Protein AF-K2QN61-F1 (afdb_monomer)

Secondary structure (DSSP, 8-state):
---TTTTTTTTS-EEEEE--SSTTS-THHHHHHHHSS--SEEEE----HHHHHHHHHHHHTTSS-SS-HHHHHHHHHHHHHHHHHT-EEEESTTTT-HHHHHHHHHHHHHHTT----EEEEE--B-HHHH-SB--SSGGGSPPBGGGG-GGGTTGGGGGGGGG-TTSPPPBEEEEEE-B-SHHHHHHHHTT-SEEEESSB-TTHHHHHHHHHHHT--TT-HHHHHHHHHHHHHHHSTTGGGTTT-TTTT-GGGTHHHHTSSBPPEEEEE-TTS-EEEEE-TT-BS--SHHHHHHHHHTT--TTEEE-SS-EEE-TT-EEEEEETTEEEEE--EEEPPPSEEEEEEEEEEEEEEEEEEEEESS-HHHHHHHHHHHHHHHHHHHHHHT-SEEEEEE-----S-----TT---------SS-SSTGGGEEEEEEEEEESSHHHHHHHHHHHHHHTTTS-TTEE--S--TTTS-EEEEEEEEEEEEGGG---EEEEE-TTS-EEEEEE----S---PPPPPP----SSPPPP-S-EEEEEGGGT-EEEEEEETTEEEEEEE-SSHHHHHHHHHHS-HHHHHHHHGGG--TT-EEEEEEEGGGTEEEEEEESTTTT-TTT--SS-TT-TTHHHHHHT-EEEEEGGG-S---------S--EEEEESTTSHHHHHHHHHHHTSTT-EEEEEES-STTTHHHHHTS---TT-EEEEEE--TT-HHHHHHHHHHHHHHH-----SEEEE----------GGG--HHHHHHHHIIIIIHHHHHHHHHHHHHTTSSS-EEEEE--GGG-STTHHHHTTSS-HHHHHHHHHHHHHHHHHHHH-TTSEEEEEE--SB-STTTTTTHHHHHHHH-PPBPHHHHHHHHHHHHHT--TTTTTT-EEETTS-B---

Mean predicted aligned error: 14.69 Å

Nearest PDB structures (foldseek):
  7ypd-assembly1_B  TM=9.189E-01  e=7.180E-22  Rhodotorula toruloides
  7ypd-assembly1_A  TM=8.968E-01  e=1.632E-20  Rhodotorula toruloides
  6i6f-assembly1_B  TM=8.107E-01  e=1.119E-14  Homo sapiens
  1z6z-assembly1_B  TM=8.172E-01  e=2.553E-14  Homo sapiens
  6i6f-assembly1_A  TM=7.958E-01  e=1.587E-13  Homo sapiens

pLDDT: mean 89.31, std 12.03, range [27.06, 98.88]

Solvent-accessible surface area (backbone atoms only — not comparable to full-atom values): 46062 Å² total; per-residue (Å²): 132,87,65,76,64,70,88,50,69,62,70,60,62,46,34,39,28,33,36,19,42,37,62,83,45,60,32,61,41,40,34,46,59,62,64,70,49,90,49,50,31,41,27,30,26,35,75,53,82,54,54,59,57,65,43,36,62,36,26,78,70,70,75,38,85,32,39,42,68,35,51,55,48,15,50,69,72,23,45,71,53,29,66,74,69,63,37,32,37,27,30,28,29,11,41,82,22,12,62,58,47,31,19,53,51,22,32,51,33,55,75,70,69,48,92,71,36,34,21,21,36,50,51,20,78,39,39,85,78,69,44,61,45,49,52,84,43,77,91,69,41,69,56,45,63,64,67,77,42,84,75,36,67,62,23,44,55,56,54,50,58,75,51,57,85,93,63,81,67,35,43,46,68,46,28,36,30,37,34,45,23,50,26,51,24,45,32,44,74,77,57,37,36,34,38,24,22,20,48,43,38,70,25,18,41,46,27,13,51,50,38,48,48,58,63,59,63,88,76,47,32,43,28,49,17,20,23,38,53,43,14,56,46,22,28,58,30,24,26,26,11,43,46,93,42,88,61,49,72,39,66,94,68,57,18,57,77,28,54,74,58,36,34,45,20,26,31,32,39,38,90,67,10,33,29,34,43,28,57,60,80,94,48,37,33,48,30,40,49,63,28,41,50,36,34,61,37,34,60,41,66,65,56,53,45,80,44,56,67,19,21,24,35,41,62,55,32,38,68,41,70,77,50,90,40,24,23,38,40,40,54,51,40,51,40,59,8,41,56,51,26,53,23,47,34,26,27,56,60,27,20,34,30,37,42,64,40,32,40,35,53,84,66,49,67,62,43,52,52,48,50,52,52,50,35,52,61,62,42,34,71,75,46,57,70,52,42,78,42,76,45,78,38,50,32,66,76,81,72,91,79,91,78,93,70,96,85,80,63,48,72,61,62,58,46,44,97,78,48,93,47,70,69,41,21,34,31,55,34,42,35,42,36,33,18,74,45,56,70,53,52,50,43,55,58,51,20,50,58,74,34,70,91,70,65,62,81,54,62,50,59,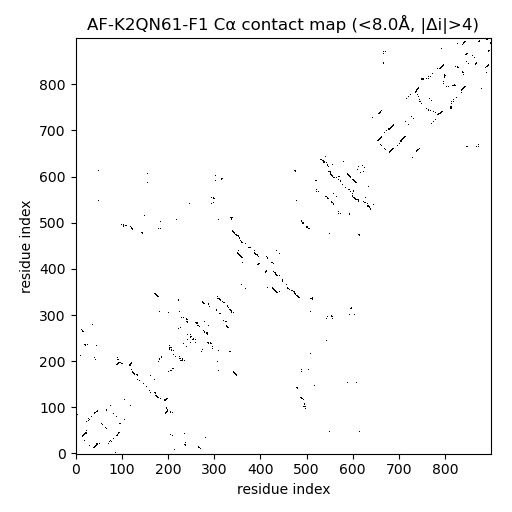70,88,76,54,76,50,46,51,59,38,79,41,46,29,45,40,57,21,46,39,59,50,88,76,49,67,34,25,18,33,31,41,35,55,88,53,46,78,76,49,76,44,73,38,69,68,76,92,58,63,39,77,81,70,76,75,77,62,56,61,62,94,72,61,64,87,87,85,80,63,64,43,81,42,42,42,48,68,65,33,53,49,21,24,16,40,56,64,25,22,33,18,36,22,40,31,36,92,44,78,66,40,29,50,48,50,46,43,60,64,26,67,70,44,49,51,59,72,47,50,65,71,53,54,92,45,48,28,80,40,29,39,68,28,74,65,57,32,28,41,35,36,33,37,35,31,78,30,42,30,6,62,53,53,28,88,55,90,65,32,49,28,55,59,50,30,56,58,56,23,65,38,74,42,81,40,53,59,92,47,54,80,56,65,82,69,76,90,66,96,53,98,36,51,34,35,40,32,27,42,21,74,46,51,52,29,29,27,40,50,42,62,50,24,46,37,52,44,13,39,36,33,34,22,23,73,55,50,82,84,29,47,73,69,59,71,71,47,63,65,17,69,78,30,44,81,44,83,36,56,32,39,58,71,39,68,70,36,41,48,54,38,51,53,39,34,38,59,72,67,52,46,68,45,30,35,28,38,37,41,46,44,68,68,73,89,61,69,45,48,64,98,72,49,52,68,65,62,35,48,56,29,26,40,36,42,23,50,12,43,48,52,48,48,65,62,42,44,71,31,22,70,61,27,96,72,16,34,41,38,35,60,46,43,67,58,20,11,70,78,40,41,81,82,51,59,85,55,40,43,47,46,46,19,52,18,26,31,51,29,47,52,52,35,38,48,44,27,71,76,40,77,84,38,28,18,26,32,30,21,55,69,62,48,62,32,84,79,40,59,92,48,42,77,67,43,36,78,74,76,44,78,61,42,50,27,53,60,29,28,55,34,35,50,57,47,58,69,72,53,36,64,89,81,36,37,42,40,40,30,32,20,84,61,50,77,46,71,81

Sequence (900 aa):
MTSWRTGEFGQRPVRIANCSGYCGDPADEMYKQATLGNVDFITGDYLAEVNIAKNAEAYAKGQHPGYEPTAWEGLRMTLDTLASKRIKVALNGGALNPRGLAAKVSALVAEKGYGLRVAYVSGDDLLPQVGKHMPASQSSALPHLDAGNKNVSQSLKEAFAFLKKGDEPSEIVSANAYLGARGIATAFRMGADIVICGRVSDASPVIGAAWYWWGWSDTDYDALAGALVAGHLIECSAYSTGGNFAAFQEERYGGVETFLDPGFPIAEVEKDGSCVVTKHEGTGGVVDEDTVRCQLLYELQGNVYMHSDSKAVLDAVLVECIGKDRVRVSGIRELPPPPTTKLAIFYKGGYECQLLVNAAGYGWKEKCDLFEKQVRFQMGDEALQKLDFIEFQRYILAMADISFDNADRFRIGVPAENPLDQNSSTIYIRVVAQARTQDALLEISKAVGNISLKHFHGFHASLDMRTAIPRPYVAYFPATWDQSALEETAHFISASGDITSSHPAGHPPTYESLYQRSSYDTASPATFSGHTTTVRLGDIALARSGDKGSNLNVGVFVHTAREWDWLRTFLSRDRMWQLLGRDADESYAIERVEFPKIFAVHFVIYGILGRGVSSSTRLDAFGKAFADYLRDKVVELPFRTIVRMKIPSRMSEGVTVLITGANRGIGKALVAAYLSRSDNIVIAGVRDPSAAVDVLNGLERGTGSELLLLRLDVTLDSSVETAVEGLSIGHGVNSIDMVISNAGVHTDYTPMAKASIEALQQHIDVNAYGALKLFQHTLPLMRSASTPKFIAISSIVGSMEHLEKTAVMPIGVYGASKALLNYIVKRLAIEVKDVVSMSMAPGYVDTDMIAPSKSVMELKVGKAISPSQSAEGMLDVIAEATLEKTSGHFIRYDGQEIAW

Organism: Macrophomina phaseolina (strain MS6) (NCBI:txid1126212)

Foldseek 3Di:
DPQQPPPQFQPFFAKEFEQEQALPGALCLLVCVLPLDDHQEYEAEHDDLAPLLVCLVCVVVVNHLQFRPSPLSNCLNRVVSCQVNVHFYEYQRCARHLLSSQLVSQLSCVVVVGPAFTWEKDQFFCCVVLDFFADLDPVPHFAFPCNQAPQQPLLCPLLVLQNDPPDDTWTWSTKTFAAALLQLLQCVVVPHRYYYYHHHPQLRRQLSSSCNRNVDDLPLFQQSLLSSLLSLQQHNFQQLQQVLFPCQQACVFPGVVLVPFRRGWIWRAHNRSKTKIAGRPPTGGFHAQRSSVQSSQEQDDAQWDAHQSWIWGQQQWAWADPDGRIIIIDDTDIDGHAQKTKMKIKTWQAKKFKDKKKAFDPPVVVQLVQLVVQLDVQLDPVLVVQWPDKDWQWADDDPDDDDDDLRHQHHDADQDPDDPDGVSRMTMIMIMTGGNYQVSLVSSVVSCVVCVVVGDPRMDGPPPRVRSRMDIFMFIGIRIDRQQPTFIKMFIAHNNSDTPDIGTSHHNPDHDHDDNHDFDADPDQDDFDDDWDKDQQLQFWTKWWWDDFQKIKMKIFGDDPLLLSVVSNCPDPVNVQVLCPSLHDPSWDKGWDARVNRSMIMIMIRNSLSRALRDGPGPPRTCGCVRVSNRRDIDIGRLSSDQDDDPDPDPDPEFEEEFEPLQFFLNVLLQLVSQQAAQYEYEYEDQDQVVRVVRNVPHHGHHNYHYHYFNADLLDLVRLLCRLVCCCSVVVQQAHQEYEAPFFAQDDQDAPVPDDVVLLVVRLSTQASSLVSNCVNCVNRHLVDPAHEYEREAALLLAPVCVVVPVLTRRVSNNVSRVNNLVSQLVCLVVPLRYQGEYEHLFQEPTPRCVVPQVSCCVRPNHHDYSNLSSVLQVVLRVPGHSPPGRSFYAYSNGHTHHD

InterPro domains:
  IPR002347 Short-chain dehydrogenase/reductase SDR [PF00106] (656-853)
  IPR002347 Short-chain dehydrogenase/reductase SDR [PR00081] (656-673)
  IPR002347 Short-chain dehydrogenase/reductase SDR [PR00081] (734-745)
  IPR002347 Short-chain dehydrogenase/reductase SDR [PR00081] (782-798)
  IPR002347 Short-chain dehydrogenase/reductase SDR [PR00081] (814-833)
  IPR002347 Short-chain dehydrogenase/reductase SDR [PR00081] (833-850)
  IPR010839 Acyclic terpene utilisation, N-terminal [PF07287] (14-492)
  IPR036291 NAD(P)-binding domain superfamily [SSF51735] (656-900)
  IPR056362 AtuA-like, ferredoxin-fold domain [PF23544] (535-635)

Radius of gyration: 36.04 Å; Cα contacts (8 Å, |Δi|>4): 2051; chains: 1; bounding box: 64×93×106 Å

Structure (mmCIF, N/CA/C/O backbone):
data_AF-K2QN61-F1
#
_entry.id   AF-K2QN61-F1
#
loop_
_atom_site.group_PDB
_atom_site.id
_atom_site.type_symbol
_atom_site.label_atom_id
_atom_site.label_alt_id
_atom_site.label_comp_id
_atom_site.label_asym_id
_atom_site.label_entity_id
_atom_site.label_seq_id
_atom_site.pdbx_PDB_ins_code
_atom_site.Cartn_x
_atom_site.Cartn_y
_atom_site.Cartn_z
_atom_site.occupancy
_atom_site.B_iso_or_equiv
_atom_site.auth_seq_id
_atom_site.auth_comp_id
_atom_site.auth_asym_id
_atom_site.auth_atom_id
_atom_site.pdbx_PDB_model_num
ATOM 1 N N . MET A 1 1 ? -27.158 -10.983 31.851 1.00 35.75 1 MET A N 1
ATOM 2 C CA . MET A 1 1 ? -26.246 -11.191 30.707 1.00 35.75 1 MET A CA 1
ATOM 3 C C . MET A 1 1 ? -26.989 -11.983 29.639 1.00 35.75 1 MET A C 1
ATOM 5 O O . MET A 1 1 ? -27.010 -13.204 29.692 1.00 35.75 1 MET A O 1
ATOM 9 N N . THR A 1 2 ? -27.670 -11.319 28.707 1.00 42.66 2 THR A N 1
ATOM 10 C CA . THR A 1 2 ? -28.268 -11.962 27.523 1.00 42.66 2 THR A CA 1
ATOM 11 C C . THR A 1 2 ? -27.172 -12.253 26.501 1.00 42.66 2 THR A C 1
ATOM 13 O O . THR A 1 2 ? -26.961 -11.504 25.561 1.00 42.66 2 THR A O 1
ATOM 16 N N . SER A 1 3 ? -26.395 -13.293 26.790 1.00 51.88 3 SER A N 1
ATOM 17 C CA . SER A 1 3 ? -25.873 -14.300 25.863 1.00 51.88 3 SER A CA 1
ATOM 18 C C . SER A 1 3 ? -25.761 -13.880 24.362 1.00 51.88 3 SER A C 1
ATOM 20 O O . SER A 1 3 ? -26.426 -14.401 23.462 1.00 51.88 3 SER A O 1
ATOM 22 N N . TRP A 1 4 ? -24.896 -12.904 24.058 1.00 67.12 4 TRP A N 1
ATOM 23 C CA . TRP A 1 4 ? -24.524 -12.552 22.680 1.00 67.12 4 TRP A CA 1
ATOM 24 C C . TRP A 1 4 ? -23.945 -13.795 21.980 1.00 67.12 4 TRP A C 1
ATOM 26 O O . TRP A 1 4 ? -23.025 -14.409 22.512 1.00 67.12 4 TRP A O 1
ATOM 36 N N . ARG A 1 5 ? -24.548 -14.210 20.853 1.00 70.38 5 ARG A N 1
ATOM 37 C CA . ARG A 1 5 ? -24.162 -15.384 20.031 1.00 70.38 5 ARG A CA 1
ATOM 38 C C . ARG A 1 5 ? -23.747 -16.632 20.831 1.00 70.38 5 ARG A C 1
ATOM 40 O O . ARG A 1 5 ? -22.670 -17.202 20.668 1.00 70.38 5 ARG A O 1
ATOM 47 N N . THR A 1 6 ? -24.614 -17.050 21.748 1.00 68.06 6 THR A N 1
ATOM 48 C CA . THR A 1 6 ? -24.358 -18.194 22.646 1.00 68.06 6 THR A CA 1
ATOM 49 C C . THR A 1 6 ? -24.167 -19.481 21.870 1.00 68.06 6 THR A C 1
ATOM 51 O O . THR A 1 6 ? -25.015 -19.831 21.058 1.00 68.06 6 THR A O 1
ATOM 54 N N . GLY A 1 7 ? -23.073 -20.187 22.150 1.00 74.69 7 GLY A N 1
ATOM 55 C CA . GLY A 1 7 ? -22.708 -21.410 21.438 1.00 74.69 7 GLY A CA 1
ATOM 56 C C . GLY A 1 7 ? -21.870 -21.185 20.177 1.00 74.69 7 GLY A C 1
ATOM 57 O O . GLY A 1 7 ? -21.369 -22.163 19.646 1.00 74.69 7 GLY A O 1
ATOM 58 N N . GLU A 1 8 ? -21.665 -19.943 19.718 1.00 82.38 8 GLU A N 1
ATOM 59 C CA . GLU A 1 8 ? -20.731 -19.641 18.614 1.00 82.38 8 GLU A CA 1
ATOM 60 C C . GLU A 1 8 ? -19.372 -19.132 19.106 1.00 82.38 8 GLU A C 1
ATOM 62 O O . GLU A 1 8 ? -18.352 -19.347 18.450 1.00 82.38 8 GLU A O 1
ATOM 67 N N . PHE A 1 9 ? -19.357 -18.461 20.260 1.00 85.62 9 PHE A N 1
ATOM 68 C CA . PHE A 1 9 ? -18.158 -17.867 20.844 1.00 85.62 9 PHE A CA 1
ATOM 69 C C . PHE A 1 9 ? -17.042 -18.907 21.026 1.00 85.62 9 PHE A C 1
ATOM 71 O O . PHE A 1 9 ? -17.239 -19.939 21.677 1.00 85.62 9 PHE A O 1
ATOM 78 N N . GLY A 1 10 ? -15.881 -18.639 20.426 1.00 85.81 10 GLY A N 1
ATOM 79 C CA . GLY A 1 10 ? -14.722 -19.529 20.461 1.00 85.81 10 GLY A CA 1
ATOM 80 C C . GLY A 1 10 ? -14.932 -20.909 19.818 1.00 85.81 10 GLY A C 1
ATOM 81 O O . GLY A 1 10 ? -14.205 -21.838 20.167 1.00 85.81 10 GLY A O 1
ATOM 82 N N . GLN A 1 11 ? -15.926 -21.082 18.933 1.00 92.44 11 GLN A N 1
ATOM 83 C CA . GLN A 1 11 ? -16.180 -22.357 18.230 1.00 92.44 11 GLN A CA 1
ATOM 84 C C . GLN A 1 11 ? -15.745 -22.358 16.758 1.00 92.44 11 GLN A C 1
ATOM 86 O O . GLN A 1 11 ? -15.586 -23.422 16.165 1.00 92.44 11 GLN A O 1
ATOM 91 N N . ARG A 1 12 ? -15.577 -21.180 16.153 1.00 95.88 12 ARG A N 1
ATOM 92 C CA . ARG A 1 12 ? -15.205 -20.991 14.742 1.00 95.88 12 ARG A CA 1
ATOM 93 C C . ARG A 1 12 ? -14.363 -19.720 14.574 1.00 95.88 12 ARG A C 1
ATOM 95 O O . ARG A 1 12 ? -14.404 -18.886 15.486 1.00 95.88 12 ARG A O 1
ATOM 102 N N . PRO A 1 13 ? -13.696 -19.523 13.420 1.00 97.62 13 PRO A N 1
ATOM 103 C CA . PRO A 1 13 ? -13.051 -18.256 13.088 1.00 97.62 13 PRO A CA 1
ATOM 104 C C . PRO A 1 13 ? -13.976 -17.067 13.318 1.00 97.62 13 PRO A C 1
ATOM 106 O O . PRO A 1 13 ? -15.154 -17.106 12.933 1.00 97.62 13 PRO A O 1
ATOM 109 N N . VAL A 1 14 ? -13.442 -16.015 13.934 1.00 98.06 14 VAL A N 1
ATOM 110 C CA . VAL A 1 14 ? -14.151 -14.739 14.062 1.00 98.06 14 VAL A CA 1
ATOM 111 C C . VAL A 1 14 ? -14.062 -13.981 12.749 1.00 98.06 14 VAL A C 1
ATOM 113 O O . VAL A 1 14 ? -12.982 -13.845 12.189 1.00 98.06 14 VAL A O 1
ATOM 116 N N . ARG A 1 15 ? -15.193 -13.485 12.251 1.00 98.25 15 ARG A N 1
ATOM 117 C CA . ARG A 1 15 ? -15.279 -12.693 11.021 1.00 98.25 15 ARG A CA 1
ATOM 118 C C . ARG A 1 15 ? -15.277 -11.213 11.381 1.00 98.25 15 ARG A C 1
ATOM 120 O O . ARG A 1 15 ? -16.265 -10.710 11.923 1.00 98.25 15 ARG A O 1
ATOM 127 N N . ILE A 1 16 ? -14.182 -10.530 11.082 1.00 98.69 16 ILE A N 1
ATOM 128 C CA . ILE A 1 16 ? -13.965 -9.120 11.404 1.00 98.69 16 ILE A CA 1
ATOM 129 C C . ILE A 1 16 ? -13.874 -8.350 10.093 1.00 98.69 16 ILE A C 1
ATOM 131 O O . ILE A 1 16 ? -12.985 -8.601 9.285 1.00 98.69 16 ILE A O 1
ATOM 135 N N . ALA A 1 17 ? -14.814 -7.441 9.870 1.00 98.31 17 ALA A N 1
ATOM 136 C CA . ALA A 1 17 ? -14.844 -6.588 8.692 1.00 98.31 17 ALA A CA 1
ATOM 137 C C . ALA A 1 17 ? -14.363 -5.186 9.042 1.00 98.31 17 ALA A C 1
ATOM 139 O O . ALA A 1 17 ? -14.808 -4.628 10.041 1.00 98.31 17 ALA A O 1
ATOM 140 N N . ASN A 1 18 ? -13.512 -4.595 8.213 1.00 96.44 18 ASN A N 1
ATOM 141 C CA . ASN A 1 18 ? -13.099 -3.214 8.412 1.00 96.44 18 ASN A CA 1
ATOM 142 C C . ASN A 1 18 ? -13.946 -2.262 7.556 1.00 96.44 18 ASN A C 1
ATOM 144 O O . ASN A 1 18 ? -14.294 -2.589 6.423 1.00 96.44 18 ASN A O 1
ATOM 148 N N . CYS A 1 19 ? -14.300 -1.095 8.090 1.00 96.75 19 CYS A N 1
ATOM 149 C CA . CYS A 1 19 ? -15.162 -0.121 7.414 1.00 96.75 19 CYS A CA 1
ATOM 150 C C . CYS A 1 19 ? -14.478 1.210 7.085 1.00 96.75 19 CYS A C 1
ATOM 152 O O . CYS A 1 19 ? -15.135 2.095 6.551 1.00 96.75 19 CYS A O 1
ATOM 154 N N . SER A 1 20 ? -13.213 1.390 7.466 1.00 95.94 20 SER A N 1
ATOM 155 C CA . SER A 1 20 ? -12.445 2.613 7.216 1.00 95.94 20 SER A CA 1
ATOM 156 C C . SER A 1 20 ? -10.960 2.342 7.423 1.00 95.94 20 SER A C 1
ATOM 158 O O . SER A 1 20 ? -10.608 1.671 8.393 1.00 95.94 20 SER A O 1
ATOM 160 N N . GLY A 1 21 ? -10.123 2.898 6.553 1.00 91.75 21 GLY A N 1
ATOM 161 C CA . GLY A 1 21 ? -8.672 3.047 6.726 1.00 91.75 21 GLY A CA 1
ATOM 162 C C . GLY A 1 21 ? -8.185 4.488 6.591 1.00 91.75 21 GLY A C 1
ATOM 163 O O . GLY A 1 21 ? -6.989 4.759 6.672 1.00 91.75 21 GLY A O 1
ATOM 164 N N . TYR A 1 22 ? -9.096 5.435 6.352 1.00 89.50 22 TYR A N 1
ATOM 165 C CA . TYR A 1 22 ? -8.804 6.861 6.308 1.00 89.50 22 TYR A CA 1
ATOM 166 C C . TYR A 1 22 ? -10.070 7.677 6.590 1.00 89.50 22 TYR A C 1
ATOM 168 O O . TYR A 1 22 ? -11.166 7.296 6.193 1.00 89.50 22 TYR A O 1
ATOM 176 N N . CYS A 1 23 ? -9.941 8.857 7.207 1.00 85.38 23 CYS A N 1
ATOM 177 C CA . CYS A 1 23 ? -11.096 9.697 7.552 1.00 85.38 23 CYS A CA 1
ATOM 178 C C . CYS A 1 23 ? -11.967 10.127 6.354 1.00 85.38 23 CYS A C 1
ATOM 180 O O . CYS A 1 23 ? -13.124 10.505 6.552 1.00 85.38 23 CYS A O 1
ATOM 182 N N . GLY A 1 24 ? -11.424 10.075 5.132 1.00 86.44 24 GLY A N 1
ATOM 183 C CA . GLY A 1 24 ? -12.139 10.356 3.887 1.00 86.44 24 GLY A CA 1
ATOM 184 C C . GLY A 1 24 ? -12.926 9.181 3.303 1.00 86.44 24 GLY A C 1
ATOM 185 O O . GLY A 1 24 ? -13.601 9.389 2.295 1.00 86.44 24 GLY A O 1
ATOM 186 N N . ASP A 1 25 ? -12.852 7.984 3.894 1.00 94.00 25 ASP A N 1
ATOM 187 C CA . ASP A 1 25 ? -13.637 6.843 3.423 1.00 94.00 25 ASP A CA 1
ATOM 188 C C . ASP A 1 25 ? -15.150 7.099 3.562 1.00 94.00 25 ASP A C 1
ATOM 190 O O . ASP A 1 25 ? -15.591 7.765 4.512 1.00 94.00 25 ASP A O 1
ATOM 194 N N . PRO A 1 26 ? -15.974 6.585 2.628 1.00 94.38 26 PRO A N 1
ATOM 195 C CA . PRO A 1 26 ? -17.417 6.774 2.675 1.00 94.38 26 PRO A CA 1
ATOM 196 C C . PRO A 1 26 ? -18.047 6.158 3.931 1.00 94.38 26 PRO A C 1
ATOM 198 O O . PRO A 1 26 ? -17.805 5.006 4.287 1.00 94.38 26 PRO A O 1
ATOM 201 N N . ALA A 1 27 ? -18.917 6.917 4.600 1.00 96.00 27 ALA A N 1
ATOM 202 C CA . ALA A 1 27 ? -19.578 6.462 5.824 1.00 96.00 27 ALA A CA 1
ATOM 203 C C . ALA A 1 27 ? -20.482 5.227 5.612 1.00 96.00 27 ALA A C 1
ATOM 205 O O . ALA A 1 27 ? -20.722 4.462 6.549 1.00 96.00 27 ALA A O 1
ATOM 206 N N . ASP A 1 28 ? -20.985 5.019 4.392 1.00 96.56 28 ASP A N 1
ATOM 207 C CA . ASP A 1 28 ? -21.842 3.891 4.031 1.00 96.56 28 ASP A CA 1
ATOM 208 C C . ASP A 1 28 ? -21.092 2.554 3.944 1.00 96.56 28 ASP A C 1
ATOM 210 O O . ASP A 1 28 ? -21.746 1.511 3.977 1.00 96.56 28 ASP A O 1
ATOM 214 N N . GLU A 1 29 ? -19.754 2.538 3.946 1.00 96.62 29 GLU A N 1
ATOM 215 C CA . GLU A 1 29 ? -18.975 1.291 4.005 1.00 96.62 29 GLU A CA 1
ATOM 216 C C . GLU A 1 29 ? -19.262 0.488 5.279 1.00 96.62 29 GLU A C 1
ATOM 218 O O . GLU A 1 29 ? -19.393 -0.736 5.237 1.00 96.62 29 GLU A O 1
ATOM 223 N N . MET A 1 30 ? -19.489 1.159 6.415 1.00 97.88 30 MET A N 1
ATOM 224 C CA . MET A 1 30 ? -19.918 0.480 7.645 1.00 97.88 30 MET A CA 1
ATOM 225 C C . MET A 1 30 ? -21.266 -0.227 7.452 1.00 97.88 30 MET A C 1
ATOM 227 O O . MET A 1 30 ? -21.457 -1.362 7.899 1.00 97.88 30 MET A O 1
ATOM 231 N N . TYR A 1 31 ? -22.190 0.424 6.745 1.00 97.62 31 TYR A N 1
ATOM 232 C CA . TYR A 1 31 ? -23.505 -0.132 6.458 1.00 97.62 31 TYR A CA 1
ATOM 233 C C . TYR A 1 31 ? -23.416 -1.306 5.474 1.00 97.62 31 TYR A C 1
ATOM 235 O O . TYR A 1 31 ? -24.061 -2.337 5.692 1.00 97.62 31 TYR A O 1
ATOM 243 N N . LYS A 1 32 ? -22.579 -1.200 4.433 1.00 96.88 32 LYS A N 1
ATOM 244 C CA . LYS A 1 32 ? -22.298 -2.291 3.487 1.00 96.88 32 LYS A CA 1
ATOM 245 C C . LYS A 1 32 ? -21.732 -3.514 4.212 1.00 96.88 32 LYS A C 1
ATOM 247 O O . LYS A 1 32 ? -22.314 -4.592 4.099 1.00 96.88 32 LYS A O 1
ATOM 252 N N . GLN A 1 33 ? -20.702 -3.339 5.045 1.00 97.62 33 GLN A N 1
ATOM 253 C CA . GLN A 1 33 ? -20.103 -4.429 5.832 1.00 97.62 33 GLN A CA 1
ATOM 254 C C . GLN A 1 33 ? -21.119 -5.115 6.763 1.00 97.62 33 GLN A C 1
ATOM 256 O O . GLN A 1 33 ? -21.115 -6.333 6.943 1.00 97.62 33 GLN A O 1
ATOM 261 N N . ALA A 1 34 ? -22.055 -4.354 7.335 1.00 97.38 34 ALA A N 1
ATOM 262 C CA . ALA A 1 34 ? -23.095 -4.922 8.189 1.00 97.38 34 ALA A CA 1
ATOM 263 C C . ALA A 1 34 ? -24.196 -5.668 7.415 1.00 97.38 34 ALA A C 1
ATOM 265 O O . ALA A 1 34 ? -24.868 -6.541 7.978 1.00 97.38 34 ALA A O 1
ATOM 266 N N . THR A 1 35 ? -24.443 -5.322 6.148 1.00 96.81 35 THR A N 1
ATOM 267 C CA . THR A 1 35 ? -25.616 -5.790 5.392 1.00 96.81 35 THR A CA 1
ATOM 268 C C . THR A 1 35 ? -25.301 -6.871 4.364 1.00 96.81 35 THR A C 1
ATOM 270 O O . THR A 1 35 ? -26.067 -7.835 4.301 1.00 96.81 35 THR A O 1
ATOM 273 N N . LEU A 1 36 ? -24.180 -6.769 3.643 1.00 95.06 36 LEU A N 1
ATOM 274 C CA . LEU A 1 36 ? -23.828 -7.629 2.501 1.00 95.06 36 LEU A CA 1
ATOM 275 C C . LEU A 1 36 ? -23.483 -9.075 2.875 1.00 95.06 36 LEU A C 1
ATOM 277 O O . LEU A 1 36 ? -23.509 -9.965 2.030 1.00 95.06 36 LEU A O 1
ATOM 281 N N . GLY A 1 37 ? -23.187 -9.347 4.142 1.00 88.88 37 GLY A N 1
ATOM 282 C CA . GLY A 1 37 ? -22.952 -10.706 4.607 1.00 88.88 37 GLY A CA 1
ATOM 283 C C . GLY A 1 37 ? -22.981 -10.828 6.119 1.00 88.88 37 GLY A C 1
ATOM 284 O O . GLY A 1 37 ? -23.456 -9.944 6.837 1.00 88.88 37 GLY A O 1
ATOM 285 N N . ASN A 1 38 ? -22.494 -11.969 6.599 1.00 91.38 38 ASN A N 1
ATOM 286 C CA . ASN A 1 38 ? -22.366 -12.236 8.023 1.00 91.38 38 ASN A CA 1
ATOM 287 C C . ASN A 1 38 ? -20.967 -11.846 8.496 1.00 91.38 38 ASN A C 1
ATOM 289 O O . ASN A 1 38 ? -19.966 -12.381 8.016 1.00 91.38 38 ASN A O 1
ATOM 293 N N . VAL A 1 39 ? -20.923 -10.945 9.469 1.00 96.88 39 VAL A N 1
ATOM 294 C CA . VAL A 1 39 ? -19.724 -10.541 10.208 1.00 96.88 39 VAL A CA 1
ATOM 295 C C . VAL A 1 39 ? -20.051 -10.580 11.697 1.00 96.88 39 VAL A C 1
ATOM 297 O O . VAL A 1 39 ? -21.220 -10.495 12.083 1.00 96.88 39 VAL A O 1
ATOM 300 N N . ASP A 1 40 ? -19.041 -10.772 12.536 1.00 97.44 40 ASP A N 1
ATOM 301 C CA . ASP A 1 40 ? -19.184 -10.777 13.996 1.00 97.44 40 ASP A CA 1
ATOM 302 C C . ASP A 1 40 ? -18.864 -9.398 14.570 1.00 97.44 40 ASP A C 1
ATOM 304 O O . ASP A 1 40 ? -19.557 -8.909 15.470 1.00 97.44 40 ASP A O 1
ATOM 308 N N . PHE A 1 41 ? -17.841 -8.768 13.990 1.00 98.56 41 PHE A N 1
ATOM 309 C CA . PHE A 1 41 ? -17.351 -7.452 14.358 1.00 98.56 41 PHE A CA 1
ATOM 310 C C . PHE A 1 41 ? -17.195 -6.576 13.125 1.00 98.56 41 PHE A C 1
ATOM 312 O O . PHE A 1 41 ? -16.805 -7.056 12.058 1.00 98.56 41 PHE A O 1
ATOM 319 N N . ILE A 1 42 ? -17.450 -5.286 13.314 1.00 98.62 42 ILE A N 1
ATOM 320 C CA . ILE A 1 42 ? -17.004 -4.246 12.397 1.00 98.62 42 ILE A CA 1
ATOM 321 C C . ILE A 1 42 ? -15.951 -3.400 13.104 1.00 98.62 42 ILE A C 1
ATOM 323 O O . ILE A 1 42 ? -16.165 -2.933 14.226 1.00 98.62 42 ILE A O 1
ATOM 327 N N . THR A 1 43 ? -14.815 -3.211 12.452 1.00 98.50 43 THR A N 1
ATOM 328 C CA . THR A 1 43 ? -13.744 -2.328 12.900 1.00 98.50 43 THR A CA 1
ATOM 329 C C . THR A 1 43 ? -13.624 -1.115 11.995 1.00 98.50 43 THR A C 1
ATOM 331 O O . THR A 1 43 ? -14.153 -1.117 10.887 1.00 98.50 43 THR A O 1
ATOM 334 N N . GLY A 1 44 ? -12.948 -0.067 12.455 1.00 96.25 44 GLY A N 1
ATOM 335 C CA . GLY A 1 44 ? -12.613 1.057 11.590 1.00 96.25 44 GLY A CA 1
ATOM 336 C C . GLY A 1 44 ? -11.425 1.849 12.106 1.00 96.25 44 GLY A C 1
ATOM 337 O O . GLY A 1 44 ? -11.423 2.269 13.270 1.00 96.25 44 GLY A O 1
ATOM 338 N N . ASP A 1 45 ? -10.467 2.069 11.212 1.00 94.06 45 ASP A N 1
ATOM 339 C CA . ASP A 1 45 ? -9.367 3.005 11.373 1.00 94.06 45 ASP A CA 1
ATOM 340 C C . ASP A 1 45 ? -9.658 4.305 10.605 1.00 94.06 45 ASP A C 1
ATOM 342 O O . ASP A 1 45 ? -9.826 4.339 9.388 1.00 94.06 45 ASP A O 1
ATOM 346 N N . TYR A 1 46 ? -9.773 5.401 11.337 1.00 94.00 46 TYR A N 1
ATOM 347 C CA . TYR A 1 46 ? -10.055 6.733 10.816 1.00 94.00 46 TYR A CA 1
ATOM 348 C C . TYR A 1 46 ? -8.881 7.691 11.038 1.00 94.00 46 TYR A C 1
ATOM 350 O O . TYR A 1 46 ? -8.963 8.861 10.654 1.00 94.00 46 TYR A O 1
ATOM 358 N N . LEU A 1 47 ? -7.815 7.255 11.712 1.00 90.12 47 LEU A N 1
ATOM 359 C CA . LEU A 1 47 ? -6.779 8.146 12.212 1.00 90.12 47 LEU A CA 1
ATOM 360 C C . LEU A 1 47 ? -5.457 7.904 11.483 1.00 90.12 47 LEU A C 1
ATOM 362 O O . LEU A 1 47 ? -4.796 6.900 11.690 1.00 90.12 47 LEU A O 1
ATOM 366 N N . ALA A 1 48 ? -4.999 8.911 10.753 1.00 80.81 48 ALA A N 1
ATOM 367 C CA . ALA A 1 48 ? -3.625 9.036 10.284 1.00 80.81 48 ALA A CA 1
ATOM 368 C C . ALA A 1 48 ? -2.892 10.124 11.093 1.00 80.81 48 ALA A C 1
ATOM 370 O O . ALA A 1 48 ? -3.505 10.906 11.829 1.00 80.81 48 ALA A O 1
ATOM 371 N N . GLU A 1 49 ? -1.571 10.253 10.935 1.00 76.44 49 GLU A N 1
ATOM 372 C CA . GLU A 1 49 ? -0.833 11.352 11.570 1.00 76.44 49 GLU A CA 1
ATOM 373 C C . GLU A 1 49 ? -1.377 12.736 11.163 1.00 76.44 49 GLU A C 1
ATOM 375 O O . GLU A 1 49 ? -1.341 13.695 11.934 1.00 76.44 49 GLU A O 1
ATOM 380 N N . VAL A 1 50 ? -1.924 12.858 9.952 1.00 73.75 50 VAL A N 1
ATOM 381 C CA . VAL A 1 50 ? -2.293 14.154 9.375 1.00 73.75 50 VAL A CA 1
ATOM 382 C C . VAL A 1 50 ? -3.601 14.745 9.922 1.00 73.75 50 VAL A C 1
ATOM 384 O O . VAL A 1 50 ? -3.707 15.969 10.022 1.00 73.75 50 VAL A O 1
ATOM 387 N N . ASN A 1 51 ? -4.617 13.940 10.253 1.00 82.00 51 ASN A N 1
ATOM 388 C CA . ASN A 1 51 ? -5.942 14.462 10.624 1.00 82.00 51 ASN A CA 1
ATOM 389 C C . ASN A 1 51 ? -6.054 14.836 12.104 1.00 82.00 51 ASN A C 1
ATOM 391 O O . ASN A 1 51 ? -6.640 15.879 12.393 1.00 82.00 51 ASN A O 1
ATOM 395 N N . ILE A 1 52 ? -5.441 14.079 13.024 1.00 79.81 52 ILE A N 1
ATOM 396 C CA . ILE A 1 52 ? -5.415 14.442 14.456 1.00 79.81 52 ILE A CA 1
ATOM 397 C C . ILE A 1 52 ? -4.830 15.848 14.624 1.00 79.81 52 ILE A C 1
ATOM 399 O O . ILE A 1 52 ? -5.446 16.720 15.237 1.00 79.81 52 ILE A O 1
ATOM 403 N N . ALA A 1 53 ? -3.679 16.087 13.993 1.00 77.06 53 ALA A N 1
ATOM 404 C CA . ALA A 1 53 ? -2.984 17.366 14.008 1.00 77.06 53 ALA A CA 1
ATOM 405 C C . ALA A 1 53 ? -3.831 18.515 13.439 1.00 77.06 53 ALA A C 1
ATOM 407 O O . ALA A 1 53 ? -3.957 19.569 14.062 1.00 77.06 53 ALA A O 1
ATOM 408 N N . LYS A 1 54 ? -4.438 18.311 12.261 1.00 80.06 54 LYS A N 1
ATOM 409 C CA . LYS A 1 54 ? -5.270 19.327 11.593 1.00 80.06 54 LYS A CA 1
ATOM 410 C C . LYS A 1 54 ? -6.512 19.691 12.409 1.00 80.06 54 LYS A C 1
ATOM 412 O O . LYS A 1 54 ? -6.888 20.861 12.460 1.00 80.06 54 LYS A O 1
ATOM 417 N N . ASN A 1 55 ? -7.138 18.704 13.045 1.00 86.69 55 ASN A N 1
ATOM 418 C CA . ASN A 1 55 ? -8.407 18.887 13.746 1.00 86.69 55 ASN A CA 1
ATOM 419 C C . ASN A 1 55 ? -8.229 19.390 15.186 1.00 86.69 55 ASN A C 1
ATOM 421 O O . ASN A 1 55 ? -9.156 19.989 15.732 1.00 86.69 55 ASN A O 1
ATOM 425 N N . ALA A 1 56 ? -7.053 19.201 15.791 1.00 86.06 56 ALA A N 1
ATOM 426 C CA . ALA A 1 56 ? -6.771 19.590 17.173 1.00 86.06 56 ALA A CA 1
ATOM 427 C C . ALA A 1 56 ? -6.953 21.085 17.442 1.00 86.06 56 ALA A C 1
ATOM 429 O O . ALA A 1 56 ? -7.636 21.456 18.397 1.00 86.06 56 ALA A O 1
ATOM 430 N N . GLU A 1 57 ? -6.437 21.958 16.573 1.00 84.62 57 GLU A N 1
ATOM 431 C CA . GLU A 1 57 ? -6.610 23.402 16.760 1.00 84.62 57 GLU A CA 1
ATOM 432 C C . GLU A 1 57 ? -8.073 23.840 16.625 1.00 84.62 57 GLU A C 1
ATOM 434 O O . GLU A 1 57 ? -8.549 24.681 17.391 1.00 84.62 57 GLU A O 1
ATOM 439 N N . ALA A 1 58 ? -8.793 23.284 15.647 1.00 88.38 58 ALA A N 1
ATOM 440 C CA . ALA A 1 58 ? -10.203 23.589 15.440 1.00 88.38 58 ALA A CA 1
ATOM 441 C C . ALA A 1 58 ? -11.052 23.084 16.616 1.00 88.38 58 ALA A C 1
ATOM 443 O O . ALA A 1 58 ? -11.948 23.792 17.073 1.00 88.38 58 ALA A O 1
ATOM 444 N N . TYR A 1 59 ? -10.740 21.904 17.157 1.00 90.62 59 TYR A N 1
ATOM 445 C CA . TYR A 1 59 ? -11.395 21.354 18.342 1.00 90.62 59 TYR A CA 1
ATOM 446 C C . TYR A 1 59 ? -11.144 22.216 19.584 1.00 90.62 59 TYR A C 1
ATOM 448 O O . TYR A 1 59 ? -12.099 22.608 20.252 1.00 90.62 59 TYR A O 1
ATOM 456 N N . ALA A 1 60 ? -9.893 22.611 19.837 1.00 85.81 60 ALA A N 1
ATOM 457 C CA . ALA A 1 60 ? -9.541 23.494 20.950 1.00 85.81 60 ALA A CA 1
ATOM 458 C C . ALA A 1 60 ? -10.268 24.854 20.888 1.00 85.81 60 ALA A C 1
ATOM 460 O O . ALA A 1 60 ? -10.573 25.448 21.921 1.00 85.81 60 ALA A O 1
ATOM 461 N N . LYS A 1 61 ? -10.588 25.337 19.678 1.00 88.25 61 LYS A N 1
ATOM 462 C CA . LYS A 1 61 ? -11.369 26.565 19.430 1.00 88.25 61 LYS A CA 1
ATOM 463 C C . LYS A 1 61 ? -12.892 26.343 19.410 1.00 88.25 61 LYS A C 1
ATOM 465 O O . LYS A 1 61 ? -13.629 27.296 19.172 1.00 88.25 61 LYS A O 1
ATOM 470 N N . GLY A 1 62 ? -13.375 25.113 19.606 1.00 91.31 62 GLY A N 1
ATOM 471 C CA . GLY A 1 62 ? -14.800 24.763 19.539 1.00 91.31 62 GLY A CA 1
ATOM 472 C C . GLY A 1 62 ? -15.403 24.789 18.127 1.00 91.31 62 GLY A C 1
ATOM 473 O O . GLY A 1 62 ? -16.619 24.851 17.977 1.00 91.31 62 GLY A O 1
ATOM 474 N N . GLN A 1 63 ? -14.567 24.762 17.087 1.00 92.75 63 GLN A N 1
ATOM 475 C CA . GLN A 1 63 ? -14.958 24.806 15.670 1.00 92.75 63 GLN A CA 1
ATOM 476 C C . GLN A 1 63 ? -15.048 23.410 15.030 1.00 92.75 63 GLN A C 1
ATOM 478 O O . GLN A 1 63 ? -15.483 23.279 13.889 1.00 92.75 63 GLN A O 1
ATOM 483 N N . HIS A 1 64 ? -14.644 22.367 15.758 1.00 94.00 64 HIS A N 1
ATOM 484 C CA . HIS A 1 64 ? -14.718 20.964 15.352 1.00 94.00 64 HIS A CA 1
ATOM 485 C C . HIS A 1 64 ? -15.211 20.119 16.541 1.00 94.00 64 HIS A C 1
ATOM 487 O O . HIS A 1 64 ? -14.867 20.451 17.673 1.00 94.00 64 HIS A O 1
ATOM 493 N N . PRO A 1 65 ? -15.986 19.032 16.349 1.00 93.94 65 PRO A N 1
ATOM 494 C CA . PRO A 1 65 ? -16.492 18.206 17.457 1.00 93.94 65 PRO A CA 1
ATOM 495 C C . PRO A 1 65 ? -15.424 17.355 18.174 1.00 93.94 65 PRO A C 1
ATOM 497 O O . PRO A 1 65 ? -15.682 16.809 19.248 1.00 93.94 65 PRO A O 1
ATOM 500 N N . GLY A 1 66 ? -14.240 17.223 17.575 1.00 93.62 66 GLY A N 1
ATOM 501 C CA . GLY A 1 66 ? -13.103 16.464 18.110 1.00 93.62 66 GLY A CA 1
ATOM 502 C C . GLY A 1 66 ? -13.082 14.979 17.732 1.00 93.62 66 GLY A C 1
ATOM 503 O O . GLY A 1 66 ? -12.047 14.354 17.901 1.00 93.62 66 GLY A O 1
ATOM 504 N N . TYR A 1 67 ? -14.171 14.443 17.178 1.00 95.31 67 TYR A N 1
ATOM 505 C CA . TYR A 1 67 ? -14.267 13.094 16.604 1.00 95.31 67 TYR A CA 1
ATOM 506 C C . TYR A 1 67 ? -14.487 13.153 15.087 1.00 95.31 67 TYR A C 1
ATOM 508 O O . TYR A 1 67 ? -14.889 14.194 14.563 1.00 95.31 67 TYR A O 1
ATOM 516 N N . GLU A 1 68 ? -14.268 12.039 14.391 1.00 95.31 68 GLU A N 1
ATOM 517 C CA . GLU A 1 68 ? -14.394 11.965 12.933 1.00 95.31 68 GLU A CA 1
ATOM 518 C C . GLU A 1 68 ? -15.873 11.919 12.494 1.00 95.31 68 GLU A C 1
ATOM 520 O O . GLU A 1 68 ? -16.627 11.034 12.923 1.00 95.31 68 GLU A O 1
ATOM 525 N N . PRO A 1 69 ? -16.339 12.865 11.651 1.00 94.50 69 PRO A N 1
ATOM 526 C CA . PRO A 1 69 ? -17.744 12.929 11.244 1.00 94.50 69 PRO A CA 1
ATOM 527 C C . PRO A 1 69 ? -18.236 11.689 10.487 1.00 94.50 69 PRO A C 1
ATOM 529 O O . PRO A 1 69 ? -19.389 11.294 10.660 1.00 94.50 69 PRO A O 1
ATOM 532 N N . THR A 1 70 ? -17.372 11.067 9.682 1.00 95.38 70 THR A N 1
ATOM 533 C CA . THR A 1 70 ? -17.682 9.852 8.911 1.00 95.38 70 THR A CA 1
ATOM 534 C C . THR A 1 70 ? -17.919 8.646 9.821 1.00 95.38 70 THR A C 1
ATOM 536 O O . THR A 1 70 ? -18.863 7.895 9.588 1.00 95.38 70 THR A O 1
ATOM 539 N N . ALA A 1 71 ? -17.177 8.522 10.928 1.00 97.06 71 ALA A N 1
ATOM 540 C CA . ALA A 1 71 ? -17.409 7.485 11.937 1.00 97.06 71 ALA A CA 1
ATOM 541 C C . ALA A 1 71 ? -18.780 7.631 12.620 1.00 97.06 71 ALA A C 1
ATOM 543 O O . ALA A 1 71 ? -19.498 6.647 12.813 1.00 97.06 71 ALA A O 1
ATOM 544 N N . TRP A 1 72 ? -19.170 8.867 12.963 1.00 97.69 72 TRP A N 1
ATOM 545 C CA . TRP A 1 72 ? -20.513 9.146 13.481 1.00 97.69 72 TRP A CA 1
ATOM 546 C C . TRP A 1 72 ? -21.594 8.757 12.470 1.00 97.69 72 TRP A C 1
ATOM 548 O O . TRP A 1 72 ? -22.561 8.085 12.831 1.00 97.69 72 TRP A O 1
ATOM 558 N N . GLU A 1 73 ? -21.440 9.183 11.218 1.00 97.94 73 GLU A N 1
ATOM 559 C CA . GLU A 1 73 ? -22.442 8.942 10.186 1.00 97.94 73 GLU A CA 1
ATOM 560 C C . GLU A 1 73 ? -22.593 7.446 9.876 1.00 97.94 73 GLU A C 1
ATOM 562 O O . GLU A 1 73 ? -23.718 6.951 9.822 1.00 97.94 73 GLU A O 1
ATOM 567 N N . GLY A 1 74 ? -21.487 6.698 9.807 1.00 97.81 74 GLY A N 1
ATOM 568 C CA . GLY A 1 74 ? -21.516 5.247 9.618 1.00 97.81 74 GLY A CA 1
ATOM 569 C C . GLY A 1 74 ? -22.255 4.528 10.749 1.00 97.81 74 GLY A C 1
ATOM 570 O O . GLY A 1 74 ? -23.136 3.702 10.490 1.00 97.81 74 GLY A O 1
ATOM 571 N N . LEU A 1 75 ? -21.990 4.896 12.010 1.00 98.38 75 LEU A N 1
ATOM 572 C CA . LEU A 1 75 ? -22.720 4.353 13.163 1.00 98.38 75 LEU A CA 1
ATOM 573 C C . LEU A 1 75 ? -24.213 4.692 13.096 1.00 98.38 75 LEU A C 1
ATOM 575 O O . LEU A 1 75 ? -25.051 3.821 13.336 1.00 98.38 75 LEU A O 1
ATOM 579 N N . ARG A 1 76 ? -24.558 5.934 12.734 1.00 98.38 76 ARG A N 1
ATOM 580 C CA . ARG A 1 76 ? -25.947 6.394 12.602 1.00 98.38 76 ARG A CA 1
ATOM 581 C C . ARG A 1 76 ? -26.713 5.603 11.540 1.00 98.38 76 ARG A C 1
ATOM 583 O O . ARG A 1 76 ? -27.869 5.253 11.769 1.00 98.38 76 ARG A O 1
ATOM 590 N N . MET A 1 77 ? -26.083 5.325 10.399 1.00 98.25 77 MET A N 1
ATOM 591 C CA . MET A 1 77 ? -26.672 4.540 9.307 1.00 98.25 77 MET A CA 1
ATOM 592 C C . MET A 1 77 ? -26.828 3.058 9.667 1.00 98.25 77 MET A C 1
ATOM 594 O O . MET A 1 77 ? -27.776 2.412 9.227 1.00 98.25 77 MET A O 1
ATOM 598 N N . THR A 1 78 ? -25.910 2.516 10.469 1.00 98.19 78 THR A N 1
ATOM 599 C CA . THR A 1 78 ? -25.767 1.063 10.656 1.00 98.19 78 THR A CA 1
ATOM 600 C C . THR A 1 78 ? -26.429 0.534 11.928 1.00 98.19 78 THR A C 1
ATOM 602 O O . THR A 1 78 ? -26.641 -0.673 12.047 1.00 98.19 78 THR A O 1
ATOM 605 N N . LEU A 1 79 ? -26.799 1.405 12.872 1.00 97.88 79 LEU A N 1
ATOM 606 C CA . LEU A 1 79 ? -27.227 1.017 14.221 1.00 97.88 79 LEU A CA 1
ATOM 607 C C . LEU A 1 79 ? -28.356 -0.028 14.258 1.00 97.88 79 LEU A C 1
ATOM 609 O O . LEU A 1 79 ? -28.279 -0.986 15.028 1.00 97.88 79 LEU A O 1
ATOM 613 N N . ASP A 1 80 ? -29.368 0.122 13.401 1.00 97.56 80 ASP A N 1
ATOM 614 C CA . ASP A 1 80 ? -30.511 -0.797 13.322 1.00 97.56 80 ASP A CA 1
ATOM 615 C C . ASP A 1 80 ? -30.053 -2.219 12.904 1.00 97.56 80 ASP A C 1
ATOM 617 O O . ASP A 1 80 ? -30.507 -3.240 13.441 1.00 97.56 80 ASP A O 1
ATOM 621 N N . THR A 1 81 ? -29.078 -2.302 11.992 1.00 97.19 81 THR A N 1
ATOM 622 C CA . THR A 1 81 ? -28.454 -3.561 11.555 1.00 97.19 81 THR A CA 1
ATOM 623 C C . THR A 1 81 ? -27.565 -4.155 12.648 1.00 97.19 81 THR A C 1
ATOM 625 O O . THR A 1 81 ? -27.617 -5.364 12.882 1.00 97.19 81 THR A O 1
ATOM 628 N N . LEU A 1 82 ? -26.799 -3.326 13.370 1.00 96.56 82 LEU A N 1
ATOM 629 C CA . LEU A 1 82 ? -25.975 -3.782 14.499 1.00 96.56 82 LEU A CA 1
ATOM 630 C C . LEU A 1 82 ? -26.838 -4.437 15.584 1.00 96.56 82 LEU A C 1
ATOM 632 O O . LEU A 1 82 ? -26.508 -5.524 16.061 1.00 96.56 82 LEU A O 1
ATOM 636 N N . ALA A 1 83 ? -27.966 -3.811 15.934 1.00 95.62 83 ALA A N 1
ATOM 637 C CA . ALA A 1 83 ? -28.895 -4.320 16.939 1.00 95.62 83 ALA A CA 1
ATOM 638 C C . ALA A 1 83 ? -29.560 -5.637 16.506 1.00 95.62 83 ALA A C 1
ATOM 640 O O . ALA A 1 83 ? -29.604 -6.596 17.280 1.00 95.62 83 ALA A O 1
ATOM 641 N N . SER A 1 84 ? -30.052 -5.704 15.265 1.00 94.38 84 SER A N 1
ATOM 642 C CA . SER A 1 84 ? -30.769 -6.879 14.751 1.00 94.38 84 SER A CA 1
ATOM 643 C C . SER A 1 84 ? -29.857 -8.091 14.535 1.00 94.38 84 SER A C 1
ATOM 645 O O . SER A 1 84 ? -30.188 -9.191 14.982 1.00 94.38 84 SER A O 1
ATOM 647 N N . LYS A 1 85 ? -28.688 -7.900 13.910 1.00 93.50 85 LYS A N 1
ATOM 648 C CA . LYS A 1 85 ? -27.705 -8.968 13.649 1.00 93.50 85 LYS A CA 1
ATOM 649 C C . LYS A 1 85 ? -26.757 -9.230 14.821 1.00 93.50 85 LYS A C 1
ATOM 651 O O . LYS A 1 85 ? -25.956 -10.164 14.764 1.00 93.50 85 LYS A O 1
ATOM 656 N N . ARG A 1 86 ? -26.843 -8.422 15.884 1.00 92.44 86 ARG A N 1
ATOM 657 C CA . ARG A 1 86 ? -25.948 -8.469 17.048 1.00 92.44 86 ARG A CA 1
ATOM 658 C C . ARG A 1 86 ? -24.484 -8.398 16.604 1.00 92.44 86 ARG A C 1
ATOM 660 O O . ARG A 1 86 ? -23.706 -9.303 16.894 1.00 92.44 86 ARG A O 1
ATOM 667 N N . ILE A 1 87 ? -24.124 -7.355 15.867 1.00 96.81 87 ILE A N 1
ATOM 668 C CA . ILE A 1 87 ? -22.743 -7.098 15.434 1.00 96.81 87 ILE A CA 1
ATOM 669 C C . ILE A 1 87 ? -22.105 -6.139 16.437 1.00 96.81 87 ILE A C 1
ATOM 671 O O . ILE A 1 87 ? -22.723 -5.141 16.809 1.00 96.81 87 ILE A O 1
ATOM 675 N N . LYS A 1 88 ? -20.888 -6.449 16.887 1.00 98.19 88 LYS A N 1
ATOM 676 C CA . LYS A 1 88 ? -20.118 -5.565 17.772 1.00 98.19 88 LYS A CA 1
ATOM 677 C C . LYS A 1 88 ? -19.223 -4.632 16.959 1.00 98.19 88 LYS A C 1
ATOM 679 O O . LYS A 1 88 ? -18.822 -4.976 15.851 1.00 98.19 88 LYS A O 1
ATOM 684 N N . VAL A 1 89 ? -18.900 -3.463 17.503 1.00 98.75 89 VAL A N 1
ATOM 685 C CA . VAL A 1 89 ? -18.088 -2.450 16.816 1.00 98.75 89 VAL A CA 1
ATOM 686 C C . VAL A 1 89 ? -16.930 -1.986 17.688 1.00 98.75 89 VAL A C 1
ATOM 688 O O . VAL A 1 89 ? -17.128 -1.718 18.872 1.00 98.75 89 VAL A O 1
ATOM 691 N N . ALA A 1 90 ? -15.741 -1.852 17.099 1.00 98.69 90 ALA A N 1
ATOM 692 C CA . ALA A 1 90 ? -14.603 -1.152 17.696 1.00 98.69 90 ALA A CA 1
ATOM 693 C C . ALA A 1 90 ? -13.970 -0.211 16.666 1.00 98.69 90 ALA A C 1
ATOM 695 O O . ALA A 1 90 ? -13.567 -0.652 15.598 1.00 98.69 90 ALA A O 1
ATOM 696 N N . LEU A 1 91 ? -13.862 1.079 16.967 1.00 97.75 91 LEU A N 1
ATOM 697 C CA . LEU A 1 91 ? -13.259 2.046 16.043 1.00 97.75 91 LEU A CA 1
ATOM 698 C C . LEU A 1 91 ? -12.457 3.112 16.776 1.00 97.75 91 LEU A C 1
ATOM 700 O O . LEU A 1 91 ? -12.753 3.425 17.928 1.00 97.75 91 LEU A O 1
ATOM 704 N N . ASN A 1 92 ? -11.473 3.696 16.097 1.00 96.75 92 ASN A N 1
ATOM 705 C CA . ASN A 1 92 ? -10.664 4.808 16.613 1.00 96.75 92 ASN A CA 1
ATOM 706 C C . ASN A 1 92 ? -11.151 6.190 16.118 1.00 96.75 92 ASN A C 1
ATOM 708 O O . ASN A 1 92 ? -10.542 7.220 16.391 1.00 96.75 92 ASN A O 1
ATOM 712 N N . GLY A 1 93 ? -12.309 6.247 15.450 1.00 96.06 93 GLY A N 1
ATOM 713 C CA . GLY A 1 93 ? -12.931 7.492 14.978 1.00 96.06 93 GLY A CA 1
ATOM 714 C C . GLY A 1 93 ? -13.372 8.463 16.083 1.00 96.06 93 GLY A C 1
ATOM 715 O O . GLY A 1 93 ? -13.870 9.545 15.780 1.00 96.06 93 GLY A O 1
ATOM 716 N N . GLY A 1 94 ? -13.180 8.119 17.362 1.00 96.31 94 GLY A N 1
ATOM 717 C CA . GLY A 1 94 ? -13.305 9.062 18.471 1.00 96.31 94 GLY A CA 1
ATOM 718 C C . GLY A 1 94 ? -12.243 10.164 18.444 1.00 96.31 94 GLY A C 1
ATOM 719 O O . GLY A 1 94 ? -12.499 11.242 18.979 1.00 96.31 94 GLY A O 1
ATOM 720 N N . ALA A 1 95 ? -11.105 9.926 17.778 1.00 94.88 95 ALA A N 1
ATOM 721 C CA . ALA A 1 95 ? -10.014 10.882 17.589 1.00 94.88 95 ALA A CA 1
ATOM 722 C C . ALA A 1 95 ? -9.616 11.593 18.899 1.00 94.88 95 ALA A C 1
ATOM 724 O O . ALA A 1 95 ? -9.175 10.945 19.841 1.00 94.88 95 ALA A O 1
ATOM 725 N N . LEU A 1 96 ? -9.792 12.914 18.983 1.00 94.31 96 LEU A N 1
ATOM 726 C CA . LEU A 1 96 ? -9.464 13.734 20.156 1.00 94.31 96 LEU A CA 1
ATOM 727 C C . LEU A 1 96 ? -10.581 13.753 21.212 1.00 94.31 96 LEU A C 1
ATOM 729 O O . LEU A 1 96 ? -10.390 14.273 22.310 1.00 94.31 96 LEU A O 1
ATOM 733 N N . ASN A 1 97 ? -11.775 13.256 20.880 1.00 95.94 97 ASN A N 1
ATOM 734 C CA . ASN A 1 97 ? -12.949 13.297 21.749 1.00 95.94 97 ASN A CA 1
ATOM 735 C C . ASN A 1 97 ? -13.752 11.979 21.716 1.00 95.94 97 ASN A C 1
ATOM 737 O O . ASN A 1 97 ? -14.945 11.978 21.371 1.00 95.94 97 ASN A O 1
ATOM 741 N N . PRO A 1 98 ? -13.140 10.844 22.111 1.00 97.50 98 PRO A N 1
ATOM 742 C CA . PRO A 1 98 ? -13.823 9.552 22.124 1.00 97.50 98 PRO A CA 1
ATOM 743 C C . PRO A 1 98 ? -15.051 9.543 23.042 1.00 97.50 98 PRO A C 1
ATOM 745 O O . PRO A 1 98 ? -16.087 8.977 22.687 1.00 97.50 98 PRO A O 1
ATOM 748 N N . ARG A 1 99 ? -14.995 10.260 24.175 1.00 97.69 99 ARG A N 1
ATOM 749 C CA . ARG A 1 99 ? -16.142 10.444 25.077 1.00 97.69 99 ARG A CA 1
ATOM 750 C C . ARG A 1 99 ? -17.317 11.134 24.383 1.00 97.69 99 ARG A C 1
ATOM 752 O O . ARG A 1 99 ? -18.457 10.701 24.544 1.00 97.69 99 ARG A O 1
ATOM 759 N N . GLY A 1 100 ? -17.058 12.206 23.635 1.00 97.25 100 GLY A N 1
ATOM 760 C CA . GLY A 1 100 ? -18.093 12.977 22.949 1.00 97.25 100 GLY A CA 1
ATOM 761 C C . GLY A 1 100 ? -18.819 12.162 21.883 1.00 97.25 100 GLY A C 1
ATOM 762 O O . GLY A 1 100 ? -20.050 12.202 21.816 1.00 97.25 100 GLY A O 1
ATOM 763 N N . LEU A 1 101 ? -18.082 11.370 21.099 1.00 98.12 101 LEU A N 1
ATOM 764 C CA . LEU A 1 101 ? -18.699 10.462 20.132 1.00 98.12 101 LEU A CA 1
ATOM 765 C C . LEU A 1 101 ? -19.502 9.360 20.840 1.00 98.12 101 LEU A C 1
ATOM 767 O O . LEU A 1 101 ? -20.641 9.097 20.460 1.00 98.12 101 LEU A O 1
ATOM 771 N N . ALA A 1 102 ? -18.969 8.776 21.916 1.00 98.62 102 ALA A N 1
ATOM 772 C CA . ALA A 1 102 ? -19.669 7.741 22.676 1.00 98.62 102 ALA A CA 1
ATOM 773 C C . ALA A 1 102 ? -20.969 8.247 23.315 1.00 98.62 102 ALA A C 1
ATOM 775 O O . ALA A 1 102 ? -21.981 7.550 23.263 1.00 98.62 102 ALA A O 1
ATOM 776 N N . ALA A 1 103 ? -20.980 9.471 23.851 1.00 98.31 103 ALA A N 1
ATOM 777 C CA . ALA A 1 103 ? -22.191 10.101 24.377 1.00 98.31 103 ALA A CA 1
ATOM 778 C C . ALA A 1 103 ? -23.262 10.245 23.287 1.00 98.31 103 ALA A C 1
ATOM 780 O O . ALA A 1 103 ? -24.420 9.883 23.491 1.00 98.31 103 ALA A O 1
ATOM 781 N N . LYS A 1 104 ? -22.861 10.713 22.099 1.00 98.19 104 LYS A N 1
ATOM 782 C CA . LYS A 1 104 ? -23.762 10.901 20.957 1.00 98.19 104 LYS A CA 1
ATOM 783 C C . LYS A 1 104 ? -24.358 9.580 20.463 1.00 98.19 104 LYS A C 1
ATOM 785 O O . LYS A 1 104 ? -25.551 9.508 20.180 1.00 98.19 104 LYS A O 1
ATOM 790 N N . VAL A 1 105 ? -23.546 8.527 20.400 1.00 98.50 105 VAL A N 1
ATOM 791 C CA . VAL A 1 105 ? -23.993 7.182 20.006 1.00 98.50 105 VAL A CA 1
ATOM 792 C C . VAL A 1 105 ? -24.902 6.573 21.075 1.00 98.50 105 VAL A C 1
ATOM 794 O O . VAL A 1 105 ? -25.930 5.999 20.733 1.00 98.50 105 VAL A O 1
ATOM 797 N N . SER A 1 106 ? -24.587 6.748 22.363 1.00 98.38 106 SER A N 1
ATOM 798 C CA . SER A 1 106 ? -25.427 6.278 23.476 1.00 98.38 106 SER A CA 1
ATOM 799 C C . SER A 1 106 ? -26.803 6.958 23.487 1.00 98.38 106 SER A C 1
ATOM 801 O O . SER A 1 106 ? -27.824 6.298 23.685 1.00 98.38 106 SER A O 1
ATOM 803 N N . ALA A 1 107 ? -26.860 8.258 23.180 1.00 98.38 107 ALA A N 1
ATOM 804 C CA . ALA A 1 107 ? -28.119 8.978 23.003 1.00 98.38 107 ALA A CA 1
ATOM 805 C C . ALA A 1 107 ? -28.955 8.409 21.841 1.00 98.38 107 ALA A C 1
ATOM 807 O O . ALA A 1 107 ? -30.146 8.160 22.020 1.00 98.38 107 ALA A O 1
ATOM 808 N N . LEU A 1 108 ? -28.333 8.128 20.688 1.00 98.38 108 LEU A N 1
ATOM 809 C CA . LEU A 1 108 ? -29.021 7.527 19.537 1.00 98.38 108 LEU A CA 1
ATOM 810 C C . LEU A 1 108 ? -29.534 6.108 19.839 1.00 98.38 108 LEU A C 1
ATOM 812 O O . LEU A 1 108 ? -30.643 5.748 19.449 1.00 98.38 108 LEU A O 1
ATOM 816 N N . VAL A 1 109 ? -28.749 5.302 20.559 1.00 98.19 109 VAL A N 1
ATOM 817 C CA . VAL A 1 109 ? -29.162 3.968 21.026 1.00 98.19 109 VAL A CA 1
ATOM 818 C C . VAL A 1 109 ? -30.422 4.054 21.888 1.00 98.19 109 VAL A C 1
ATOM 820 O O . VAL A 1 109 ? -31.358 3.278 21.680 1.00 98.19 109 VAL A O 1
ATOM 823 N N . ALA A 1 110 ? -30.469 5.011 22.818 1.00 97.62 110 ALA A N 1
ATOM 824 C CA . ALA A 1 110 ? -31.628 5.233 23.674 1.00 97.62 110 ALA A CA 1
ATOM 825 C C . ALA A 1 110 ? -32.843 5.757 22.891 1.00 97.62 110 ALA A C 1
ATOM 827 O O . ALA A 1 110 ? -33.950 5.268 23.103 1.00 97.62 110 ALA A O 1
ATOM 828 N N . GLU A 1 111 ? -32.638 6.691 21.956 1.00 97.88 111 GLU A N 1
ATOM 829 C CA . GLU A 1 111 ? -33.680 7.209 21.056 1.00 97.88 111 GLU A CA 1
ATOM 830 C C . GLU A 1 111 ? -34.347 6.082 20.254 1.00 97.88 111 GLU A C 1
ATOM 832 O O . GLU A 1 111 ? -35.570 6.027 20.140 1.00 97.88 111 GLU A O 1
ATOM 837 N N . LYS A 1 112 ? -33.544 5.142 19.748 1.00 97.38 112 LYS A N 1
ATOM 838 C CA . LYS A 1 112 ? -34.007 3.977 18.984 1.00 97.38 112 LYS A CA 1
ATOM 839 C C . LYS A 1 112 ? -34.570 2.844 19.851 1.00 97.38 112 LYS A C 1
ATOM 841 O O . LYS A 1 112 ? -35.106 1.877 19.312 1.00 97.38 112 LYS A O 1
ATOM 846 N N . GLY A 1 113 ? -34.452 2.936 21.177 1.00 96.69 113 GLY A N 1
ATOM 847 C CA . GLY A 1 113 ? -34.919 1.909 22.110 1.00 96.69 113 GLY A CA 1
ATOM 848 C C . GLY A 1 113 ? -34.112 0.606 22.064 1.00 96.69 113 GLY A C 1
ATOM 849 O O . GLY A 1 113 ? -34.641 -0.454 22.405 1.00 96.69 113 GLY A O 1
ATOM 850 N N . TYR A 1 114 ? -32.846 0.653 21.636 1.00 96.19 114 TYR A N 1
ATOM 851 C CA . TYR A 1 114 ? -31.982 -0.527 21.592 1.00 96.19 114 TYR A CA 1
ATOM 852 C C . TYR A 1 114 ? -31.281 -0.775 22.930 1.00 96.19 114 TYR A C 1
ATOM 854 O O . TYR A 1 114 ? -30.863 0.145 23.623 1.00 96.19 114 TYR A O 1
ATOM 862 N N . GLY A 1 115 ? -31.085 -2.051 23.271 1.00 93.25 115 GLY A N 1
ATOM 863 C CA . GLY A 1 115 ? -30.339 -2.473 24.463 1.00 93.25 115 GLY A CA 1
ATOM 864 C C . GLY A 1 115 ? -28.818 -2.528 24.277 1.00 93.25 115 GLY A C 1
ATOM 865 O O . GLY A 1 115 ? -28.167 -3.290 24.988 1.00 93.25 115 GLY A O 1
ATOM 866 N N . LEU A 1 116 ? -28.266 -1.799 23.300 1.00 96.56 116 LEU A N 1
ATOM 867 C CA . LEU A 1 116 ? -26.829 -1.795 23.009 1.00 96.56 116 LEU A CA 1
ATOM 868 C C . LEU A 1 116 ? -26.068 -0.998 24.073 1.00 96.56 116 LEU A C 1
ATOM 870 O O . LEU A 1 116 ? -26.520 0.054 24.522 1.00 96.56 116 LEU A O 1
ATOM 874 N N . ARG A 1 117 ? -24.889 -1.472 24.474 1.00 97.88 117 ARG A N 1
ATOM 875 C CA . ARG A 1 117 ? -24.035 -0.766 25.440 1.00 97.88 117 ARG A CA 1
ATOM 876 C C . ARG A 1 117 ? -22.859 -0.097 24.745 1.00 97.88 117 ARG A C 1
ATOM 878 O O . ARG A 1 117 ? -22.114 -0.746 24.015 1.00 97.88 117 ARG A O 1
ATOM 885 N N . VAL A 1 118 ? -22.665 1.187 25.024 1.00 98.69 118 VAL A N 1
ATOM 886 C CA . VAL A 1 118 ? -21.589 1.994 24.438 1.00 98.69 118 VAL A CA 1
ATOM 887 C C . VAL A 1 118 ? -20.512 2.260 25.485 1.00 98.69 118 VAL A C 1
ATOM 889 O O . VAL A 1 118 ? -20.817 2.650 26.618 1.00 98.69 118 VAL A O 1
ATOM 892 N N . ALA A 1 119 ? -19.257 2.055 25.099 1.00 98.75 119 ALA A N 1
ATOM 893 C CA . ALA A 1 119 ? -18.090 2.396 25.895 1.00 98.75 119 ALA A CA 1
ATOM 894 C C . ALA A 1 119 ? -17.079 3.203 25.073 1.00 98.75 119 ALA A C 1
ATOM 896 O O . ALA A 1 119 ? -17.051 3.110 23.845 1.00 98.75 119 ALA A O 1
ATOM 897 N N . TYR A 1 120 ? -16.233 3.972 25.753 1.00 98.81 120 TYR A N 1
ATOM 898 C CA . TYR A 1 120 ? -15.062 4.594 25.147 1.00 98.81 120 TYR A CA 1
ATOM 899 C C . TYR A 1 120 ? -13.778 4.240 25.894 1.00 98.81 120 TYR A C 1
ATOM 901 O O . TYR A 1 120 ? -13.822 3.953 27.090 1.00 98.81 120 TYR A O 1
ATOM 909 N N . VAL A 1 121 ? -12.649 4.262 25.189 1.00 98.69 121 VAL A N 1
ATOM 910 C CA . VAL A 1 121 ? -11.314 4.049 25.769 1.00 98.69 121 VAL A CA 1
ATOM 911 C C . VAL A 1 121 ? -10.603 5.393 25.905 1.00 98.69 121 VAL A C 1
ATOM 913 O O . VAL A 1 121 ? -10.617 6.193 24.968 1.00 98.69 121 VAL A O 1
ATOM 916 N N . SER A 1 122 ? -10.005 5.642 27.070 1.00 98.00 122 SER A N 1
ATOM 917 C CA . SER A 1 122 ? -9.121 6.784 27.335 1.00 98.00 122 SER A CA 1
ATOM 918 C C . SER A 1 122 ? -7.743 6.327 27.800 1.00 98.00 122 SER A C 1
ATOM 920 O O . SER A 1 122 ? -7.573 5.171 28.184 1.00 98.00 122 SER A O 1
ATOM 922 N N . GLY A 1 123 ? -6.795 7.263 27.832 1.00 96.62 123 GLY A N 1
ATOM 923 C CA . GLY A 1 123 ? -5.405 7.043 28.249 1.00 96.62 123 GLY A CA 1
ATOM 924 C C . GLY A 1 123 ? -4.393 7.404 27.160 1.00 96.62 123 GLY A C 1
ATOM 925 O O . GLY A 1 123 ? -3.192 7.364 27.407 1.00 96.62 123 GLY A O 1
ATOM 926 N N . ASP A 1 124 ? -4.869 7.762 25.965 1.00 96.50 124 ASP A N 1
ATOM 927 C CA . ASP A 1 124 ? -4.035 8.108 24.820 1.00 96.50 124 ASP A CA 1
ATOM 928 C C . ASP A 1 124 ? -3.568 9.568 24.851 1.00 96.50 124 ASP A C 1
ATOM 930 O O . ASP A 1 124 ? -2.436 9.833 24.465 1.00 96.50 124 ASP A O 1
ATOM 934 N N . ASP A 1 125 ? -4.402 10.510 25.307 1.00 95.50 125 ASP A N 1
ATOM 935 C CA . ASP A 1 125 ? -4.033 11.929 25.414 1.00 95.50 125 ASP A CA 1
ATOM 936 C C . ASP A 1 125 ? -3.000 12.158 26.528 1.00 95.50 125 ASP A C 1
ATOM 938 O O . ASP A 1 125 ? -3.310 12.105 27.721 1.00 95.50 125 ASP A O 1
ATOM 942 N N . LEU A 1 126 ? -1.764 12.430 26.110 1.00 96.88 126 LEU A N 1
ATOM 943 C CA . LEU A 1 126 ? -0.620 12.715 26.969 1.00 96.88 126 LEU A CA 1
ATOM 944 C C . LEU A 1 126 ? -0.193 14.187 26.926 1.00 96.88 126 LEU A C 1
ATOM 946 O O . LEU A 1 126 ? 0.856 14.538 27.475 1.00 96.88 126 LEU A O 1
ATOM 950 N N . LEU A 1 127 ? -0.979 15.069 26.294 1.00 94.06 127 LEU A N 1
ATOM 951 C CA . LEU A 1 127 ? -0.683 16.502 26.246 1.00 94.06 127 LEU A CA 1
ATOM 952 C C . LEU A 1 127 ? -0.467 17.115 27.648 1.00 94.06 127 LEU A C 1
ATOM 954 O O . LEU A 1 127 ? 0.488 17.885 27.812 1.00 94.06 127 LEU A O 1
ATOM 958 N N . PRO A 1 128 ? -1.263 16.771 28.686 1.00 94.69 128 PRO A N 1
ATOM 959 C CA . PRO A 1 128 ? -1.030 17.266 30.044 1.00 94.69 128 PRO A CA 1
ATOM 960 C C . PRO A 1 128 ? 0.336 16.874 30.633 1.00 94.69 128 PRO A C 1
ATOM 962 O O . PRO A 1 128 ? 0.898 17.640 31.415 1.00 94.69 128 PRO A O 1
ATOM 965 N N . GLN A 1 129 ? 0.869 15.707 30.264 1.00 95.25 129 GLN A N 1
ATOM 966 C CA . GLN A 1 129 ? 2.109 15.136 30.790 1.00 95.25 129 GLN A CA 1
ATOM 967 C C . GLN A 1 129 ? 3.341 15.646 30.037 1.00 95.25 129 GLN A C 1
ATOM 969 O O . GLN A 1 129 ? 4.365 15.916 30.664 1.00 95.25 129 GLN A O 1
ATOM 974 N N . VAL A 1 130 ? 3.261 15.797 28.709 1.00 94.31 130 VAL A N 1
ATOM 975 C CA . VAL A 1 130 ? 4.385 16.314 27.904 1.00 94.31 130 VAL A CA 1
ATOM 976 C C . VAL A 1 130 ? 4.535 17.834 28.003 1.00 94.31 130 VAL A C 1
ATOM 978 O O . VAL A 1 130 ? 5.628 18.363 27.808 1.00 94.31 130 VAL A O 1
ATOM 981 N N . GLY A 1 131 ? 3.454 18.545 28.337 1.00 93.12 131 GLY A N 1
ATOM 982 C CA . GLY A 1 131 ? 3.424 20.000 28.429 1.00 93.12 131 GLY A CA 1
ATOM 983 C C . GLY A 1 131 ? 3.074 20.692 27.108 1.00 93.12 131 GLY A C 1
ATOM 984 O O . GLY A 1 131 ? 2.780 20.070 26.094 1.00 93.12 131 GLY A O 1
ATOM 985 N N . LYS A 1 132 ? 3.069 22.030 27.126 1.00 92.00 132 LYS A N 1
ATOM 986 C CA . LYS A 1 132 ? 2.568 22.850 26.004 1.00 92.00 132 LYS A CA 1
ATOM 987 C C . LYS A 1 132 ? 3.603 23.181 24.931 1.00 92.00 132 LYS A C 1
ATOM 989 O O . LYS A 1 132 ? 3.234 23.738 23.905 1.00 92.00 132 LYS A O 1
ATOM 994 N N . HIS A 1 133 ? 4.882 22.900 25.158 1.00 94.25 133 HIS A N 1
ATOM 995 C CA . HIS A 1 133 ? 5.952 23.344 24.269 1.00 94.25 133 HIS A CA 1
ATOM 996 C C . HIS A 1 133 ? 6.963 22.237 24.018 1.00 94.25 133 HIS A C 1
ATOM 998 O O . HIS A 1 133 ? 7.286 21.463 24.918 1.00 94.25 133 HIS A O 1
ATOM 1004 N N . MET A 1 134 ? 7.501 22.221 22.803 1.00 93.88 134 MET A N 1
ATOM 1005 C CA . MET A 1 134 ? 8.641 21.397 22.447 1.00 93.88 134 MET A CA 1
ATOM 1006 C C . MET A 1 134 ? 9.873 21.782 23.289 1.00 93.88 134 MET A C 1
ATOM 1008 O O . MET A 1 134 ? 10.051 22.953 23.641 1.00 93.88 134 MET A O 1
ATOM 1012 N N . PRO A 1 135 ? 10.739 20.810 23.616 1.00 91.50 135 PRO A N 1
ATOM 1013 C CA . PRO A 1 135 ? 11.897 21.009 24.481 1.00 91.50 135 PRO A CA 1
ATOM 1014 C C . PRO A 1 135 ? 12.958 21.904 23.828 1.00 91.50 135 PRO A C 1
ATOM 1016 O O . PRO A 1 135 ? 13.113 21.918 22.610 1.00 91.50 135 PRO A O 1
ATOM 1019 N N . ALA A 1 136 ? 13.730 22.623 24.648 1.00 87.38 136 ALA A N 1
ATOM 1020 C CA . ALA A 1 136 ? 14.766 23.556 24.186 1.00 87.38 136 ALA A CA 1
ATOM 1021 C C . ALA A 1 136 ? 16.130 22.892 23.911 1.00 87.38 136 ALA A C 1
ATOM 1023 O O . ALA A 1 136 ? 17.048 23.532 23.395 1.00 87.38 136 ALA A O 1
ATOM 1024 N N . SER A 1 137 ? 16.298 21.616 24.268 1.00 87.62 137 SER A N 1
ATOM 1025 C CA . SER A 1 137 ? 17.510 20.844 23.989 1.00 87.62 137 SER A CA 1
ATOM 1026 C C . SER A 1 137 ? 17.179 19.398 23.643 1.00 87.62 137 SER A C 1
ATOM 1028 O O . SER A 1 137 ? 16.185 18.845 24.106 1.00 87.62 137 SER A O 1
ATOM 1030 N N . GLN A 1 138 ? 18.065 18.738 22.898 1.00 86.25 138 GLN A N 1
ATOM 1031 C CA . GLN A 1 138 ? 17.908 17.317 22.585 1.00 86.25 138 GLN A CA 1
ATOM 1032 C C . GLN A 1 138 ? 17.917 16.435 23.847 1.00 86.25 138 GLN A C 1
ATOM 1034 O O . GLN A 1 138 ? 17.207 15.441 23.901 1.00 86.25 138 GLN A O 1
ATOM 1039 N N . SER A 1 139 ? 18.670 16.814 24.886 1.00 86.44 139 SER A N 1
ATOM 1040 C CA . SER A 1 139 ? 18.744 16.066 26.151 1.00 86.44 139 SER A CA 1
ATOM 1041 C C . SER A 1 139 ? 17.464 16.126 26.988 1.00 86.44 139 SER A C 1
ATOM 1043 O O . SER A 1 139 ? 17.290 15.304 27.879 1.00 86.44 139 SER A O 1
ATOM 1045 N N . SER A 1 140 ? 16.611 17.128 26.754 1.00 88.69 140 SER A N 1
ATOM 1046 C CA . SER A 1 140 ? 15.308 17.271 27.415 1.00 88.69 140 SER A CA 1
ATOM 1047 C C . SER A 1 140 ? 14.157 16.739 26.558 1.00 88.69 140 SER A C 1
ATOM 1049 O O . SER A 1 140 ? 13.020 16.711 27.020 1.00 88.69 140 SER A O 1
ATOM 1051 N N . ALA A 1 141 ? 14.441 16.304 25.327 1.00 91.31 141 ALA A N 1
ATOM 1052 C CA . ALA A 1 141 ? 13.458 15.688 24.457 1.00 91.31 141 ALA A CA 1
ATOM 1053 C C . ALA A 1 141 ? 13.228 14.220 24.796 1.00 91.31 141 ALA A C 1
ATOM 1055 O O . ALA A 1 141 ? 14.151 13.499 25.178 1.00 91.31 141 ALA A O 1
ATOM 1056 N N . LEU A 1 142 ? 11.984 13.777 24.608 1.00 94.81 142 LEU A N 1
ATOM 1057 C CA . LEU A 1 142 ? 11.660 12.358 24.655 1.00 94.81 142 LEU A CA 1
ATOM 1058 C C . LEU A 1 142 ? 12.450 11.602 23.574 1.00 94.81 142 LEU A C 1
ATOM 1060 O O . LEU A 1 142 ? 12.727 12.168 22.509 1.00 94.81 142 LEU A O 1
ATOM 1064 N N . PRO A 1 143 ? 12.802 10.325 23.808 1.00 93.06 143 PRO A N 1
ATOM 1065 C CA . PRO A 1 143 ? 13.532 9.548 22.821 1.00 93.06 143 PRO A CA 1
ATOM 1066 C C . PRO A 1 143 ? 12.710 9.390 21.540 1.00 93.06 143 PRO A C 1
ATOM 1068 O O . PRO A 1 143 ? 11.547 8.982 21.586 1.00 93.06 143 PRO A O 1
ATOM 1071 N N . HIS A 1 144 ? 13.331 9.693 20.401 1.00 93.25 144 HIS A N 1
ATOM 1072 C CA . HIS A 1 144 ? 12.740 9.475 19.082 1.00 93.25 144 HIS A CA 1
ATOM 1073 C C . HIS A 1 144 ? 12.503 7.974 18.837 1.00 93.25 144 HIS A C 1
ATOM 1075 O O . HIS A 1 144 ? 13.314 7.151 19.266 1.00 93.25 144 HIS A O 1
ATOM 1081 N N . LEU A 1 145 ? 11.440 7.619 18.108 1.00 91.06 145 LEU A N 1
ATOM 1082 C CA . LEU A 1 145 ? 11.049 6.231 17.816 1.00 91.06 145 LEU A CA 1
ATOM 1083 C C . LEU A 1 145 ? 12.201 5.385 17.255 1.00 91.06 145 LEU A C 1
ATOM 1085 O O . LEU A 1 145 ? 12.449 4.275 17.715 1.00 91.06 145 LEU A O 1
ATOM 1089 N N . ASP A 1 146 ? 12.958 5.950 16.317 1.00 90.06 146 ASP A N 1
ATOM 1090 C CA . ASP A 1 146 ? 14.090 5.264 15.683 1.00 90.06 146 ASP A CA 1
ATOM 1091 C C . ASP A 1 146 ? 15.437 5.414 16.425 1.00 90.06 146 ASP A C 1
ATOM 1093 O O . ASP A 1 146 ? 16.458 4.928 15.940 1.00 90.06 146 ASP A O 1
ATOM 1097 N N . ALA A 1 147 ? 15.485 6.048 17.606 1.00 86.69 147 ALA A N 1
ATOM 1098 C CA . ALA A 1 147 ? 16.745 6.330 18.316 1.00 86.69 147 ALA A CA 1
ATOM 1099 C C . ALA A 1 147 ? 17.540 5.068 18.714 1.00 86.69 147 ALA A C 1
ATOM 1101 O O . ALA A 1 147 ? 18.752 5.139 18.922 1.00 86.69 147 ALA A O 1
ATOM 1102 N N . GLY A 1 148 ? 16.877 3.908 18.802 1.00 82.62 148 GLY A N 1
ATOM 1103 C CA . GLY A 1 148 ? 17.529 2.617 19.042 1.00 82.62 148 GLY A CA 1
ATOM 1104 C C . GLY A 1 148 ? 18.380 2.115 17.867 1.00 82.62 148 GLY A C 1
ATOM 1105 O O . GLY A 1 148 ? 19.245 1.257 18.056 1.00 82.62 148 GLY A O 1
ATOM 1106 N N . ASN A 1 149 ? 18.180 2.648 16.657 1.00 86.50 149 ASN A N 1
ATOM 1107 C CA . ASN A 1 149 ? 18.963 2.287 15.482 1.00 86.50 149 ASN A CA 1
ATOM 1108 C C . ASN A 1 149 ? 20.197 3.194 15.359 1.00 86.50 149 ASN A C 1
ATOM 1110 O O . ASN A 1 149 ? 20.118 4.347 14.950 1.00 86.50 149 ASN A O 1
ATOM 1114 N N . LYS A 1 150 ? 21.383 2.663 15.669 1.00 83.94 150 LYS A N 1
ATOM 1115 C CA . LYS A 1 150 ? 22.636 3.444 15.664 1.00 83.94 150 LYS A CA 1
ATOM 1116 C C . LYS A 1 150 ? 23.001 4.036 14.296 1.00 83.94 150 LYS A C 1
ATOM 1118 O O . LYS A 1 150 ? 23.774 4.990 14.246 1.00 83.94 150 LYS A O 1
ATOM 1123 N N . ASN A 1 151 ? 22.439 3.502 13.211 1.00 84.06 151 ASN A N 1
ATOM 1124 C CA . ASN A 1 151 ? 22.747 3.927 11.848 1.00 84.06 151 ASN A CA 1
ATOM 1125 C C . ASN A 1 151 ? 21.930 5.147 11.383 1.00 84.06 151 ASN A C 1
ATOM 1127 O O . ASN A 1 151 ? 22.240 5.682 10.327 1.00 84.06 151 ASN A O 1
ATOM 1131 N N . VAL A 1 152 ? 20.917 5.602 12.136 1.00 86.81 152 VAL A N 1
ATOM 1132 C CA . VAL A 1 152 ? 19.979 6.658 11.678 1.00 86.81 152 VAL A CA 1
ATOM 1133 C C . VAL A 1 152 ? 20.248 8.034 12.289 1.00 86.81 152 VAL A C 1
ATOM 1135 O O . VAL A 1 152 ? 19.498 8.973 12.048 1.00 86.81 152 VAL A O 1
ATOM 1138 N N . SER A 1 153 ? 21.308 8.188 13.088 1.00 79.94 153 SER A N 1
ATOM 1139 C CA . SER A 1 153 ? 21.579 9.422 13.847 1.00 79.94 153 SER A CA 1
ATOM 1140 C C . SER A 1 153 ? 21.600 10.684 12.974 1.00 79.94 153 SER A C 1
ATOM 1142 O O . SER A 1 153 ? 21.077 11.721 13.380 1.00 79.94 153 SER A O 1
ATOM 1144 N N . GLN A 1 154 ? 22.137 10.584 11.756 1.00 76.56 154 GLN A N 1
ATOM 1145 C CA . GLN A 1 154 ? 22.168 11.679 10.788 1.00 76.56 154 GLN A CA 1
ATOM 1146 C C . GLN A 1 154 ? 20.789 11.964 10.165 1.00 76.56 154 GLN A C 1
ATOM 1148 O O . GLN A 1 154 ? 20.467 13.129 9.932 1.00 76.56 154 GLN A O 1
ATOM 1153 N N . SER A 1 155 ? 19.964 10.931 9.962 1.00 79.62 155 SER A N 1
ATOM 1154 C CA . SER A 1 155 ? 18.607 11.027 9.401 1.00 79.62 155 SER A CA 1
ATOM 1155 C C . SER A 1 155 ? 17.643 11.764 10.337 1.00 79.62 155 SER A C 1
ATOM 1157 O O . SER A 1 155 ? 16.658 12.342 9.892 1.00 79.62 155 SER A O 1
ATOM 1159 N N . LEU A 1 156 ? 17.940 11.790 11.642 1.00 84.56 156 LEU A N 1
ATOM 1160 C CA . LEU A 1 156 ? 17.104 12.439 12.658 1.00 84.56 156 LEU A CA 1
ATOM 1161 C C . LEU A 1 156 ? 17.269 13.962 12.732 1.00 84.56 156 LEU A C 1
ATOM 1163 O O . LEU A 1 156 ? 16.552 14.607 13.493 1.00 84.56 156 LEU A O 1
ATOM 1167 N N . LYS A 1 157 ? 18.193 14.566 11.976 1.00 82.19 157 LYS A N 1
ATOM 1168 C CA . LYS A 1 157 ? 18.449 16.016 12.043 1.00 82.19 157 LYS A CA 1
ATOM 1169 C C . LYS A 1 157 ? 17.187 16.851 11.834 1.00 82.19 157 LYS A C 1
ATOM 1171 O O . LYS A 1 157 ? 16.948 17.781 12.602 1.00 82.19 157 LYS A O 1
ATOM 1176 N N . GLU A 1 158 ? 16.367 16.500 10.845 1.00 82.50 158 GLU A N 1
ATOM 1177 C CA . GLU A 1 158 ? 15.120 17.222 10.577 1.00 82.50 158 GLU A CA 1
ATOM 1178 C C . GLU A 1 158 ? 14.059 17.011 11.663 1.00 82.50 158 GLU A C 1
ATOM 1180 O O . GLU A 1 158 ? 13.311 17.939 11.968 1.00 82.50 158 GLU A O 1
ATOM 1185 N N . ALA A 1 159 ? 14.034 15.845 12.320 1.00 85.75 159 ALA A N 1
ATOM 1186 C CA . ALA A 1 159 ? 13.126 15.591 13.440 1.00 85.75 159 ALA A CA 1
ATOM 1187 C C . ALA A 1 159 ? 13.368 16.557 14.615 1.00 85.75 159 ALA A C 1
ATOM 1189 O O . ALA A 1 159 ? 12.438 16.870 15.353 1.00 85.75 159 ALA A O 1
ATOM 1190 N N . PHE A 1 160 ? 14.589 17.086 14.764 1.00 88.75 160 PHE A N 1
ATOM 1191 C CA . PHE A 1 160 ? 14.951 18.066 15.794 1.00 88.75 160 PHE A CA 1
ATOM 1192 C C . PHE A 1 160 ? 14.951 19.525 15.302 1.00 88.75 160 PHE A C 1
ATOM 1194 O O . PHE A 1 160 ? 15.475 20.404 15.989 1.00 88.75 160 PHE A O 1
ATOM 1201 N N . ALA A 1 161 ? 14.336 19.826 14.150 1.00 85.94 161 ALA A N 1
ATOM 1202 C CA . ALA A 1 161 ? 14.295 21.184 13.590 1.00 85.94 161 ALA A CA 1
ATOM 1203 C C . ALA A 1 161 ? 13.681 22.238 14.540 1.00 85.94 161 ALA A C 1
ATOM 1205 O O . ALA A 1 161 ? 13.962 23.429 14.414 1.00 85.94 161 ALA A O 1
ATOM 1206 N N . PHE A 1 162 ? 12.883 21.818 15.529 1.00 87.19 162 PHE A N 1
ATOM 1207 C CA . PHE A 1 162 ? 12.327 22.705 16.556 1.00 87.19 162 PHE A CA 1
ATOM 1208 C C . PHE A 1 162 ? 13.379 23.299 17.517 1.00 87.19 162 PHE A C 1
ATOM 1210 O O . PHE A 1 162 ? 13.077 24.284 18.183 1.00 87.19 162 PHE A O 1
ATOM 1217 N N . LEU A 1 163 ? 14.608 22.761 17.566 1.00 86.38 163 LEU A N 1
ATOM 1218 C CA . LEU A 1 163 ? 15.705 23.219 18.438 1.00 86.38 163 LEU A CA 1
ATOM 1219 C C . LEU A 1 163 ? 16.470 24.457 17.918 1.00 86.38 163 LEU A C 1
ATOM 1221 O O . LEU A 1 163 ? 17.530 24.797 18.455 1.00 86.38 163 LEU A O 1
ATOM 1225 N N . LYS A 1 164 ? 16.004 25.113 16.847 1.00 72.06 164 LYS A N 1
ATOM 1226 C CA . LYS A 1 164 ? 16.706 26.251 16.228 1.00 72.06 164 LYS A CA 1
ATOM 1227 C C . LYS A 1 164 ? 16.938 27.379 17.254 1.00 72.06 164 LYS A C 1
ATOM 1229 O O . LYS A 1 164 ? 16.011 27.831 17.920 1.00 72.06 164 LYS A O 1
ATOM 1234 N N . LYS A 1 165 ? 18.199 27.807 17.417 1.00 60.81 165 LYS A N 1
ATOM 1235 C CA . LYS A 1 165 ? 18.620 28.768 18.457 1.00 60.81 165 LYS A CA 1
ATOM 1236 C C . LYS A 1 165 ? 18.056 30.171 18.206 1.00 60.81 165 LYS A C 1
ATOM 1238 O O . LYS A 1 165 ? 18.238 30.699 17.116 1.00 60.81 165 LYS A O 1
ATOM 1243 N N . GLY A 1 166 ? 17.525 30.798 19.260 1.00 63.06 166 GLY A N 1
ATOM 1244 C CA . GLY A 1 166 ? 17.098 32.206 19.265 1.00 63.06 166 GLY A CA 1
ATOM 1245 C C . GLY A 1 166 ? 15.588 32.435 19.144 1.00 63.06 166 GLY A C 1
ATOM 1246 O O . GLY A 1 166 ? 15.160 33.570 19.325 1.00 63.06 166 GLY A O 1
ATOM 1247 N N . ASP A 1 167 ? 14.803 31.379 18.909 1.00 64.75 167 ASP A N 1
ATOM 1248 C CA . ASP A 1 167 ? 13.343 31.439 18.762 1.00 64.75 167 ASP A CA 1
ATOM 1249 C C . ASP A 1 167 ? 12.603 31.065 20.063 1.00 64.75 167 ASP A C 1
ATOM 1251 O O . ASP A 1 167 ? 13.148 30.384 20.938 1.00 64.75 167 ASP A O 1
ATOM 1255 N N . GLU A 1 168 ? 11.329 31.463 20.170 1.00 78.25 168 GLU A N 1
ATOM 1256 C CA . GLU A 1 168 ? 10.416 30.935 21.190 1.00 78.25 168 GLU A CA 1
ATOM 1257 C C . GLU A 1 168 ? 10.152 29.426 20.979 1.00 78.25 168 GLU A C 1
ATOM 1259 O O . GLU A 1 168 ? 10.118 28.951 19.836 1.00 78.25 168 GLU A O 1
ATOM 1264 N N . PRO A 1 169 ? 9.942 28.645 22.059 1.00 86.06 169 PRO A N 1
ATOM 1265 C CA . PRO A 1 169 ? 9.630 27.222 21.957 1.00 86.06 169 PRO A CA 1
ATOM 1266 C C . PRO A 1 169 ? 8.387 26.965 21.100 1.00 86.06 169 PRO A C 1
ATOM 1268 O O . PRO A 1 169 ? 7.357 27.615 21.264 1.00 86.06 169 PRO A O 1
ATOM 1271 N N . SER A 1 170 ? 8.454 25.975 20.208 1.00 89.88 170 SER A N 1
ATOM 1272 C CA . SER A 1 170 ? 7.303 25.620 19.369 1.00 89.88 170 SER A CA 1
ATOM 1273 C C . SER A 1 170 ? 6.193 24.987 20.210 1.00 89.88 170 SER A C 1
ATOM 1275 O O . SER A 1 170 ? 6.446 24.054 20.968 1.00 89.88 170 SER A O 1
ATOM 1277 N N . GLU A 1 171 ? 4.968 25.490 20.084 1.00 92.06 171 GLU A N 1
ATOM 1278 C CA . GLU A 1 171 ? 3.808 24.994 20.833 1.00 92.06 171 GLU A CA 1
ATOM 1279 C C . GLU A 1 171 ? 3.379 23.603 20.341 1.00 92.06 171 GLU A C 1
ATOM 1281 O O . GLU A 1 171 ? 3.297 23.363 19.132 1.00 92.06 171 GLU A O 1
ATOM 1286 N N . ILE A 1 172 ? 3.087 22.703 21.281 1.00 93.94 172 ILE A N 1
ATOM 1287 C CA . ILE A 1 172 ? 2.530 21.375 21.019 1.00 93.94 172 ILE A CA 1
ATOM 1288 C C . ILE A 1 172 ? 1.021 21.512 20.811 1.00 93.94 172 ILE A C 1
ATOM 1290 O O . ILE A 1 172 ? 0.310 22.088 21.631 1.00 93.94 172 ILE A O 1
ATOM 1294 N N . VAL A 1 173 ? 0.547 20.962 19.698 1.00 92.06 173 VAL A N 1
ATOM 1295 C CA . VAL A 1 173 ? -0.855 20.949 19.274 1.00 92.06 173 VAL A CA 1
ATOM 1296 C C . VAL A 1 173 ? -1.579 19.724 19.836 1.00 92.06 173 VAL A C 1
ATOM 1298 O O . VAL A 1 173 ? -2.700 19.844 20.323 1.00 92.06 173 VAL A O 1
ATOM 1301 N N . SER A 1 174 ? -0.943 18.552 19.786 1.00 93.00 174 SER A N 1
ATOM 1302 C CA . SER A 1 174 ? -1.459 17.318 20.385 1.00 93.00 174 SER A CA 1
ATOM 1303 C C . SER A 1 174 ? -0.327 16.336 20.691 1.00 93.00 174 SER A C 1
ATOM 1305 O O . SER A 1 174 ? 0.745 16.393 20.081 1.00 93.00 174 SER A O 1
ATOM 1307 N N . ALA A 1 175 ? -0.566 15.435 21.643 1.00 95.06 175 ALA A N 1
ATOM 1308 C CA . ALA A 1 175 ? 0.353 14.362 21.999 1.00 95.06 175 ALA A CA 1
ATOM 1309 C C . ALA A 1 175 ? -0.451 13.112 22.363 1.00 95.06 175 ALA A C 1
ATOM 1311 O O . ALA A 1 175 ? -1.006 13.042 23.455 1.00 95.06 175 ALA A O 1
ATOM 1312 N N . ASN A 1 176 ? -0.531 12.143 21.449 1.00 95.56 176 ASN A N 1
ATOM 1313 C CA . ASN A 1 176 ? -1.356 10.948 21.635 1.00 95.56 176 ASN A CA 1
ATOM 1314 C C . ASN A 1 176 ? -0.516 9.668 21.556 1.00 95.56 176 ASN A C 1
ATOM 1316 O O . ASN A 1 176 ? 0.186 9.427 20.565 1.00 95.56 176 ASN A O 1
ATOM 1320 N N . ALA A 1 177 ? -0.580 8.849 22.604 1.00 96.62 177 ALA A N 1
ATOM 1321 C CA . ALA A 1 177 ? 0.026 7.527 22.638 1.00 96.62 177 ALA A CA 1
ATOM 1322 C C . ALA A 1 177 ? -0.760 6.554 21.756 1.00 96.62 177 ALA A C 1
ATOM 1324 O O . ALA A 1 177 ? -1.984 6.598 21.684 1.00 96.62 177 ALA A O 1
ATOM 1325 N N . TYR A 1 178 ? -0.050 5.658 21.082 1.00 95.81 178 TYR A N 1
ATOM 1326 C CA . TYR A 1 178 ? -0.662 4.563 20.345 1.00 95.81 178 TYR A CA 1
ATOM 1327 C C . TYR A 1 178 ? -0.968 3.471 21.361 1.00 95.81 178 TYR A C 1
ATOM 1329 O O . TYR A 1 178 ? -0.067 2.743 21.777 1.00 95.81 178 TYR A O 1
ATOM 1337 N N . LEU A 1 179 ? -2.219 3.415 21.814 1.00 97.38 179 LEU A N 1
ATOM 1338 C CA . LEU A 1 179 ? -2.668 2.384 22.745 1.00 97.38 179 LEU A CA 1
ATOM 1339 C C . LEU A 1 179 ? -2.814 1.019 22.055 1.00 97.38 179 LEU A C 1
ATOM 1341 O O . LEU A 1 179 ? -2.972 0.912 20.831 1.00 97.38 179 LEU A O 1
ATOM 1345 N N . GLY A 1 180 ? -2.788 -0.034 22.868 1.00 96.75 180 GLY A N 1
ATOM 1346 C CA . GLY A 1 180 ? -3.079 -1.393 22.436 1.00 96.75 180 GLY A CA 1
ATOM 1347 C C . GLY A 1 180 ? -4.576 -1.664 22.270 1.00 96.75 180 GLY A C 1
ATOM 1348 O O . GLY A 1 180 ? -5.403 -0.773 22.088 1.00 96.75 180 GLY A O 1
ATOM 1349 N N . ALA A 1 181 ? -4.915 -2.940 22.312 1.00 97.69 181 ALA A N 1
ATOM 1350 C CA . ALA A 1 181 ? -6.240 -3.519 22.228 1.00 97.69 181 ALA A CA 1
ATOM 1351 C C . ALA A 1 181 ? -6.821 -3.891 23.604 1.00 97.69 181 ALA A C 1
ATOM 1353 O O . ALA A 1 181 ? -7.983 -4.302 23.677 1.00 97.69 181 ALA A O 1
ATOM 1354 N N . ARG A 1 182 ? -6.063 -3.761 24.704 1.00 96.94 182 ARG A N 1
ATOM 1355 C CA . ARG A 1 182 ? -6.510 -4.159 26.056 1.00 96.94 182 ARG A CA 1
ATOM 1356 C C . ARG A 1 182 ? -7.765 -3.433 26.510 1.00 96.94 182 ARG A C 1
ATOM 1358 O O . ARG A 1 182 ? -8.672 -4.081 27.032 1.00 96.94 182 ARG A O 1
ATOM 1365 N N . GLY A 1 183 ? -7.863 -2.123 26.305 1.00 98.00 183 GLY A N 1
ATOM 1366 C CA . GLY A 1 183 ? -9.047 -1.335 26.641 1.00 98.00 183 GLY A CA 1
ATOM 1367 C C . GLY A 1 183 ? -10.266 -1.775 25.838 1.00 98.00 183 GLY A C 1
ATOM 1368 O O . GLY A 1 183 ? -11.361 -1.894 26.390 1.00 98.00 183 GLY A O 1
ATOM 1369 N N . ILE A 1 184 ? -10.064 -2.133 24.567 1.00 98.69 184 ILE A N 1
ATOM 1370 C CA . ILE A 1 184 ? -11.111 -2.665 23.686 1.00 98.69 184 ILE A CA 1
ATOM 1371 C C . ILE A 1 184 ? -11.586 -4.037 24.181 1.00 98.69 184 ILE A C 1
ATOM 1373 O O . ILE A 1 184 ? -12.783 -4.238 24.405 1.00 98.69 184 ILE A O 1
ATOM 1377 N N . ALA A 1 185 ? -10.658 -4.964 24.429 1.00 98.12 185 ALA A N 1
ATOM 1378 C CA . ALA A 1 185 ? -10.966 -6.292 24.956 1.00 98.12 185 ALA A CA 1
ATOM 1379 C C . ALA A 1 185 ? -11.651 -6.211 26.333 1.00 98.12 185 ALA A C 1
ATOM 1381 O O . ALA A 1 185 ? -12.627 -6.920 26.591 1.00 98.12 185 ALA A O 1
ATOM 1382 N N . THR A 1 186 ? -11.196 -5.307 27.205 1.00 98.38 186 THR A N 1
ATOM 1383 C CA . THR A 1 186 ? -11.798 -5.041 28.521 1.00 98.38 186 THR A CA 1
ATOM 1384 C C . THR A 1 186 ? -13.229 -4.533 28.380 1.00 98.38 186 THR A C 1
ATOM 1386 O O . THR A 1 186 ? -14.135 -5.073 29.018 1.00 98.38 186 THR A O 1
ATOM 1389 N N . ALA A 1 187 ? -13.473 -3.560 27.497 1.00 98.69 187 ALA A N 1
ATOM 1390 C CA . ALA A 1 187 ? -14.812 -3.047 27.230 1.00 98.69 187 ALA A CA 1
ATOM 1391 C C . ALA A 1 187 ? -15.761 -4.159 26.749 1.00 98.69 187 ALA A C 1
ATOM 1393 O O . ALA A 1 187 ? -16.866 -4.303 27.283 1.00 98.69 187 ALA A O 1
ATOM 1394 N N . PHE A 1 188 ? -15.326 -4.999 25.803 1.00 97.94 188 PHE A N 1
ATOM 1395 C CA . PHE A 1 188 ? -16.130 -6.126 25.327 1.00 97.94 188 PHE A CA 1
ATOM 1396 C C . PHE A 1 188 ? -16.397 -7.173 26.418 1.00 97.94 188 PHE A C 1
ATOM 1398 O O . PHE A 1 188 ? -17.544 -7.602 26.572 1.00 97.94 188 PHE A O 1
ATOM 1405 N N . ARG A 1 189 ? -15.400 -7.531 27.243 1.00 96.56 189 ARG A N 1
ATOM 1406 C CA . ARG A 1 189 ? -15.573 -8.438 28.400 1.00 96.56 189 ARG A CA 1
ATOM 1407 C C . ARG A 1 189 ? -16.580 -7.896 29.416 1.00 96.56 189 ARG A C 1
ATOM 1409 O O . ARG A 1 189 ? -17.376 -8.661 29.955 1.00 96.56 189 ARG A O 1
ATOM 1416 N N . MET A 1 190 ? -16.595 -6.581 29.633 1.00 97.69 190 MET A N 1
ATOM 1417 C CA . MET A 1 190 ? -17.562 -5.903 30.509 1.00 97.69 190 MET A CA 1
ATOM 1418 C C . MET A 1 190 ? -18.937 -5.684 29.852 1.00 97.69 190 MET A C 1
ATOM 1420 O O . MET A 1 190 ? -19.864 -5.152 30.477 1.00 97.69 190 MET A O 1
ATOM 1424 N N . GLY A 1 191 ? -19.102 -6.141 28.608 1.00 96.19 191 GLY A N 1
ATOM 1425 C CA . GLY A 1 191 ? -20.371 -6.208 27.895 1.00 96.19 191 GLY A CA 1
ATOM 1426 C C . GLY A 1 191 ? -20.686 -4.989 27.037 1.00 96.19 191 GLY A C 1
ATOM 1427 O O . GLY A 1 191 ? -21.866 -4.709 26.850 1.00 96.19 191 GLY A O 1
ATOM 1428 N N . ALA A 1 192 ? -19.683 -4.254 26.550 1.00 98.31 192 ALA A N 1
ATOM 1429 C CA . ALA A 1 192 ? -19.883 -3.263 25.495 1.00 98.31 192 ALA A CA 1
ATOM 1430 C C . ALA A 1 192 ? -20.263 -3.944 24.171 1.00 98.31 192 ALA A C 1
ATOM 1432 O O . ALA A 1 192 ? -19.808 -5.050 23.866 1.00 98.31 192 ALA A O 1
ATOM 1433 N N . ASP A 1 193 ? -21.088 -3.271 23.379 1.00 98.19 193 ASP A N 1
ATOM 1434 C CA . ASP A 1 193 ? -21.406 -3.635 21.999 1.00 98.19 193 ASP A CA 1
ATOM 1435 C C . ASP A 1 193 ? -20.724 -2.699 21.006 1.00 98.19 193 ASP A C 1
ATOM 1437 O O . ASP A 1 193 ? -20.329 -3.138 19.932 1.00 98.19 193 ASP A O 1
ATOM 1441 N N . ILE A 1 194 ? -20.539 -1.433 21.385 1.00 98.81 194 ILE A N 1
ATOM 1442 C CA . ILE A 1 194 ? -19.838 -0.422 20.595 1.00 98.81 194 ILE A CA 1
ATOM 1443 C C . ILE A 1 194 ? -18.730 0.171 21.465 1.00 98.81 194 ILE A C 1
ATOM 1445 O O . ILE A 1 194 ? -19.004 0.679 22.556 1.00 98.81 194 ILE A O 1
ATOM 1449 N N . VAL A 1 195 ? -17.493 0.105 20.981 1.00 98.88 195 VAL A N 1
ATOM 1450 C CA . VAL A 1 195 ? -16.301 0.645 21.639 1.00 98.88 195 VAL A CA 1
ATOM 1451 C C . VAL A 1 195 ? -15.697 1.740 20.771 1.00 98.88 195 VAL A C 1
ATOM 1453 O O . VAL A 1 195 ? -15.371 1.520 19.605 1.00 98.88 195 VAL A O 1
ATOM 1456 N N . ILE A 1 196 ? -15.552 2.928 21.348 1.00 98.81 196 ILE A N 1
ATOM 1457 C CA . ILE A 1 196 ? -15.039 4.110 20.658 1.00 98.81 196 ILE A CA 1
ATOM 1458 C C . ILE A 1 196 ? -13.713 4.519 21.285 1.00 98.81 196 ILE A C 1
ATOM 1460 O O . ILE A 1 196 ? -13.640 4.841 22.466 1.00 98.81 196 ILE A O 1
ATOM 1464 N N . CYS A 1 197 ? -12.656 4.522 20.493 1.00 98.44 197 CYS A N 1
ATOM 1465 C CA . CYS A 1 197 ? -11.310 4.833 20.951 1.00 98.44 197 CYS A CA 1
ATOM 1466 C C . CYS A 1 197 ? -10.873 6.208 20.444 1.00 98.44 197 CYS A C 1
ATOM 1468 O O . CYS A 1 197 ? -11.370 6.685 19.419 1.00 98.44 197 CYS A O 1
ATOM 1470 N N . GLY A 1 198 ? -9.951 6.833 21.180 1.00 96.00 198 GLY A N 1
ATOM 1471 C CA . GLY A 1 198 ? -9.073 7.871 20.643 1.00 96.00 198 GLY A CA 1
ATOM 1472 C C . GLY A 1 198 ? -7.953 7.222 19.831 1.00 96.00 198 GLY A C 1
ATOM 1473 O O . GLY A 1 198 ? -8.215 6.320 19.032 1.00 96.00 198 GLY A O 1
ATOM 1474 N N . ARG A 1 199 ? -6.694 7.608 20.059 1.00 95.31 199 ARG A N 1
ATOM 1475 C CA . ARG A 1 199 ? -5.564 6.944 19.397 1.00 95.31 199 ARG A CA 1
ATOM 1476 C C . ARG A 1 199 ? -5.297 5.557 19.995 1.00 95.31 199 ARG A C 1
ATOM 1478 O O . ARG A 1 199 ? -4.779 5.404 21.095 1.00 95.31 199 ARG A O 1
ATOM 1485 N N . VAL A 1 200 ? -5.583 4.537 19.201 1.00 96.44 200 VAL A N 1
ATOM 1486 C CA . VAL A 1 200 ? -5.037 3.181 19.340 1.00 96.44 200 VAL A CA 1
ATOM 1487 C C . VAL A 1 200 ? -4.157 2.899 18.123 1.00 96.44 200 VAL A C 1
ATOM 1489 O O . VAL A 1 200 ? -4.262 3.602 17.117 1.00 96.44 200 VAL A O 1
ATOM 1492 N N . SER A 1 201 ? -3.278 1.905 18.209 1.00 94.31 201 SER A N 1
ATOM 1493 C CA . SER A 1 201 ? -2.614 1.367 17.017 1.00 94.31 201 SER A CA 1
ATOM 1494 C C . SER A 1 201 ? -3.656 0.840 16.028 1.00 94.31 201 SER A C 1
ATOM 1496 O O . SER A 1 201 ? -4.697 0.331 16.444 1.00 94.31 201 SER A O 1
ATOM 1498 N N . ASP A 1 202 ? -3.361 0.944 14.740 1.00 93.75 202 ASP A N 1
ATOM 1499 C CA . ASP A 1 202 ? -4.330 0.770 13.649 1.00 93.75 202 ASP A CA 1
ATOM 1500 C C . ASP A 1 202 ? -4.978 -0.632 13.675 1.00 93.75 202 ASP A C 1
ATOM 1502 O O . ASP A 1 202 ? -6.201 -0.762 13.617 1.00 93.75 202 ASP A O 1
ATOM 1506 N N . ALA A 1 203 ? -4.183 -1.663 13.988 1.00 96.06 203 ALA A N 1
ATOM 1507 C CA . ALA A 1 203 ? -4.640 -3.049 14.108 1.00 96.06 203 ALA A CA 1
ATOM 1508 C C . ALA A 1 203 ? -5.362 -3.374 15.433 1.00 96.06 203 ALA A C 1
ATOM 1510 O O . ALA A 1 203 ? -6.002 -4.425 15.558 1.00 96.06 203 ALA A O 1
ATOM 1511 N N . SER A 1 204 ? -5.277 -2.509 16.453 1.00 97.69 204 SER A N 1
ATOM 1512 C CA . SER A 1 204 ? -5.817 -2.772 17.799 1.00 97.69 204 SER A CA 1
ATOM 1513 C C . SER A 1 204 ? -7.320 -3.090 17.827 1.00 97.69 204 SER A C 1
ATOM 1515 O O . SER A 1 204 ? -7.704 -3.977 18.592 1.00 97.69 204 SER A O 1
ATOM 1517 N N . PRO A 1 205 ? -8.200 -2.447 17.031 1.00 98.44 205 PRO A N 1
ATOM 1518 C CA . PRO A 1 205 ? -9.611 -2.827 16.961 1.00 98.44 205 PRO A CA 1
ATOM 1519 C C . PRO A 1 205 ? -9.832 -4.287 16.544 1.00 98.44 205 PRO A C 1
ATOM 1521 O O . PRO A 1 205 ? -10.692 -4.963 17.112 1.00 98.44 205 PRO A O 1
ATOM 1524 N N . VAL A 1 206 ? -9.029 -4.791 15.602 1.00 98.56 206 VAL A N 1
ATOM 1525 C CA . VAL A 1 206 ? -9.104 -6.177 15.113 1.00 98.56 206 VAL A CA 1
ATOM 1526 C C . VAL A 1 206 ? -8.563 -7.143 16.162 1.00 98.56 206 VAL A C 1
ATOM 1528 O O . VAL A 1 206 ? -9.229 -8.129 16.487 1.00 98.56 206 VAL A O 1
ATOM 1531 N N . ILE A 1 207 ? -7.419 -6.816 16.775 1.00 98.44 207 ILE A N 1
ATOM 1532 C CA . ILE A 1 207 ? -6.861 -7.590 17.893 1.00 98.44 207 ILE A CA 1
ATOM 1533 C C . ILE A 1 207 ? -7.881 -7.670 19.033 1.00 98.44 207 ILE A C 1
ATOM 1535 O O . ILE A 1 207 ? -8.169 -8.758 19.514 1.00 98.44 207 ILE A O 1
ATOM 1539 N N . GLY A 1 208 ? -8.489 -6.551 19.438 1.00 98.25 208 GLY A N 1
ATOM 1540 C CA . GLY A 1 208 ? -9.449 -6.501 20.545 1.00 98.25 208 GLY A CA 1
ATOM 1541 C C . GLY A 1 208 ? -10.704 -7.339 20.293 1.00 98.25 208 GLY A C 1
ATOM 1542 O O . GLY A 1 208 ? -11.202 -7.997 21.210 1.00 98.25 208 GLY A 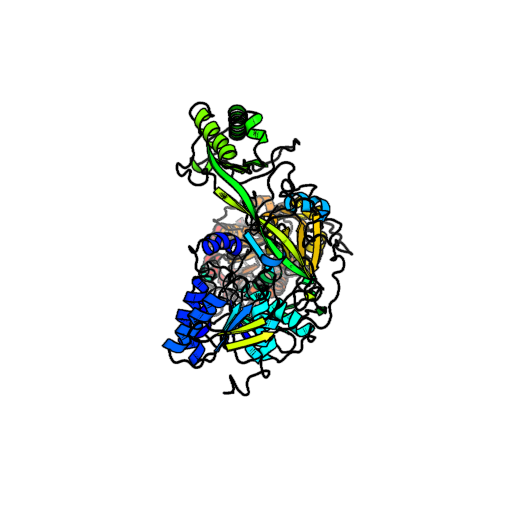O 1
ATOM 1543 N N . ALA A 1 209 ? -11.187 -7.364 19.048 1.00 98.31 209 ALA A N 1
ATOM 1544 C CA . ALA A 1 209 ? -12.294 -8.217 18.625 1.00 98.31 209 ALA A CA 1
ATOM 1545 C C . ALA A 1 209 ? -11.934 -9.713 18.685 1.00 98.31 209 ALA A C 1
ATOM 1547 O O . ALA A 1 209 ? -12.673 -10.493 19.293 1.00 98.31 209 ALA A O 1
ATOM 1548 N N . ALA A 1 210 ? -10.792 -10.113 18.115 1.00 98.31 210 ALA A N 1
ATOM 1549 C CA . ALA A 1 210 ? -10.341 -11.507 18.120 1.00 98.31 210 ALA A CA 1
ATOM 1550 C C . ALA A 1 210 ? -10.003 -12.008 19.530 1.00 98.31 210 ALA A C 1
ATOM 1552 O O . ALA A 1 210 ? -10.420 -13.097 19.929 1.00 98.31 210 ALA A O 1
ATOM 1553 N N . TRP A 1 211 ? -9.338 -11.165 20.315 1.00 98.00 211 TRP A N 1
ATOM 1554 C CA . TRP A 1 211 ? -8.989 -11.422 21.703 1.00 98.00 211 TRP A CA 1
ATOM 1555 C C . TRP A 1 211 ? -10.229 -11.660 22.557 1.00 98.00 211 TRP A C 1
ATOM 1557 O O . TRP A 1 211 ? -10.300 -12.639 23.305 1.00 98.00 211 TRP A O 1
ATOM 1567 N N . TYR A 1 212 ? -11.243 -10.805 22.413 1.00 97.56 212 TYR A N 1
ATOM 1568 C CA . TYR A 1 212 ? -12.519 -11.046 23.061 1.00 97.56 212 TYR A CA 1
ATOM 1569 C C . TYR A 1 212 ? -13.138 -12.357 22.575 1.00 97.56 212 TYR A C 1
ATOM 1571 O O . TYR A 1 212 ? -13.452 -13.178 23.422 1.00 97.56 212 TYR A O 1
ATOM 1579 N N . TRP A 1 213 ? -13.267 -12.593 21.264 1.00 97.62 213 TRP A N 1
ATOM 1580 C CA . TRP A 1 213 ? -13.947 -13.773 20.707 1.00 97.62 213 TRP A CA 1
ATOM 1581 C C . TRP A 1 213 ? -13.366 -15.119 21.155 1.00 97.62 213 TRP A C 1
ATOM 1583 O O . TRP A 1 213 ? -14.115 -16.049 21.454 1.00 97.62 213 TRP A O 1
ATOM 1593 N N . TRP A 1 214 ? -12.039 -15.234 21.181 1.00 97.25 214 TRP A N 1
ATOM 1594 C CA . TRP A 1 214 ? -11.357 -16.470 21.562 1.00 97.25 214 TRP A CA 1
ATOM 1595 C C . TRP A 1 214 ? -11.092 -16.581 23.063 1.00 97.25 214 TRP A C 1
ATOM 1597 O O . TRP A 1 214 ? -10.710 -17.650 23.538 1.00 97.25 214 TRP A O 1
ATOM 1607 N N . GLY A 1 215 ? -11.326 -15.502 23.817 1.00 95.62 215 GLY A N 1
ATOM 1608 C CA . GLY A 1 215 ? -11.070 -15.459 25.251 1.00 95.62 215 GLY A CA 1
ATOM 1609 C C . GLY A 1 215 ? -9.589 -15.610 25.592 1.00 95.62 215 GLY A C 1
ATOM 1610 O O . GLY A 1 215 ? -9.278 -16.179 26.637 1.00 95.62 215 GLY A O 1
ATOM 1611 N N . TRP A 1 216 ? -8.693 -15.133 24.719 1.00 96.81 216 TRP A N 1
ATOM 1612 C CA . TRP A 1 216 ? -7.249 -15.229 24.933 1.00 96.81 216 TRP A CA 1
ATOM 1613 C C . TRP A 1 216 ? -6.808 -14.525 26.224 1.00 96.81 216 TRP A C 1
ATOM 1615 O O . TRP A 1 216 ? -7.442 -13.572 26.702 1.00 96.81 216 TRP A O 1
ATOM 1625 N N . SER A 1 217 ? -5.694 -14.988 26.777 1.00 95.00 217 SER A N 1
ATOM 1626 C CA . SER A 1 217 ? -4.977 -14.356 27.881 1.00 95.00 217 SER A CA 1
ATOM 1627 C C . SER A 1 217 ? -4.064 -13.219 27.397 1.00 95.00 217 SER A C 1
ATOM 1629 O O . SER A 1 217 ? -3.831 -13.051 26.204 1.00 95.00 217 SER A O 1
ATOM 1631 N N . ASP A 1 218 ? -3.517 -12.441 28.332 1.00 91.31 218 ASP A N 1
ATOM 1632 C CA . ASP A 1 218 ? -2.527 -11.382 28.065 1.00 91.31 218 ASP A CA 1
ATOM 1633 C C . ASP A 1 218 ? -1.161 -11.882 27.593 1.00 91.31 218 ASP A C 1
ATOM 1635 O O . ASP A 1 218 ? -0.319 -11.073 27.201 1.00 91.31 218 ASP A O 1
ATOM 1639 N N . THR A 1 219 ? -0.954 -13.195 27.647 1.00 94.62 219 THR A N 1
ATOM 1640 C CA . THR A 1 219 ? 0.296 -13.876 27.305 1.00 94.62 219 THR A CA 1
ATOM 1641 C C . THR A 1 219 ? 0.139 -14.859 26.150 1.00 94.62 219 THR A C 1
ATOM 1643 O O . THR A 1 219 ? 1.091 -15.568 25.838 1.00 94.62 219 THR A O 1
ATOM 1646 N N . ASP A 1 220 ? -1.027 -14.904 25.495 1.00 95.50 220 ASP A N 1
ATOM 1647 C CA . ASP A 1 220 ? -1.248 -15.711 24.284 1.00 95.50 220 ASP A CA 1
ATOM 1648 C C . ASP A 1 220 ? -0.635 -14.989 23.069 1.00 95.50 220 ASP A C 1
ATOM 1650 O O . ASP A 1 220 ? -1.322 -14.621 22.114 1.00 95.50 220 ASP A O 1
ATOM 1654 N N . TYR A 1 221 ? 0.665 -14.701 23.153 1.00 94.88 221 TYR A N 1
ATOM 1655 C CA . TYR A 1 221 ? 1.347 -13.784 22.250 1.00 94.88 221 TYR A CA 1
ATOM 1656 C C . TYR A 1 221 ? 1.319 -14.260 20.790 1.00 94.88 221 TYR A C 1
ATOM 1658 O O . TYR A 1 221 ? 1.182 -13.407 19.918 1.00 94.88 221 TYR A O 1
ATOM 1666 N N . ASP A 1 222 ? 1.363 -15.572 20.519 1.00 93.56 222 ASP A N 1
ATOM 1667 C CA . ASP A 1 222 ? 1.239 -16.177 19.178 1.00 93.56 222 ASP A CA 1
ATOM 1668 C C . ASP A 1 222 ? -0.040 -15.681 18.497 1.00 93.56 222 ASP A C 1
ATOM 1670 O O . ASP A 1 222 ? -0.038 -15.143 17.386 1.00 93.56 222 ASP A O 1
ATOM 1674 N N . ALA A 1 223 ? -1.145 -15.786 19.233 1.00 96.44 223 ALA A N 1
ATOM 1675 C CA . ALA A 1 223 ? -2.464 -15.468 18.734 1.00 96.44 223 ALA A CA 1
ATOM 1676 C C . ALA A 1 223 ? -2.669 -13.951 18.592 1.00 96.44 223 ALA A C 1
ATOM 1678 O O . ALA A 1 223 ? -3.250 -13.489 17.607 1.00 96.44 223 ALA A O 1
ATOM 1679 N N . LEU A 1 224 ? -2.128 -13.163 19.530 1.00 97.25 224 LEU A N 1
ATOM 1680 C CA . LEU A 1 224 ? -2.128 -11.698 19.458 1.00 97.25 224 LEU A CA 1
ATOM 1681 C C . LEU A 1 224 ? -1.283 -11.177 18.286 1.00 97.25 224 LEU A C 1
ATOM 1683 O O . LEU A 1 224 ? -1.711 -10.254 17.595 1.00 97.25 224 LEU A O 1
ATOM 1687 N N . ALA A 1 225 ? -0.125 -11.786 18.023 1.00 96.56 225 ALA A N 1
ATOM 1688 C CA . ALA A 1 225 ? 0.745 -11.448 16.900 1.00 96.56 225 ALA A CA 1
ATOM 1689 C C . ALA A 1 225 ? 0.105 -11.824 15.552 1.00 96.56 225 ALA A C 1
ATOM 1691 O O . ALA A 1 225 ? 0.172 -11.051 14.595 1.00 96.56 225 ALA A O 1
ATOM 1692 N N . GLY A 1 226 ? -0.569 -12.974 15.476 1.00 97.50 226 GLY A N 1
ATOM 1693 C CA . GLY A 1 226 ? -1.375 -13.343 14.312 1.00 97.50 226 GLY A CA 1
ATOM 1694 C C . GLY A 1 226 ? -2.528 -12.362 14.065 1.00 97.50 226 GLY A C 1
ATOM 1695 O O . GLY A 1 226 ? -2.710 -11.883 12.945 1.00 97.50 226 GLY A O 1
ATOM 1696 N N . ALA A 1 227 ? -3.246 -11.966 15.122 1.00 98.00 227 ALA A N 1
ATOM 1697 C CA . ALA A 1 227 ? -4.312 -10.969 15.036 1.00 98.00 227 ALA A CA 1
ATOM 1698 C C . ALA A 1 227 ? -3.800 -9.562 14.672 1.00 98.00 227 ALA A C 1
ATOM 1700 O O . ALA A 1 227 ? -4.509 -8.823 13.990 1.00 98.00 227 ALA A O 1
ATOM 1701 N N . LEU A 1 228 ? -2.575 -9.199 15.071 1.00 97.88 228 LEU A N 1
ATOM 1702 C CA . LEU A 1 228 ? -1.902 -7.974 14.629 1.00 97.88 228 LEU A CA 1
ATOM 1703 C C . LEU A 1 228 ? -1.714 -7.972 13.109 1.00 97.88 228 LEU A C 1
ATOM 1705 O O . LEU A 1 228 ? -2.066 -6.996 12.451 1.00 97.88 228 LEU A O 1
ATOM 1709 N N . VAL A 1 229 ? -1.220 -9.075 12.540 1.00 98.19 229 VAL A N 1
ATOM 1710 C CA . VAL A 1 229 ? -1.079 -9.211 11.082 1.00 98.19 229 VAL A CA 1
ATOM 1711 C C . VAL A 1 229 ? -2.447 -9.233 10.396 1.00 98.19 229 VAL A C 1
ATOM 1713 O O . VAL A 1 229 ? -2.616 -8.592 9.364 1.00 98.19 229 VAL A O 1
ATOM 1716 N N . ALA A 1 230 ? -3.451 -9.895 10.974 1.00 98.44 230 ALA A N 1
ATOM 1717 C CA . ALA A 1 230 ? -4.814 -9.862 10.445 1.00 98.44 230 ALA A CA 1
ATOM 1718 C C . ALA A 1 230 ? -5.394 -8.436 10.414 1.00 98.44 230 ALA A C 1
ATOM 1720 O O . ALA A 1 230 ? -6.036 -8.065 9.434 1.00 98.44 230 ALA A O 1
ATOM 1721 N N . GLY A 1 231 ? -5.141 -7.635 11.457 1.00 97.94 231 GLY A N 1
ATOM 1722 C CA . GLY A 1 231 ? -5.534 -6.227 11.521 1.00 97.94 231 GLY A CA 1
ATOM 1723 C C . GLY A 1 231 ? -4.862 -5.386 10.444 1.00 97.94 231 GLY A C 1
ATOM 1724 O O . GLY A 1 231 ? -5.558 -4.760 9.648 1.00 97.94 231 GLY A O 1
ATOM 1725 N N . HIS A 1 232 ? -3.537 -5.506 10.332 1.00 97.56 232 HIS A N 1
ATOM 1726 C CA . HIS A 1 232 ? -2.735 -4.860 9.286 1.00 97.56 232 HIS A CA 1
ATOM 1727 C C . HIS A 1 232 ? -3.268 -5.123 7.877 1.00 97.56 232 HIS A C 1
ATOM 1729 O O . HIS A 1 232 ? -3.308 -4.241 7.023 1.00 97.56 232 HIS A O 1
ATOM 1735 N N . LEU A 1 233 ? -3.720 -6.351 7.620 1.00 98.31 233 LEU A N 1
ATOM 1736 C CA . LEU A 1 233 ? -4.239 -6.742 6.313 1.00 98.31 233 LEU A CA 1
ATOM 1737 C C . LEU A 1 233 ? -5.604 -6.127 5.980 1.00 98.31 233 LEU A C 1
ATOM 1739 O O . LEU A 1 233 ? -5.949 -6.074 4.800 1.00 98.31 233 LEU A O 1
ATOM 1743 N N . ILE A 1 234 ? -6.388 -5.671 6.959 1.00 97.94 234 ILE A N 1
ATOM 1744 C CA . ILE A 1 234 ? -7.742 -5.152 6.703 1.00 97.94 234 ILE A CA 1
ATOM 1745 C C . ILE A 1 234 ? -7.945 -3.683 7.077 1.00 97.94 234 ILE A C 1
ATOM 1747 O O . ILE A 1 234 ? -8.939 -3.102 6.651 1.00 97.94 234 ILE A O 1
ATOM 1751 N N . GLU A 1 235 ? -7.034 -3.066 7.831 1.00 94.44 235 GLU A N 1
ATOM 1752 C CA . GLU A 1 235 ? -7.186 -1.692 8.329 1.00 94.44 235 GLU A CA 1
ATOM 1753 C C . GLU A 1 235 ? -7.146 -0.629 7.220 1.00 94.44 235 GLU A C 1
ATOM 1755 O O . GLU A 1 235 ? -7.963 0.282 7.248 1.00 94.44 235 GLU A O 1
ATOM 1760 N N . CYS A 1 236 ? -6.299 -0.769 6.191 1.00 93.19 236 CYS A N 1
ATOM 1761 C CA . CYS A 1 236 ? -6.129 0.236 5.127 1.00 93.19 236 CYS A CA 1
ATOM 1762 C C . CYS A 1 236 ? -7.194 0.163 4.011 1.00 93.19 236 CYS A C 1
ATOM 1764 O O . CYS A 1 236 ? -6.862 0.111 2.820 1.00 93.19 236 CYS A O 1
ATOM 1766 N N . SER A 1 237 ? -8.475 0.158 4.381 1.00 94.75 237 SER A N 1
ATOM 1767 C CA . SER A 1 237 ? -9.598 0.194 3.431 1.00 94.75 237 SER A CA 1
ATOM 1768 C C . SER A 1 237 ? -9.511 -0.969 2.423 1.00 94.75 237 SER A C 1
ATOM 1770 O O . SER A 1 237 ? -9.368 -2.126 2.806 1.00 94.75 237 SER A O 1
ATOM 1772 N N . ALA A 1 238 ? -9.554 -0.687 1.121 1.00 95.94 238 ALA A N 1
ATOM 1773 C CA . ALA A 1 238 ? -9.551 -1.677 0.052 1.00 95.94 238 ALA A CA 1
ATOM 1774 C C . ALA A 1 238 ? -8.159 -2.217 -0.349 1.00 95.94 238 ALA A C 1
ATOM 1776 O O . ALA A 1 238 ? -8.030 -2.837 -1.402 1.00 95.94 238 ALA A O 1
ATOM 1777 N N . TYR A 1 239 ? -7.076 -1.983 0.403 1.00 95.69 239 TYR A N 1
ATOM 1778 C CA . TYR A 1 239 ? -5.729 -2.355 -0.076 1.00 95.69 239 TYR A CA 1
ATOM 1779 C C . TYR A 1 239 ? -5.560 -3.867 -0.327 1.00 95.69 239 TYR A C 1
ATOM 1781 O O . TYR A 1 239 ? -5.092 -4.254 -1.399 1.00 95.69 239 TYR A O 1
ATOM 1789 N N . SER A 1 240 ? -6.046 -4.733 0.570 1.00 97.62 240 SER A N 1
ATOM 1790 C CA . SER A 1 240 ? -6.040 -6.194 0.343 1.00 97.62 240 SER A CA 1
ATOM 1791 C C . SER A 1 240 ? -7.003 -6.666 -0.753 1.00 97.62 240 SER A C 1
ATOM 1793 O O . SER A 1 240 ? -6.959 -7.833 -1.143 1.00 97.62 240 SER A O 1
ATOM 1795 N N . THR A 1 241 ? -7.868 -5.785 -1.261 1.00 97.44 241 THR A N 1
ATOM 1796 C CA . THR A 1 241 ? -8.820 -6.073 -2.343 1.00 97.44 241 THR A CA 1
ATOM 1797 C C . THR A 1 241 ? -8.452 -5.384 -3.662 1.00 97.44 241 THR A C 1
ATOM 1799 O O . THR A 1 241 ? -9.210 -5.460 -4.629 1.00 97.44 241 THR A O 1
ATOM 1802 N N . GLY A 1 242 ? -7.280 -4.737 -3.736 1.00 93.94 242 GLY A N 1
ATOM 1803 C CA . GLY A 1 242 ? -6.755 -4.114 -4.958 1.00 93.94 242 GLY A CA 1
ATOM 1804 C C . GLY A 1 242 ? -6.611 -2.592 -4.924 1.00 93.94 242 GLY A C 1
ATOM 1805 O O . GLY A 1 242 ? -6.200 -1.985 -5.915 1.00 93.94 242 GLY A O 1
ATOM 1806 N N . GLY A 1 243 ? -6.919 -1.948 -3.800 1.00 93.38 243 GLY A N 1
ATOM 1807 C CA . GLY A 1 243 ? -6.665 -0.527 -3.602 1.00 93.38 243 GLY A CA 1
ATOM 1808 C C . GLY A 1 243 ? -5.172 -0.217 -3.724 1.00 93.38 243 GLY A C 1
ATOM 1809 O O . GLY A 1 243 ? -4.349 -0.789 -3.015 1.00 93.38 243 GLY A O 1
ATOM 1810 N N . ASN A 1 244 ? -4.819 0.710 -4.621 1.00 91.06 244 ASN A N 1
ATOM 1811 C CA . ASN A 1 244 ? -3.430 1.107 -4.878 1.00 91.06 244 ASN A CA 1
ATOM 1812 C C . ASN A 1 244 ? -2.526 -0.089 -5.283 1.00 91.06 244 ASN A C 1
ATOM 1814 O O . ASN A 1 244 ? -1.354 -0.188 -4.906 1.00 91.06 244 ASN A O 1
ATOM 1818 N N . PHE A 1 245 ? -3.106 -1.024 -6.043 1.00 93.56 245 PHE A N 1
ATOM 1819 C CA . PHE A 1 245 ? -2.434 -2.211 -6.554 1.00 93.56 245 PHE A CA 1
ATOM 1820 C C . PHE A 1 245 ? -1.731 -1.936 -7.883 1.00 93.56 245 PHE A C 1
ATOM 1822 O O . PHE A 1 245 ? -2.322 -1.464 -8.849 1.00 93.56 245 PHE A O 1
ATOM 1829 N N . ALA A 1 246 ? -0.453 -2.289 -7.948 1.00 88.50 246 ALA A N 1
ATOM 1830 C CA . ALA A 1 246 ? 0.459 -1.898 -9.020 1.00 88.50 246 ALA A CA 1
ATOM 1831 C C . ALA A 1 246 ? 0.237 -2.643 -10.363 1.00 88.50 246 ALA A C 1
ATOM 1833 O O . ALA A 1 246 ? 0.899 -2.345 -11.365 1.00 88.50 246 ALA A O 1
ATOM 1834 N N . ALA A 1 247 ? -0.661 -3.634 -10.369 1.00 89.94 247 ALA A N 1
ATOM 1835 C CA . ALA A 1 247 ? -0.995 -4.482 -11.512 1.00 89.94 247 ALA A CA 1
ATOM 1836 C C . ALA A 1 247 ? -2.496 -4.460 -11.861 1.00 89.94 247 ALA A C 1
ATOM 1838 O O . ALA A 1 247 ? -2.999 -5.399 -12.475 1.00 89.94 247 ALA A O 1
ATOM 1839 N N . PHE A 1 248 ? -3.206 -3.387 -11.495 1.00 90.50 248 PHE A N 1
ATOM 1840 C CA . PHE A 1 248 ? -4.650 -3.238 -11.718 1.00 90.50 248 PHE A CA 1
ATOM 1841 C C . PHE A 1 248 ? -5.075 -3.378 -13.194 1.00 90.50 248 PHE A C 1
ATOM 1843 O O . PHE A 1 248 ? -6.187 -3.803 -13.481 1.00 90.50 248 PHE A O 1
ATOM 1850 N N . GLN A 1 249 ? -4.195 -3.041 -14.143 1.00 86.12 249 GLN A N 1
ATOM 1851 C CA . GLN A 1 249 ? -4.464 -3.177 -15.577 1.00 86.12 249 GLN A CA 1
ATOM 1852 C C . GLN A 1 249 ? -4.304 -4.605 -16.123 1.00 86.12 249 GLN A C 1
ATOM 1854 O O . GLN A 1 249 ? -4.553 -4.827 -17.305 1.00 86.12 249 GLN A O 1
ATOM 1859 N N . GLU A 1 250 ? -3.814 -5.565 -15.335 1.00 84.81 250 GLU A N 1
ATOM 1860 C CA . GLU A 1 250 ? -3.535 -6.905 -15.853 1.00 84.81 250 GLU A CA 1
ATOM 1861 C C . GLU A 1 250 ? -4.804 -7.769 -15.905 1.00 84.81 250 GLU A C 1
ATOM 1863 O O . GLU A 1 250 ? -5.477 -7.984 -14.899 1.00 84.81 250 GLU A O 1
ATOM 1868 N N . GLU A 1 251 ? -5.086 -8.334 -17.083 1.00 82.94 251 GLU A N 1
ATOM 1869 C CA . GLU A 1 251 ? -6.272 -9.165 -17.356 1.00 82.94 251 GLU A CA 1
ATOM 1870 C C . GLU A 1 251 ? -6.418 -10.366 -16.413 1.00 82.94 251 GLU A C 1
ATOM 1872 O O . GLU A 1 251 ? -7.531 -10.786 -16.105 1.00 82.94 251 GLU A O 1
ATOM 1877 N N . ARG A 1 252 ? -5.308 -10.904 -15.883 1.00 83.94 252 ARG A N 1
ATOM 1878 C CA . ARG A 1 252 ? -5.362 -12.015 -14.916 1.00 83.94 252 ARG A CA 1
ATOM 1879 C C . ARG A 1 252 ? -6.077 -11.656 -13.608 1.00 83.94 252 ARG A C 1
ATOM 1881 O O . ARG A 1 252 ? -6.504 -12.563 -12.904 1.00 83.94 252 ARG A O 1
ATOM 1888 N N . TYR A 1 253 ? -6.210 -10.364 -13.308 1.00 87.44 253 TYR A N 1
ATOM 1889 C CA . TYR A 1 253 ? -6.975 -9.847 -12.173 1.00 87.44 253 TYR A CA 1
ATOM 1890 C C . TYR A 1 253 ? -8.308 -9.212 -12.606 1.00 87.44 253 TYR A C 1
ATOM 1892 O O . TYR A 1 253 ? -8.938 -8.523 -11.813 1.00 87.44 253 TYR A O 1
ATOM 1900 N N . GLY A 1 254 ? -8.732 -9.420 -13.858 1.00 84.56 254 GLY A N 1
ATOM 1901 C CA . GLY A 1 254 ? -9.977 -8.888 -14.415 1.00 84.56 254 GLY A CA 1
ATOM 1902 C C . GLY A 1 254 ? -9.898 -7.444 -14.927 1.00 84.56 254 GLY A C 1
ATOM 1903 O O . GLY A 1 254 ? -10.942 -6.831 -15.154 1.00 84.56 254 GLY A O 1
ATOM 1904 N N . GLY A 1 255 ? -8.687 -6.898 -15.094 1.00 89.00 255 GLY A N 1
ATOM 1905 C CA . GLY A 1 255 ? -8.454 -5.580 -15.687 1.00 89.00 255 GLY A CA 1
ATOM 1906 C C . GLY A 1 255 ? -9.020 -4.4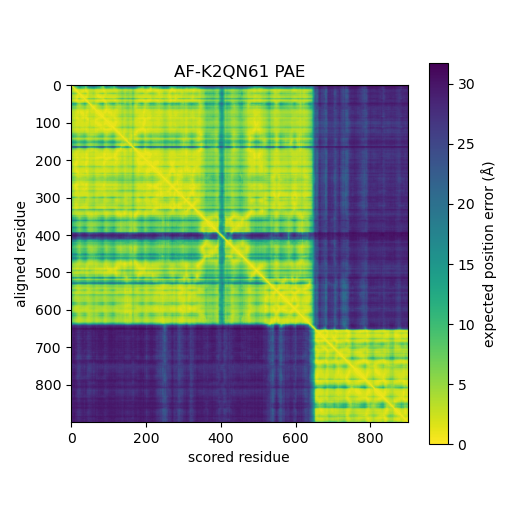06 -14.877 1.00 89.00 255 GLY A C 1
ATOM 1907 O O . GLY A 1 255 ? -9.472 -4.547 -13.741 1.00 89.00 255 GLY A O 1
ATOM 1908 N N . VAL A 1 256 ? -9.004 -3.218 -15.488 1.00 88.94 256 VAL A N 1
ATOM 1909 C CA . VAL A 1 256 ? -9.355 -1.946 -14.825 1.00 88.94 256 VAL A CA 1
ATOM 1910 C C . VAL A 1 256 ? -10.766 -1.965 -14.225 1.00 88.94 256 VAL A C 1
ATOM 1912 O O . VAL A 1 256 ? -10.963 -1.461 -13.121 1.00 88.94 256 VAL A O 1
ATOM 1915 N N . GLU A 1 257 ? -11.726 -2.596 -14.906 1.00 92.88 257 GLU A N 1
ATOM 1916 C CA . GLU A 1 257 ? -13.131 -2.668 -14.475 1.00 92.88 257 GLU A CA 1
ATOM 1917 C C . GLU A 1 257 ? -13.302 -3.359 -13.115 1.00 92.88 257 GLU A C 1
ATOM 1919 O O . GLU A 1 257 ? -14.178 -2.994 -12.332 1.00 92.88 257 GLU A O 1
ATOM 1924 N N . THR A 1 258 ? -12.430 -4.318 -12.790 1.00 94.25 258 THR A N 1
ATOM 1925 C CA . THR A 1 258 ? -12.482 -5.029 -11.505 1.00 94.25 258 THR A CA 1
ATOM 1926 C C . THR A 1 258 ? -12.187 -4.100 -10.327 1.00 94.25 258 THR A C 1
ATOM 1928 O O . THR A 1 258 ? -12.728 -4.298 -9.241 1.00 94.25 258 THR A O 1
ATOM 1931 N N . PHE A 1 259 ? -11.381 -3.056 -10.529 1.00 94.88 259 PHE A N 1
ATOM 1932 C CA . PHE A 1 259 ? -10.883 -2.178 -9.467 1.00 94.88 259 PHE A CA 1
ATOM 1933 C C . PHE A 1 259 ? -11.582 -0.812 -9.407 1.00 94.88 259 PHE A C 1
ATOM 1935 O O . PHE A 1 259 ? -11.080 0.092 -8.741 1.00 94.88 259 PHE A O 1
ATOM 1942 N N . LEU A 1 260 ? -12.731 -0.645 -10.074 1.00 92.69 260 LEU A N 1
ATOM 1943 C CA . LEU A 1 260 ? -13.503 0.606 -10.025 1.00 92.69 260 LEU A CA 1
ATOM 1944 C C . LEU A 1 260 ? -14.089 0.896 -8.636 1.00 92.69 260 LEU A C 1
ATOM 1946 O O . LEU A 1 260 ? -14.088 2.045 -8.202 1.00 92.69 260 LEU A O 1
ATOM 1950 N N . ASP A 1 261 ? -14.585 -0.142 -7.960 1.00 93.06 261 ASP A N 1
ATOM 1951 C CA . ASP A 1 261 ? -15.168 -0.065 -6.614 1.00 93.06 261 ASP A CA 1
ATOM 1952 C C . ASP A 1 261 ? -14.789 -1.324 -5.806 1.00 93.06 261 ASP A C 1
ATOM 1954 O O . ASP A 1 261 ? -15.595 -2.252 -5.650 1.00 93.06 261 ASP A O 1
ATOM 1958 N N . PRO A 1 262 ? -13.512 -1.449 -5.393 1.00 95.56 262 PRO A N 1
ATOM 1959 C CA . PRO A 1 262 ? -13.045 -2.610 -4.654 1.00 95.56 262 PRO A CA 1
ATOM 1960 C C . PRO A 1 262 ? -13.684 -2.641 -3.262 1.00 95.56 262 PRO A C 1
ATOM 1962 O O . PRO A 1 262 ? -13.528 -1.713 -2.471 1.00 95.56 262 PRO A O 1
ATOM 1965 N N . GLY A 1 263 ? -14.391 -3.731 -2.947 1.00 95.50 263 GLY A N 1
ATOM 1966 C CA . GLY A 1 263 ? -15.032 -3.886 -1.638 1.00 95.50 263 GLY A CA 1
ATOM 1967 C C . GLY A 1 263 ? -14.007 -3.980 -0.511 1.00 95.50 263 GLY A C 1
ATOM 1968 O O . GLY A 1 263 ? -12.865 -4.359 -0.747 1.00 95.50 263 GLY A O 1
ATOM 1969 N N . PHE A 1 264 ? -14.389 -3.665 0.724 1.00 97.56 264 PHE A N 1
ATOM 1970 C CA . PHE A 1 264 ? -13.448 -3.698 1.847 1.00 97.56 264 PHE A CA 1
ATOM 1971 C C . PHE A 1 264 ? -13.242 -5.135 2.376 1.00 97.56 264 PHE A C 1
ATOM 1973 O O . PHE A 1 264 ? -14.187 -5.935 2.395 1.00 97.56 264 PHE A O 1
ATOM 1980 N N . PRO A 1 265 ? -12.016 -5.490 2.802 1.00 97.88 265 PRO A N 1
ATOM 1981 C CA . PRO A 1 265 ? -11.667 -6.841 3.212 1.00 97.88 265 PRO A CA 1
ATOM 1982 C C . PRO A 1 265 ? -12.254 -7.223 4.578 1.00 97.88 265 PRO A C 1
ATOM 1984 O O . PRO A 1 265 ? -12.637 -6.395 5.408 1.00 97.88 265 PRO A O 1
ATOM 1987 N N . ILE A 1 266 ? -12.282 -8.531 4.804 1.00 98.69 266 ILE A N 1
ATOM 1988 C CA . ILE A 1 266 ? -12.721 -9.215 6.015 1.00 98.69 266 ILE A CA 1
ATOM 1989 C C . ILE A 1 266 ? -11.606 -10.181 6.412 1.00 98.69 266 ILE A C 1
ATOM 1991 O O . ILE A 1 266 ? -11.125 -10.943 5.572 1.00 98.69 266 ILE A O 1
ATOM 1995 N N . ALA A 1 267 ? -11.237 -10.194 7.690 1.00 98.75 267 ALA A N 1
ATOM 1996 C CA . ALA A 1 267 ? -10.365 -11.210 8.260 1.00 98.75 267 ALA A CA 1
ATOM 1997 C C . ALA A 1 267 ? -11.195 -12.256 9.011 1.00 98.75 267 ALA A C 1
ATOM 1999 O O . ALA A 1 267 ? -12.023 -11.929 9.863 1.00 98.75 267 ALA A O 1
ATOM 2000 N N . GLU A 1 268 ? -10.957 -13.526 8.708 1.00 98.69 268 GLU A N 1
ATOM 2001 C CA . GLU A 1 268 ? -11.462 -14.665 9.465 1.00 98.69 268 GLU A CA 1
ATOM 2002 C C . GLU A 1 268 ? -10.336 -15.187 10.360 1.00 98.69 268 GLU A C 1
ATOM 2004 O O . GLU A 1 268 ? -9.465 -15.912 9.883 1.00 98.69 268 GLU A O 1
ATOM 2009 N N . VAL A 1 269 ? -10.309 -14.770 11.628 1.00 98.69 269 VAL A N 1
ATOM 2010 C CA . VAL A 1 269 ? -9.189 -15.046 12.545 1.00 98.69 269 VAL A CA 1
ATOM 2011 C C . VAL A 1 269 ? -9.447 -16.325 13.344 1.00 98.69 269 VAL A C 1
ATOM 2013 O O . VAL A 1 269 ? -10.442 -16.443 14.067 1.00 98.69 269 VAL A O 1
ATOM 2016 N N . GLU A 1 270 ? -8.537 -17.282 13.209 1.00 98.19 270 GLU A N 1
ATOM 2017 C CA . GLU A 1 270 ? -8.523 -18.580 13.884 1.00 98.19 270 GLU A CA 1
ATOM 2018 C C . GLU A 1 270 ? -8.060 -18.466 15.342 1.00 98.19 270 GLU A C 1
ATOM 2020 O O . GLU A 1 270 ? -7.525 -17.445 15.778 1.00 98.19 270 GLU A O 1
ATOM 2025 N N . LYS A 1 271 ? -8.238 -19.546 16.111 1.00 97.25 271 LYS A N 1
ATOM 2026 C CA . LYS A 1 271 ? -7.862 -19.594 17.534 1.00 97.25 271 LYS A CA 1
ATOM 2027 C C . LYS A 1 271 ? -6.366 -19.398 17.781 1.00 97.25 271 LYS A C 1
ATOM 2029 O O . LYS A 1 271 ? -5.992 -18.933 18.853 1.00 97.25 271 LYS A O 1
ATOM 2034 N N . ASP A 1 272 ? -5.534 -19.792 16.826 1.00 96.50 272 ASP A N 1
ATOM 2035 C CA . ASP A 1 272 ? -4.075 -19.661 16.873 1.00 96.50 272 ASP A CA 1
ATOM 2036 C C . ASP A 1 272 ? -3.576 -18.311 16.323 1.00 96.50 272 ASP A C 1
ATOM 2038 O O . ASP A 1 272 ? -2.374 -18.094 16.240 1.00 96.50 272 ASP A O 1
ATOM 2042 N N . GLY A 1 273 ? -4.484 -17.410 15.928 1.00 96.81 273 GLY A N 1
ATOM 2043 C CA . GLY A 1 273 ? -4.156 -16.119 15.324 1.00 96.81 273 GLY A CA 1
A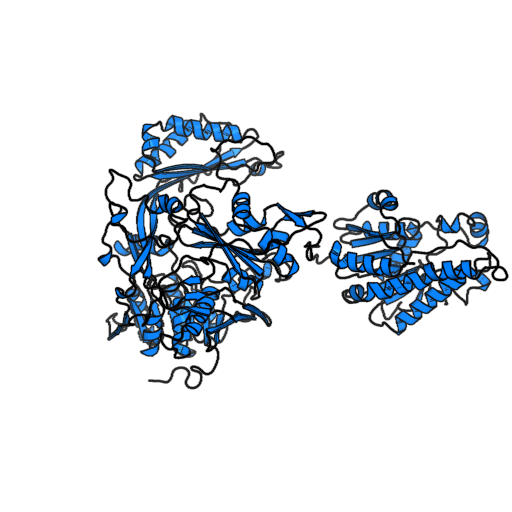TOM 2044 C C . GLY A 1 273 ? -3.876 -16.164 13.821 1.00 96.81 273 GLY A C 1
ATOM 2045 O O . GLY A 1 273 ? -3.795 -15.103 13.203 1.00 96.81 273 GLY A O 1
ATOM 2046 N N . SER A 1 274 ? -3.776 -17.345 13.195 1.00 98.12 274 SER A N 1
ATOM 2047 C CA . SER A 1 274 ? -3.774 -17.431 11.729 1.00 98.12 274 SER A CA 1
ATOM 2048 C C . SER A 1 274 ? -5.089 -16.887 11.166 1.00 98.12 274 SER A C 1
ATOM 2050 O O . SER A 1 274 ? -6.110 -16.860 11.856 1.00 98.12 274 SER A O 1
ATOM 2052 N N . CYS A 1 275 ? -5.095 -16.414 9.921 1.00 98.69 275 CYS A N 1
ATOM 2053 C CA . CYS A 1 275 ? -6.312 -15.834 9.361 1.00 98.69 275 CYS A CA 1
ATOM 2054 C C . CYS A 1 275 ? -6.525 -16.163 7.890 1.00 98.69 275 CYS A C 1
ATOM 2056 O O . CYS A 1 275 ? -5.597 -16.531 7.169 1.00 98.69 275 CYS A O 1
ATOM 2058 N N . VAL A 1 276 ? -7.775 -16.027 7.453 1.00 98.88 276 VAL A N 1
ATOM 2059 C CA . VAL A 1 276 ? -8.133 -15.962 6.036 1.00 98.88 276 VAL A CA 1
ATOM 2060 C C . VAL A 1 276 ? -8.623 -14.557 5.724 1.00 98.88 276 VAL A C 1
ATOM 2062 O O . VAL A 1 276 ? -9.600 -14.102 6.315 1.00 98.88 276 VAL A O 1
ATOM 2065 N N . VAL A 1 277 ? -7.968 -13.884 4.782 1.00 98.81 277 VAL A N 1
ATOM 2066 C CA . VAL A 1 277 ? -8.450 -12.624 4.212 1.00 98.81 277 VAL A CA 1
ATOM 2067 C C . VAL A 1 277 ? -9.427 -12.950 3.087 1.00 98.81 277 VAL A C 1
ATOM 2069 O O . VAL A 1 277 ? -9.161 -13.817 2.253 1.00 98.81 277 VAL A O 1
ATOM 2072 N N . THR A 1 278 ? -10.576 -12.281 3.088 1.00 98.56 278 THR A N 1
ATOM 2073 C CA . THR A 1 278 ? -11.656 -12.434 2.104 1.00 98.56 278 THR A CA 1
ATOM 2074 C C . THR A 1 278 ? -12.370 -11.098 1.905 1.00 98.56 278 THR A C 1
ATOM 2076 O O . THR A 1 278 ? -12.062 -10.119 2.576 1.00 98.56 278 THR A O 1
ATOM 2079 N N . LYS A 1 279 ? -13.357 -11.038 1.012 1.00 97.75 279 LYS A N 1
ATOM 2080 C CA . LYS A 1 279 ? -14.303 -9.914 0.901 1.00 97.75 279 LYS A CA 1
ATOM 2081 C C . LYS A 1 279 ? -15.746 -10.406 0.817 1.00 97.75 279 LYS A C 1
ATOM 2083 O O . LYS A 1 279 ? -15.984 -11.615 0.744 1.00 97.75 279 LYS A O 1
ATOM 2088 N N . HIS A 1 280 ? -16.707 -9.485 0.854 1.00 97.38 280 HIS A N 1
ATOM 2089 C CA . HIS A 1 280 ? -18.099 -9.815 0.558 1.00 97.38 280 HIS A CA 1
ATOM 2090 C C . HIS A 1 280 ? -18.265 -10.275 -0.897 1.00 97.38 280 HIS A C 1
ATOM 2092 O O . HIS A 1 280 ? -17.583 -9.811 -1.811 1.00 97.38 280 HIS A O 1
ATOM 2098 N N . GLU A 1 281 ? -19.186 -11.210 -1.121 1.00 94.19 281 GLU A N 1
ATOM 2099 C CA . GLU A 1 281 ? -19.539 -11.634 -2.472 1.00 94.19 281 GLU A CA 1
ATOM 2100 C C . GLU A 1 281 ? -20.257 -10.494 -3.213 1.00 94.19 281 GLU A C 1
ATOM 2102 O O . GLU A 1 281 ? -21.026 -9.740 -2.618 1.00 94.19 281 GLU A O 1
ATOM 2107 N N . GLY A 1 282 ? -19.993 -10.353 -4.513 1.00 90.88 282 GLY A N 1
ATOM 2108 C CA . GLY A 1 282 ? -20.623 -9.331 -5.355 1.00 90.88 282 GLY A CA 1
ATOM 2109 C C . GLY A 1 282 ? -20.009 -7.929 -5.267 1.00 90.88 282 GLY A C 1
ATOM 2110 O O . GLY A 1 282 ? -20.425 -7.061 -6.028 1.00 90.88 282 GLY A O 1
ATOM 2111 N N . THR A 1 283 ? -19.012 -7.696 -4.407 1.00 95.06 283 THR A N 1
ATOM 2112 C CA . THR A 1 283 ? -18.230 -6.448 -4.419 1.00 95.06 283 THR A CA 1
ATOM 2113 C C . THR A 1 283 ? -17.065 -6.538 -5.406 1.00 95.06 283 THR A C 1
ATOM 2115 O O . THR A 1 283 ? -16.545 -7.636 -5.650 1.00 95.06 283 THR A O 1
ATOM 2118 N N . GLY A 1 284 ? -16.614 -5.394 -5.929 1.00 94.88 284 GLY A N 1
ATOM 2119 C CA . GLY A 1 284 ? -15.438 -5.321 -6.798 1.00 94.88 284 GLY A CA 1
ATOM 2120 C C . GLY A 1 284 ? -14.137 -5.708 -6.088 1.00 94.88 284 GLY A C 1
ATOM 2121 O O . GLY A 1 284 ? -14.124 -6.046 -4.896 1.00 94.88 284 GLY A O 1
ATOM 2122 N N . GLY A 1 285 ? -13.034 -5.627 -6.827 1.00 96.75 285 GLY A N 1
ATOM 2123 C CA . GLY A 1 285 ? -11.694 -5.993 -6.384 1.00 96.75 285 GLY A CA 1
ATOM 2124 C C . GLY A 1 285 ? -11.423 -7.497 -6.432 1.00 96.75 285 GLY A C 1
ATOM 2125 O O . GLY A 1 285 ? -12.294 -8.294 -6.791 1.00 96.75 285 GLY A O 1
ATOM 2126 N N . VAL A 1 286 ? -10.218 -7.887 -6.018 1.00 96.94 286 VAL A N 1
ATOM 2127 C CA . VAL A 1 286 ? -9.778 -9.287 -5.903 1.00 96.94 286 VAL A CA 1
ATOM 2128 C C . VAL A 1 286 ? -9.010 -9.491 -4.602 1.00 96.94 286 VAL A C 1
ATOM 2130 O O . VAL A 1 286 ? -8.245 -8.618 -4.199 1.00 96.94 286 VAL A O 1
ATOM 2133 N N . VAL A 1 287 ? -9.205 -10.634 -3.944 1.00 98.19 287 VAL A N 1
ATOM 2134 C CA . VAL A 1 287 ? -8.347 -11.063 -2.826 1.00 98.19 287 VAL A CA 1
ATOM 2135 C C . VAL A 1 287 ? -7.519 -12.262 -3.268 1.00 98.19 287 VAL A C 1
ATOM 2137 O O . VAL A 1 287 ? -8.030 -13.379 -3.363 1.00 98.19 287 VAL A O 1
ATOM 2140 N N . ASP A 1 288 ? -6.234 -12.039 -3.525 1.00 97.06 288 ASP A N 1
ATOM 2141 C CA . ASP A 1 288 ? -5.285 -13.091 -3.875 1.00 97.06 288 ASP A CA 1
ATOM 2142 C C . ASP A 1 288 ? -3.935 -12.903 -3.169 1.00 97.06 288 ASP A C 1
ATOM 2144 O O . ASP A 1 288 ? -3.753 -12.012 -2.335 1.00 97.06 288 ASP A O 1
ATOM 2148 N N . GLU A 1 289 ? -2.986 -13.796 -3.443 1.00 97.44 289 GLU A N 1
ATOM 2149 C CA . GLU A 1 289 ? -1.682 -13.743 -2.788 1.00 97.44 289 GLU A CA 1
ATOM 2150 C C . GLU A 1 289 ? -0.936 -12.437 -3.071 1.00 97.44 289 GLU A C 1
ATOM 2152 O O . GLU A 1 289 ? -0.171 -11.992 -2.223 1.00 97.44 289 GLU A O 1
ATOM 2157 N N . ASP A 1 290 ? -1.142 -11.814 -4.231 1.00 97.38 290 ASP A N 1
ATOM 2158 C CA . ASP A 1 290 ? -0.415 -10.615 -4.630 1.00 97.38 290 ASP A CA 1
ATOM 2159 C C . ASP A 1 290 ? -0.990 -9.369 -3.964 1.00 97.38 290 ASP A C 1
ATOM 2161 O O . ASP A 1 290 ? -0.218 -8.558 -3.449 1.00 97.38 290 ASP A O 1
ATOM 2165 N N . THR A 1 291 ? -2.320 -9.230 -3.897 1.00 97.69 291 THR A N 1
ATOM 2166 C CA . THR A 1 291 ? -2.945 -8.120 -3.159 1.00 97.69 291 THR A CA 1
ATOM 2167 C C . THR A 1 291 ? -2.634 -8.213 -1.665 1.00 97.69 291 THR A C 1
ATOM 2169 O O . THR A 1 291 ? -2.281 -7.208 -1.043 1.00 97.69 291 THR A O 1
ATOM 2172 N N . VAL A 1 292 ? -2.648 -9.427 -1.102 1.00 98.38 292 VAL A N 1
ATOM 2173 C CA . VAL A 1 292 ? -2.304 -9.670 0.305 1.00 98.38 292 VAL A CA 1
ATOM 2174 C C . VAL A 1 292 ? -0.809 -9.469 0.574 1.00 98.38 292 VAL A C 1
ATOM 2176 O O . VAL A 1 292 ? -0.469 -8.852 1.580 1.00 98.38 292 VAL A O 1
ATOM 2179 N N . ARG A 1 293 ? 0.106 -9.904 -0.309 1.00 97.94 293 ARG A N 1
ATOM 2180 C CA . ARG A 1 293 ? 1.552 -9.604 -0.190 1.00 97.94 293 ARG A CA 1
ATOM 2181 C C . ARG A 1 293 ? 1.819 -8.105 -0.278 1.00 97.94 293 ARG A C 1
ATOM 2183 O O . ARG A 1 293 ? 2.610 -7.592 0.510 1.00 97.94 293 ARG A O 1
ATOM 2190 N N . CYS A 1 294 ? 1.160 -7.403 -1.203 1.00 97.00 294 CYS A N 1
ATOM 2191 C CA . CYS A 1 294 ? 1.251 -5.951 -1.310 1.00 97.00 294 CYS A CA 1
ATOM 2192 C C . CYS A 1 294 ? 0.857 -5.288 0.010 1.00 97.00 294 CYS A C 1
ATOM 2194 O O . CYS A 1 294 ? 1.644 -4.502 0.530 1.00 97.00 294 CYS A O 1
ATOM 2196 N N . GLN A 1 295 ? -0.304 -5.629 0.576 1.00 97.00 295 GLN A N 1
ATOM 2197 C CA . GLN A 1 295 ? -0.723 -5.041 1.846 1.00 97.00 295 GLN A CA 1
ATOM 2198 C C . GLN A 1 295 ? 0.182 -5.448 3.010 1.00 97.00 295 GLN A C 1
ATOM 2200 O O . GLN A 1 295 ? 0.560 -4.601 3.812 1.00 97.00 295 GLN A O 1
ATOM 2205 N N . LEU A 1 296 ? 0.588 -6.716 3.091 1.00 97.38 296 LEU A N 1
ATOM 2206 C CA . LEU A 1 296 ? 1.491 -7.187 4.138 1.00 97.38 296 LEU A CA 1
ATOM 2207 C C . LEU A 1 296 ? 2.789 -6.377 4.162 1.00 97.38 296 LEU A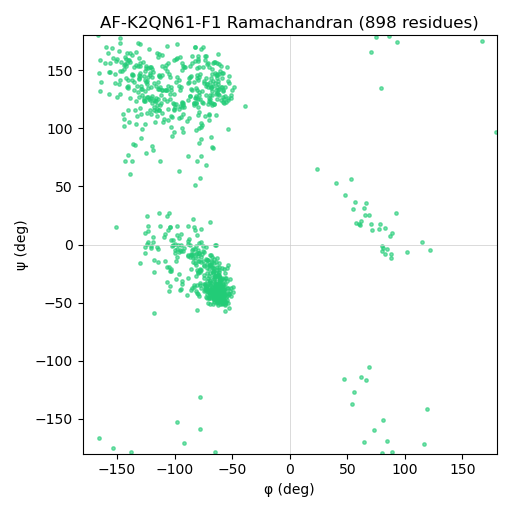 C 1
ATOM 2209 O O . LEU A 1 296 ? 3.237 -6.004 5.234 1.00 97.38 296 LEU A O 1
ATOM 2213 N N . LEU A 1 297 ? 3.374 -6.100 2.994 1.00 96.31 297 LEU A N 1
ATOM 2214 C CA . LEU A 1 297 ? 4.642 -5.380 2.858 1.00 96.31 297 LEU A CA 1
ATOM 2215 C C . LEU A 1 297 ? 4.516 -3.854 2.997 1.00 96.31 297 LEU A C 1
ATOM 2217 O O . LEU A 1 297 ? 5.539 -3.174 3.056 1.00 96.31 297 LEU A O 1
ATOM 2221 N N . TYR A 1 298 ? 3.297 -3.316 3.024 1.00 94.81 298 TYR A N 1
ATOM 2222 C CA . TYR A 1 298 ? 3.029 -1.899 3.253 1.00 94.81 298 TYR A CA 1
ATOM 2223 C C . TYR A 1 298 ? 3.286 -1.536 4.720 1.00 94.81 298 TYR A C 1
ATOM 2225 O O . TYR A 1 298 ? 2.882 -2.266 5.616 1.00 94.81 298 TYR A O 1
ATOM 2233 N N . GLU A 1 299 ? 3.939 -0.403 4.978 1.00 89.81 299 GLU A N 1
ATOM 2234 C CA . GLU A 1 299 ? 4.111 0.167 6.330 1.00 89.81 299 GLU A CA 1
ATOM 2235 C C . GLU A 1 299 ? 4.854 -0.694 7.357 1.00 89.81 299 GLU A C 1
ATOM 2237 O O . GLU A 1 299 ? 4.856 -0.391 8.556 1.00 89.81 299 GLU A O 1
ATOM 2242 N N . LEU A 1 300 ? 5.592 -1.703 6.891 1.00 90.81 300 LEU A N 1
ATOM 2243 C CA . LEU A 1 300 ? 6.459 -2.496 7.750 1.00 90.81 300 LEU A CA 1
ATOM 2244 C C . LEU A 1 300 ? 7.767 -1.772 8.083 1.00 90.81 300 LEU A C 1
ATOM 2246 O O . LEU A 1 300 ? 8.372 -1.063 7.278 1.00 90.81 300 LEU A O 1
ATOM 2250 N N . GLN A 1 301 ? 8.258 -2.020 9.296 1.00 87.31 301 GLN A N 1
ATOM 2251 C CA . GLN A 1 301 ? 9.570 -1.576 9.764 1.00 87.31 301 GLN A CA 1
ATOM 2252 C C . GLN A 1 301 ? 10.488 -2.785 9.975 1.00 87.31 301 GLN A C 1
ATOM 2254 O O . GLN A 1 301 ? 10.794 -3.177 11.100 1.00 87.31 301 GLN A O 1
ATOM 2259 N N . GLY A 1 302 ? 10.924 -3.386 8.867 1.00 89.75 302 GLY A N 1
ATOM 2260 C CA . GLY A 1 302 ? 11.756 -4.590 8.884 1.00 89.75 302 GLY A CA 1
ATOM 2261 C C . GLY A 1 302 ? 10.930 -5.862 9.096 1.00 89.75 302 GLY A C 1
ATOM 2262 O O . GLY A 1 302 ? 9.774 -5.933 8.692 1.00 89.75 302 GLY A O 1
ATOM 2263 N N . ASN A 1 303 ? 11.533 -6.885 9.702 1.00 91.56 303 ASN A N 1
ATOM 2264 C CA . ASN A 1 303 ? 10.934 -8.216 9.872 1.00 91.56 303 ASN A CA 1
ATOM 2265 C C . ASN A 1 303 ? 10.220 -8.428 11.220 1.00 91.56 303 ASN A C 1
ATOM 2267 O O . ASN A 1 303 ? 9.620 -9.480 11.437 1.00 91.56 303 ASN A O 1
ATOM 2271 N N . VAL A 1 304 ? 10.302 -7.460 12.136 1.00 92.81 304 VAL A N 1
ATOM 2272 C CA . VAL A 1 304 ? 9.620 -7.497 13.435 1.00 92.81 304 VAL A CA 1
ATOM 2273 C C . VAL A 1 304 ? 8.638 -6.339 13.491 1.00 92.81 304 VAL A C 1
ATOM 2275 O O . VAL A 1 304 ? 9.039 -5.187 13.655 1.00 92.81 304 VAL A O 1
ATOM 2278 N N . TYR A 1 305 ? 7.353 -6.651 13.365 1.00 92.94 305 TYR A N 1
ATOM 2279 C CA . TYR A 1 305 ? 6.282 -5.675 13.469 1.00 92.94 305 TYR A CA 1
ATOM 2280 C C . TYR A 1 305 ? 5.926 -5.438 14.939 1.00 92.94 305 TYR A C 1
ATOM 2282 O O . TYR A 1 305 ? 5.595 -6.365 15.678 1.00 92.94 305 TYR A O 1
ATOM 2290 N N . MET A 1 306 ? 6.062 -4.190 15.381 1.00 91.06 306 MET A N 1
ATOM 2291 C CA . MET A 1 306 ? 5.904 -3.784 16.773 1.00 91.06 306 MET A CA 1
ATOM 2292 C C . MET A 1 306 ? 4.487 -3.287 17.052 1.00 91.06 306 MET A C 1
ATOM 2294 O O . MET A 1 306 ? 3.960 -2.463 16.309 1.00 91.06 306 MET A O 1
ATOM 2298 N N . HIS A 1 307 ? 3.924 -3.721 18.176 1.00 94.06 307 HIS A N 1
ATOM 2299 C CA . HIS A 1 307 ? 2.639 -3.268 18.694 1.00 94.06 307 HIS A CA 1
ATOM 2300 C C . HIS A 1 307 ? 2.679 -3.193 20.230 1.00 94.06 307 HIS A C 1
ATOM 2302 O O . HIS A 1 307 ? 3.568 -3.753 20.875 1.00 94.06 307 HIS A O 1
ATOM 2308 N N . SER A 1 308 ? 1.741 -2.459 20.826 1.00 94.38 308 SER A N 1
ATOM 2309 C CA . SER A 1 308 ? 1.665 -2.227 22.275 1.00 94.38 308 SER A CA 1
ATOM 2310 C C . SER A 1 308 ? 1.391 -3.500 23.087 1.00 94.38 308 SER A C 1
ATOM 2312 O O . SER A 1 308 ? 1.817 -3.592 24.238 1.00 94.38 308 SER A O 1
ATOM 2314 N N . ASP A 1 309 ? 0.732 -4.501 22.493 1.00 94.75 309 ASP A N 1
ATOM 2315 C CA . ASP A 1 309 ? 0.371 -5.755 23.167 1.00 94.75 309 ASP A CA 1
ATOM 2316 C C . ASP A 1 309 ? 1.240 -6.953 22.797 1.00 94.75 309 ASP A C 1
ATOM 2318 O O . ASP A 1 309 ? 1.314 -7.904 23.575 1.00 94.75 309 ASP A O 1
ATOM 2322 N N . SER A 1 310 ? 1.893 -6.928 21.635 1.00 94.50 310 SER A N 1
ATOM 2323 C CA . SER A 1 310 ? 2.779 -7.998 21.167 1.00 94.50 310 SER A CA 1
ATOM 2324 C C . SER A 1 310 ? 3.745 -7.490 20.091 1.00 94.50 310 SER A C 1
ATOM 2326 O O . SER A 1 310 ? 3.603 -6.385 19.572 1.00 94.50 310 SER A O 1
ATOM 2328 N N . LYS A 1 311 ? 4.743 -8.295 19.731 1.00 93.75 311 LYS A N 1
ATOM 2329 C CA . LYS A 1 311 ? 5.527 -8.116 18.502 1.00 93.75 311 LYS A CA 1
ATOM 2330 C C . LYS A 1 311 ? 5.305 -9.328 17.597 1.00 93.75 311 LYS A C 1
ATOM 2332 O O . LYS A 1 311 ? 5.380 -10.460 18.073 1.00 93.75 311 LYS A O 1
ATOM 2337 N N . ALA A 1 312 ? 5.110 -9.095 16.303 1.00 95.25 312 ALA A N 1
ATOM 2338 C CA . ALA A 1 312 ? 5.020 -10.141 15.287 1.00 95.25 312 ALA A CA 1
ATOM 2339 C C . ALA A 1 312 ? 6.346 -10.274 14.526 1.00 95.25 312 ALA A C 1
ATOM 2341 O O . ALA A 1 312 ? 6.823 -9.328 13.903 1.00 95.25 312 ALA A O 1
ATOM 2342 N N . VAL A 1 313 ? 6.947 -11.458 14.564 1.00 94.62 313 VAL A N 1
ATOM 2343 C CA . VAL A 1 313 ? 8.129 -11.835 13.787 1.00 94.62 313 VAL A CA 1
ATOM 2344 C C . VAL A 1 313 ? 7.666 -12.483 12.488 1.00 94.62 313 VAL A C 1
ATOM 2346 O O . VAL A 1 313 ? 6.991 -13.512 12.494 1.00 94.62 313 VAL A O 1
ATOM 2349 N N . LEU A 1 314 ? 8.052 -11.874 11.371 1.00 95.62 314 LEU A N 1
ATOM 2350 C CA . LEU A 1 314 ? 7.512 -12.159 10.043 1.00 95.62 314 LEU A CA 1
ATOM 2351 C C . LEU A 1 314 ? 8.426 -13.061 9.186 1.00 95.62 314 LEU A C 1
ATOM 2353 O O . LEU A 1 314 ? 8.100 -13.345 8.039 1.00 95.62 314 LEU A O 1
ATOM 2357 N N . ASP A 1 315 ? 9.551 -13.549 9.723 1.00 93.56 315 ASP A N 1
ATOM 2358 C CA . ASP A 1 315 ? 10.562 -14.340 8.986 1.00 93.56 315 ASP A CA 1
ATOM 2359 C C . ASP A 1 315 ? 9.996 -15.582 8.273 1.00 93.56 315 ASP A C 1
ATOM 2361 O O . ASP A 1 315 ? 10.509 -16.005 7.233 1.00 93.56 315 ASP A O 1
ATOM 2365 N N . ALA A 1 316 ? 8.952 -16.182 8.848 1.00 95.88 316 ALA A N 1
ATOM 2366 C CA . ALA A 1 316 ? 8.323 -17.407 8.368 1.00 95.88 316 ALA A CA 1
ATOM 2367 C C . ALA A 1 316 ? 6.893 -17.189 7.845 1.00 95.88 316 ALA A C 1
ATOM 2369 O O . ALA A 1 316 ? 6.171 -18.171 7.674 1.00 95.88 316 ALA A O 1
ATOM 2370 N N . VAL A 1 317 ? 6.493 -15.937 7.578 1.00 97.38 317 VAL A N 1
ATOM 2371 C CA . VAL A 1 317 ? 5.142 -15.619 7.097 1.00 97.38 317 VAL A CA 1
ATOM 2372 C C . VAL A 1 317 ? 4.823 -16.360 5.799 1.00 97.38 317 VAL A C 1
ATOM 2374 O O . VAL A 1 317 ? 5.610 -16.365 4.853 1.00 97.38 317 VAL A O 1
ATOM 2377 N N . LEU A 1 318 ? 3.654 -16.986 5.759 1.00 97.75 318 LEU A N 1
ATOM 2378 C CA . LEU A 1 318 ? 3.104 -17.683 4.603 1.00 97.75 318 LEU A CA 1
ATOM 2379 C C . LEU A 1 318 ? 1.856 -16.947 4.128 1.00 97.75 318 LEU A C 1
ATOM 2381 O O . LEU A 1 318 ? 1.052 -16.512 4.950 1.00 97.75 318 LEU A O 1
ATOM 2385 N N . VAL A 1 319 ? 1.702 -16.835 2.810 1.00 98.38 319 VAL A N 1
ATOM 2386 C CA . VAL A 1 319 ? 0.534 -16.251 2.139 1.00 98.38 319 VAL A CA 1
ATOM 2387 C C . VAL A 1 319 ? 0.135 -17.215 1.031 1.00 98.38 319 VAL A C 1
ATOM 2389 O O . VAL A 1 319 ? 0.888 -17.369 0.068 1.00 98.38 319 VAL A O 1
ATOM 2392 N N . GLU A 1 320 ? -1.007 -17.878 1.199 1.00 97.56 320 GLU A N 1
ATOM 2393 C CA . GLU A 1 320 ? -1.429 -19.005 0.363 1.00 97.56 320 GLU A CA 1
ATOM 2394 C C . GLU A 1 320 ? -2.872 -18.823 -0.120 1.00 97.56 320 GLU A C 1
ATOM 2396 O O . GLU A 1 320 ? -3.793 -18.638 0.680 1.00 97.56 320 GLU A O 1
ATOM 2401 N N . CYS A 1 321 ? -3.096 -18.912 -1.430 1.00 95.94 321 CYS A N 1
ATOM 2402 C CA . CYS A 1 321 ? -4.446 -18.953 -1.987 1.00 95.94 321 CYS A CA 1
ATOM 2403 C C . CYS A 1 321 ? -5.135 -20.277 -1.622 1.00 95.94 321 CYS A C 1
ATOM 2405 O O . CYS A 1 321 ? -4.631 -21.358 -1.925 1.00 95.94 321 CYS A O 1
ATOM 2407 N N . ILE A 1 322 ? -6.313 -20.199 -0.998 1.00 97.31 322 ILE A N 1
ATOM 2408 C CA . ILE A 1 322 ? -7.102 -21.378 -0.591 1.00 97.31 322 ILE A CA 1
ATOM 2409 C C . ILE A 1 322 ? -8.478 -21.440 -1.268 1.00 97.31 322 ILE A C 1
ATOM 2411 O O . ILE A 1 322 ? -9.280 -22.332 -0.987 1.00 97.31 322 ILE A O 1
ATOM 2415 N N . GLY A 1 323 ? -8.774 -20.485 -2.148 1.00 94.75 323 GLY A N 1
ATOM 2416 C CA . GLY A 1 323 ? -10.017 -20.408 -2.903 1.00 94.75 323 GLY A CA 1
ATOM 2417 C C . GLY A 1 323 ? -10.186 -19.048 -3.573 1.00 94.75 323 GLY A C 1
ATOM 2418 O O . GLY A 1 323 ? -9.393 -18.134 -3.364 1.00 94.75 323 GLY A O 1
ATOM 2419 N N . LYS A 1 324 ? -11.247 -18.901 -4.373 1.00 95.00 324 LYS A N 1
ATOM 2420 C CA . LYS A 1 324 ? -11.592 -17.614 -4.990 1.00 95.00 324 LYS A CA 1
ATOM 2421 C C . LYS A 1 324 ? -11.806 -16.557 -3.905 1.00 95.00 324 LYS A C 1
ATOM 2423 O O . LYS A 1 324 ? -12.623 -16.780 -3.015 1.00 95.00 324 LYS A O 1
ATOM 2428 N N . ASP A 1 325 ? -11.108 -15.428 -4.021 1.00 97.50 325 ASP A N 1
ATOM 2429 C CA . ASP A 1 325 ? -11.149 -14.316 -3.064 1.00 97.50 325 ASP A CA 1
ATOM 2430 C C . ASP A 1 325 ? -10.825 -14.731 -1.616 1.00 97.50 325 ASP A C 1
ATOM 2432 O O . ASP A 1 325 ? -11.370 -14.161 -0.670 1.00 97.50 325 ASP A O 1
ATOM 2436 N N . ARG A 1 326 ? -9.987 -15.761 -1.420 1.00 98.25 326 ARG A N 1
ATOM 2437 C CA . ARG A 1 326 ? -9.656 -16.298 -0.092 1.00 98.25 326 ARG A CA 1
ATOM 2438 C C . ARG A 1 326 ? -8.187 -16.670 0.020 1.00 98.25 326 ARG A C 1
ATOM 2440 O O . ARG A 1 326 ? -7.721 -17.621 -0.609 1.00 98.25 326 ARG A O 1
ATOM 2447 N N . VAL A 1 327 ? -7.485 -15.970 0.903 1.00 98.81 327 VAL A N 1
ATOM 2448 C CA . VAL A 1 327 ? -6.042 -16.129 1.109 1.00 98.81 327 VAL A CA 1
ATOM 2449 C C . VAL A 1 327 ? -5.761 -16.383 2.575 1.00 98.81 327 VAL A C 1
ATOM 2451 O O . VAL A 1 327 ? -6.147 -15.590 3.432 1.00 98.81 327 VAL A O 1
ATOM 2454 N N . ARG A 1 328 ? -5.089 -17.492 2.871 1.00 98.69 328 ARG A N 1
ATOM 2455 C CA . ARG A 1 328 ? -4.650 -17.837 4.220 1.00 98.69 328 ARG A CA 1
ATOM 2456 C C . ARG A 1 328 ? -3.305 -17.181 4.513 1.00 98.69 328 ARG A C 1
ATOM 2458 O O . ARG A 1 328 ? -2.381 -17.284 3.710 1.00 98.69 328 ARG A O 1
ATOM 2465 N N . VAL A 1 329 ? -3.190 -16.570 5.689 1.00 98.69 329 VAL A N 1
ATOM 2466 C CA . VAL A 1 329 ? -1.941 -16.019 6.223 1.00 98.69 329 VAL A CA 1
ATOM 2467 C C . VAL A 1 329 ? -1.598 -16.707 7.541 1.00 98.69 329 VAL A C 1
ATOM 2469 O O . VAL A 1 329 ? -2.439 -16.828 8.435 1.00 98.69 329 VAL A O 1
ATOM 2472 N N . SER A 1 330 ? -0.368 -17.214 7.645 1.00 97.88 330 SER A N 1
ATOM 2473 C CA . SER A 1 330 ? 0.113 -17.974 8.808 1.00 97.88 330 SER A CA 1
ATOM 2474 C C . SER A 1 330 ? 1.636 -17.868 8.975 1.00 97.88 330 SER A C 1
ATOM 2476 O O . SER A 1 330 ? 2.285 -17.116 8.251 1.00 97.88 330 SER A O 1
ATOM 2478 N N . GLY A 1 331 ? 2.218 -18.591 9.938 1.00 95.44 331 GLY A N 1
ATOM 2479 C CA . GLY A 1 331 ? 3.672 -18.617 10.156 1.00 95.44 331 GLY A CA 1
ATOM 2480 C C . GLY A 1 331 ? 4.228 -17.399 10.904 1.00 95.44 331 GLY A C 1
ATOM 2481 O O . GLY A 1 331 ? 5.432 -17.148 10.862 1.00 95.44 331 GLY A O 1
ATOM 2482 N N . ILE A 1 332 ? 3.359 -16.643 11.578 1.00 95.69 332 ILE A N 1
ATOM 2483 C CA . ILE A 1 332 ? 3.747 -15.526 12.441 1.00 95.69 332 ILE A CA 1
ATOM 2484 C C . ILE A 1 332 ? 4.238 -16.094 13.769 1.00 95.69 332 ILE A C 1
ATOM 2486 O O . ILE A 1 332 ? 3.550 -16.911 14.373 1.00 95.69 332 ILE A O 1
ATOM 2490 N N . ARG A 1 333 ? 5.425 -15.668 14.206 1.00 90.44 333 ARG A N 1
ATOM 2491 C CA . ARG A 1 333 ? 5.953 -15.985 15.536 1.00 90.44 333 ARG A CA 1
ATOM 2492 C C . ARG A 1 333 ? 5.885 -14.753 16.419 1.00 90.44 333 ARG A C 1
ATOM 2494 O O . ARG A 1 333 ? 6.042 -13.630 15.954 1.00 90.44 333 ARG A O 1
ATOM 2501 N N . GLU A 1 334 ? 5.704 -14.963 17.698 1.00 85.88 334 GLU A N 1
ATOM 2502 C CA . GLU A 1 334 ? 5.498 -13.928 18.693 1.00 85.88 334 GLU A CA 1
ATOM 2503 C C . GLU A 1 334 ? 6.738 -13.544 19.494 1.00 85.88 334 GLU A C 1
ATOM 2505 O O . GLU A 1 334 ? 7.709 -14.295 19.637 1.00 85.88 334 GLU A O 1
ATOM 2510 N N . LEU A 1 335 ? 6.652 -12.347 20.074 1.00 89.88 335 LEU A N 1
ATOM 2511 C CA . LEU A 1 335 ? 7.449 -11.899 21.206 1.00 89.88 335 LEU A CA 1
ATOM 2512 C C . LEU A 1 335 ? 6.585 -11.000 22.122 1.00 89.88 335 LEU A C 1
ATOM 2514 O O . LEU A 1 335 ? 5.691 -10.309 21.615 1.00 89.88 335 LEU A O 1
ATOM 2518 N N . PRO A 1 336 ? 6.854 -10.950 23.445 1.00 93.94 336 PRO A N 1
ATOM 2519 C CA . PRO A 1 336 ? 6.212 -9.997 24.357 1.00 93.94 336 PRO A CA 1
ATOM 2520 C C . PRO A 1 336 ? 6.383 -8.553 23.872 1.00 93.94 336 PRO A C 1
ATOM 2522 O O . PRO A 1 336 ? 7.379 -8.270 23.214 1.00 93.94 336 PRO A O 1
ATOM 2525 N N . PRO A 1 337 ? 5.486 -7.608 24.191 1.00 94.50 337 PRO A N 1
ATOM 2526 C CA . PRO A 1 337 ? 5.598 -6.236 23.703 1.00 94.50 337 PRO A CA 1
ATOM 2527 C C . PRO A 1 337 ? 6.846 -5.510 24.240 1.00 94.50 337 PRO A C 1
ATOM 2529 O O . PRO A 1 337 ? 7.378 -5.863 25.299 1.00 94.50 337 PRO A O 1
ATOM 2532 N N . PRO A 1 338 ? 7.322 -4.462 23.544 1.00 92.69 338 PRO A N 1
ATOM 2533 C CA . PRO A 1 338 ? 8.365 -3.585 24.068 1.00 92.69 338 PRO A CA 1
ATOM 2534 C C . PRO A 1 338 ? 7.911 -2.836 25.335 1.00 92.69 338 PRO A C 1
ATOM 2536 O O . PRO A 1 338 ? 6.718 -2.605 25.515 1.00 92.69 338 PRO A O 1
ATOM 2539 N N . PRO A 1 339 ? 8.832 -2.385 26.208 1.00 94.75 339 PRO A N 1
ATOM 2540 C CA . PRO A 1 339 ? 8.477 -1.574 27.380 1.00 94.75 339 PRO A CA 1
ATOM 2541 C C . PRO A 1 339 ? 7.946 -0.177 27.018 1.00 94.75 339 PRO A C 1
ATOM 2543 O O . PRO A 1 339 ? 7.425 0.527 27.878 1.00 94.75 339 PRO A O 1
ATOM 2546 N N . THR A 1 340 ? 8.066 0.239 25.755 1.00 94.81 340 THR A N 1
ATOM 2547 C CA . THR A 1 340 ? 7.617 1.545 25.269 1.00 94.81 340 THR A CA 1
ATOM 2548 C C . THR A 1 340 ? 6.632 1.423 24.109 1.00 94.81 340 THR A C 1
ATOM 2550 O O . THR A 1 340 ? 6.692 0.469 23.341 1.00 94.81 340 THR A O 1
ATOM 2553 N N . THR A 1 341 ? 5.741 2.405 23.956 1.00 94.94 341 THR A N 1
ATOM 2554 C CA . THR A 1 341 ? 4.858 2.556 22.785 1.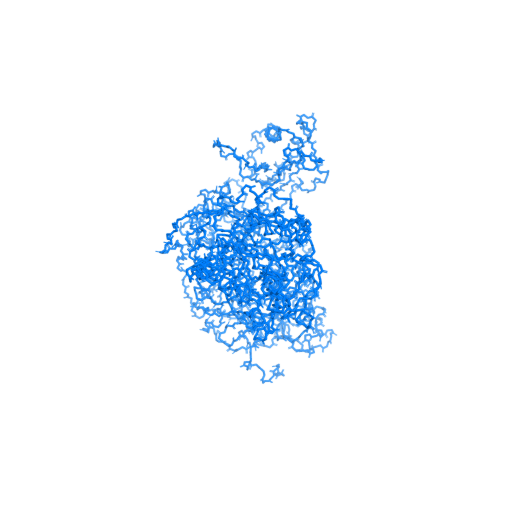00 94.94 341 THR A CA 1
ATOM 2555 C C . THR A 1 341 ? 5.177 3.838 22.011 1.00 94.94 341 THR A C 1
ATOM 2557 O O . THR A 1 341 ? 5.864 4.730 22.520 1.00 94.94 341 THR A O 1
ATOM 2560 N N . LYS A 1 342 ? 4.675 3.943 20.776 1.00 94.88 342 LYS A N 1
ATOM 2561 C CA . LYS A 1 342 ? 4.767 5.152 19.946 1.00 94.88 342 LYS A CA 1
ATOM 2562 C C . LYS A 1 342 ? 3.920 6.266 20.568 1.00 94.88 342 LYS A C 1
ATOM 2564 O O . LYS A 1 342 ? 2.752 6.066 20.891 1.00 94.88 342 LYS A O 1
ATOM 2569 N N . LEU A 1 343 ? 4.499 7.456 20.680 1.00 95.44 343 LEU A N 1
ATOM 2570 C CA . LEU A 1 343 ? 3.817 8.687 21.062 1.00 95.44 343 LEU A CA 1
ATOM 2571 C C . LEU A 1 343 ? 3.917 9.676 19.906 1.00 95.44 343 LEU A C 1
ATOM 2573 O O . LEU A 1 343 ? 5.009 10.102 19.526 1.00 95.44 343 LEU A O 1
ATOM 2577 N N . ALA A 1 344 ? 2.775 10.030 19.327 1.00 94.25 344 ALA A N 1
ATOM 2578 C CA . ALA A 1 344 ? 2.721 11.008 18.257 1.00 94.25 344 ALA A CA 1
ATOM 2579 C C . ALA A 1 344 ? 2.590 12.419 18.828 1.00 94.25 344 ALA A C 1
ATOM 2581 O O . ALA A 1 344 ? 1.531 12.770 19.343 1.00 94.25 344 ALA A O 1
ATOM 2582 N N . ILE A 1 345 ? 3.658 13.214 18.718 1.00 94.44 345 ILE A N 1
ATOM 2583 C CA . ILE A 1 345 ? 3.675 14.617 19.138 1.00 94.44 345 ILE A CA 1
ATOM 2584 C C . ILE A 1 345 ? 3.604 15.499 17.900 1.00 94.44 345 ILE A C 1
ATOM 2586 O O . ILE A 1 345 ? 4.436 15.397 16.998 1.00 94.44 345 ILE A O 1
ATOM 2590 N N . PHE A 1 346 ? 2.621 16.387 17.875 1.00 93.06 346 PHE A N 1
ATOM 2591 C CA . PHE A 1 346 ? 2.426 17.357 16.811 1.00 93.06 346 PHE A CA 1
ATOM 2592 C C . PHE A 1 346 ? 2.642 18.758 17.352 1.00 93.06 346 PHE A C 1
ATOM 2594 O O . PHE A 1 346 ? 2.115 19.101 18.407 1.00 93.06 346 PHE A O 1
ATOM 2601 N N . TYR A 1 347 ? 3.402 19.579 16.637 1.00 92.31 347 TYR A N 1
ATOM 2602 C CA . TYR A 1 347 ? 3.747 20.928 17.078 1.00 92.31 347 TYR A CA 1
ATOM 2603 C C . TYR A 1 347 ? 3.684 21.931 15.927 1.00 92.31 347 TYR A C 1
ATOM 2605 O O . TYR A 1 347 ? 3.793 21.573 14.753 1.00 92.31 347 TYR A O 1
ATOM 2613 N N . LYS A 1 348 ? 3.516 23.214 16.254 1.00 90.75 348 LYS A N 1
ATOM 2614 C CA . LYS A 1 348 ? 3.465 24.288 15.254 1.00 90.75 348 LYS A CA 1
ATOM 2615 C C . LYS A 1 348 ? 4.808 24.402 14.529 1.00 90.75 348 LYS A C 1
ATOM 2617 O O . LYS A 1 348 ? 5.808 24.802 15.124 1.00 90.75 348 LYS A O 1
ATOM 2622 N N . GLY A 1 349 ? 4.827 24.050 13.243 1.00 88.38 349 GLY A N 1
ATOM 2623 C CA . GLY A 1 349 ? 6.043 24.039 12.426 1.00 88.38 349 GLY A CA 1
ATOM 2624 C C . GLY A 1 349 ? 6.442 25.417 11.891 1.00 88.38 349 GLY A C 1
ATOM 2625 O O . GLY A 1 349 ? 7.610 25.639 11.581 1.00 88.38 349 GLY A O 1
ATOM 2626 N N . GLY A 1 350 ? 5.493 26.352 11.820 1.00 90.19 350 GLY A N 1
ATOM 2627 C CA . GLY A 1 350 ? 5.650 27.659 11.185 1.00 90.19 350 GLY A CA 1
ATOM 2628 C C . GLY A 1 350 ? 4.647 27.805 10.048 1.00 90.19 350 GLY A C 1
ATOM 2629 O O . GLY A 1 350 ? 3.513 27.340 10.162 1.00 90.19 350 GLY A O 1
ATOM 2630 N N . TYR A 1 351 ? 5.078 28.426 8.956 1.00 91.62 351 TYR A N 1
ATOM 2631 C CA . TYR A 1 351 ? 4.297 28.639 7.746 1.00 91.62 351 TYR A CA 1
ATOM 2632 C C . TYR A 1 351 ? 4.979 27.994 6.544 1.00 91.62 351 TYR A C 1
ATOM 2634 O O . TYR A 1 351 ? 6.203 27.867 6.503 1.00 91.62 351 TYR A O 1
ATOM 2642 N N . GLU A 1 352 ? 4.182 27.625 5.551 1.00 92.25 352 GLU A N 1
ATOM 2643 C CA . GLU A 1 352 ? 4.647 27.128 4.264 1.00 92.25 352 GLU A CA 1
ATOM 2644 C C . GLU A 1 352 ? 3.877 27.771 3.113 1.00 92.25 352 GLU A C 1
ATOM 2646 O O . GLU A 1 352 ? 2.725 28.184 3.268 1.00 92.25 352 GLU A O 1
ATOM 2651 N N . CYS A 1 353 ? 4.514 27.872 1.950 1.00 91.75 353 CYS A N 1
ATOM 2652 C CA . CYS A 1 353 ? 3.847 28.258 0.716 1.00 91.75 353 CYS A CA 1
ATOM 2653 C C . CYS A 1 353 ? 4.381 27.458 -0.472 1.00 91.75 353 CYS A C 1
ATOM 2655 O O . CYS A 1 353 ? 5.507 26.952 -0.466 1.00 91.75 353 CYS A O 1
ATOM 2657 N N . GLN A 1 354 ? 3.548 27.361 -1.505 1.00 90.38 354 GLN A N 1
ATOM 2658 C CA . GLN A 1 354 ? 3.878 26.694 -2.750 1.00 90.38 354 GLN A CA 1
ATOM 2659 C C . GLN A 1 354 ? 3.463 27.549 -3.950 1.00 90.38 354 GLN A C 1
ATOM 2661 O O . GLN A 1 354 ? 2.276 27.768 -4.201 1.00 90.38 354 GLN A O 1
ATOM 2666 N N . LEU A 1 355 ? 4.444 27.983 -4.737 1.00 88.44 355 LEU A N 1
ATOM 2667 C CA . LEU A 1 355 ? 4.227 28.630 -6.026 1.00 88.44 355 LEU A CA 1
ATOM 2668 C C . LEU A 1 355 ? 4.389 27.636 -7.170 1.00 88.44 355 LEU A C 1
ATOM 2670 O O . LEU A 1 355 ? 5.250 26.760 -7.138 1.00 88.44 355 LEU A O 1
ATOM 2674 N N . LEU A 1 356 ? 3.569 27.811 -8.200 1.00 87.69 356 LEU A N 1
ATOM 2675 C CA . LEU A 1 356 ? 3.515 26.933 -9.358 1.00 87.69 356 LEU A CA 1
ATOM 2676 C C . LEU A 1 356 ? 3.617 27.801 -10.605 1.00 87.69 356 LEU A C 1
ATOM 2678 O O . LEU A 1 356 ? 2.725 28.604 -10.875 1.00 87.69 356 LEU A O 1
ATOM 2682 N N . VAL A 1 357 ? 4.726 27.682 -11.328 1.00 88.12 357 VAL A N 1
ATOM 2683 C CA . VAL A 1 357 ? 4.977 28.442 -12.557 1.00 88.12 357 VAL A CA 1
ATOM 2684 C C . VAL A 1 357 ? 5.406 27.498 -13.669 1.00 88.12 357 VAL A C 1
ATOM 2686 O O . VAL A 1 357 ? 5.966 26.442 -13.409 1.00 88.12 357 VAL A O 1
ATOM 2689 N N . ASN A 1 358 ? 5.165 27.882 -14.914 1.00 89.00 358 ASN A N 1
ATOM 2690 C CA . ASN A 1 358 ? 5.432 27.056 -16.081 1.00 89.00 358 ASN A CA 1
ATOM 2691 C C . ASN A 1 358 ? 6.395 27.753 -17.038 1.00 89.00 358 ASN A C 1
ATOM 2693 O O . ASN A 1 358 ? 6.413 28.983 -17.151 1.00 89.00 358 ASN A O 1
ATOM 2697 N N . ALA A 1 359 ? 7.139 26.952 -17.795 1.00 89.06 359 ALA A N 1
ATOM 2698 C CA . ALA A 1 359 ? 7.934 27.413 -18.924 1.00 89.06 359 ALA A CA 1
ATOM 2699 C C . ALA A 1 359 ? 7.626 26.569 -20.164 1.00 89.06 359 ALA A C 1
ATOM 2701 O O . ALA A 1 359 ? 7.591 25.348 -20.077 1.00 89.06 359 ALA A O 1
ATOM 2702 N N . ALA A 1 360 ? 7.422 27.202 -21.320 1.00 87.75 360 ALA A N 1
ATOM 2703 C CA . ALA A 1 360 ? 7.224 26.504 -22.593 1.00 87.75 360 ALA A CA 1
ATOM 2704 C C . ALA A 1 360 ? 8.401 26.702 -23.561 1.00 87.75 360 ALA A C 1
ATOM 2706 O O . ALA A 1 360 ? 9.073 27.741 -23.536 1.00 87.75 360 ALA A O 1
ATOM 2707 N N . GLY A 1 361 ? 8.600 25.737 -24.460 1.00 84.44 361 GLY A N 1
ATOM 2708 C CA . GLY A 1 361 ? 9.564 25.801 -25.560 1.00 84.44 361 GLY A CA 1
ATOM 2709 C C . GLY A 1 361 ? 10.982 25.348 -25.199 1.00 84.44 361 GLY A C 1
ATOM 2710 O O . GLY A 1 361 ? 11.285 24.996 -24.060 1.00 84.44 361 GLY A O 1
ATOM 2711 N N . TYR A 1 362 ? 11.879 25.387 -26.188 1.00 82.88 362 TYR A N 1
ATOM 2712 C CA . TYR A 1 362 ? 13.285 24.998 -26.029 1.00 82.88 362 TYR A CA 1
ATOM 2713 C C . TYR A 1 362 ? 14.033 25.883 -25.013 1.00 82.88 362 TYR A C 1
ATOM 2715 O O . TYR A 1 362 ? 13.569 26.967 -24.638 1.00 82.88 362 TYR A O 1
ATOM 2723 N N . GLY A 1 363 ? 15.198 25.415 -24.556 1.00 85.31 363 GLY A N 1
ATOM 2724 C CA . GLY A 1 363 ? 16.019 26.127 -23.568 1.00 85.31 363 GLY A CA 1
ATOM 2725 C C . GLY A 1 363 ? 15.353 26.242 -22.193 1.00 85.31 363 GLY A C 1
ATOM 2726 O O . GLY A 1 363 ? 15.575 27.194 -21.450 1.00 85.31 363 GLY A O 1
ATOM 2727 N N . TRP A 1 364 ? 14.443 25.321 -21.870 1.00 84.50 364 TRP A N 1
ATOM 2728 C CA . TRP A 1 364 ? 13.691 25.347 -20.619 1.00 84.50 364 TRP A CA 1
ATOM 2729 C C . TRP A 1 364 ? 14.593 25.210 -19.383 1.00 84.50 364 TRP A C 1
ATOM 2731 O O . TRP A 1 364 ? 14.244 25.741 -18.333 1.00 84.50 364 TRP A O 1
ATOM 2741 N N . LYS A 1 365 ? 15.773 24.581 -19.505 1.00 83.94 365 LYS A N 1
ATOM 2742 C CA . LYS A 1 365 ? 16.767 24.488 -18.422 1.00 83.94 365 LYS A CA 1
ATOM 2743 C C . LYS A 1 365 ? 17.266 25.878 -18.032 1.00 83.94 365 LYS A C 1
ATOM 2745 O O . LYS A 1 365 ? 17.148 26.285 -16.880 1.00 83.94 365 LYS A O 1
ATOM 2750 N N . GLU A 1 366 ? 17.706 26.641 -19.026 1.00 89.38 366 GLU A N 1
ATOM 2751 C CA . GLU A 1 366 ? 18.197 28.007 -18.872 1.00 89.38 366 GLU A CA 1
ATOM 2752 C C . GLU A 1 366 ? 17.086 28.948 -18.385 1.00 89.38 366 GLU A C 1
ATOM 2754 O O . GLU A 1 366 ? 17.343 29.872 -17.613 1.00 89.38 366 GLU A O 1
ATOM 2759 N N . LYS A 1 367 ? 15.833 28.705 -18.797 1.00 90.75 367 LYS A N 1
ATOM 2760 C CA . LYS A 1 367 ? 14.652 29.436 -18.304 1.00 90.75 367 LYS A CA 1
ATOM 2761 C C . LYS A 1 367 ? 14.426 29.208 -16.808 1.00 90.75 367 LYS A C 1
ATOM 2763 O O . LYS A 1 367 ? 14.242 30.179 -16.075 1.00 90.75 367 LYS A O 1
ATOM 2768 N N . CYS A 1 368 ? 14.481 27.955 -16.350 1.00 87.50 368 CYS A N 1
ATOM 2769 C CA . CYS A 1 368 ? 14.393 27.607 -14.931 1.00 87.50 368 CYS A CA 1
ATOM 2770 C C . CYS A 1 368 ? 15.545 28.222 -14.121 1.00 87.50 368 CYS A C 1
ATOM 2772 O O . CYS A 1 368 ? 15.304 28.811 -13.067 1.00 87.50 368 CYS A O 1
ATOM 2774 N N . ASP A 1 369 ? 16.776 28.144 -14.641 1.00 89.31 369 ASP A N 1
ATOM 2775 C CA . ASP A 1 369 ? 17.956 28.775 -14.038 1.00 89.31 369 ASP A CA 1
ATOM 2776 C C . ASP A 1 369 ? 17.798 30.279 -13.881 1.00 89.31 369 ASP A C 1
ATOM 2778 O O . ASP A 1 369 ? 18.095 30.838 -12.823 1.00 89.31 369 ASP A O 1
ATOM 2782 N N . LEU A 1 370 ? 17.330 30.942 -14.938 1.00 92.50 370 LEU A N 1
ATOM 2783 C CA . LEU A 1 370 ? 17.086 32.372 -14.908 1.00 92.50 370 LEU A CA 1
ATOM 2784 C C . LEU A 1 370 ? 16.012 32.713 -13.876 1.00 92.50 370 LEU A C 1
ATOM 2786 O O . LEU A 1 370 ? 16.216 33.639 -13.098 1.00 92.50 370 LEU A O 1
ATOM 2790 N N . PHE A 1 371 ? 14.908 31.966 -13.837 1.00 92.69 371 PHE A N 1
ATOM 2791 C CA . PHE A 1 371 ? 13.822 32.198 -12.887 1.00 92.69 371 PHE A CA 1
ATOM 2792 C C . PHE A 1 371 ? 14.290 32.113 -11.438 1.00 92.69 371 PHE A C 1
ATOM 2794 O O . PHE A 1 371 ? 14.074 33.052 -10.675 1.00 92.69 371 PHE A O 1
ATOM 2801 N N . GLU A 1 372 ? 14.982 31.036 -11.059 1.00 92.38 372 GLU A N 1
ATOM 2802 C CA . GLU A 1 372 ? 15.499 30.897 -9.697 1.00 92.38 372 GLU A CA 1
ATOM 2803 C C . GLU A 1 372 ? 16.476 32.025 -9.351 1.00 92.38 372 GLU A C 1
ATOM 2805 O O . GLU A 1 372 ? 16.334 32.663 -8.306 1.00 92.38 372 GLU A O 1
ATOM 2810 N N . LYS A 1 373 ? 17.436 32.318 -10.239 1.00 92.69 373 LYS A N 1
ATOM 2811 C CA . LYS A 1 373 ? 18.399 33.409 -10.028 1.00 92.69 373 LYS A CA 1
ATOM 2812 C C . LYS A 1 373 ? 17.694 34.752 -9.869 1.00 92.69 373 LYS A C 1
ATOM 2814 O O . LYS A 1 373 ? 18.067 35.532 -8.999 1.00 92.69 373 LYS A O 1
ATOM 2819 N N . GLN A 1 374 ? 16.665 35.016 -10.671 1.00 95.12 374 GLN A N 1
ATOM 2820 C CA . GLN A 1 374 ? 15.873 36.239 -10.603 1.00 95.12 374 GLN A CA 1
ATOM 2821 C C . GLN A 1 374 ? 15.083 36.346 -9.298 1.00 95.12 374 GLN A C 1
ATOM 2823 O O . GLN A 1 374 ? 15.121 37.401 -8.669 1.00 95.12 374 GLN A O 1
ATOM 2828 N N . VAL A 1 375 ? 14.411 35.275 -8.864 1.00 92.94 375 VAL A N 1
ATOM 2829 C CA . VAL A 1 375 ? 13.667 35.271 -7.597 1.00 92.94 375 VAL A CA 1
ATOM 2830 C C . VAL A 1 375 ? 14.621 35.479 -6.423 1.00 92.94 375 VAL A C 1
ATOM 2832 O O . VAL A 1 375 ? 14.405 36.391 -5.628 1.00 92.94 375 VAL A O 1
ATOM 2835 N N . ARG A 1 376 ? 15.723 34.721 -6.351 1.00 93.56 376 ARG A N 1
ATOM 2836 C CA . ARG A 1 376 ? 16.735 34.883 -5.292 1.00 93.56 376 ARG A CA 1
ATOM 2837 C C . ARG A 1 376 ? 17.339 36.289 -5.281 1.00 93.56 376 ARG A C 1
ATOM 2839 O O . ARG A 1 376 ? 17.459 36.887 -4.217 1.00 93.56 376 ARG A O 1
ATOM 2846 N N . PHE A 1 377 ? 17.655 36.843 -6.453 1.00 93.88 377 PHE A N 1
ATOM 2847 C CA . PHE A 1 377 ? 18.170 38.209 -6.577 1.00 93.88 377 PHE A CA 1
ATOM 2848 C C . PHE A 1 377 ? 17.169 39.261 -6.080 1.00 93.88 377 PHE A C 1
ATOM 2850 O O . PHE A 1 377 ? 17.561 40.189 -5.382 1.00 93.88 377 PHE A O 1
ATOM 2857 N N . GLN A 1 378 ? 15.882 39.127 -6.420 1.00 93.75 378 GLN A N 1
ATOM 2858 C CA . GLN A 1 378 ? 14.847 40.059 -5.959 1.00 93.75 378 GLN A CA 1
ATOM 2859 C C . GLN A 1 378 ? 14.584 39.964 -4.454 1.00 93.75 378 GLN A C 1
ATOM 2861 O O . GLN A 1 378 ? 14.257 40.977 -3.845 1.00 93.75 378 GLN A O 1
ATOM 2866 N N . MET A 1 379 ? 14.707 38.772 -3.865 1.00 93.12 379 MET A N 1
ATOM 2867 C CA . MET A 1 379 ? 14.564 38.587 -2.419 1.00 93.12 379 MET A CA 1
ATOM 2868 C C . MET A 1 379 ? 15.736 39.203 -1.644 1.00 93.12 379 MET A C 1
ATOM 2870 O O . MET A 1 379 ? 15.531 39.789 -0.583 1.00 93.12 379 MET A O 1
ATOM 2874 N N . GLY A 1 380 ? 16.957 39.082 -2.172 1.00 91.88 380 GLY A N 1
ATOM 2875 C CA . GLY A 1 380 ? 18.177 39.483 -1.474 1.00 91.88 380 GLY A CA 1
ATOM 2876 C C . GLY A 1 380 ? 18.532 38.564 -0.295 1.00 91.88 380 GLY A C 1
ATOM 2877 O O . GLY A 1 380 ? 17.722 37.762 0.178 1.00 91.88 380 GLY A O 1
ATOM 2878 N N . ASP A 1 381 ? 19.767 38.683 0.195 1.00 90.00 381 ASP A N 1
ATOM 2879 C CA . ASP A 1 381 ? 20.320 37.765 1.202 1.00 90.00 381 ASP A CA 1
ATOM 2880 C C . ASP A 1 381 ? 19.578 37.826 2.546 1.00 90.00 381 ASP A C 1
ATOM 2882 O O . ASP A 1 381 ? 19.394 36.800 3.200 1.00 90.00 381 ASP A O 1
ATOM 2886 N N . GLU A 1 382 ? 19.100 39.009 2.947 1.00 87.88 382 GLU A N 1
ATOM 2887 C CA . GLU A 1 382 ? 18.400 39.191 4.223 1.00 87.88 382 GLU A CA 1
ATOM 2888 C C . GLU A 1 382 ? 17.068 38.425 4.269 1.00 87.88 382 GLU A C 1
ATOM 2890 O O . GLU A 1 382 ? 16.738 37.814 5.285 1.00 87.88 382 GLU A O 1
ATOM 2895 N N . ALA A 1 383 ? 16.295 38.428 3.176 1.00 87.06 383 ALA A N 1
ATOM 2896 C CA . ALA A 1 383 ? 15.036 37.687 3.114 1.00 87.06 383 ALA A CA 1
ATOM 2897 C C . ALA A 1 383 ? 15.282 36.175 3.023 1.00 87.06 383 ALA A C 1
ATOM 2899 O O . ALA A 1 383 ? 14.589 35.403 3.681 1.00 87.06 383 ALA A O 1
ATOM 2900 N N . LEU A 1 384 ? 16.301 35.751 2.266 1.00 87.56 384 LEU A N 1
ATOM 2901 C CA . LEU A 1 384 ? 16.671 34.338 2.141 1.00 87.56 384 LEU A CA 1
ATOM 2902 C C . LEU A 1 384 ? 17.105 33.726 3.482 1.00 87.56 384 LEU A C 1
ATOM 2904 O O . LEU A 1 384 ? 16.738 32.592 3.772 1.00 87.56 384 LEU A O 1
ATOM 2908 N N . GLN A 1 385 ? 17.821 34.474 4.328 1.00 88.12 385 GLN A N 1
ATOM 2909 C CA . GLN A 1 385 ? 18.242 34.011 5.660 1.00 88.12 385 GLN A CA 1
ATOM 2910 C C . GLN A 1 385 ? 17.080 33.807 6.647 1.00 88.12 385 GLN A C 1
ATOM 2912 O O . GLN A 1 385 ? 17.242 33.099 7.642 1.00 88.12 385 GLN A O 1
ATOM 2917 N N . LYS A 1 386 ? 15.912 34.412 6.390 1.00 86.56 386 LYS A N 1
ATOM 2918 C CA . LYS A 1 386 ? 14.703 34.257 7.220 1.00 86.56 386 LYS A CA 1
ATOM 2919 C C . LYS A 1 386 ? 13.918 32.982 6.895 1.00 86.56 386 LYS A C 1
ATOM 2921 O O . LYS A 1 386 ? 13.010 32.631 7.646 1.00 86.56 386 LYS A O 1
ATOM 2926 N N . LEU A 1 387 ? 14.239 32.303 5.793 1.00 86.25 387 LEU A N 1
ATOM 2927 C CA . LEU A 1 387 ? 13.596 31.051 5.405 1.00 86.25 387 LEU A CA 1
ATOM 2928 C C . LEU A 1 387 ? 14.246 29.871 6.128 1.00 86.25 387 LEU A C 1
ATOM 2930 O O . LEU A 1 387 ? 15.465 29.803 6.276 1.00 86.25 387 LEU A O 1
ATOM 2934 N N . ASP A 1 388 ? 13.421 28.920 6.558 1.00 82.88 388 ASP A N 1
ATOM 2935 C CA . ASP A 1 388 ? 13.898 27.627 7.051 1.00 82.88 388 ASP A CA 1
ATOM 2936 C C . ASP A 1 388 ? 14.227 26.698 5.880 1.00 82.88 388 ASP A C 1
ATOM 2938 O O . ASP A 1 388 ? 15.179 25.923 5.942 1.00 82.88 388 ASP A O 1
ATOM 2942 N N . PHE A 1 389 ? 13.454 26.812 4.798 1.00 84.44 389 PHE A N 1
ATOM 2943 C CA . PHE A 1 389 ? 13.604 26.031 3.580 1.00 84.44 389 PHE A CA 1
ATOM 2944 C C . PHE A 1 389 ? 13.098 26.832 2.377 1.00 84.44 389 PHE A C 1
ATOM 2946 O O . PHE A 1 389 ? 12.054 27.480 2.454 1.00 84.44 389 PHE A O 1
ATOM 2953 N N . ILE A 1 390 ? 13.813 26.769 1.255 1.00 86.38 390 ILE A N 1
ATOM 2954 C CA . ILE A 1 390 ? 13.316 27.209 -0.050 1.00 86.38 390 ILE A CA 1
ATOM 2955 C C . ILE A 1 390 ? 13.926 26.351 -1.138 1.00 86.38 390 ILE A C 1
ATOM 2957 O O . ILE A 1 390 ? 15.148 26.216 -1.234 1.00 86.38 390 ILE A O 1
ATOM 2961 N N . GLU A 1 391 ? 13.067 25.831 -1.998 1.00 83.50 391 GLU A N 1
ATOM 2962 C CA . GLU A 1 391 ? 13.487 24.987 -3.092 1.00 83.50 391 GLU A CA 1
ATOM 2963 C C . GLU A 1 391 ? 12.701 25.278 -4.364 1.00 83.50 391 GLU A C 1
ATOM 2965 O O . GLU A 1 391 ? 11.478 25.426 -4.351 1.00 83.50 391 GLU A O 1
ATOM 2970 N N . PHE A 1 392 ? 13.435 25.338 -5.472 1.00 81.69 392 PHE A N 1
ATOM 2971 C CA . PHE A 1 392 ? 12.904 25.457 -6.821 1.00 81.69 392 PHE A CA 1
ATOM 2972 C C . PHE A 1 392 ? 12.981 24.074 -7.462 1.00 81.69 392 PHE A C 1
ATOM 2974 O O . PHE A 1 392 ? 14.004 23.680 -8.014 1.00 81.69 392 PHE A O 1
ATOM 2981 N N . GLN A 1 393 ? 11.899 23.313 -7.361 1.00 74.31 393 GLN A N 1
ATOM 2982 C CA . GLN A 1 393 ? 11.812 21.968 -7.912 1.00 74.31 393 GLN A CA 1
ATOM 2983 C C . GLN A 1 393 ? 11.530 22.075 -9.421 1.00 74.31 393 GLN A C 1
ATOM 2985 O O . GLN A 1 393 ? 10.471 22.557 -9.838 1.00 74.31 393 GLN A O 1
ATOM 2990 N N . ARG A 1 394 ? 12.525 21.685 -10.232 1.00 66.56 394 ARG A N 1
ATOM 2991 C CA . ARG A 1 394 ? 12.550 21.787 -11.702 1.00 66.56 394 ARG A CA 1
ATOM 2992 C C . ARG A 1 394 ? 12.840 20.426 -12.297 1.00 66.56 394 ARG A C 1
ATOM 2994 O O . ARG A 1 394 ? 13.728 19.717 -11.844 1.00 66.56 394 ARG A O 1
ATOM 3001 N N . TYR A 1 395 ? 12.206 20.098 -13.401 1.00 54.69 395 TYR A N 1
ATOM 3002 C CA . TYR A 1 395 ? 12.011 18.698 -13.689 1.00 54.69 395 TYR A CA 1
ATOM 3003 C C . TYR A 1 395 ? 12.643 18.218 -15.021 1.00 54.69 395 TYR A C 1
ATOM 3005 O O . TYR A 1 395 ? 12.253 18.617 -16.107 1.00 54.69 395 TYR A O 1
ATOM 3013 N N . ILE A 1 396 ? 13.679 17.362 -14.935 1.00 39.81 396 ILE A N 1
ATOM 3014 C CA . ILE A 1 396 ? 14.523 16.913 -16.069 1.00 39.81 396 ILE A CA 1
ATOM 3015 C C . ILE A 1 396 ? 14.579 15.377 -16.145 1.00 39.81 396 ILE A C 1
ATOM 3017 O O . ILE A 1 396 ? 15.053 14.750 -15.199 1.00 39.81 396 ILE A O 1
ATOM 3021 N N . LEU A 1 397 ? 14.222 14.755 -17.275 1.00 34.88 397 LEU A N 1
ATOM 3022 C CA . LEU A 1 397 ? 14.729 13.420 -17.628 1.00 34.88 397 LEU A CA 1
ATOM 3023 C C . LEU A 1 397 ? 16.097 13.608 -18.273 1.00 34.88 397 LEU A C 1
ATOM 3025 O O . LEU A 1 397 ? 16.246 14.320 -19.264 1.00 34.88 397 LEU A O 1
ATOM 3029 N N . ALA A 1 398 ? 17.106 12.979 -17.681 1.00 35.47 398 ALA A N 1
ATOM 3030 C CA . ALA A 1 398 ? 18.379 12.795 -18.349 1.00 35.47 398 ALA A CA 1
ATOM 3031 C C . ALA A 1 398 ? 18.198 11.672 -19.378 1.00 35.47 398 ALA A C 1
ATOM 3033 O O . ALA A 1 398 ? 18.174 10.503 -19.005 1.00 35.47 398 ALA A O 1
ATOM 3034 N N . MET A 1 399 ? 18.081 12.027 -20.657 1.00 34.59 399 MET A N 1
ATOM 3035 C CA . MET A 1 399 ? 18.792 11.248 -21.666 1.00 34.59 399 MET A CA 1
ATOM 3036 C C . MET A 1 399 ? 20.270 11.632 -21.555 1.00 34.59 399 MET A C 1
ATOM 3038 O O . MET A 1 399 ? 20.592 12.780 -21.245 1.00 34.59 399 MET A O 1
ATOM 3042 N N . ALA A 1 400 ? 21.125 10.621 -21.656 1.00 37.72 400 ALA A N 1
ATOM 3043 C CA . ALA A 1 400 ? 22.543 10.630 -21.330 1.00 37.72 400 ALA A CA 1
ATOM 3044 C C . ALA A 1 400 ? 23.283 11.926 -21.711 1.00 37.72 400 ALA A C 1
ATOM 3046 O O . ALA A 1 400 ? 23.376 12.255 -22.884 1.00 37.72 400 ALA A O 1
ATOM 3047 N N . ASP A 1 401 ? 23.846 12.617 -20.717 1.00 33.31 401 ASP A N 1
ATOM 3048 C CA . ASP A 1 401 ? 25.282 12.903 -20.717 1.00 33.31 401 ASP A CA 1
ATOM 3049 C C . ASP A 1 401 ? 25.773 13.390 -19.347 1.00 33.31 401 ASP A C 1
ATOM 3051 O O . ASP A 1 401 ? 25.045 13.979 -18.543 1.00 33.31 401 ASP A O 1
ATOM 3055 N N . ILE A 1 402 ? 27.021 13.034 -19.069 1.00 47.56 402 ILE A N 1
ATOM 3056 C CA . ILE A 1 402 ? 27.722 13.119 -17.790 1.00 47.56 402 ILE A CA 1
ATOM 3057 C C . ILE A 1 402 ? 28.248 14.543 -17.557 1.00 47.56 402 ILE A C 1
ATOM 3059 O O . ILE A 1 402 ? 29.106 15.004 -18.299 1.00 47.56 402 ILE A O 1
ATOM 3063 N N . SER A 1 403 ? 27.844 15.186 -16.457 1.00 36.03 403 SER A N 1
ATOM 3064 C CA . SER A 1 403 ? 28.731 16.036 -15.642 1.00 36.03 403 SER A CA 1
ATOM 3065 C C . SER A 1 403 ? 28.101 16.315 -14.276 1.00 36.03 403 SER A C 1
ATOM 3067 O O . SER A 1 403 ? 26.922 16.651 -14.177 1.00 36.03 403 SER A O 1
ATOM 3069 N N . PHE A 1 404 ? 28.906 16.130 -13.233 1.00 45.41 404 PHE A N 1
ATOM 3070 C CA . PHE A 1 404 ? 28.555 16.237 -11.822 1.00 45.41 404 PHE A CA 1
ATOM 3071 C C . PHE A 1 404 ? 28.415 17.699 -11.384 1.00 45.41 404 PHE A C 1
ATOM 3073 O O . PHE A 1 404 ? 29.393 18.438 -11.448 1.00 45.41 404 PHE A O 1
ATOM 3080 N N . ASP A 1 405 ? 27.240 18.075 -10.872 1.00 40.69 405 ASP A N 1
ATOM 3081 C CA . ASP A 1 405 ? 27.124 19.106 -9.837 1.00 40.69 405 ASP A CA 1
ATOM 3082 C C . ASP A 1 405 ? 25.877 18.864 -8.958 1.00 40.69 405 ASP A C 1
ATOM 3084 O O . ASP A 1 405 ? 24.860 18.340 -9.420 1.00 40.69 405 ASP A O 1
ATOM 3088 N N . ASN A 1 406 ? 25.973 19.204 -7.672 1.00 40.91 406 ASN A N 1
ATOM 3089 C CA . ASN A 1 406 ? 25.073 18.773 -6.587 1.00 40.91 406 ASN A CA 1
ATOM 3090 C C . ASN A 1 406 ? 23.772 19.600 -6.448 1.00 40.91 406 ASN A C 1
ATOM 3092 O O . ASN A 1 406 ? 23.089 19.504 -5.429 1.00 40.91 406 ASN A O 1
ATOM 3096 N N . ALA A 1 407 ? 23.402 20.405 -7.448 1.00 41.34 407 ALA A N 1
ATOM 3097 C CA . ALA A 1 407 ? 22.328 21.401 -7.328 1.00 41.34 407 ALA A CA 1
ATOM 3098 C C . ALA A 1 407 ? 20.923 20.960 -7.815 1.00 41.34 407 ALA A C 1
ATOM 3100 O O . ALA A 1 407 ? 19.968 21.701 -7.613 1.00 41.34 407 ALA A O 1
ATOM 3101 N N . ASP A 1 408 ? 20.752 19.767 -8.406 1.00 46.22 408 ASP A N 1
ATOM 3102 C CA . ASP A 1 408 ? 19.516 19.397 -9.136 1.00 46.22 408 ASP A CA 1
ATOM 3103 C C . ASP A 1 408 ? 18.844 18.095 -8.636 1.00 46.22 408 ASP A C 1
ATOM 3105 O O . ASP A 1 408 ? 18.969 17.032 -9.268 1.00 46.22 408 ASP A O 1
ATOM 3109 N N . ARG A 1 409 ? 18.113 18.165 -7.511 1.00 43.09 409 ARG A N 1
ATOM 3110 C CA . ARG A 1 409 ? 17.618 16.986 -6.765 1.00 43.09 409 ARG A CA 1
ATOM 3111 C C . ARG A 1 409 ? 16.137 16.572 -6.927 1.00 43.09 409 ARG A C 1
ATOM 3113 O O . ARG A 1 409 ? 15.786 15.525 -6.404 1.00 43.09 409 ARG A O 1
ATOM 3120 N N . PHE A 1 410 ? 15.271 17.255 -7.694 1.00 42.06 410 PHE A N 1
ATOM 3121 C CA . PHE A 1 410 ? 13.821 16.915 -7.735 1.00 42.06 410 PHE A CA 1
ATOM 3122 C C . PHE A 1 410 ? 13.216 16.977 -9.171 1.00 42.06 410 PHE A C 1
ATOM 3124 O O . PHE A 1 410 ? 13.388 18.005 -9.803 1.00 42.06 410 PHE A O 1
ATOM 3131 N N . ARG A 1 411 ? 12.546 15.907 -9.710 1.00 52.00 411 ARG A N 1
ATOM 3132 C CA . ARG A 1 411 ? 12.145 15.673 -11.160 1.00 52.00 411 ARG A CA 1
ATOM 3133 C C . ARG A 1 411 ? 10.669 15.152 -11.436 1.00 52.00 411 ARG A C 1
ATOM 3135 O O . ARG A 1 411 ? 10.186 14.381 -10.627 1.00 52.00 411 ARG A O 1
ATOM 3142 N N . ILE A 1 412 ? 9.935 15.629 -12.492 1.00 49.88 412 ILE A N 1
ATOM 3143 C CA . ILE A 1 412 ? 8.433 15.639 -12.794 1.00 49.88 412 ILE A CA 1
ATOM 3144 C C . ILE A 1 412 ? 8.133 16.347 -14.163 1.00 49.88 412 ILE A C 1
ATOM 3146 O O . ILE A 1 412 ? 7.941 17.563 -14.238 1.00 49.88 412 ILE A O 1
ATOM 3150 N N . GLY A 1 413 ? 7.988 15.582 -15.247 1.00 53.19 413 GLY A N 1
ATOM 3151 C CA . GLY A 1 413 ? 7.555 16.096 -16.561 1.00 53.19 413 GLY A CA 1
ATOM 3152 C C . GLY A 1 413 ? 8.661 16.795 -17.366 1.00 53.19 413 GLY A C 1
ATOM 3153 O O . GLY A 1 413 ? 9.438 17.577 -16.827 1.00 53.19 413 GLY A O 1
ATOM 3154 N N . VAL A 1 414 ? 8.756 16.486 -18.663 1.00 62.62 414 VAL A N 1
ATOM 3155 C CA . VAL A 1 414 ? 9.771 17.030 -19.582 1.00 62.62 414 VAL A CA 1
ATOM 3156 C C . VAL A 1 414 ? 9.091 17.423 -20.885 1.00 62.62 414 VAL A C 1
ATOM 3158 O O . VAL A 1 414 ? 8.344 16.602 -21.421 1.00 62.62 414 VAL A O 1
ATOM 3161 N N . PRO A 1 415 ? 9.359 18.627 -21.420 1.00 71.19 415 PRO A N 1
ATOM 3162 C CA . PRO A 1 415 ? 8.929 18.973 -22.762 1.00 71.19 415 PRO A CA 1
ATOM 3163 C C . PRO A 1 415 ? 9.458 17.950 -23.774 1.00 71.19 415 PRO A C 1
ATOM 3165 O O . PRO A 1 415 ? 10.657 17.672 -23.800 1.00 71.19 415 PRO A O 1
ATOM 3168 N N . ALA A 1 416 ? 8.579 17.399 -24.605 1.00 68.25 416 ALA A N 1
ATOM 3169 C CA . ALA A 1 416 ? 8.944 16.561 -25.734 1.00 68.25 416 ALA A CA 1
ATOM 3170 C C . ALA A 1 416 ? 9.961 17.292 -26.622 1.00 68.25 416 ALA A C 1
ATOM 3172 O O . ALA A 1 416 ? 9.840 18.497 -26.855 1.00 68.25 416 ALA A O 1
ATOM 3173 N N . GLU A 1 417 ? 10.947 16.556 -27.141 1.00 72.88 417 GLU A N 1
ATOM 3174 C CA . GLU A 1 417 ? 11.979 17.122 -28.022 1.00 72.88 417 GLU A CA 1
ATOM 3175 C C . GLU A 1 417 ? 11.368 17.789 -29.263 1.00 72.88 417 GLU A C 1
ATOM 3177 O O . GLU A 1 417 ? 11.832 18.841 -29.698 1.00 72.88 417 GLU A O 1
ATOM 3182 N N . ASN A 1 418 ? 10.287 17.204 -29.786 1.00 78.06 418 ASN A N 1
ATOM 3183 C CA . ASN A 1 418 ? 9.461 17.770 -30.844 1.00 78.06 418 ASN A CA 1
ATOM 3184 C C . ASN A 1 418 ? 7.979 17.723 -30.420 1.00 78.06 418 ASN A C 1
ATOM 3186 O O . ASN A 1 418 ? 7.324 16.694 -30.604 1.00 78.06 418 ASN A O 1
ATOM 3190 N N . PRO A 1 419 ? 7.461 18.786 -29.783 1.00 78.75 419 PRO A N 1
ATOM 3191 C CA . PRO A 1 419 ? 6.135 18.774 -29.182 1.00 78.75 419 PRO A CA 1
ATOM 3192 C C . PRO A 1 419 ? 5.035 18.904 -30.243 1.00 78.75 419 PRO A C 1
ATOM 3194 O O . PRO A 1 419 ? 5.078 19.788 -31.098 1.00 78.75 419 PRO A O 1
ATOM 3197 N N . LEU A 1 420 ? 4.027 18.033 -30.162 1.00 71.50 420 LEU A N 1
ATOM 3198 C CA . LEU A 1 420 ? 2.849 18.067 -31.042 1.00 71.50 420 LEU A CA 1
ATOM 3199 C C . LEU A 1 420 ? 1.846 19.152 -30.625 1.00 71.50 420 LEU A C 1
ATOM 3201 O O . LEU A 1 420 ? 1.037 19.598 -31.436 1.00 71.50 420 LEU A O 1
ATOM 3205 N N . ASP A 1 421 ? 1.906 19.578 -29.364 1.00 71.75 421 ASP A N 1
ATOM 3206 C CA . ASP A 1 421 ? 1.045 20.598 -28.778 1.00 71.75 421 ASP A CA 1
ATOM 3207 C C . ASP A 1 421 ? 1.791 21.418 -27.708 1.00 71.75 421 ASP A C 1
ATOM 3209 O O . ASP A 1 421 ? 2.929 21.139 -27.333 1.00 71.75 421 ASP A O 1
ATOM 3213 N N . GLN A 1 422 ? 1.157 22.473 -27.200 1.00 78.69 422 GLN A N 1
ATOM 3214 C CA . GLN A 1 422 ? 1.780 23.342 -26.200 1.00 78.69 422 GLN A CA 1
ATOM 3215 C C . GLN A 1 422 ? 2.063 22.618 -24.873 1.00 78.69 422 GLN A C 1
ATOM 3217 O O . GLN A 1 422 ? 3.082 22.894 -24.236 1.00 78.69 422 GLN A O 1
ATOM 3222 N N . ASN A 1 423 ? 1.188 21.699 -24.454 1.00 79.50 423 ASN A N 1
ATOM 3223 C CA . ASN A 1 423 ? 1.316 20.999 -23.174 1.00 79.50 423 ASN A CA 1
ATOM 3224 C C . ASN A 1 423 ? 2.542 20.083 -23.177 1.00 79.50 423 ASN A C 1
ATOM 3226 O O . ASN A 1 423 ? 3.345 20.129 -22.249 1.00 79.50 423 ASN A O 1
ATOM 3230 N N . SER A 1 424 ? 2.756 19.346 -24.266 1.00 76.06 424 SER A N 1
ATOM 3231 C CA . SER A 1 424 ? 3.970 18.565 -24.502 1.00 76.06 424 SER A CA 1
ATOM 3232 C C . SER A 1 424 ? 5.221 19.431 -24.672 1.00 76.06 424 SER A C 1
ATOM 3234 O O . SER A 1 424 ? 6.315 18.898 -24.590 1.00 76.06 424 SER A O 1
ATOM 3236 N N . SER A 1 425 ? 5.112 20.754 -24.844 1.00 82.81 425 SER A N 1
ATOM 3237 C CA . SER A 1 425 ? 6.247 21.695 -24.833 1.00 82.81 425 SER A CA 1
ATOM 3238 C C . SER A 1 425 ? 6.467 22.390 -23.479 1.00 82.81 425 SER A C 1
ATOM 3240 O O . SER A 1 425 ? 7.372 23.219 -23.353 1.00 82.81 425 SER A O 1
ATOM 3242 N N . THR A 1 426 ? 5.640 22.101 -22.471 1.00 83.25 426 THR A N 1
ATOM 3243 C CA . THR A 1 426 ? 5.595 22.853 -21.212 1.00 83.25 426 THR A CA 1
ATOM 3244 C C . THR A 1 426 ? 6.178 22.058 -20.046 1.00 83.25 426 THR A C 1
ATOM 3246 O O . THR A 1 426 ? 5.835 20.901 -19.828 1.00 83.25 426 THR A O 1
ATOM 3249 N N . ILE A 1 427 ? 7.045 22.705 -19.265 1.00 83.81 427 ILE A N 1
ATOM 3250 C CA . ILE A 1 427 ? 7.550 22.216 -17.982 1.00 83.81 427 ILE A CA 1
ATOM 3251 C C . ILE A 1 427 ? 6.898 22.966 -16.824 1.00 83.81 427 ILE A C 1
ATOM 3253 O O . ILE A 1 427 ? 6.625 24.166 -16.910 1.00 83.81 427 ILE A O 1
ATOM 3257 N N . TYR A 1 428 ? 6.709 22.245 -15.727 1.00 82.12 428 TYR A N 1
ATOM 3258 C CA . TYR A 1 428 ? 6.232 22.754 -14.454 1.00 82.12 428 TYR A CA 1
ATOM 3259 C C . TYR A 1 428 ? 7.401 23.055 -13.504 1.00 82.12 428 TYR A C 1
ATOM 3261 O O . TYR A 1 428 ? 8.328 22.257 -13.383 1.00 82.12 428 TYR A O 1
ATOM 3269 N N . ILE A 1 429 ? 7.358 24.186 -12.807 1.00 85.19 429 ILE A N 1
ATOM 3270 C CA . ILE A 1 429 ? 8.325 24.588 -11.782 1.00 85.19 429 ILE A CA 1
ATOM 3271 C C . ILE A 1 429 ? 7.545 24.793 -10.485 1.00 85.19 429 ILE A C 1
ATOM 3273 O O . ILE A 1 429 ? 6.697 25.685 -10.377 1.00 85.19 429 ILE A O 1
ATOM 3277 N N . ARG A 1 430 ? 7.847 23.968 -9.484 1.00 87.31 430 ARG A N 1
ATOM 3278 C CA . ARG A 1 430 ? 7.260 24.066 -8.146 1.00 87.31 430 ARG A CA 1
ATOM 3279 C C . ARG A 1 430 ? 8.255 24.760 -7.226 1.00 87.31 430 ARG A C 1
ATOM 3281 O O . ARG A 1 430 ? 9.322 24.225 -6.957 1.00 87.31 430 ARG A O 1
ATOM 3288 N N . VAL A 1 431 ? 7.903 25.934 -6.720 1.00 88.69 431 VAL A N 1
ATOM 3289 C CA . VAL A 1 431 ? 8.647 26.598 -5.645 1.00 88.69 431 VAL A CA 1
ATOM 3290 C C . VAL A 1 431 ? 7.969 26.249 -4.334 1.00 88.69 431 VAL A C 1
ATOM 3292 O O . VAL A 1 431 ? 6.799 26.575 -4.160 1.00 88.69 431 VAL A O 1
ATOM 3295 N N . VAL A 1 432 ? 8.673 25.593 -3.423 1.00 90.19 432 VAL A N 1
ATOM 3296 C CA . VAL A 1 432 ? 8.169 25.278 -2.081 1.00 90.19 432 VAL A CA 1
ATOM 3297 C C . VAL A 1 432 ? 9.086 25.916 -1.049 1.00 90.19 432 VAL A C 1
ATOM 3299 O O . VAL A 1 432 ? 10.308 25.881 -1.183 1.00 90.19 432 VAL A O 1
ATOM 3302 N N . ALA A 1 433 ? 8.499 26.540 -0.034 1.00 91.06 433 ALA A N 1
ATOM 3303 C CA . ALA A 1 433 ? 9.257 27.201 1.015 1.00 91.06 433 ALA A CA 1
ATOM 3304 C C . ALA A 1 433 ? 8.564 27.084 2.369 1.00 91.06 433 ALA A C 1
ATOM 3306 O O . ALA A 1 433 ? 7.335 27.048 2.449 1.00 91.06 433 ALA A O 1
ATOM 3307 N N . GLN A 1 434 ? 9.370 27.058 3.427 1.00 91.56 434 GLN A N 1
ATOM 3308 C CA . GLN A 1 434 ? 8.926 27.051 4.817 1.00 91.56 434 GLN A CA 1
ATOM 3309 C C . GLN A 1 434 ? 9.695 28.110 5.608 1.00 91.56 434 GLN A C 1
ATOM 3311 O O . GLN A 1 434 ? 10.881 28.347 5.366 1.00 91.56 434 GLN A O 1
ATOM 3316 N N . ALA A 1 435 ? 9.013 28.761 6.545 1.00 90.12 435 ALA A N 1
ATOM 3317 C CA . ALA A 1 435 ? 9.609 29.741 7.445 1.00 90.12 435 ALA A CA 1
ATOM 3318 C C . ALA A 1 435 ? 8.826 29.835 8.758 1.00 90.12 435 ALA A C 1
ATOM 3320 O O . ALA A 1 435 ? 7.637 29.520 8.818 1.00 90.12 435 ALA A O 1
ATOM 3321 N N . ARG A 1 436 ? 9.457 30.372 9.804 1.00 85.62 436 ARG A N 1
ATOM 3322 C CA . ARG A 1 436 ? 8.794 30.666 11.085 1.00 85.62 436 ARG A CA 1
ATOM 3323 C C . ARG A 1 436 ? 7.659 31.681 10.974 1.00 85.62 436 ARG A C 1
ATOM 3325 O O . ARG A 1 436 ? 6.682 31.572 11.711 1.00 85.62 436 ARG A O 1
ATOM 3332 N N . THR A 1 437 ? 7.775 32.661 10.079 1.00 87.56 437 THR A N 1
ATOM 3333 C CA . THR A 1 437 ? 6.805 33.754 9.940 1.00 87.56 437 THR A CA 1
ATOM 3334 C C . THR A 1 437 ? 6.203 33.801 8.542 1.00 87.56 437 THR A C 1
ATOM 3336 O O . THR A 1 437 ? 6.858 33.511 7.541 1.00 87.56 437 THR A O 1
ATOM 3339 N N . GLN A 1 438 ? 4.939 34.219 8.473 1.00 92.44 438 GLN A N 1
ATOM 3340 C CA . GLN A 1 438 ? 4.238 34.442 7.212 1.00 92.44 438 GLN A CA 1
ATOM 3341 C C . GLN A 1 438 ? 4.937 35.502 6.345 1.00 92.44 438 GLN A C 1
ATOM 3343 O O . GLN A 1 438 ? 5.048 35.322 5.133 1.00 92.44 438 GLN A O 1
ATOM 3348 N N . ASP A 1 439 ? 5.448 36.572 6.959 1.00 90.50 439 ASP A N 1
ATOM 3349 C CA . ASP A 1 439 ? 6.076 37.688 6.244 1.00 90.50 439 ASP A CA 1
ATOM 3350 C C . ASP A 1 439 ? 7.310 37.262 5.446 1.00 90.50 439 ASP A C 1
ATOM 3352 O O . ASP A 1 439 ? 7.485 37.707 4.313 1.00 90.50 439 ASP A O 1
ATOM 3356 N N . ALA A 1 440 ? 8.121 36.345 5.985 1.00 89.62 440 ALA A N 1
ATOM 3357 C CA . ALA A 1 440 ? 9.292 35.826 5.281 1.00 89.62 440 ALA A CA 1
ATOM 3358 C C . ALA A 1 440 ? 8.912 35.133 3.957 1.00 89.62 440 ALA A C 1
ATOM 3360 O O . ALA A 1 440 ? 9.624 35.254 2.962 1.00 89.62 440 ALA A O 1
ATOM 3361 N N . LEU A 1 441 ? 7.757 34.461 3.914 1.00 92.44 441 LEU A N 1
ATOM 3362 C CA . LEU A 1 441 ? 7.261 33.778 2.717 1.00 92.44 441 LEU A CA 1
ATOM 3363 C C . LEU A 1 441 ? 6.565 34.719 1.726 1.00 92.44 441 LEU A C 1
ATOM 3365 O O . LEU A 1 441 ? 6.570 34.455 0.522 1.00 92.44 441 LEU A O 1
ATOM 3369 N N . LEU A 1 442 ? 5.993 35.834 2.195 1.00 91.62 442 LEU A N 1
ATOM 3370 C CA . LEU A 1 442 ? 5.386 36.840 1.316 1.00 91.62 442 LEU A CA 1
ATOM 3371 C C . LEU A 1 442 ? 6.418 37.500 0.388 1.00 91.62 442 LEU A C 1
ATOM 3373 O O . LEU A 1 442 ? 6.064 37.901 -0.724 1.00 91.62 442 LEU A O 1
ATOM 3377 N N . GLU A 1 443 ? 7.690 37.553 0.791 1.00 90.62 443 GLU A N 1
ATOM 3378 C CA . GLU A 1 443 ? 8.784 38.053 -0.051 1.00 90.62 443 GLU A CA 1
ATOM 3379 C C . GLU A 1 443 ? 8.970 37.235 -1.337 1.00 90.62 443 GLU A C 1
ATOM 3381 O O . GLU A 1 443 ? 9.305 37.803 -2.374 1.00 90.62 443 GLU A O 1
ATOM 3386 N N . ILE A 1 444 ? 8.655 35.935 -1.329 1.00 90.94 444 ILE A N 1
ATOM 3387 C CA . ILE A 1 444 ? 8.717 35.088 -2.533 1.00 90.94 444 ILE A CA 1
ATOM 3388 C C . ILE A 1 444 ? 7.675 35.549 -3.557 1.00 90.94 444 ILE A C 1
ATOM 3390 O O . ILE A 1 444 ? 7.982 35.736 -4.735 1.00 90.94 444 ILE A O 1
ATOM 3394 N N . SER A 1 445 ? 6.439 35.785 -3.106 1.00 88.75 445 SER A N 1
ATOM 3395 C CA . SER A 1 445 ? 5.359 36.263 -3.980 1.00 88.75 445 SER A CA 1
ATOM 3396 C C . SER A 1 445 ? 5.661 37.657 -4.536 1.00 88.75 445 SER A C 1
ATOM 3398 O O . SER A 1 445 ? 5.428 37.909 -5.719 1.00 88.75 445 SER A O 1
ATOM 3400 N N . LYS A 1 446 ? 6.236 38.550 -3.718 1.00 90.50 446 LYS A N 1
ATOM 3401 C CA . LYS A 1 446 ? 6.699 39.874 -4.167 1.00 90.50 446 LYS A CA 1
ATOM 3402 C C . LYS A 1 446 ? 7.818 39.756 -5.202 1.00 90.50 446 LYS A C 1
ATOM 3404 O O . LYS A 1 446 ? 7.745 40.401 -6.246 1.00 90.50 446 LYS A O 1
ATOM 3409 N N . ALA A 1 447 ? 8.815 38.906 -4.953 1.00 92.25 447 ALA A N 1
ATOM 3410 C CA . ALA A 1 447 ? 9.927 38.665 -5.866 1.00 92.25 447 ALA A CA 1
ATOM 3411 C C . ALA A 1 447 ? 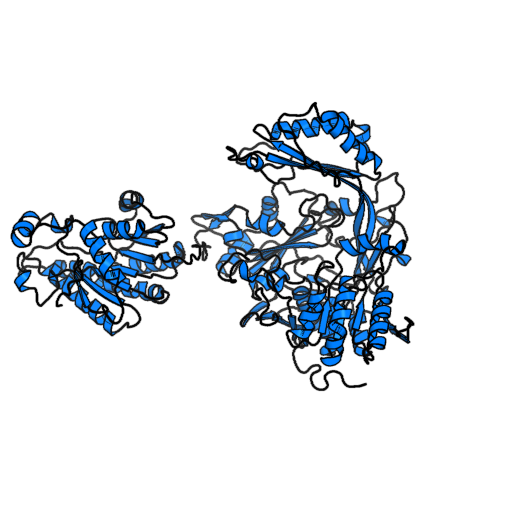9.445 38.153 -7.230 1.00 92.25 447 ALA A C 1
ATOM 3413 O O . ALA A 1 447 ? 9.847 38.691 -8.261 1.00 92.25 447 ALA A O 1
ATOM 3414 N N . VAL A 1 448 ? 8.525 37.183 -7.246 1.00 90.31 448 VAL A N 1
ATOM 3415 C CA . VAL A 1 448 ? 7.922 36.674 -8.489 1.00 90.31 448 VAL A CA 1
ATOM 3416 C C . VAL A 1 448 ? 7.076 37.745 -9.187 1.00 90.31 448 VAL A C 1
ATOM 3418 O O . VAL A 1 448 ? 7.182 37.917 -10.402 1.00 90.31 448 VAL A O 1
ATOM 3421 N N . GLY A 1 449 ? 6.302 38.534 -8.437 1.00 89.00 449 GLY A N 1
ATOM 3422 C CA . GLY A 1 449 ? 5.557 39.673 -8.979 1.00 89.00 449 GLY A CA 1
ATOM 3423 C C . GLY A 1 449 ? 6.459 40.721 -9.644 1.00 89.00 449 GLY A C 1
ATOM 3424 O O . GLY A 1 449 ? 6.157 41.192 -10.742 1.00 89.00 449 GLY A O 1
ATOM 3425 N N . ASN A 1 450 ? 7.611 41.032 -9.045 1.00 91.25 450 ASN A N 1
ATOM 3426 C CA . ASN A 1 450 ? 8.565 42.021 -9.559 1.00 91.25 450 ASN A CA 1
ATOM 3427 C C . ASN A 1 450 ? 9.236 41.609 -10.878 1.00 91.25 450 ASN A C 1
ATOM 3429 O O . ASN A 1 450 ? 9.685 42.477 -11.640 1.00 91.25 450 ASN A O 1
ATOM 3433 N N . ILE A 1 451 ? 9.310 40.304 -11.155 1.00 92.06 451 ILE A N 1
ATOM 3434 C CA . ILE A 1 451 ? 9.900 39.754 -12.386 1.00 92.06 451 ILE A CA 1
ATOM 3435 C C . ILE A 1 451 ? 8.850 39.373 -13.432 1.00 92.06 451 ILE A C 1
ATOM 3437 O O . ILE A 1 451 ? 9.228 38.953 -14.522 1.00 92.06 451 ILE A O 1
ATOM 3441 N N . SER A 1 452 ? 7.559 39.579 -13.150 1.00 83.25 452 SER A N 1
ATOM 3442 C CA . SER A 1 452 ? 6.418 39.203 -14.008 1.00 83.25 452 SER A CA 1
ATOM 3443 C C . SER A 1 452 ? 6.456 39.740 -15.443 1.00 83.25 452 SER A C 1
ATOM 3445 O O . SER A 1 452 ? 5.783 39.198 -16.305 1.00 83.25 452 SER A O 1
ATOM 3447 N N . LEU A 1 453 ? 7.226 40.796 -15.723 1.00 88.56 453 LEU A N 1
ATOM 3448 C CA . LEU A 1 453 ? 7.455 41.320 -17.080 1.00 88.56 453 LEU A CA 1
ATOM 3449 C C . LEU A 1 453 ? 8.948 41.365 -17.458 1.00 88.56 453 LEU A C 1
ATOM 3451 O O . LEU A 1 453 ? 9.326 42.002 -18.437 1.00 88.56 453 LEU A O 1
ATOM 3455 N N . LYS A 1 454 ? 9.815 40.728 -16.661 1.00 91.75 454 LYS A N 1
ATOM 3456 C CA . LYS A 1 454 ? 11.288 40.737 -16.795 1.00 91.75 454 LYS A CA 1
ATOM 3457 C C . LYS A 1 454 ? 11.886 39.325 -16.865 1.00 91.75 454 LYS A C 1
ATOM 3459 O O . LYS A 1 454 ? 13.099 39.167 -16.745 1.00 91.75 454 LYS A O 1
ATOM 3464 N N . HIS A 1 455 ? 11.048 38.305 -17.009 1.00 89.81 455 HIS A N 1
ATOM 3465 C CA . HIS A 1 455 ? 11.433 36.896 -17.036 1.00 89.81 455 HIS A CA 1
ATOM 3466 C C . HIS A 1 455 ? 11.704 36.399 -18.469 1.00 89.81 455 HIS A C 1
ATOM 3468 O O . HIS A 1 455 ? 11.742 37.160 -19.435 1.00 89.81 455 HIS A O 1
ATOM 3474 N N . PHE A 1 456 ? 11.876 35.089 -18.617 1.00 91.75 456 PHE A N 1
ATOM 3475 C CA . PHE A 1 456 ? 12.080 34.423 -19.900 1.00 91.75 456 PHE A CA 1
ATOM 3476 C C . PHE A 1 456 ? 10.810 34.352 -20.780 1.00 91.75 456 PHE A C 1
ATOM 3478 O O . PHE A 1 456 ? 9.686 34.461 -20.296 1.00 91.75 456 PHE A O 1
ATOM 3485 N N . HIS A 1 457 ? 10.965 34.107 -22.085 1.00 89.88 457 HIS A N 1
ATOM 3486 C CA . HIS A 1 457 ? 9.835 33.912 -23.006 1.00 89.88 457 HIS A CA 1
ATOM 3487 C C . HIS A 1 457 ? 9.132 32.557 -22.781 1.00 89.88 457 HIS A C 1
ATOM 3489 O O . HIS A 1 457 ? 9.794 31.533 -22.618 1.00 89.88 457 HIS A O 1
ATOM 3495 N N . GLY A 1 458 ? 7.797 32.528 -22.816 1.00 87.69 458 GLY A N 1
ATOM 3496 C CA . GLY A 1 458 ? 7.009 31.308 -22.572 1.00 87.69 458 GLY A CA 1
ATOM 3497 C C . GLY A 1 458 ? 6.691 31.031 -21.096 1.00 87.69 458 GLY A C 1
ATOM 3498 O O . GLY A 1 458 ? 6.149 29.969 -20.787 1.00 87.69 458 GLY A O 1
ATOM 3499 N N . PHE A 1 459 ? 7.006 31.964 -20.191 1.00 90.19 459 PHE A N 1
ATOM 3500 C CA . PHE A 1 459 ? 6.532 31.943 -18.805 1.00 90.19 459 PHE A CA 1
ATOM 3501 C C . PHE A 1 459 ? 5.009 32.098 -18.755 1.00 90.19 459 PHE A C 1
ATOM 3503 O O . PHE A 1 459 ? 4.447 32.984 -19.399 1.00 90.19 459 PHE A O 1
ATOM 3510 N N . HIS A 1 460 ? 4.353 31.248 -17.977 1.00 88.44 460 HIS A N 1
ATOM 3511 C CA . HIS A 1 460 ? 2.930 31.344 -17.660 1.00 88.44 460 HIS A CA 1
ATOM 3512 C C . HIS A 1 460 ? 2.653 30.588 -16.354 1.00 88.44 460 HIS A C 1
ATOM 3514 O O . HIS A 1 460 ? 3.494 29.826 -15.893 1.00 88.44 460 HIS A O 1
ATOM 3520 N N . ALA A 1 461 ? 1.500 30.793 -15.727 1.00 85.12 461 ALA A N 1
ATOM 3521 C CA . ALA A 1 461 ? 1.121 30.090 -14.502 1.00 85.12 461 ALA A CA 1
ATOM 3522 C C . ALA A 1 461 ? -0.402 29.943 -14.430 1.00 85.12 461 ALA A C 1
ATOM 3524 O O . ALA A 1 461 ? -1.130 30.705 -15.072 1.00 85.12 461 ALA A O 1
ATOM 3525 N N . SER A 1 462 ? -0.885 28.991 -13.627 1.00 77.75 462 SER A N 1
ATOM 3526 C CA . SER A 1 462 ? -2.287 29.020 -13.199 1.00 77.75 462 SER A CA 1
ATOM 3527 C C . SER A 1 462 ? -2.526 30.301 -12.399 1.00 77.75 462 SER A C 1
ATOM 3529 O O . SER A 1 462 ? -1.732 30.639 -11.524 1.00 77.75 462 SER A O 1
ATOM 3531 N N . LEU A 1 463 ? -3.618 31.015 -12.682 1.00 78.19 463 LEU A N 1
ATOM 3532 C CA . LEU A 1 463 ? -3.980 32.221 -11.926 1.00 78.19 463 LEU A CA 1
ATOM 3533 C C . LEU A 1 463 ? -4.558 31.897 -10.535 1.00 78.19 463 LEU A C 1
ATOM 3535 O O . LEU A 1 463 ? -4.790 32.809 -9.740 1.00 78.19 463 LEU A O 1
ATOM 3539 N N . ASP A 1 464 ? -4.774 30.616 -10.216 1.00 81.69 464 ASP A N 1
ATOM 3540 C CA . ASP A 1 464 ? -5.119 30.185 -8.861 1.00 81.69 464 ASP A CA 1
ATOM 3541 C C . ASP A 1 464 ? -3.873 30.168 -7.965 1.00 81.69 464 ASP A C 1
ATOM 3543 O O . ASP A 1 464 ? -3.166 29.169 -7.842 1.00 81.69 464 ASP A O 1
ATOM 3547 N N . MET A 1 465 ? -3.621 31.302 -7.312 1.00 82.50 465 MET A N 1
ATOM 3548 C CA . MET A 1 465 ? -2.477 31.500 -6.419 1.00 82.50 465 MET A CA 1
ATOM 3549 C C . MET A 1 465 ? -2.771 31.084 -4.966 1.00 82.50 465 MET A C 1
ATOM 3551 O O . MET A 1 465 ? -2.031 31.454 -4.056 1.00 82.50 465 MET A O 1
ATOM 3555 N N . ARG A 1 466 ? -3.841 30.319 -4.689 1.00 87.62 466 ARG A N 1
ATOM 3556 C CA . ARG A 1 466 ? -4.207 29.949 -3.303 1.00 87.62 466 ARG A CA 1
ATOM 3557 C C . ARG A 1 466 ? -3.156 29.103 -2.585 1.00 87.62 466 ARG A C 1
ATOM 3559 O O . ARG A 1 466 ? -3.169 29.084 -1.352 1.00 87.62 466 ARG A O 1
ATOM 3566 N N . THR A 1 467 ? -2.283 28.414 -3.321 1.00 85.56 467 THR A N 1
ATOM 3567 C CA . THR A 1 467 ? -1.142 27.664 -2.769 1.00 85.56 467 THR A CA 1
ATOM 3568 C C . THR A 1 467 ? 0.047 28.569 -2.432 1.00 85.56 467 THR A C 1
ATOM 3570 O O . THR A 1 467 ? 0.847 28.221 -1.571 1.00 85.56 467 THR A O 1
ATOM 3573 N N . ALA A 1 468 ? 0.151 29.743 -3.066 1.00 86.69 468 ALA A N 1
ATOM 3574 C CA . ALA A 1 468 ? 1.202 30.729 -2.815 1.00 86.69 468 ALA A CA 1
ATOM 3575 C C . ALA A 1 468 ? 0.976 31.528 -1.524 1.00 86.69 468 ALA A C 1
ATOM 3577 O O . ALA A 1 468 ? 1.917 32.098 -0.974 1.00 86.69 468 ALA A O 1
ATOM 3578 N N . ILE A 1 469 ? -0.272 31.580 -1.048 1.00 91.19 469 ILE A N 1
ATOM 3579 C CA . ILE A 1 469 ? -0.628 32.209 0.224 1.00 91.19 469 ILE A CA 1
ATOM 3580 C C . ILE A 1 469 ? 0.016 31.390 1.348 1.00 91.19 469 ILE A C 1
ATOM 3582 O O . ILE A 1 469 ? -0.311 30.206 1.460 1.00 91.19 469 ILE A O 1
ATOM 3586 N N . PRO A 1 470 ? 0.883 31.985 2.189 1.00 93.31 470 PRO A N 1
ATOM 3587 C CA . PRO A 1 470 ? 1.476 31.267 3.307 1.00 93.31 470 PRO A CA 1
ATOM 3588 C C . PRO A 1 470 ? 0.409 30.716 4.252 1.00 93.31 470 PRO A C 1
ATOM 3590 O O . PRO A 1 470 ? -0.519 31.434 4.635 1.00 93.31 470 PRO A O 1
ATOM 3593 N N . ARG A 1 471 ? 0.543 29.449 4.644 1.00 91.50 471 ARG A N 1
ATOM 3594 C CA . ARG A 1 471 ? -0.370 28.770 5.571 1.00 91.50 471 ARG A CA 1
ATOM 3595 C C . ARG A 1 471 ? 0.399 28.147 6.724 1.00 91.50 471 ARG A C 1
ATOM 3597 O O . ARG A 1 471 ? 1.510 27.678 6.497 1.00 91.50 471 ARG A O 1
ATOM 3604 N N . PRO A 1 472 ? -0.168 28.125 7.940 1.00 89.81 472 PRO A N 1
ATOM 3605 C CA . PRO A 1 472 ? 0.438 27.385 9.030 1.00 89.81 472 PRO A CA 1
ATOM 3606 C C . PRO A 1 472 ? 0.463 25.889 8.702 1.00 89.81 472 PRO A C 1
ATOM 3608 O O . PRO A 1 472 ? -0.492 25.367 8.122 1.00 89.81 472 PRO A O 1
ATOM 3611 N N . TYR A 1 473 ? 1.529 25.207 9.108 1.00 88.38 473 TYR A N 1
ATOM 3612 C CA . TYR A 1 473 ? 1.634 23.751 9.019 1.00 88.38 473 TYR A CA 1
ATOM 3613 C C . TYR A 1 473 ? 2.022 23.149 10.371 1.00 88.38 473 TYR A C 1
ATOM 3615 O O . TYR A 1 473 ? 2.602 23.812 11.241 1.00 88.38 473 TYR A O 1
ATOM 3623 N N . VAL A 1 474 ? 1.695 21.870 10.548 1.00 89.44 474 VAL A N 1
ATOM 3624 C CA . VAL A 1 474 ? 1.975 21.125 11.777 1.00 89.44 474 VAL A CA 1
ATOM 3625 C C . VAL A 1 474 ? 3.071 20.106 11.498 1.00 89.44 474 VAL A C 1
ATOM 3627 O O . VAL A 1 474 ? 2.965 19.295 10.579 1.00 89.44 474 VAL A O 1
ATOM 3630 N N . ALA A 1 475 ? 4.137 20.158 12.285 1.00 90.38 475 ALA A N 1
ATOM 3631 C CA . ALA A 1 475 ? 5.249 19.227 12.196 1.00 90.38 475 ALA A CA 1
ATOM 3632 C C . ALA A 1 475 ? 5.048 18.051 13.156 1.00 90.38 475 ALA A C 1
ATOM 3634 O O . ALA A 1 475 ? 4.366 18.173 14.177 1.00 90.38 475 ALA A O 1
ATOM 3635 N N . TYR A 1 476 ? 5.655 16.919 12.811 1.00 91.56 476 TYR A N 1
ATOM 3636 C CA . TYR A 1 476 ? 5.503 15.660 13.524 1.00 91.56 476 TYR A CA 1
ATOM 3637 C C . TYR A 1 476 ? 6.813 15.228 14.193 1.00 91.56 476 TYR A C 1
ATOM 3639 O O . TYR A 1 476 ? 7.875 15.258 13.571 1.00 91.56 476 TYR A O 1
ATOM 3647 N N . PHE A 1 477 ? 6.733 14.804 15.455 1.00 93.38 477 PHE A N 1
ATOM 3648 C CA . PHE A 1 477 ? 7.828 14.189 16.200 1.00 93.38 477 PHE A CA 1
ATOM 3649 C C . PHE A 1 477 ? 7.374 12.830 16.768 1.00 93.38 477 PHE A C 1
ATOM 3651 O O . PHE A 1 477 ? 6.618 12.794 17.746 1.00 93.38 477 PHE A O 1
ATOM 3658 N N . PRO A 1 478 ? 7.801 11.700 16.170 1.00 93.19 478 PRO A N 1
ATOM 3659 C CA . PRO A 1 478 ? 7.504 10.371 16.692 1.00 93.19 478 PRO A CA 1
ATOM 3660 C C . PRO A 1 478 ? 8.410 10.069 17.892 1.00 93.19 478 PRO A C 1
ATOM 3662 O O . PRO A 1 478 ? 9.596 9.769 17.743 1.00 93.19 478 PRO A O 1
ATOM 3665 N N . ALA A 1 479 ? 7.844 10.136 19.091 1.00 95.12 479 ALA A N 1
ATOM 3666 C CA . ALA A 1 479 ? 8.517 9.805 20.339 1.00 95.12 479 ALA A CA 1
ATOM 3667 C C . ALA A 1 479 ? 8.185 8.377 20.802 1.00 95.12 479 ALA A C 1
ATOM 3669 O O . ALA A 1 479 ? 7.306 7.704 20.257 1.00 95.12 479 ALA A O 1
ATOM 3670 N N . THR A 1 480 ? 8.872 7.933 21.850 1.00 95.12 480 THR A N 1
ATOM 3671 C CA . THR A 1 480 ? 8.509 6.746 22.633 1.00 95.12 480 THR A CA 1
ATOM 3672 C C . THR A 1 480 ? 8.042 7.146 24.026 1.00 95.12 480 THR A C 1
ATOM 3674 O O . THR A 1 480 ? 8.536 8.119 24.598 1.00 95.12 480 THR A O 1
ATOM 3677 N N . TRP A 1 481 ? 7.089 6.391 24.567 1.00 96.25 481 TRP A N 1
ATOM 3678 C CA . TRP A 1 481 ? 6.552 6.573 25.914 1.00 96.25 481 TRP A CA 1
ATOM 3679 C C . TRP A 1 481 ? 6.547 5.253 26.680 1.00 96.25 481 TRP A C 1
ATOM 3681 O O . TRP A 1 481 ? 6.327 4.207 26.076 1.00 96.25 481 TRP A O 1
ATOM 3691 N N . ASP A 1 482 ? 6.786 5.296 27.990 1.00 95.69 482 ASP A N 1
ATOM 3692 C CA . ASP A 1 482 ? 6.769 4.116 28.860 1.00 95.69 482 ASP A CA 1
ATOM 3693 C C . ASP A 1 482 ? 5.344 3.558 28.981 1.00 95.69 482 ASP A C 1
ATOM 3695 O O . ASP A 1 482 ? 4.433 4.247 29.446 1.00 95.69 482 ASP A O 1
ATOM 3699 N N . GLN A 1 483 ? 5.142 2.304 28.567 1.00 95.38 483 GLN A N 1
ATOM 3700 C CA . GLN A 1 483 ? 3.821 1.671 28.606 1.00 95.38 483 GLN A CA 1
ATOM 3701 C C . GLN A 1 483 ? 3.298 1.490 30.035 1.00 95.38 483 GLN A C 1
ATOM 3703 O O . GLN A 1 483 ? 2.087 1.496 30.251 1.00 95.38 483 GLN A O 1
ATOM 3708 N N . SER A 1 484 ? 4.190 1.363 31.021 1.00 94.94 484 SER A N 1
ATOM 3709 C CA . SER A 1 484 ? 3.805 1.227 32.428 1.00 94.94 484 SER A CA 1
ATOM 3710 C C . SER A 1 484 ? 3.260 2.524 33.037 1.00 94.94 484 SER A C 1
ATOM 3712 O O . SER A 1 484 ? 2.636 2.487 34.092 1.00 94.94 484 SER A O 1
ATOM 3714 N N . ALA A 1 485 ? 3.449 3.661 32.360 1.00 95.81 485 ALA A N 1
ATOM 3715 C CA . ALA A 1 485 ? 2.943 4.964 32.781 1.00 95.81 485 ALA A CA 1
ATOM 3716 C C . ALA A 1 485 ? 1.578 5.330 32.160 1.00 95.81 485 ALA A C 1
ATOM 3718 O O . ALA A 1 485 ? 1.077 6.425 32.409 1.00 95.81 485 ALA A O 1
ATOM 3719 N N . LEU A 1 486 ? 0.991 4.466 31.321 1.00 96.25 486 LEU A N 1
ATOM 3720 C CA . LEU A 1 486 ? -0.288 4.724 30.648 1.00 96.25 486 LEU A CA 1
ATOM 3721 C C . LEU A 1 486 ? -1.487 4.306 31.507 1.00 96.25 486 LEU A C 1
ATOM 3723 O O . LEU A 1 486 ? -1.595 3.157 31.917 1.00 96.25 486 LEU A O 1
ATOM 3727 N N . GLU A 1 487 ? -2.451 5.199 31.705 1.00 95.25 487 GLU A N 1
ATOM 3728 C CA . GLU A 1 487 ? -3.682 4.898 32.451 1.00 95.25 487 GLU A CA 1
ATOM 3729 C C . GLU A 1 487 ? -4.835 4.507 31.508 1.00 95.25 487 GLU A C 1
ATOM 3731 O O . GLU A 1 487 ? -5.855 5.192 31.405 1.00 95.25 487 GLU A O 1
ATOM 3736 N N . GLU A 1 488 ? -4.673 3.395 30.786 1.00 96.25 488 GLU A N 1
ATOM 3737 C CA . GLU A 1 488 ? -5.686 2.920 29.836 1.00 96.25 488 GLU A CA 1
ATOM 3738 C C . GLU A 1 488 ? -6.950 2.420 30.557 1.00 96.25 488 GLU A C 1
ATOM 3740 O O . GLU A 1 488 ? -6.901 1.512 31.393 1.00 96.25 488 GLU A O 1
ATOM 3745 N N . THR A 1 489 ? -8.109 3.002 30.231 1.00 98.38 489 THR A N 1
ATOM 3746 C CA . THR A 1 489 ? -9.381 2.704 30.913 1.00 98.38 489 THR A CA 1
ATOM 3747 C C . THR A 1 489 ? -10.559 2.661 29.943 1.00 98.38 489 THR A C 1
ATOM 3749 O O . THR A 1 489 ? -10.727 3.544 29.103 1.00 98.38 489 THR A O 1
ATOM 3752 N N . ALA A 1 490 ? -11.419 1.649 30.095 1.00 98.69 490 ALA A N 1
ATOM 3753 C CA . ALA A 1 490 ? -12.694 1.540 29.392 1.00 98.69 490 ALA A CA 1
ATOM 3754 C C . ALA A 1 490 ? -13.839 2.140 30.227 1.00 98.69 490 ALA A C 1
ATOM 3756 O O . ALA A 1 490 ? -14.120 1.689 31.339 1.00 98.69 490 ALA A O 1
ATOM 3757 N N . HIS A 1 491 ? -14.543 3.124 29.675 1.00 98.75 491 HIS A N 1
ATOM 3758 C CA . HIS A 1 491 ? -15.621 3.859 30.335 1.00 98.75 491 HIS A CA 1
ATOM 3759 C C . HIS A 1 491 ? -16.969 3.606 29.661 1.00 98.75 491 HIS A C 1
ATOM 3761 O O . HIS A 1 491 ? -17.128 3.863 28.471 1.00 98.75 491 HIS A O 1
ATOM 3767 N N . PHE A 1 492 ? -17.972 3.167 30.420 1.00 98.69 492 PHE A N 1
ATOM 3768 C CA . PHE A 1 492 ? -19.351 3.048 29.939 1.00 98.69 492 PHE A CA 1
ATOM 3769 C C . PHE A 1 492 ? -20.112 4.349 30.146 1.00 98.69 492 PHE A C 1
ATOM 3771 O O . PHE A 1 492 ? -20.035 4.942 31.223 1.00 98.69 492 PHE A O 1
ATOM 3778 N N . ILE A 1 493 ? -20.920 4.746 29.164 1.00 97.62 493 ILE A N 1
ATOM 3779 C CA . ILE A 1 493 ? -21.599 6.045 29.166 1.00 97.62 493 ILE A CA 1
ATOM 3780 C C . ILE A 1 493 ? -23.120 5.915 29.030 1.00 97.62 493 ILE A C 1
ATOM 3782 O O . ILE A 1 493 ? -23.627 5.108 28.247 1.00 97.62 493 ILE A O 1
ATOM 3786 N N . SER A 1 494 ? -23.859 6.712 29.801 1.00 95.38 494 SER A N 1
ATOM 3787 C CA . SER A 1 494 ? -25.317 6.819 29.705 1.00 95.38 494 SER A CA 1
ATOM 3788 C C . SER A 1 494 ? -25.745 7.641 28.483 1.00 95.38 494 SER A C 1
ATOM 3790 O O . SER A 1 494 ? -24.942 8.347 27.870 1.00 95.38 494 SER A O 1
ATOM 3792 N N . ALA A 1 495 ? -27.045 7.625 28.181 1.00 92.50 495 ALA A N 1
ATOM 3793 C CA . ALA A 1 495 ? -27.640 8.486 27.158 1.00 92.50 495 ALA A CA 1
ATOM 3794 C C . ALA A 1 495 ? -27.494 9.993 27.462 1.00 92.50 495 ALA A C 1
ATOM 3796 O O . ALA A 1 495 ? -27.522 10.806 26.544 1.00 92.50 495 ALA A O 1
ATOM 3797 N N . SER A 1 496 ? -27.319 10.371 28.737 1.00 92.19 496 SER A N 1
ATOM 3798 C CA . SER A 1 496 ? -27.048 11.755 29.159 1.00 92.19 496 SER A CA 1
ATOM 3799 C C . SER A 1 496 ? -25.578 12.168 29.009 1.00 92.19 496 SER A C 1
ATOM 3801 O O . SER A 1 496 ? -25.266 13.343 29.174 1.00 92.19 496 SER A O 1
ATOM 3803 N N . GLY A 1 497 ? -24.672 11.237 28.681 1.00 92.19 497 GLY A N 1
ATOM 3804 C CA . GLY A 1 497 ? -23.233 11.509 28.582 1.00 92.19 497 GLY A CA 1
ATOM 3805 C C . GLY A 1 497 ? -22.454 11.334 29.897 1.00 92.19 497 GLY A C 1
ATOM 3806 O O . GLY A 1 497 ? -21.270 11.695 29.975 1.00 92.19 497 GLY A O 1
ATOM 3807 N N . ASP A 1 498 ? -23.091 10.767 30.923 1.00 96.56 498 ASP A N 1
ATOM 3808 C CA . ASP A 1 498 ? -22.482 10.514 32.228 1.00 96.56 498 ASP A CA 1
ATOM 3809 C C . ASP A 1 498 ? -21.773 9.159 32.252 1.00 96.56 498 ASP A C 1
ATOM 3811 O O . ASP A 1 498 ? -22.271 8.160 31.724 1.00 96.56 498 ASP A O 1
ATOM 3815 N N . ILE A 1 499 ? -20.603 9.108 32.891 1.00 98.06 499 ILE A N 1
ATOM 3816 C CA . ILE A 1 499 ? -19.870 7.853 33.080 1.00 98.06 499 ILE A CA 1
ATOM 3817 C C . ILE A 1 499 ? -20.629 7.004 34.103 1.00 98.06 499 ILE A C 1
ATOM 3819 O O . ILE A 1 499 ? -20.831 7.412 35.243 1.00 98.06 499 ILE A O 1
ATOM 3823 N N . THR A 1 500 ? -21.032 5.806 33.690 1.00 97.62 500 THR A N 1
ATOM 3824 C CA . THR A 1 500 ? -21.780 4.851 34.523 1.00 97.62 500 THR A CA 1
ATOM 3825 C C . THR A 1 500 ? -20.865 3.860 35.236 1.00 97.62 500 THR A C 1
ATOM 3827 O O . THR A 1 500 ? -21.159 3.436 36.349 1.00 97.62 500 THR A O 1
ATOM 3830 N N . SER A 1 501 ? -19.754 3.477 34.605 1.00 98.31 501 SER A N 1
ATOM 3831 C CA . SER A 1 501 ? -18.700 2.652 35.203 1.00 98.31 501 SER A CA 1
ATOM 3832 C C . SER A 1 501 ? -17.395 2.798 34.420 1.00 98.31 501 SER A C 1
ATOM 3834 O O . SER A 1 501 ? -17.422 3.124 33.232 1.00 98.31 501 SER A O 1
ATOM 3836 N N . SER A 1 502 ? -16.274 2.531 35.086 1.00 98.44 502 SER A N 1
ATOM 3837 C CA . SER A 1 502 ? -14.921 2.618 34.529 1.00 98.44 502 SER A CA 1
ATOM 3838 C C . SER A 1 502 ? -14.148 1.356 34.889 1.00 98.44 502 SER A C 1
ATOM 3840 O O . SER A 1 502 ? -14.217 0.908 36.033 1.00 98.44 502 SER A O 1
ATOM 3842 N N . HIS A 1 503 ? -13.413 0.805 33.928 1.00 98.38 503 HIS A N 1
ATOM 3843 C CA . HIS A 1 503 ? -12.698 -0.462 34.064 1.00 98.38 503 HIS A CA 1
ATOM 3844 C C . HIS A 1 503 ? -11.272 -0.286 33.535 1.00 98.38 503 HIS A C 1
ATOM 3846 O O . HIS A 1 503 ? -11.097 -0.200 32.316 1.00 98.38 503 HIS A O 1
ATOM 3852 N N . PRO A 1 504 ? -10.266 -0.173 34.419 1.00 97.69 504 PRO A N 1
ATOM 3853 C CA . PRO A 1 504 ? -8.868 -0.092 34.007 1.00 97.69 504 PRO A CA 1
ATOM 3854 C C . PRO A 1 504 ? -8.464 -1.331 33.205 1.00 97.69 504 PRO A C 1
ATOM 3856 O O . PRO A 1 504 ? -8.797 -2.453 33.589 1.00 97.69 504 PRO A O 1
ATOM 3859 N N . ALA A 1 505 ? -7.750 -1.127 32.101 1.00 95.62 505 ALA A N 1
ATOM 3860 C CA . ALA A 1 505 ? -7.311 -2.202 31.213 1.00 95.62 505 ALA A CA 1
ATOM 3861 C C . ALA A 1 505 ? -6.035 -2.907 31.714 1.00 95.62 505 ALA A C 1
ATOM 3863 O O . ALA A 1 505 ? -5.741 -4.031 31.305 1.00 95.62 505 ALA A O 1
ATOM 3864 N N . GLY A 1 506 ? -5.300 -2.263 32.626 1.00 93.12 506 GLY A N 1
ATOM 3865 C CA . GLY A 1 506 ? -4.021 -2.750 33.134 1.00 93.12 506 GLY A CA 1
ATOM 3866 C C . GLY A 1 506 ? -2.897 -2.610 32.107 1.00 93.12 506 GLY A C 1
ATOM 3867 O O . GLY A 1 506 ? -2.988 -1.828 31.167 1.00 93.12 506 GLY A O 1
ATOM 3868 N N . HIS A 1 507 ? -1.833 -3.385 32.297 1.00 93.44 507 HIS A N 1
ATOM 3869 C CA . HIS A 1 507 ? -0.631 -3.339 31.468 1.00 93.44 507 HIS A CA 1
ATOM 3870 C C . HIS A 1 507 ? -0.219 -4.746 31.028 1.00 93.44 507 HIS A C 1
ATOM 3872 O O . HIS A 1 507 ? -0.608 -5.720 31.685 1.00 93.44 507 HIS A O 1
ATOM 3878 N N . PRO A 1 508 ? 0.603 -4.879 29.971 1.00 91.88 508 PRO A N 1
ATOM 3879 C CA . PRO A 1 508 ? 1.265 -6.138 29.674 1.00 91.88 508 PRO A CA 1
ATOM 3880 C C . PRO A 1 508 ? 1.979 -6.710 30.913 1.00 91.88 508 PRO A C 1
ATOM 3882 O O . PRO A 1 508 ? 2.701 -5.984 31.600 1.00 91.88 508 PRO A O 1
ATOM 3885 N N . PRO A 1 509 ? 1.811 -8.012 31.211 1.00 91.56 509 PRO A N 1
ATOM 3886 C CA . PRO A 1 509 ? 2.411 -8.631 32.394 1.00 91.56 509 PRO A CA 1
ATOM 3887 C C . PRO A 1 509 ? 3.929 -8.810 32.262 1.00 91.56 509 PRO A C 1
ATOM 3889 O O . PRO A 1 509 ? 4.624 -9.064 33.244 1.00 91.56 509 PRO A O 1
ATOM 3892 N N . THR A 1 510 ? 4.460 -8.736 31.043 1.00 92.88 510 THR A N 1
ATOM 3893 C CA . THR A 1 510 ? 5.885 -8.863 30.742 1.00 92.88 510 THR A CA 1
ATOM 3894 C C . THR A 1 510 ? 6.215 -7.994 29.539 1.00 92.88 510 THR A C 1
ATOM 3896 O O . THR A 1 510 ? 5.440 -7.923 28.585 1.00 92.88 510 THR A O 1
ATOM 3899 N N . TYR A 1 511 ? 7.383 -7.359 29.599 1.00 93.94 511 TYR A N 1
ATOM 3900 C CA . TYR A 1 511 ? 7.953 -6.575 28.512 1.00 93.94 511 TYR A CA 1
ATOM 3901 C C . TYR A 1 511 ? 9.279 -7.181 28.074 1.00 93.94 511 TYR A C 1
ATOM 3903 O O . TYR A 1 511 ? 10.038 -7.698 28.896 1.00 93.94 511 TYR A O 1
ATOM 3911 N N . GLU A 1 512 ? 9.594 -7.047 26.794 1.00 92.19 512 GLU A N 1
ATOM 3912 C CA . GLU A 1 512 ? 10.886 -7.434 26.241 1.00 92.19 512 GLU A CA 1
ATOM 3913 C C . GLU A 1 512 ? 11.457 -6.285 25.406 1.00 92.19 512 GLU A C 1
ATOM 3915 O O . GLU A 1 512 ? 10.883 -5.884 24.389 1.00 92.19 512 GLU A O 1
ATOM 3920 N N . SER A 1 513 ? 12.612 -5.762 25.826 1.00 85.38 513 SER A N 1
ATOM 3921 C CA . SER A 1 513 ? 13.306 -4.676 25.131 1.00 85.38 513 SER A CA 1
ATOM 3922 C C . SER A 1 513 ? 13.525 -4.975 23.649 1.00 85.38 513 SER A C 1
ATOM 3924 O O . SER A 1 513 ? 13.798 -6.105 23.247 1.00 85.38 513 SER A O 1
ATOM 3926 N N . LEU A 1 514 ? 13.453 -3.929 22.826 1.00 75.44 514 LEU A N 1
ATOM 3927 C CA . LEU A 1 514 ? 13.796 -4.035 21.413 1.00 75.44 514 LEU A CA 1
ATOM 3928 C C . LEU A 1 514 ? 15.303 -4.235 21.256 1.00 75.44 514 LEU A C 1
ATOM 3930 O O . LEU A 1 514 ? 16.107 -3.436 21.741 1.00 75.44 514 LEU A O 1
ATOM 3934 N N . TYR A 1 515 ? 15.678 -5.289 20.540 1.00 74.19 515 TYR A N 1
ATOM 3935 C CA . TYR A 1 515 ? 17.030 -5.453 20.023 1.00 74.19 515 TYR A CA 1
ATOM 3936 C C . TYR A 1 515 ? 17.204 -4.619 18.753 1.00 74.19 515 TYR A C 1
ATOM 3938 O O . TYR A 1 515 ? 16.229 -4.211 18.116 1.00 74.19 515 TYR A O 1
ATOM 3946 N N . GLN A 1 516 ? 18.455 -4.373 18.362 1.00 81.25 516 GLN A N 1
ATOM 3947 C CA . GLN A 1 516 ? 18.735 -3.764 17.066 1.00 81.25 516 GLN A CA 1
ATOM 3948 C C . GLN A 1 516 ? 18.112 -4.630 15.962 1.00 81.25 516 GLN A C 1
ATOM 3950 O O . GLN A 1 516 ? 18.423 -5.818 15.866 1.00 81.25 516 GLN A O 1
ATOM 3955 N N . ARG A 1 517 ? 17.222 -4.036 15.155 1.00 82.50 517 ARG A N 1
ATOM 3956 C CA . ARG A 1 517 ? 16.564 -4.734 14.047 1.00 82.50 517 ARG A CA 1
ATOM 3957 C C . ARG A 1 517 ? 17.596 -5.267 13.058 1.00 82.50 517 ARG A C 1
ATOM 3959 O O . ARG A 1 517 ? 18.634 -4.642 12.818 1.00 82.50 517 ARG A O 1
ATOM 3966 N N . SER A 1 518 ? 17.301 -6.441 12.510 1.00 86.50 518 SER A N 1
ATOM 3967 C CA . SER A 1 518 ? 18.165 -7.088 11.530 1.00 86.50 518 SER A CA 1
ATOM 3968 C C . SER A 1 518 ? 18.259 -6.232 10.271 1.00 86.50 518 SER A C 1
ATOM 3970 O O . SER A 1 518 ? 17.260 -5.721 9.779 1.00 86.50 518 SER A O 1
ATOM 3972 N N . SER A 1 519 ? 19.471 -6.083 9.744 1.00 93.31 519 SER A N 1
ATOM 3973 C CA . SER A 1 519 ? 19.725 -5.400 8.476 1.00 93.31 519 SER A CA 1
ATOM 3974 C C . SER A 1 519 ? 20.862 -6.111 7.763 1.00 93.31 519 SER A C 1
ATOM 3976 O O . SER A 1 519 ? 22.014 -6.042 8.205 1.00 93.31 519 SER A O 1
ATOM 3978 N N . TYR A 1 520 ? 20.545 -6.828 6.689 1.00 95.00 520 TYR A N 1
ATOM 3979 C CA . TYR A 1 520 ? 21.509 -7.667 5.986 1.00 95.00 520 TYR A CA 1
ATOM 3980 C C . TYR A 1 520 ? 21.228 -7.740 4.484 1.00 95.00 520 TYR A C 1
ATOM 3982 O O . TYR A 1 520 ? 20.086 -7.676 4.026 1.00 95.00 520 TYR A O 1
ATOM 3990 N N . ASP A 1 521 ? 22.304 -7.895 3.718 1.00 96.31 521 ASP A N 1
ATOM 3991 C CA . ASP A 1 521 ? 22.247 -8.355 2.331 1.00 96.31 521 ASP A CA 1
ATOM 3992 C C . ASP A 1 521 ? 22.224 -9.885 2.298 1.00 96.31 521 ASP A C 1
ATOM 3994 O O . ASP A 1 521 ? 22.571 -10.531 3.290 1.00 96.31 521 ASP A O 1
ATOM 3998 N N . THR A 1 522 ? 21.811 -10.471 1.172 1.00 94.31 522 THR A N 1
ATOM 3999 C CA . THR A 1 522 ? 21.738 -11.931 1.036 1.00 94.31 522 THR A CA 1
ATOM 4000 C C . THR A 1 522 ? 23.055 -12.602 1.444 1.00 94.31 522 THR A C 1
ATOM 4002 O O . THR A 1 522 ? 24.131 -12.253 0.960 1.00 94.31 522 THR A O 1
ATOM 4005 N N . ALA A 1 523 ? 22.975 -13.602 2.327 1.00 89.44 523 ALA A N 1
ATOM 4006 C CA . ALA A 1 523 ? 24.150 -14.336 2.803 1.00 89.44 523 ALA A CA 1
ATOM 4007 C C . ALA A 1 523 ? 24.790 -15.218 1.713 1.00 89.44 523 ALA A C 1
ATOM 4009 O O . ALA A 1 523 ? 25.924 -15.672 1.851 1.00 89.44 523 ALA A O 1
ATOM 4010 N N . SER A 1 524 ? 24.058 -15.511 0.638 1.00 88.00 524 SER A N 1
ATOM 4011 C CA . SER A 1 524 ? 24.514 -16.368 -0.459 1.00 88.00 524 SER A CA 1
ATOM 4012 C C . SER A 1 524 ? 24.032 -15.782 -1.786 1.00 88.00 524 SER A C 1
ATOM 4014 O O . SER A 1 524 ? 23.027 -16.259 -2.325 1.00 88.00 524 SER A O 1
ATOM 4016 N N . PRO A 1 525 ? 24.691 -14.714 -2.278 1.00 87.94 525 PRO A N 1
ATOM 4017 C CA . PRO A 1 525 ? 24.348 -14.098 -3.551 1.00 87.94 525 PRO A CA 1
ATOM 4018 C C . PRO A 1 525 ? 24.562 -15.095 -4.690 1.00 87.94 525 PRO A C 1
ATOM 4020 O O . PRO A 1 525 ? 25.611 -15.735 -4.797 1.00 87.94 525 PRO A O 1
ATOM 4023 N N . ALA A 1 526 ? 23.558 -15.232 -5.549 1.00 86.19 526 ALA A N 1
ATOM 4024 C CA . ALA A 1 526 ? 23.637 -16.093 -6.715 1.00 86.19 526 ALA A CA 1
ATOM 4025 C C . ALA A 1 526 ? 24.578 -15.484 -7.766 1.00 86.19 526 ALA A C 1
ATOM 4027 O O . ALA A 1 526 ? 24.564 -14.282 -8.029 1.00 86.19 526 ALA A O 1
ATOM 4028 N N . THR A 1 527 ? 25.407 -16.320 -8.392 1.00 80.94 527 THR A N 1
ATOM 4029 C CA . THR A 1 527 ? 26.242 -15.885 -9.517 1.00 80.94 527 THR A CA 1
ATOM 4030 C C . THR A 1 527 ? 25.511 -16.170 -10.817 1.00 80.94 527 THR A C 1
ATOM 4032 O O . THR A 1 527 ? 25.239 -17.324 -11.147 1.00 80.94 527 THR A O 1
ATOM 4035 N N . PHE A 1 528 ? 25.227 -15.120 -11.578 1.00 77.00 528 PHE A N 1
ATOM 4036 C CA . PHE A 1 528 ? 24.611 -15.241 -12.892 1.00 77.00 528 PHE A CA 1
ATOM 4037 C C . PHE A 1 528 ? 25.688 -15.088 -13.965 1.00 77.00 528 PHE A C 1
ATOM 4039 O O . PHE A 1 528 ? 26.392 -14.083 -14.006 1.00 77.00 528 PHE A O 1
ATOM 4046 N N . SER A 1 529 ? 25.837 -16.100 -14.821 1.00 66.38 529 SER A N 1
ATOM 4047 C CA . SER A 1 529 ? 26.727 -16.065 -15.985 1.00 66.38 529 SER A CA 1
ATOM 4048 C C . SER A 1 529 ? 25.918 -16.265 -17.267 1.00 66.38 529 SER A C 1
ATOM 4050 O O . SER A 1 529 ? 24.935 -17.010 -17.279 1.00 66.38 529 SER A O 1
ATOM 4052 N N . GLY A 1 530 ? 26.318 -15.586 -18.345 1.00 66.75 530 GLY A N 1
ATOM 4053 C CA . GLY A 1 530 ? 25.647 -15.636 -19.646 1.00 66.75 530 GLY A CA 1
ATOM 4054 C C . GLY A 1 530 ? 25.066 -14.292 -20.086 1.00 66.75 530 GLY A C 1
ATOM 4055 O O . GLY A 1 530 ? 25.329 -13.261 -19.475 1.00 66.75 530 GLY A O 1
ATOM 4056 N N . HIS A 1 531 ? 24.299 -14.317 -21.177 1.00 73.50 531 HIS A N 1
ATOM 4057 C CA . HIS A 1 531 ? 23.675 -13.126 -21.754 1.00 73.50 531 HIS A CA 1
ATOM 4058 C C . HIS A 1 531 ? 22.607 -12.552 -20.810 1.00 73.50 531 HIS A C 1
ATOM 4060 O O . HIS A 1 531 ? 21.797 -13.298 -20.247 1.00 73.50 531 HIS A O 1
ATOM 4066 N N . THR A 1 532 ? 22.608 -11.231 -20.658 1.00 78.25 532 THR A N 1
ATOM 4067 C CA . THR A 1 532 ? 21.551 -10.468 -19.994 1.00 78.25 532 THR A CA 1
ATOM 4068 C C . THR A 1 532 ? 20.642 -9.826 -21.036 1.00 78.25 532 THR A C 1
ATOM 4070 O O . THR A 1 532 ? 21.014 -9.669 -22.198 1.00 78.25 532 THR A O 1
ATOM 4073 N N . THR A 1 533 ? 19.428 -9.490 -20.622 1.00 78.25 533 THR A N 1
ATOM 4074 C CA . THR A 1 533 ? 18.517 -8.628 -21.366 1.00 78.25 533 THR A CA 1
ATOM 4075 C C . THR A 1 533 ? 18.091 -7.476 -20.477 1.00 78.25 533 THR A C 1
ATOM 4077 O O . THR A 1 533 ? 18.005 -7.604 -19.254 1.00 78.25 533 THR A O 1
ATOM 4080 N N . THR A 1 534 ? 17.781 -6.358 -21.106 1.00 84.44 534 THR A N 1
ATOM 4081 C CA . THR A 1 534 ? 17.318 -5.153 -20.438 1.00 84.44 534 THR A CA 1
ATOM 4082 C C . THR A 1 534 ? 15.791 -5.202 -20.294 1.00 84.44 534 THR A C 1
ATOM 4084 O O . THR A 1 534 ? 15.087 -5.370 -21.288 1.00 84.44 534 THR A O 1
ATOM 4087 N N . VAL A 1 535 ? 15.269 -5.071 -19.071 1.00 85.94 535 VAL A N 1
ATOM 4088 C CA . VAL A 1 535 ? 13.817 -5.066 -18.764 1.00 85.94 535 VAL A CA 1
ATOM 4089 C C . VAL A 1 535 ? 13.480 -3.978 -17.748 1.00 85.94 535 VAL A C 1
ATOM 4091 O O . VAL A 1 535 ? 14.380 -3.497 -17.056 1.00 85.94 535 VAL A O 1
ATOM 4094 N N . ARG A 1 536 ? 12.204 -3.595 -17.599 1.00 89.31 536 ARG A N 1
ATOM 4095 C CA . ARG A 1 536 ? 11.788 -2.814 -16.422 1.00 89.31 536 ARG A CA 1
ATOM 4096 C C . ARG A 1 536 ? 11.609 -3.752 -15.235 1.00 89.31 536 ARG A C 1
ATOM 4098 O O . ARG A 1 536 ? 11.091 -4.856 -15.384 1.00 89.31 536 ARG A O 1
ATOM 4105 N N . LEU A 1 537 ? 11.995 -3.315 -14.039 1.00 91.38 537 LEU A N 1
ATOM 4106 C CA . LEU A 1 537 ? 11.821 -4.115 -12.824 1.00 91.38 537 LEU A CA 1
ATOM 4107 C C . LEU A 1 537 ? 10.342 -4.481 -12.583 1.00 91.38 537 LEU A C 1
ATOM 4109 O O . LEU A 1 537 ? 10.042 -5.574 -12.116 1.00 91.38 537 LEU A O 1
ATOM 4113 N N . GLY A 1 538 ? 9.415 -3.599 -12.954 1.00 90.81 538 GLY A N 1
ATOM 4114 C CA . GLY A 1 538 ? 7.972 -3.803 -12.843 1.00 90.81 538 GLY A CA 1
ATOM 4115 C C . GLY A 1 538 ? 7.389 -4.866 -13.772 1.00 90.81 538 GLY A C 1
ATOM 4116 O O . GLY A 1 538 ? 6.256 -5.288 -13.540 1.00 90.81 538 GLY A O 1
ATOM 4117 N N . ASP A 1 539 ? 8.139 -5.303 -14.789 1.00 86.31 539 ASP A N 1
ATOM 4118 C CA . ASP A 1 539 ? 7.729 -6.389 -15.688 1.00 86.31 539 ASP A CA 1
ATOM 4119 C C . ASP A 1 539 ? 7.920 -7.770 -15.046 1.00 86.31 539 ASP A C 1
ATOM 4121 O O . ASP A 1 539 ? 7.282 -8.736 -15.462 1.00 86.31 539 ASP A O 1
ATOM 4125 N N . ILE A 1 540 ? 8.778 -7.856 -14.025 1.00 87.31 540 ILE A N 1
ATOM 4126 C CA . ILE A 1 540 ? 9.154 -9.105 -13.349 1.00 87.31 540 ILE A CA 1
ATOM 4127 C C . ILE A 1 540 ? 8.779 -9.129 -11.867 1.00 87.31 540 ILE A C 1
ATOM 4129 O O . ILE A 1 540 ? 8.625 -10.208 -11.308 1.00 87.31 540 ILE A O 1
ATOM 4133 N N . ALA A 1 541 ? 8.631 -7.967 -11.227 1.00 93.75 541 ALA A N 1
ATOM 4134 C CA . ALA A 1 541 ? 8.346 -7.860 -9.804 1.00 93.75 541 ALA A CA 1
ATOM 4135 C C . ALA A 1 541 ? 7.184 -6.903 -9.515 1.00 93.75 541 ALA A C 1
ATOM 4137 O O . ALA A 1 541 ? 7.035 -5.834 -10.122 1.00 93.75 541 ALA A O 1
ATOM 4138 N N . LEU A 1 542 ? 6.385 -7.278 -8.520 1.00 96.25 542 LEU A N 1
ATOM 4139 C CA . LEU A 1 542 ? 5.418 -6.390 -7.887 1.00 96.25 542 LEU A CA 1
ATOM 4140 C C . LEU A 1 542 ? 6.055 -5.744 -6.661 1.00 96.25 542 LEU A C 1
ATOM 4142 O O . LEU A 1 542 ? 7.021 -6.253 -6.091 1.00 96.25 542 LEU A O 1
ATOM 4146 N N . ALA A 1 543 ? 5.533 -4.586 -6.275 1.00 96.88 543 ALA A N 1
ATOM 4147 C CA . ALA A 1 543 ? 6.041 -3.860 -5.128 1.00 96.88 543 ALA A CA 1
ATOM 4148 C C . ALA A 1 543 ? 4.947 -3.026 -4.466 1.00 96.88 543 ALA A C 1
ATOM 4150 O O . ALA A 1 543 ? 3.950 -2.666 -5.096 1.00 96.88 543 ALA A O 1
ATOM 4151 N N . ARG A 1 544 ? 5.167 -2.698 -3.196 1.00 96.44 544 ARG A N 1
ATOM 4152 C CA . ARG A 1 544 ? 4.342 -1.774 -2.422 1.00 96.44 544 ARG A CA 1
ATOM 4153 C C . ARG A 1 544 ? 5.234 -0.906 -1.548 1.00 96.44 544 ARG A C 1
ATOM 4155 O O . ARG A 1 544 ? 6.225 -1.400 -1.018 1.00 96.44 544 ARG A O 1
ATOM 4162 N N . SER A 1 545 ? 4.891 0.370 -1.415 1.00 96.12 545 SER A N 1
ATOM 4163 C CA . SER A 1 545 ? 5.597 1.320 -0.559 1.00 96.12 545 SER A CA 1
ATOM 4164 C C . SER A 1 545 ? 4.625 2.233 0.176 1.00 96.12 545 SER A C 1
ATOM 4166 O O . SER A 1 545 ? 3.478 2.411 -0.245 1.00 96.12 545 SER A O 1
ATOM 4168 N N . GLY A 1 546 ? 5.102 2.817 1.267 1.00 93.62 546 GLY A N 1
ATOM 4169 C CA . GLY A 1 546 ? 4.362 3.777 2.076 1.00 93.62 546 GLY A CA 1
ATOM 4170 C C . GLY A 1 546 ? 5.272 4.514 3.046 1.00 93.62 546 GLY A C 1
ATOM 4171 O O . GLY A 1 546 ? 6.481 4.260 3.108 1.00 93.62 546 GLY A O 1
ATOM 4172 N N . ASP A 1 547 ? 4.691 5.410 3.824 1.00 92.12 547 ASP A N 1
ATOM 4173 C CA . ASP A 1 547 ? 5.385 6.129 4.876 1.00 92.12 547 ASP A CA 1
ATOM 4174 C C . ASP A 1 547 ? 5.292 5.398 6.218 1.00 92.12 547 ASP A C 1
ATOM 4176 O O . ASP A 1 547 ? 4.369 4.647 6.489 1.00 92.12 547 ASP A O 1
ATOM 4180 N N . LYS A 1 548 ? 6.274 5.607 7.091 1.00 87.94 548 LYS A N 1
ATOM 4181 C CA . LYS A 1 548 ? 6.135 5.305 8.517 1.00 87.94 548 LYS A CA 1
ATOM 4182 C C . LYS A 1 548 ? 6.716 6.458 9.310 1.00 87.94 548 LYS A C 1
ATOM 4184 O O . LYS A 1 548 ? 7.907 6.475 9.636 1.00 87.94 548 LYS A O 1
ATOM 4189 N N . GLY A 1 549 ? 5.884 7.467 9.557 1.00 87.62 549 GLY A N 1
ATOM 4190 C CA . GLY A 1 549 ? 6.339 8.752 10.073 1.00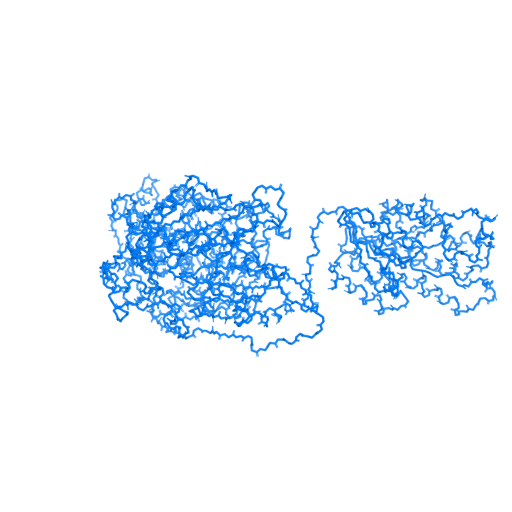 87.62 549 GLY A CA 1
ATOM 4191 C C . GLY A 1 549 ? 7.223 9.469 9.050 1.00 87.62 549 GLY A C 1
ATOM 4192 O O . GLY A 1 549 ? 6.768 9.830 7.973 1.00 87.62 549 GLY A O 1
ATOM 4193 N N . SER A 1 550 ? 8.494 9.692 9.379 1.00 89.12 550 SER A N 1
ATOM 4194 C CA . SER A 1 550 ? 9.480 10.340 8.497 1.00 89.12 550 SER A CA 1
ATOM 4195 C C . SER A 1 550 ? 10.229 9.380 7.561 1.00 89.12 550 SER A C 1
ATOM 4197 O O . SER A 1 550 ? 11.090 9.806 6.785 1.00 89.12 550 SER A O 1
ATOM 4199 N N . ASN A 1 551 ? 9.921 8.087 7.633 1.00 93.38 551 ASN A N 1
ATOM 4200 C CA . ASN A 1 551 ? 10.627 7.031 6.916 1.00 93.38 551 ASN A CA 1
ATOM 4201 C C . ASN A 1 551 ? 9.795 6.514 5.741 1.00 93.38 551 ASN A C 1
ATOM 4203 O O . ASN A 1 551 ? 8.570 6.579 5.777 1.00 93.38 551 ASN A O 1
ATOM 4207 N N . LEU A 1 552 ? 10.456 5.938 4.741 1.00 94.56 552 LEU A N 1
ATOM 4208 C CA . LEU A 1 552 ? 9.809 5.252 3.622 1.00 94.56 552 LEU A CA 1
ATOM 4209 C C . LEU A 1 552 ? 10.076 3.755 3.718 1.00 94.56 552 LEU A C 1
ATOM 4211 O O . LEU A 1 552 ? 11.223 3.353 3.903 1.00 94.56 552 LEU A O 1
ATOM 4215 N N . ASN A 1 553 ? 9.050 2.928 3.563 1.00 96.00 553 ASN A N 1
ATOM 4216 C CA . ASN A 1 553 ? 9.213 1.484 3.400 1.00 96.00 553 ASN A CA 1
ATOM 4217 C C . ASN A 1 553 ? 8.907 1.072 1.960 1.00 96.00 553 ASN A C 1
ATOM 4219 O O . ASN A 1 553 ? 8.121 1.727 1.275 1.00 96.00 553 ASN A O 1
ATOM 4223 N N . VAL A 1 554 ? 9.533 -0.009 1.501 1.00 97.50 554 VAL A N 1
ATOM 4224 C CA . VAL A 1 554 ? 9.186 -0.644 0.230 1.00 97.50 554 VAL A CA 1
ATOM 4225 C C . VAL A 1 554 ? 9.460 -2.141 0.291 1.00 97.50 554 VAL A C 1
ATOM 4227 O O . VAL A 1 554 ? 10.573 -2.570 0.596 1.00 97.50 554 VAL A O 1
ATOM 4230 N N . GLY A 1 555 ? 8.454 -2.944 -0.040 1.00 97.56 555 GLY A N 1
ATOM 4231 C CA . GLY A 1 555 ? 8.604 -4.370 -0.303 1.00 97.56 555 GLY A CA 1
ATOM 4232 C C . GLY A 1 555 ? 8.501 -4.661 -1.792 1.00 97.56 555 GLY A C 1
ATOM 4233 O O . GLY A 1 555 ? 7.627 -4.125 -2.469 1.00 97.56 555 GLY A O 1
ATOM 4234 N N . VAL A 1 556 ? 9.387 -5.517 -2.296 1.00 98.12 556 VAL A N 1
ATOM 4235 C CA . VAL A 1 556 ? 9.421 -5.978 -3.690 1.00 98.12 556 VAL A CA 1
ATOM 4236 C C . VAL A 1 556 ? 9.395 -7.498 -3.690 1.00 98.12 556 VAL A C 1
ATOM 4238 O O . VAL A 1 556 ? 10.176 -8.106 -2.959 1.00 98.12 556 VAL A O 1
ATOM 4241 N N . PHE A 1 557 ? 8.534 -8.117 -4.494 1.00 97.81 557 PHE A N 1
ATOM 4242 C CA . PHE A 1 557 ? 8.383 -9.571 -4.532 1.00 97.81 557 PHE A CA 1
ATOM 4243 C C . PHE A 1 557 ? 8.175 -10.119 -5.946 1.00 97.81 557 PHE A C 1
ATOM 4245 O O . PHE A 1 557 ? 7.781 -9.404 -6.870 1.00 97.81 557 PHE A O 1
ATOM 4252 N N . VAL A 1 558 ? 8.469 -11.409 -6.088 1.00 95.06 558 VAL A N 1
ATOM 4253 C CA . VAL A 1 558 ? 8.377 -12.203 -7.325 1.00 95.06 558 VAL A CA 1
ATOM 4254 C C . VAL A 1 558 ? 7.612 -13.500 -7.054 1.00 95.06 558 VAL A C 1
ATOM 4256 O O . VAL A 1 558 ? 7.297 -13.810 -5.907 1.00 95.06 558 VAL A O 1
ATOM 4259 N N . HIS A 1 559 ? 7.300 -14.274 -8.093 1.00 88.38 559 HIS A N 1
ATOM 4260 C CA . HIS A 1 559 ? 6.389 -15.420 -7.973 1.00 88.38 559 HIS A CA 1
ATOM 4261 C C . HIS A 1 559 ? 7.095 -16.773 -7.949 1.00 88.38 559 HIS A C 1
ATOM 4263 O O . HIS A 1 559 ? 6.525 -17.753 -7.474 1.00 88.38 559 HIS A O 1
ATOM 4269 N N . THR A 1 560 ? 8.328 -16.855 -8.452 1.00 83.50 560 THR A N 1
ATOM 4270 C CA . THR A 1 560 ? 9.043 -18.129 -8.584 1.00 83.50 560 THR A CA 1
ATOM 4271 C C . THR A 1 560 ? 10.340 -18.167 -7.780 1.00 83.50 560 THR A C 1
ATOM 4273 O O . THR A 1 560 ? 11.041 -17.169 -7.628 1.00 83.50 560 THR A O 1
ATOM 4276 N N . ALA A 1 561 ? 10.734 -19.368 -7.343 1.00 82.12 561 ALA A N 1
ATOM 4277 C CA . ALA A 1 561 ? 12.023 -19.589 -6.681 1.00 82.12 561 ALA A CA 1
ATOM 4278 C C . ALA A 1 561 ? 13.225 -19.179 -7.561 1.00 82.12 561 ALA A C 1
ATOM 4280 O O . ALA A 1 561 ? 14.270 -18.780 -7.054 1.00 82.12 561 ALA A O 1
ATOM 4281 N N . ARG A 1 562 ? 13.067 -19.251 -8.889 1.00 76.44 562 ARG A N 1
ATOM 4282 C CA . ARG A 1 562 ? 14.098 -18.873 -9.862 1.00 76.44 562 ARG A CA 1
ATOM 4283 C C . ARG A 1 562 ? 14.302 -17.359 -9.922 1.00 76.44 562 ARG A C 1
ATOM 4285 O O . ARG A 1 562 ? 15.440 -16.899 -9.962 1.00 76.44 562 ARG A O 1
ATOM 4292 N N . GLU A 1 563 ? 13.214 -16.593 -9.910 1.00 87.44 563 GLU A N 1
ATOM 4293 C CA . GLU A 1 563 ? 13.258 -15.130 -9.819 1.00 87.44 563 GLU A CA 1
ATOM 4294 C C . GLU A 1 563 ? 13.732 -14.679 -8.435 1.00 87.44 563 GLU A C 1
ATOM 4296 O O . GLU A 1 563 ? 14.455 -13.690 -8.330 1.00 87.44 563 GLU A O 1
ATOM 4301 N N . TRP A 1 564 ? 13.374 -15.418 -7.379 1.00 92.81 564 TRP A N 1
ATOM 4302 C CA . TRP A 1 564 ? 13.727 -15.100 -5.996 1.00 92.81 564 TRP A CA 1
ATOM 4303 C C . TRP A 1 564 ? 15.240 -14.991 -5.779 1.00 92.81 564 TRP A C 1
ATOM 4305 O O . TRP A 1 564 ? 15.714 -14.001 -5.216 1.00 92.81 564 TRP A O 1
ATOM 4315 N N . ASP A 1 565 ? 16.013 -15.964 -6.271 1.00 90.50 565 ASP A N 1
ATOM 4316 C CA . ASP A 1 565 ? 17.475 -15.942 -6.153 1.00 90.50 565 ASP A CA 1
ATOM 4317 C C . ASP A 1 565 ? 18.104 -14.735 -6.849 1.00 90.50 565 ASP A C 1
ATOM 4319 O O . ASP A 1 565 ? 19.080 -14.164 -6.351 1.00 90.50 565 ASP A O 1
ATOM 4323 N N . TRP A 1 566 ? 17.529 -14.310 -7.975 1.00 91.50 566 TRP A N 1
ATOM 4324 C CA . TRP A 1 566 ? 17.946 -13.088 -8.649 1.00 91.50 566 TRP A CA 1
ATOM 4325 C C . TRP A 1 566 ? 17.541 -11.848 -7.862 1.00 91.50 566 TRP A C 1
ATOM 4327 O O . TRP A 1 566 ? 18.410 -11.029 -7.574 1.00 91.50 566 TRP A O 1
ATOM 4337 N N . LEU A 1 567 ? 16.277 -11.727 -7.450 1.00 94.81 567 LEU A N 1
ATOM 4338 C CA . LEU A 1 567 ? 15.753 -10.543 -6.772 1.00 94.81 567 LEU A CA 1
ATOM 4339 C C . LEU A 1 567 ? 16.536 -10.244 -5.490 1.00 94.81 567 LEU A C 1
ATOM 4341 O O . LEU A 1 567 ? 17.012 -9.123 -5.304 1.00 94.81 567 LEU A O 1
ATOM 4345 N N . ARG A 1 568 ? 16.725 -11.254 -4.630 1.00 95.38 568 ARG A N 1
ATOM 4346 C CA . ARG A 1 568 ? 17.444 -11.100 -3.355 1.00 95.38 568 ARG A CA 1
ATOM 4347 C C . ARG A 1 568 ? 18.928 -10.792 -3.539 1.00 95.38 568 ARG A C 1
ATOM 4349 O O . ARG A 1 568 ? 19.522 -10.138 -2.688 1.00 95.38 568 ARG A O 1
ATOM 4356 N N . THR A 1 569 ? 19.521 -11.229 -4.649 1.00 94.25 569 THR A N 1
ATOM 4357 C CA . THR A 1 569 ? 20.910 -10.909 -5.001 1.00 94.25 569 THR A CA 1
ATOM 4358 C C . THR A 1 569 ? 21.036 -9.510 -5.592 1.00 94.25 569 THR A C 1
ATOM 4360 O O . THR A 1 569 ? 21.947 -8.768 -5.235 1.00 94.25 569 THR A O 1
ATOM 4363 N N . PHE A 1 570 ? 20.125 -9.148 -6.494 1.00 94.44 570 PHE A N 1
ATOM 4364 C CA . PHE A 1 570 ? 20.129 -7.878 -7.202 1.00 94.44 570 PHE A CA 1
ATOM 4365 C C . PHE A 1 570 ? 19.815 -6.719 -6.259 1.00 94.44 570 PHE A C 1
ATOM 4367 O O . PHE A 1 570 ? 20.576 -5.758 -6.203 1.00 94.44 570 PHE A O 1
ATOM 4374 N N . LEU A 1 571 ? 18.727 -6.806 -5.490 1.00 96.75 571 LEU A N 1
ATOM 4375 C CA . LEU A 1 571 ? 18.321 -5.770 -4.544 1.00 96.75 571 LEU A CA 1
ATOM 4376 C C . LEU A 1 571 ? 19.130 -5.875 -3.246 1.00 96.75 571 LEU A C 1
ATOM 4378 O O . LEU A 1 571 ? 18.600 -6.277 -2.216 1.00 96.75 571 LEU A O 1
ATOM 4382 N N . SER A 1 572 ? 20.412 -5.516 -3.284 1.00 97.06 572 SER A N 1
ATOM 4383 C CA . SER A 1 572 ? 21.222 -5.238 -2.088 1.00 97.06 572 SER A CA 1
ATOM 4384 C C . SER A 1 572 ? 20.996 -3.808 -1.574 1.00 97.06 572 SER A C 1
ATOM 4386 O O . SER A 1 572 ? 20.395 -2.980 -2.261 1.00 97.06 572 SER A O 1
ATOM 4388 N N . ARG A 1 573 ? 21.497 -3.479 -0.378 1.00 95.81 573 ARG A N 1
ATOM 4389 C CA . ARG A 1 573 ? 21.493 -2.105 0.162 1.00 95.81 573 ARG A CA 1
ATOM 4390 C C . ARG A 1 573 ? 22.256 -1.138 -0.738 1.00 95.81 573 ARG A C 1
ATOM 4392 O O . ARG A 1 573 ? 21.724 -0.084 -1.071 1.00 95.81 573 ARG A O 1
ATOM 4399 N N . ASP A 1 574 ? 23.438 -1.529 -1.209 1.00 95.31 574 ASP A N 1
ATOM 4400 C CA . ASP A 1 574 ? 24.222 -0.730 -2.159 1.00 95.31 574 ASP A CA 1
ATOM 4401 C C . ASP A 1 574 ? 23.466 -0.528 -3.473 1.00 95.31 574 ASP A C 1
ATOM 4403 O O . ASP A 1 574 ? 23.465 0.568 -4.040 1.00 95.31 574 ASP A O 1
ATOM 4407 N N . ARG A 1 575 ? 22.771 -1.569 -3.952 1.00 95.31 575 ARG A N 1
ATOM 4408 C CA . ARG A 1 575 ? 21.956 -1.451 -5.159 1.00 95.31 575 ARG A CA 1
ATOM 4409 C C . ARG A 1 575 ? 20.768 -0.527 -4.942 1.00 95.31 575 ARG A C 1
ATOM 4411 O O . ARG A 1 575 ? 20.514 0.307 -5.803 1.00 95.31 575 ARG A O 1
ATOM 4418 N N . MET A 1 576 ? 20.070 -0.629 -3.812 1.00 96.12 576 MET A N 1
ATOM 4419 C CA . MET A 1 576 ? 19.011 0.317 -3.458 1.00 96.12 576 MET A CA 1
ATOM 4420 C C . MET A 1 576 ? 19.554 1.748 -3.441 1.00 96.12 576 MET A C 1
ATOM 4422 O O . MET A 1 576 ? 18.915 2.653 -3.978 1.00 96.12 576 MET A O 1
ATOM 4426 N N . TRP A 1 577 ? 20.777 1.939 -2.936 1.00 93.75 577 TRP A N 1
ATOM 4427 C CA . TRP A 1 577 ? 21.414 3.249 -2.931 1.00 93.75 577 TRP A CA 1
ATOM 4428 C C . TRP A 1 577 ? 21.614 3.802 -4.353 1.00 93.75 577 TRP A C 1
ATOM 4430 O O . TRP A 1 577 ? 21.270 4.940 -4.665 1.00 93.75 577 TRP A O 1
ATOM 4440 N N . GLN A 1 578 ? 22.090 2.956 -5.268 1.00 92.00 578 GLN A N 1
ATOM 4441 C CA . GLN A 1 578 ? 22.223 3.305 -6.685 1.00 92.00 578 GLN A CA 1
ATOM 4442 C C . GLN A 1 578 ? 20.867 3.583 -7.355 1.00 92.00 578 GLN A C 1
ATOM 4444 O O . GLN A 1 578 ? 20.769 4.479 -8.194 1.00 92.00 578 GLN A O 1
ATOM 4449 N N . LEU A 1 579 ? 19.822 2.824 -7.005 1.00 91.94 579 LEU A N 1
ATOM 4450 C CA . LEU A 1 579 ? 18.485 2.952 -7.595 1.00 91.94 579 LEU A CA 1
ATOM 4451 C C . LEU A 1 579 ? 17.757 4.221 -7.136 1.00 91.94 579 LEU A C 1
ATOM 4453 O O . LEU A 1 579 ? 17.025 4.808 -7.939 1.00 91.94 579 LEU A O 1
ATOM 4457 N N . LEU A 1 580 ? 18.012 4.691 -5.910 1.00 89.69 580 LEU A N 1
ATOM 4458 C CA . LEU A 1 580 ? 17.586 6.014 -5.438 1.00 89.69 580 LEU A CA 1
ATOM 4459 C C . LEU A 1 580 ? 18.148 7.127 -6.330 1.00 89.69 580 LEU A C 1
ATOM 4461 O O . LEU A 1 580 ? 17.452 8.099 -6.628 1.00 89.69 580 LEU A O 1
ATOM 4465 N N . GLY A 1 581 ? 19.358 6.946 -6.862 1.00 85.62 581 GLY A N 1
ATOM 4466 C CA . GLY A 1 581 ? 19.940 7.849 -7.845 1.00 85.62 581 GLY A CA 1
ATOM 4467 C C . GLY A 1 581 ? 20.111 9.250 -7.268 1.00 85.62 581 GLY A C 1
ATOM 4468 O O . GLY A 1 581 ? 20.898 9.453 -6.355 1.00 85.62 581 GLY A O 1
ATOM 4469 N N . ARG A 1 582 ? 19.380 10.236 -7.799 1.00 77.56 582 ARG A N 1
ATOM 4470 C CA . ARG A 1 582 ? 19.475 11.630 -7.324 1.00 77.56 582 ARG A CA 1
ATOM 4471 C C . ARG A 1 582 ? 18.655 11.924 -6.074 1.00 77.56 582 ARG A C 1
ATOM 4473 O O . ARG A 1 582 ? 18.933 12.921 -5.419 1.00 77.56 582 ARG A O 1
ATOM 4480 N N . ASP A 1 583 ? 17.712 11.049 -5.734 1.00 80.94 583 ASP A N 1
ATOM 4481 C CA . ASP A 1 583 ? 17.040 11.099 -4.436 1.00 80.94 583 ASP A CA 1
ATOM 4482 C C . ASP A 1 583 ? 17.965 10.632 -3.306 1.00 80.94 583 ASP A C 1
ATOM 4484 O O . ASP A 1 583 ? 17.565 10.642 -2.148 1.00 80.94 583 ASP A O 1
ATOM 4488 N N . ALA A 1 584 ? 19.198 10.214 -3.617 1.00 85.56 584 ALA A N 1
ATOM 4489 C CA . ALA A 1 584 ? 20.153 9.808 -2.613 1.00 85.56 584 ALA A CA 1
ATOM 4490 C C . ALA A 1 584 ? 20.725 10.974 -1.809 1.00 85.56 584 ALA A C 1
ATOM 4492 O O . ALA A 1 584 ? 21.259 11.931 -2.373 1.00 85.56 584 ALA A O 1
ATOM 4493 N N . ASP A 1 585 ? 20.665 10.852 -0.484 1.00 85.56 585 ASP A N 1
ATOM 4494 C CA . ASP A 1 585 ? 21.274 11.757 0.481 1.00 85.56 585 ASP A CA 1
ATOM 4495 C C . ASP A 1 585 ? 22.057 11.002 1.559 1.00 85.56 585 ASP A C 1
ATOM 4497 O O . ASP A 1 585 ? 21.547 10.072 2.177 1.00 85.56 585 ASP A O 1
ATOM 4501 N N . GLU A 1 586 ? 23.291 11.430 1.824 1.00 87.44 586 GLU A N 1
ATOM 4502 C CA . GLU A 1 586 ? 24.178 10.808 2.817 1.00 87.44 586 GLU A CA 1
ATOM 4503 C C . GLU A 1 586 ? 23.625 10.843 4.251 1.00 87.44 586 GLU A C 1
ATOM 4505 O O . GLU A 1 586 ? 24.120 10.128 5.122 1.00 87.44 586 GLU A O 1
ATOM 4510 N N . SER A 1 587 ? 22.614 11.673 4.526 1.00 86.69 587 SER A N 1
ATOM 4511 C CA . SER A 1 587 ? 21.901 11.659 5.800 1.00 86.69 587 SER A CA 1
ATOM 4512 C C . SER A 1 587 ? 20.946 10.484 5.955 1.00 86.69 587 SER A C 1
ATOM 4514 O O . SER A 1 587 ? 20.568 10.191 7.087 1.00 86.69 587 SER A O 1
ATOM 4516 N N . TYR A 1 588 ? 20.559 9.797 4.880 1.00 91.62 588 TYR A N 1
ATOM 4517 C CA . TYR A 1 588 ? 19.640 8.665 4.951 1.00 91.62 588 TYR A CA 1
ATOM 4518 C C . TYR A 1 588 ? 20.353 7.394 5.406 1.00 91.62 588 TYR A C 1
ATOM 4520 O O . TYR A 1 588 ? 21.542 7.186 5.167 1.00 91.62 588 TYR A O 1
ATOM 4528 N N . ALA A 1 589 ? 19.587 6.503 6.026 1.00 92.25 589 ALA A N 1
ATOM 4529 C CA . ALA A 1 589 ? 20.027 5.154 6.348 1.00 92.25 589 ALA A CA 1
ATOM 4530 C C . ALA A 1 589 ? 19.105 4.135 5.679 1.00 92.25 589 ALA A C 1
ATOM 4532 O O . ALA A 1 589 ? 17.903 4.368 5.564 1.00 92.25 589 ALA A O 1
ATOM 4533 N N . ILE A 1 590 ? 19.662 2.998 5.258 1.00 93.81 590 ILE A N 1
ATOM 4534 C CA . ILE A 1 590 ? 18.915 1.930 4.586 1.00 93.81 590 ILE A CA 1
ATOM 4535 C C . ILE A 1 590 ? 18.982 0.653 5.427 1.00 93.81 590 ILE A C 1
ATOM 4537 O O . ILE A 1 590 ? 20.056 0.135 5.742 1.00 93.81 590 ILE A O 1
ATOM 4541 N N . GLU A 1 591 ? 17.814 0.126 5.768 1.00 94.69 591 GLU A N 1
ATOM 4542 C CA . GLU A 1 591 ? 17.627 -1.207 6.336 1.00 94.69 591 GLU A CA 1
ATOM 4543 C C . GLU A 1 591 ? 17.072 -2.148 5.274 1.00 94.69 591 GLU A C 1
ATOM 4545 O O . GLU A 1 591 ? 16.293 -1.723 4.424 1.00 94.69 591 GLU A O 1
ATOM 4550 N N . ARG A 1 592 ? 17.495 -3.416 5.317 1.00 96.25 592 ARG A N 1
ATOM 4551 C CA . ARG A 1 592 ? 17.083 -4.460 4.377 1.00 96.25 592 ARG A CA 1
ATOM 4552 C C . ARG A 1 592 ? 16.876 -5.787 5.101 1.00 96.25 592 ARG A C 1
ATOM 4554 O O . ARG A 1 592 ? 17.750 -6.203 5.862 1.00 96.25 592 ARG A O 1
ATOM 4561 N N . VAL A 1 593 ? 15.773 -6.466 4.798 1.00 96.50 593 VAL A N 1
ATOM 4562 C CA . VAL A 1 593 ? 15.473 -7.839 5.236 1.00 96.50 593 VAL A CA 1
ATOM 4563 C C . VAL A 1 593 ? 14.846 -8.654 4.100 1.00 96.50 593 VAL A C 1
ATOM 4565 O O . VAL A 1 593 ? 14.399 -8.101 3.093 1.00 96.50 593 VAL A O 1
ATOM 4568 N N . GLU A 1 594 ? 14.819 -9.974 4.262 1.00 96.62 594 GLU A N 1
ATOM 4569 C CA . GLU A 1 594 ? 14.204 -10.919 3.326 1.00 96.62 594 GLU A CA 1
ATOM 4570 C C . GLU A 1 594 ? 12.994 -11.604 3.970 1.00 96.62 594 GLU A C 1
ATOM 4572 O O . GLU A 1 594 ? 13.019 -11.917 5.158 1.00 96.62 594 GLU A O 1
ATOM 4577 N N . PHE A 1 595 ? 11.974 -11.900 3.162 1.00 96.81 595 PHE A N 1
ATOM 4578 C CA . PHE A 1 595 ? 10.839 -12.756 3.509 1.00 96.81 595 PHE A CA 1
ATOM 4579 C C . PHE A 1 595 ? 10.814 -13.962 2.557 1.00 96.81 595 PHE A C 1
ATOM 4581 O O . PHE A 1 595 ? 10.091 -13.959 1.554 1.00 96.81 595 PHE A O 1
ATOM 4588 N N . PRO A 1 596 ? 11.623 -15.008 2.822 1.00 95.12 596 PRO A N 1
ATOM 4589 C CA . PRO A 1 596 ? 11.901 -16.056 1.837 1.00 95.12 596 PRO A CA 1
ATOM 4590 C C . PRO A 1 596 ? 10.676 -16.882 1.442 1.00 95.12 596 PRO A C 1
ATOM 4592 O O . PRO A 1 596 ? 10.630 -17.435 0.349 1.00 95.12 596 PRO A O 1
ATOM 4595 N N . LYS A 1 597 ? 9.689 -16.985 2.335 1.00 96.06 597 LYS A N 1
ATOM 4596 C CA . LYS A 1 597 ? 8.468 -17.776 2.138 1.00 96.06 597 LYS A CA 1
ATOM 4597 C C . LYS A 1 597 ? 7.436 -17.115 1.222 1.00 96.06 597 LYS A C 1
ATOM 4599 O O . LYS A 1 597 ? 6.556 -17.805 0.723 1.00 96.06 597 LYS A O 1
ATOM 4604 N N . ILE A 1 598 ? 7.588 -15.818 0.962 1.00 96.75 598 ILE A N 1
ATOM 4605 C CA . ILE A 1 598 ? 6.765 -15.043 0.020 1.00 96.75 598 ILE A CA 1
ATOM 4606 C C . ILE A 1 598 ? 7.618 -14.361 -1.060 1.00 96.75 598 ILE A C 1
ATOM 4608 O O . ILE A 1 598 ? 7.155 -13.435 -1.717 1.00 96.75 598 ILE A O 1
ATOM 4612 N N . PHE A 1 599 ? 8.876 -14.796 -1.207 1.00 97.25 599 PHE A N 1
ATOM 4613 C CA . PHE A 1 599 ? 9.849 -14.295 -2.182 1.00 97.25 599 PHE A CA 1
ATOM 4614 C C . PHE A 1 599 ? 9.964 -12.764 -2.237 1.00 97.25 599 PHE A C 1
ATOM 4616 O O . PHE A 1 599 ? 10.065 -12.181 -3.320 1.00 97.25 599 PHE A O 1
ATOM 4623 N N . ALA A 1 600 ? 9.968 -12.113 -1.069 1.00 97.75 600 ALA A N 1
ATOM 4624 C CA . ALA A 1 600 ? 10.032 -10.660 -0.969 1.00 97.75 600 ALA A CA 1
ATOM 4625 C C . ALA A 1 600 ? 11.345 -10.158 -0.351 1.00 97.75 600 ALA A C 1
ATOM 4627 O O . ALA A 1 600 ? 11.890 -10.754 0.580 1.00 97.75 600 ALA A O 1
ATOM 4628 N N . VAL A 1 601 ? 11.830 -9.022 -0.847 1.00 97.88 601 VAL A N 1
ATOM 4629 C CA . VAL A 1 601 ? 12.877 -8.206 -0.219 1.00 97.88 601 VAL A CA 1
ATOM 4630 C C . VAL A 1 601 ? 12.230 -6.914 0.254 1.00 97.88 601 VAL A C 1
ATOM 4632 O O . VAL A 1 601 ? 11.496 -6.280 -0.503 1.00 97.88 601 VAL A O 1
ATOM 4635 N N . HIS A 1 602 ? 12.509 -6.512 1.488 1.00 97.81 602 HIS A N 1
ATOM 4636 C CA . HIS A 1 602 ? 11.921 -5.320 2.082 1.00 97.81 602 HIS A CA 1
ATOM 4637 C C . HIS A 1 602 ? 12.989 -4.351 2.566 1.00 97.81 602 HIS A C 1
ATOM 4639 O O . HIS A 1 602 ? 13.998 -4.759 3.148 1.00 97.81 602 HIS A O 1
ATOM 4645 N N . PHE A 1 603 ? 12.732 -3.063 2.356 1.00 97.44 603 PHE A N 1
ATOM 4646 C CA . PHE A 1 603 ? 13.610 -1.971 2.733 1.00 97.44 603 PHE A CA 1
ATOM 4647 C C . PHE A 1 603 ? 12.897 -0.939 3.596 1.00 97.44 603 PHE A C 1
ATOM 4649 O O . PHE A 1 603 ? 11.714 -0.668 3.409 1.00 97.44 603 PHE A O 1
ATOM 4656 N N . VAL A 1 604 ? 13.661 -0.303 4.484 1.00 96.00 604 VAL A N 1
ATOM 4657 C CA . VAL A 1 604 ? 13.274 0.948 5.148 1.00 96.00 604 VAL A CA 1
ATOM 4658 C C . VAL A 1 604 ? 14.349 1.988 4.865 1.00 96.00 604 VAL A C 1
ATOM 4660 O O . VAL A 1 604 ? 15.531 1.738 5.104 1.00 96.00 604 VAL A O 1
ATOM 4663 N N . ILE A 1 605 ? 13.940 3.146 4.359 1.00 95.00 605 ILE A N 1
ATOM 4664 C CA . ILE A 1 605 ? 14.790 4.298 4.068 1.00 95.00 605 ILE A CA 1
ATOM 4665 C C . ILE A 1 605 ? 14.460 5.382 5.090 1.00 95.00 605 ILE A C 1
ATOM 4667 O O . ILE A 1 605 ? 13.386 5.988 5.060 1.00 95.00 605 ILE A O 1
ATOM 4671 N N . TYR A 1 606 ? 15.381 5.605 6.021 1.00 93.75 606 TYR A N 1
ATOM 4672 C CA . TYR A 1 606 ? 15.177 6.517 7.139 1.00 93.75 606 TYR A CA 1
ATOM 4673 C C . TYR A 1 606 ? 15.427 7.972 6.743 1.00 93.75 606 TYR A C 1
ATOM 4675 O O . TYR A 1 606 ? 16.435 8.282 6.109 1.00 93.75 606 TYR A O 1
ATOM 4683 N N . GLY A 1 607 ? 14.520 8.862 7.154 1.00 89.38 607 GLY A N 1
ATOM 4684 C CA . GLY A 1 607 ? 14.637 10.318 6.992 1.00 89.38 607 GLY A CA 1
ATOM 4685 C C . GLY A 1 607 ? 14.279 10.886 5.614 1.00 89.38 607 GLY A C 1
ATOM 4686 O O . GLY A 1 607 ? 14.218 12.104 5.470 1.00 89.38 607 GLY A O 1
ATOM 4687 N N . ILE A 1 608 ? 13.991 10.054 4.608 1.00 90.44 608 ILE A N 1
ATOM 4688 C CA . ILE A 1 608 ? 13.694 10.528 3.242 1.00 90.44 608 ILE A CA 1
ATOM 4689 C C . ILE A 1 608 ? 12.423 11.387 3.148 1.00 90.44 608 ILE A C 1
ATOM 4691 O O . ILE A 1 608 ? 12.315 12.217 2.248 1.00 90.44 608 ILE A O 1
ATOM 4695 N N . LEU A 1 609 ? 11.472 11.235 4.077 1.00 90.69 609 LEU A N 1
ATOM 4696 C CA . LEU A 1 609 ? 10.246 12.044 4.121 1.00 90.69 609 LEU A CA 1
ATOM 4697 C C . LEU A 1 609 ? 10.352 13.239 5.084 1.00 90.69 609 LEU A C 1
ATOM 4699 O O . LEU A 1 609 ? 9.365 13.951 5.288 1.00 90.69 609 LEU A O 1
ATOM 4703 N N . GLY A 1 610 ? 11.534 13.481 5.658 1.00 87.31 610 GLY A N 1
ATOM 4704 C CA . GLY A 1 610 ? 11.829 14.629 6.512 1.00 87.31 610 GLY A CA 1
ATOM 4705 C C . GLY A 1 610 ? 11.102 14.576 7.852 1.00 87.31 610 GLY A C 1
ATOM 4706 O O . GLY A 1 610 ? 11.450 13.794 8.732 1.00 87.31 610 GLY A O 1
ATOM 4707 N N . ARG A 1 611 ? 10.058 15.393 8.012 1.00 86.62 611 ARG A N 1
ATOM 4708 C CA . ARG A 1 611 ? 9.209 15.453 9.220 1.00 86.62 611 ARG A CA 1
ATOM 4709 C C . ARG A 1 611 ? 7.837 14.792 9.015 1.00 86.62 611 ARG A C 1
ATOM 4711 O O . ARG A 1 611 ? 6.858 15.163 9.658 1.00 86.62 611 ARG A O 1
ATOM 4718 N N . GLY A 1 612 ? 7.774 13.816 8.108 1.00 86.62 612 GLY A N 1
ATOM 4719 C CA . GLY A 1 612 ? 6.582 13.022 7.803 1.00 86.62 612 GLY A CA 1
ATOM 4720 C C . GLY A 1 612 ? 5.519 13.763 6.990 1.00 86.62 612 GLY A C 1
ATOM 4721 O O . GLY A 1 612 ? 5.667 14.942 6.661 1.00 86.62 612 GLY A O 1
ATOM 4722 N N . VAL A 1 613 ? 4.429 13.061 6.668 1.00 86.81 613 VAL A N 1
ATOM 4723 C CA . VAL A 1 613 ? 3.372 13.501 5.734 1.00 86.81 613 VAL A CA 1
ATOM 4724 C C . VAL A 1 613 ? 2.848 14.914 6.010 1.00 86.81 613 VAL A C 1
ATOM 4726 O O . VAL A 1 613 ? 2.547 15.654 5.077 1.00 86.81 613 VAL A O 1
ATOM 4729 N N . SER A 1 614 ? 2.739 15.318 7.278 1.00 83.75 614 SER A N 1
ATOM 4730 C CA . SER A 1 614 ? 2.156 16.611 7.656 1.00 83.75 614 SER A CA 1
ATOM 4731 C C . SER A 1 614 ? 3.033 17.823 7.320 1.00 83.75 614 SER A C 1
ATOM 4733 O O . SER A 1 614 ? 2.548 18.951 7.397 1.00 83.75 614 SER A O 1
ATOM 4735 N N . SER A 1 615 ? 4.312 17.610 6.992 1.00 83.69 615 SER A N 1
ATOM 4736 C CA . SER A 1 615 ? 5.282 18.691 6.773 1.00 83.69 615 SER A CA 1
ATOM 4737 C C . SER A 1 615 ? 6.401 18.351 5.780 1.00 83.69 615 SER A C 1
ATOM 4739 O O . SER A 1 615 ? 7.414 19.055 5.724 1.00 83.69 615 SER A O 1
ATOM 4741 N N . SER A 1 616 ? 6.228 17.279 5.000 1.00 85.56 616 SER A N 1
ATOM 4742 C CA . SER A 1 616 ? 7.183 16.866 3.974 1.00 85.56 616 SER A CA 1
ATOM 4743 C C . SER A 1 616 ? 7.218 17.870 2.824 1.00 85.56 616 SER A C 1
ATOM 4745 O O . SER A 1 616 ? 6.187 18.303 2.312 1.00 85.56 616 SER A O 1
ATOM 4747 N N . THR A 1 617 ? 8.421 18.215 2.377 1.00 81.31 617 THR A N 1
ATOM 4748 C CA . THR A 1 617 ? 8.640 19.104 1.227 1.00 81.31 617 THR A CA 1
ATOM 4749 C C . THR A 1 617 ? 8.638 18.345 -0.107 1.00 81.31 617 THR A C 1
ATOM 4751 O O . THR A 1 617 ? 8.554 18.962 -1.180 1.00 81.31 617 THR A O 1
ATOM 4754 N N . ARG A 1 618 ? 8.670 17.003 -0.066 1.00 83.44 618 ARG A N 1
ATOM 4755 C CA . ARG A 1 618 ? 8.580 16.131 -1.245 1.00 83.44 618 ARG A CA 1
ATOM 4756 C C . ARG A 1 618 ? 7.175 16.162 -1.844 1.00 83.44 618 ARG A C 1
ATOM 4758 O O . ARG A 1 618 ? 6.189 16.395 -1.154 1.00 83.44 618 ARG A O 1
ATOM 4765 N N . LEU A 1 619 ? 7.089 15.906 -3.150 1.00 82.75 619 LEU A N 1
ATOM 4766 C CA . LEU A 1 619 ? 5.797 15.761 -3.824 1.00 82.75 619 LEU A CA 1
ATOM 4767 C C . LEU A 1 619 ? 5.049 14.516 -3.325 1.00 82.75 619 LEU A C 1
ATOM 4769 O O . LEU A 1 619 ? 3.872 14.592 -2.991 1.00 82.75 619 LEU A O 1
ATOM 4773 N N . ASP A 1 620 ? 5.745 13.379 -3.268 1.00 88.00 620 ASP A N 1
ATOM 4774 C CA . ASP A 1 620 ? 5.217 12.134 -2.712 1.00 88.00 620 ASP A CA 1
ATOM 4775 C C . ASP A 1 620 ? 5.490 12.075 -1.204 1.00 88.00 620 ASP A C 1
ATOM 4777 O O . ASP A 1 620 ? 6.413 11.405 -0.744 1.00 88.00 620 ASP A O 1
ATOM 4781 N N . ALA A 1 621 ? 4.708 12.838 -0.437 1.00 86.94 621 ALA A N 1
ATOM 4782 C CA . ALA A 1 621 ? 4.836 12.919 1.019 1.00 86.94 621 ALA A CA 1
ATOM 4783 C C . ALA A 1 621 ? 4.487 11.601 1.739 1.00 86.94 621 ALA A C 1
ATOM 4785 O O . ALA A 1 621 ? 4.954 11.392 2.853 1.00 86.94 621 ALA A O 1
ATOM 4786 N N . PHE A 1 622 ? 3.691 10.731 1.104 1.00 89.19 622 PHE A N 1
ATOM 4787 C CA . PHE A 1 622 ? 3.295 9.413 1.621 1.00 89.19 622 PHE A CA 1
ATOM 4788 C C . PHE A 1 622 ? 4.227 8.278 1.156 1.00 89.19 622 PHE A C 1
ATOM 4790 O O . PHE A 1 622 ? 4.019 7.124 1.512 1.00 89.19 622 PHE A O 1
ATOM 4797 N N . GLY A 1 623 ? 5.201 8.550 0.280 1.00 90.88 623 GLY A N 1
ATOM 4798 C CA . GLY A 1 623 ? 6.054 7.509 -0.306 1.00 90.88 623 GLY A CA 1
ATOM 4799 C C . GLY A 1 623 ? 5.301 6.446 -1.124 1.00 90.88 623 GLY A C 1
ATOM 4800 O O . GLY A 1 623 ? 5.851 5.373 -1.379 1.00 90.88 623 GLY A O 1
ATOM 4801 N N . LYS A 1 624 ? 4.048 6.697 -1.527 1.00 91.25 624 LYS A N 1
ATOM 4802 C CA . LYS A 1 624 ? 3.178 5.703 -2.188 1.00 91.25 624 LYS A CA 1
ATOM 4803 C C . LYS A 1 624 ? 3.582 5.443 -3.637 1.00 91.25 624 LYS A C 1
ATOM 4805 O O . LYS A 1 624 ? 3.367 4.343 -4.133 1.00 91.25 624 LYS A O 1
ATOM 4810 N N . ALA A 1 625 ? 4.173 6.431 -4.307 1.00 90.81 625 ALA A N 1
ATOM 4811 C CA . ALA A 1 625 ? 4.633 6.308 -5.689 1.00 90.81 625 ALA A CA 1
ATOM 4812 C C . ALA A 1 625 ? 6.046 5.709 -5.787 1.00 90.81 625 ALA A C 1
ATOM 4814 O O . ALA A 1 625 ? 6.505 5.377 -6.880 1.00 90.81 625 ALA A O 1
ATOM 4815 N N . PHE A 1 626 ? 6.753 5.556 -4.662 1.00 93.88 626 PHE A N 1
ATOM 4816 C CA . PHE A 1 626 ? 8.131 5.069 -4.652 1.00 93.88 626 PHE A CA 1
ATOM 4817 C C . PHE A 1 626 ? 8.280 3.650 -5.211 1.00 93.88 626 PHE A C 1
ATOM 4819 O O . PHE A 1 626 ? 9.227 3.380 -5.950 1.00 93.88 626 PHE A O 1
ATOM 4826 N N . ALA A 1 627 ? 7.341 2.753 -4.907 1.00 94.94 627 ALA A N 1
ATOM 4827 C CA . ALA A 1 627 ? 7.312 1.412 -5.477 1.00 94.94 627 ALA A CA 1
ATOM 4828 C C . ALA A 1 627 ? 7.234 1.453 -7.009 1.00 94.94 627 ALA A C 1
ATOM 4830 O O . ALA A 1 627 ? 7.993 0.749 -7.669 1.00 94.94 627 ALA A O 1
ATOM 4831 N N . ASP A 1 628 ? 6.391 2.314 -7.583 1.00 92.25 628 ASP A N 1
ATOM 4832 C CA . ASP A 1 628 ? 6.282 2.451 -9.038 1.00 92.25 628 ASP A CA 1
ATOM 4833 C C . ASP A 1 628 ? 7.504 3.133 -9.656 1.00 92.25 628 ASP A C 1
ATOM 4835 O O . ASP A 1 628 ? 7.977 2.699 -10.704 1.00 92.25 628 ASP A O 1
ATOM 4839 N N . TYR A 1 629 ? 8.102 4.113 -8.974 1.00 92.31 629 TYR A N 1
ATOM 4840 C CA . TYR A 1 629 ? 9.404 4.664 -9.362 1.00 92.31 629 TYR A CA 1
ATOM 4841 C C . TYR A 1 629 ? 10.490 3.581 -9.435 1.00 92.31 629 TYR A C 1
ATOM 4843 O O . TYR A 1 629 ? 11.276 3.546 -10.385 1.00 92.31 629 TYR A O 1
ATOM 4851 N N . LEU A 1 630 ? 10.540 2.693 -8.440 1.00 93.81 630 LEU A N 1
ATOM 4852 C CA . LEU A 1 630 ? 11.484 1.582 -8.402 1.00 93.81 630 LEU A CA 1
ATOM 4853 C C . LEU A 1 630 ? 11.181 0.562 -9.510 1.00 93.81 630 LEU A C 1
ATOM 4855 O O . LEU A 1 630 ? 12.100 0.110 -10.192 1.00 93.81 630 LEU A O 1
ATOM 4859 N N . ARG A 1 631 ? 9.903 0.235 -9.726 1.00 93.94 631 ARG A N 1
ATOM 4860 C CA . ARG A 1 631 ? 9.441 -0.669 -10.791 1.00 93.94 631 ARG A CA 1
ATOM 4861 C C . ARG A 1 631 ? 9.726 -0.125 -12.193 1.00 93.94 631 ARG A C 1
ATOM 4863 O O . ARG A 1 631 ? 10.008 -0.912 -13.091 1.00 93.94 631 ARG A O 1
ATOM 4870 N N . ASP A 1 632 ? 9.731 1.189 -12.391 1.00 91.75 632 ASP A N 1
ATOM 4871 C CA . ASP A 1 632 ? 10.035 1.794 -13.694 1.00 91.75 632 ASP A CA 1
ATOM 4872 C C . ASP A 1 632 ? 11.540 1.781 -14.034 1.00 91.75 632 ASP A C 1
ATOM 4874 O O . ASP A 1 632 ? 11.947 2.078 -15.160 1.00 91.75 632 ASP A O 1
ATOM 4878 N N . LYS A 1 633 ? 12.404 1.396 -13.081 1.00 90.25 633 LYS A N 1
ATOM 4879 C CA . LYS A 1 633 ? 13.843 1.259 -13.328 1.00 90.25 633 LYS A CA 1
ATOM 4880 C C . LYS A 1 633 ? 14.116 0.159 -14.342 1.00 90.25 633 LYS A C 1
ATOM 4882 O O . LYS A 1 633 ? 13.695 -0.985 -14.185 1.00 90.25 633 LYS A O 1
ATOM 4887 N N . VAL A 1 634 ? 14.910 0.515 -15.343 1.00 89.25 634 VAL A N 1
ATOM 4888 C CA . VAL A 1 634 ? 15.447 -0.414 -16.331 1.00 89.25 634 VAL A CA 1
ATOM 4889 C C . VAL A 1 634 ? 16.670 -1.125 -15.744 1.00 89.25 634 VAL A C 1
ATOM 4891 O O . VAL A 1 634 ? 17.595 -0.477 -15.247 1.00 89.25 634 VAL A O 1
ATOM 4894 N N . VAL A 1 635 ? 16.659 -2.457 -15.761 1.00 87.31 635 VAL A N 1
ATOM 4895 C CA . VAL A 1 635 ? 17.656 -3.318 -15.116 1.00 87.31 635 VAL A CA 1
ATOM 4896 C C . VAL A 1 635 ? 18.116 -4.436 -16.051 1.00 87.31 635 VAL A C 1
ATOM 4898 O O . VAL A 1 635 ? 17.387 -4.859 -16.946 1.00 87.31 635 VAL A O 1
ATOM 4901 N N . GLU A 1 636 ? 19.331 -4.928 -15.815 1.00 85.62 636 GLU A N 1
ATOM 4902 C CA . GLU A 1 636 ? 19.873 -6.100 -16.503 1.00 85.62 636 GLU A CA 1
ATOM 4903 C C . GLU A 1 636 ? 19.388 -7.382 -15.822 1.00 85.62 636 GLU A C 1
ATOM 4905 O O . GLU A 1 636 ? 19.639 -7.610 -14.633 1.00 85.62 636 GLU A O 1
ATOM 4910 N N . LEU A 1 637 ? 18.717 -8.234 -16.590 1.00 81.25 637 LEU A N 1
ATOM 4911 C CA . LEU A 1 637 ? 18.181 -9.511 -16.147 1.00 81.25 637 LEU A CA 1
ATOM 4912 C C . LEU A 1 637 ? 18.880 -10.655 -16.897 1.00 81.25 637 LEU A C 1
ATOM 4914 O O . LEU A 1 637 ? 18.892 -10.659 -18.128 1.00 81.25 637 LEU A O 1
ATOM 4918 N N . PRO A 1 638 ? 19.453 -11.655 -16.209 1.00 78.12 638 PRO A N 1
ATOM 4919 C CA . PRO A 1 638 ? 20.012 -12.830 -16.872 1.00 78.12 638 PRO A CA 1
ATOM 4920 C C . PRO A 1 638 ? 18.936 -13.575 -17.675 1.00 78.12 638 PRO A C 1
ATOM 4922 O O . PRO A 1 638 ? 17.851 -13.835 -17.160 1.00 78.12 638 PRO A O 1
ATOM 4925 N N . PHE A 1 639 ? 19.240 -13.987 -18.911 1.00 63.31 639 PHE A N 1
ATOM 4926 C CA . PHE A 1 639 ? 18.275 -14.665 -19.799 1.00 63.31 639 PHE A CA 1
ATOM 4927 C C . PHE A 1 639 ? 17.667 -15.923 -19.157 1.00 63.31 639 PHE A C 1
ATOM 4929 O O . PHE A 1 639 ? 16.493 -16.237 -19.316 1.00 63.31 639 PHE A O 1
ATOM 4936 N N . ARG A 1 640 ? 18.465 -16.621 -18.340 1.00 60.31 640 ARG A N 1
ATOM 4937 C CA . ARG A 1 640 ? 18.034 -17.780 -17.551 1.00 60.31 640 ARG A CA 1
ATOM 4938 C C . ARG A 1 640 ? 17.228 -17.408 -16.300 1.00 60.31 640 ARG A C 1
ATOM 4940 O O . ARG A 1 640 ? 17.079 -18.281 -15.461 1.00 60.31 640 ARG A O 1
ATOM 4947 N N . THR A 1 641 ? 16.742 -16.192 -16.117 1.00 50.19 641 THR A N 1
ATOM 4948 C CA . THR A 1 641 ? 15.870 -15.821 -14.984 1.00 50.19 641 THR A CA 1
ATOM 4949 C C . THR A 1 641 ? 14.429 -15.580 -15.445 1.00 50.19 641 THR A C 1
ATOM 4951 O O . THR A 1 641 ? 13.512 -15.587 -14.634 1.00 50.19 641 THR A O 1
ATOM 4954 N N . ILE A 1 642 ? 14.206 -15.447 -16.754 1.00 50.53 642 ILE A N 1
ATOM 4955 C CA . ILE A 1 642 ? 12.911 -15.111 -17.344 1.00 50.53 642 ILE A CA 1
ATOM 4956 C C . ILE A 1 642 ? 12.027 -16.362 -17.400 1.00 50.53 642 ILE A C 1
ATOM 4958 O O . ILE A 1 642 ? 12.366 -17.336 -18.068 1.00 50.53 642 ILE A O 1
ATOM 4962 N N . VAL A 1 643 ? 10.889 -16.329 -16.706 1.00 44.56 643 VAL A N 1
ATOM 4963 C CA . VAL A 1 643 ? 9.730 -17.203 -16.991 1.00 44.56 643 VAL A CA 1
ATOM 4964 C C . VAL A 1 643 ? 8.531 -16.370 -17.478 1.00 44.56 643 VAL A C 1
ATOM 4966 O O . VAL A 1 643 ? 7.611 -16.895 -18.096 1.00 44.56 643 VAL A O 1
ATOM 4969 N N . ARG A 1 644 ? 8.566 -15.046 -17.285 1.00 39.78 644 ARG A N 1
ATOM 4970 C CA . ARG A 1 644 ? 7.547 -14.097 -17.742 1.00 39.78 644 ARG A CA 1
ATOM 4971 C C . ARG A 1 644 ? 8.194 -12.882 -18.403 1.00 39.78 644 ARG A C 1
ATOM 4973 O O . ARG A 1 644 ? 8.368 -11.846 -17.776 1.00 39.78 644 ARG A O 1
ATOM 4980 N N . MET A 1 645 ? 8.503 -12.966 -19.691 1.00 31.20 645 MET A N 1
ATOM 4981 C CA . MET A 1 645 ? 8.254 -11.784 -20.513 1.00 31.20 645 MET A CA 1
ATOM 4982 C C . MET A 1 645 ? 6.761 -11.802 -20.828 1.00 31.20 645 MET A C 1
ATOM 4984 O O . MET A 1 645 ? 6.240 -12.815 -21.292 1.00 31.20 645 MET A O 1
ATOM 4988 N N . LYS A 1 646 ? 6.068 -10.701 -20.517 1.00 33.78 646 LYS A N 1
ATOM 4989 C CA . LYS A 1 646 ? 4.723 -10.424 -21.025 1.00 33.78 646 LYS A CA 1
ATOM 4990 C C . LYS A 1 646 ? 4.771 -10.532 -22.553 1.00 33.78 646 LYS A C 1
ATOM 4992 O O . LYS A 1 646 ? 5.140 -9.570 -23.218 1.00 33.78 646 LYS A O 1
ATOM 4997 N N . ILE A 1 647 ? 4.340 -11.663 -23.107 1.00 32.88 647 ILE A N 1
ATOM 4998 C CA . ILE A 1 647 ? 3.489 -11.566 -24.288 1.00 32.88 647 ILE A CA 1
ATOM 4999 C C . ILE A 1 647 ? 2.206 -10.911 -23.759 1.00 32.88 647 ILE A C 1
ATOM 5001 O O . ILE A 1 647 ? 1.632 -11.431 -22.795 1.00 32.88 647 ILE A O 1
ATOM 5005 N N . PRO A 1 648 ? 1.786 -9.744 -24.270 1.00 27.06 648 PRO A N 1
ATOM 5006 C CA . PRO A 1 648 ? 0.514 -9.156 -23.885 1.00 27.06 648 PRO A CA 1
ATOM 5007 C C . PRO A 1 648 ? -0.579 -10.211 -24.048 1.00 27.06 648 PRO A C 1
ATOM 5009 O O . PRO A 1 648 ? -0.712 -10.790 -25.126 1.00 27.06 648 PRO A O 1
ATOM 5012 N N . SER A 1 649 ? -1.364 -10.464 -23.001 1.00 28.42 649 SER A N 1
ATOM 5013 C CA . SER A 1 649 ? -2.616 -11.199 -23.145 1.00 28.42 649 SER A CA 1
ATOM 5014 C C . SER A 1 649 ? -3.567 -10.320 -23.952 1.00 28.42 649 SER A C 1
ATOM 5016 O O . SER A 1 649 ? -4.334 -9.536 -23.397 1.00 28.42 649 SER A O 1
ATOM 5018 N N . ARG A 1 650 ? -3.452 -10.377 -25.278 1.00 33.88 650 ARG A N 1
ATOM 5019 C CA . ARG A 1 650 ? -4.450 -9.821 -26.180 1.00 33.88 650 ARG A CA 1
ATOM 5020 C C . ARG A 1 650 ? -5.612 -10.797 -26.227 1.00 33.88 650 ARG A C 1
ATOM 5022 O O . ARG A 1 650 ? -5.440 -11.963 -26.567 1.00 33.88 650 ARG A O 1
ATOM 5029 N N . MET A 1 651 ? -6.807 -10.293 -25.944 1.00 34.56 651 MET A N 1
ATOM 5030 C CA . MET A 1 651 ? -7.995 -10.811 -26.607 1.00 34.56 651 MET A CA 1
ATOM 5031 C C . MET A 1 651 ? -7.870 -10.434 -28.088 1.00 34.56 651 MET A C 1
ATOM 5033 O O . MET A 1 651 ? -8.339 -9.378 -28.500 1.00 34.56 651 MET A O 1
ATOM 5037 N N . SER A 1 652 ? -7.143 -11.225 -28.870 1.00 37.62 652 SER A N 1
ATOM 5038 C CA . SER A 1 652 ? -7.054 -11.051 -30.317 1.00 37.62 652 SER A CA 1
ATOM 5039 C C . SER A 1 652 ? -7.600 -12.283 -31.012 1.00 37.62 652 SER A C 1
ATOM 5041 O O . SER A 1 652 ? -7.294 -13.402 -30.619 1.00 37.62 652 SER A O 1
ATOM 5043 N N . GLU A 1 653 ? -8.347 -12.072 -32.092 1.00 56.81 653 GLU A N 1
ATOM 5044 C CA . GLU A 1 653 ? -8.747 -13.115 -33.049 1.00 56.81 653 GLU A CA 1
ATOM 5045 C C . GLU A 1 653 ? -7.547 -13.737 -33.804 1.00 56.81 653 GLU A C 1
ATOM 5047 O O . GLU A 1 653 ? -7.732 -14.607 -34.655 1.00 56.81 653 GLU A O 1
ATOM 5052 N N . GLY A 1 654 ? -6.320 -13.276 -33.530 1.00 74.44 654 GLY A N 1
ATOM 5053 C CA . GLY A 1 654 ? -5.084 -13.780 -34.119 1.00 74.44 654 GLY A CA 1
ATOM 5054 C C . GLY A 1 654 ? -4.694 -15.174 -33.622 1.00 74.44 654 GLY A C 1
ATOM 5055 O O . GLY A 1 654 ? -5.090 -15.610 -32.544 1.00 74.44 654 GLY A O 1
ATOM 5056 N N . VAL A 1 655 ? -3.907 -15.881 -34.432 1.00 89.19 655 VAL A N 1
ATOM 5057 C CA . VAL A 1 655 ? -3.476 -17.264 -34.196 1.00 89.19 655 VAL A CA 1
ATOM 5058 C C . VAL A 1 655 ? -1.971 -17.360 -33.964 1.00 89.19 655 VAL A C 1
ATOM 5060 O O . VAL A 1 655 ? -1.171 -16.672 -34.605 1.00 89.19 655 VAL A O 1
ATOM 5063 N N . THR A 1 656 ? -1.578 -18.287 -33.096 1.00 95.88 656 THR A N 1
ATOM 5064 C CA . THR A 1 656 ? -0.196 -18.743 -32.943 1.00 95.88 656 THR A CA 1
ATOM 5065 C C . THR A 1 656 ? 0.038 -19.965 -33.824 1.00 95.88 656 THR A C 1
ATOM 5067 O O . THR A 1 656 ? -0.506 -21.044 -33.571 1.00 95.88 656 THR A O 1
ATOM 5070 N N . VAL A 1 657 ? 0.860 -19.815 -34.865 1.00 97.19 657 VAL A N 1
ATOM 5071 C CA . VAL A 1 657 ? 1.101 -20.859 -35.872 1.00 97.19 657 VAL A CA 1
ATOM 5072 C C . VAL A 1 657 ? 2.583 -21.205 -36.005 1.00 97.19 657 VAL A C 1
ATOM 5074 O O . VAL A 1 657 ? 3.418 -20.336 -36.244 1.00 97.19 657 VAL A O 1
ATOM 5077 N N . LEU A 1 658 ? 2.918 -22.494 -35.899 1.00 98.00 658 LEU A N 1
ATOM 5078 C CA . LEU A 1 658 ? 4.257 -23.031 -36.165 1.00 98.00 658 LEU A CA 1
ATOM 5079 C C . LEU A 1 658 ? 4.336 -23.631 -37.568 1.00 98.00 658 LEU A C 1
ATOM 5081 O O . LEU A 1 658 ? 3.633 -24.589 -37.875 1.00 98.00 658 LEU A O 1
ATOM 5085 N N . ILE A 1 659 ? 5.238 -23.115 -38.405 1.00 98.31 659 ILE A N 1
ATOM 5086 C CA . ILE A 1 659 ? 5.434 -23.549 -39.794 1.00 98.31 659 ILE A CA 1
ATOM 5087 C C . ILE A 1 659 ? 6.861 -24.070 -39.965 1.00 98.31 659 ILE A C 1
ATOM 5089 O O . ILE A 1 659 ? 7.826 -23.334 -39.760 1.00 98.31 659 ILE A O 1
ATOM 5093 N N . THR A 1 660 ? 7.027 -25.328 -40.380 1.00 97.62 660 THR A N 1
ATOM 5094 C CA . THR A 1 660 ? 8.360 -25.916 -40.618 1.00 97.62 660 THR A CA 1
ATOM 5095 C C . THR A 1 660 ? 8.807 -25.788 -42.074 1.00 97.62 660 THR A C 1
ATOM 5097 O O . THR A 1 660 ? 7.996 -25.762 -42.997 1.00 97.62 660 THR A O 1
ATOM 5100 N N . GLY A 1 661 ? 10.118 -25.690 -42.321 1.00 94.62 661 GLY A N 1
ATOM 5101 C CA . GLY A 1 661 ? 10.628 -25.433 -43.676 1.00 94.62 661 GLY A CA 1
ATOM 5102 C C . GLY A 1 661 ? 10.240 -24.038 -44.180 1.00 94.62 661 GLY A C 1
ATOM 5103 O O . GLY A 1 661 ? 9.938 -23.858 -45.358 1.00 94.62 661 GLY A O 1
ATOM 5104 N N . ALA A 1 662 ? 10.212 -23.070 -43.264 1.00 96.00 662 ALA A N 1
ATOM 5105 C CA . ALA A 1 662 ? 9.596 -21.760 -43.441 1.00 96.00 662 ALA A CA 1
ATOM 5106 C C . ALA A 1 662 ? 10.379 -20.770 -44.324 1.00 96.00 662 ALA A C 1
ATOM 5108 O O . ALA A 1 662 ? 9.831 -19.760 -44.740 1.00 96.00 662 ALA A O 1
ATOM 5109 N N . ASN A 1 663 ? 11.652 -21.020 -44.638 1.00 92.25 663 ASN A N 1
ATOM 5110 C CA . ASN A 1 663 ? 12.511 -20.030 -45.301 1.00 92.25 663 ASN A CA 1
ATOM 5111 C C . ASN A 1 663 ? 12.391 -19.971 -46.835 1.00 92.25 663 ASN A C 1
ATOM 5113 O O . ASN A 1 663 ? 12.974 -19.082 -47.454 1.00 92.25 663 ASN A O 1
ATOM 5117 N N . ARG A 1 664 ? 11.672 -20.901 -47.476 1.00 92.81 664 ARG A N 1
ATOM 5118 C CA . ARG A 1 664 ? 11.528 -20.952 -48.945 1.00 92.81 664 ARG A CA 1
ATOM 5119 C C . ARG A 1 664 ? 10.239 -21.642 -49.394 1.00 92.81 664 ARG A C 1
ATOM 5121 O O . ARG A 1 664 ? 9.575 -22.301 -48.597 1.00 92.81 664 ARG A O 1
ATOM 5128 N N . GLY A 1 665 ? 9.923 -21.525 -50.685 1.00 94.25 665 GLY A N 1
ATOM 5129 C CA . GLY A 1 665 ? 8.803 -22.222 -51.325 1.00 94.25 665 GLY A CA 1
ATOM 5130 C C . GLY A 1 665 ? 7.463 -21.997 -50.617 1.00 94.25 665 GLY A C 1
ATOM 5131 O O . GLY A 1 665 ? 7.158 -20.880 -50.202 1.00 94.25 665 GLY A O 1
ATOM 5132 N N . ILE A 1 666 ? 6.689 -23.075 -50.463 1.00 96.38 666 ILE A N 1
ATOM 5133 C CA . ILE A 1 666 ? 5.362 -23.067 -49.824 1.00 96.38 666 ILE A CA 1
ATOM 5134 C C . ILE A 1 666 ? 5.439 -22.578 -48.370 1.00 96.38 666 ILE A C 1
ATOM 5136 O O . ILE A 1 666 ? 4.637 -21.744 -47.966 1.00 96.38 666 ILE A O 1
ATOM 5140 N N . GLY A 1 667 ? 6.439 -23.020 -47.601 1.00 96.25 667 GLY A N 1
ATOM 5141 C CA . GLY A 1 667 ? 6.605 -22.618 -46.200 1.00 96.25 667 GLY A CA 1
ATOM 5142 C C . GLY A 1 667 ? 6.778 -21.108 -46.030 1.00 96.25 667 GLY A C 1
ATOM 5143 O O . GLY A 1 667 ? 6.134 -20.515 -45.171 1.00 96.25 667 GLY A O 1
ATOM 5144 N N . LYS A 1 668 ? 7.574 -20.466 -46.897 1.00 96.75 668 LYS A N 1
ATOM 5145 C CA . LYS A 1 668 ? 7.729 -19.000 -46.897 1.00 96.75 668 LYS A CA 1
ATOM 5146 C C . LYS A 1 668 ? 6.431 -18.287 -47.264 1.00 96.75 668 LYS A C 1
ATOM 5148 O O . LYS A 1 668 ? 6.114 -17.266 -46.663 1.00 96.75 668 LYS A O 1
ATOM 5153 N N . ALA A 1 669 ? 5.696 -18.809 -48.245 1.00 96.44 669 ALA A N 1
ATOM 5154 C CA . ALA A 1 669 ? 4.418 -18.235 -48.652 1.00 96.44 669 ALA A CA 1
ATOM 5155 C C . ALA A 1 669 ? 3.369 -18.327 -47.531 1.00 96.44 669 ALA A C 1
ATOM 5157 O O . ALA A 1 669 ? 2.666 -17.353 -47.284 1.00 96.44 669 ALA A O 1
ATOM 5158 N N . LEU A 1 670 ? 3.326 -19.444 -46.797 1.00 97.25 670 LEU A N 1
ATOM 5159 C CA . LEU A 1 670 ? 2.477 -19.602 -45.614 1.00 97.25 670 LEU A CA 1
ATOM 5160 C C . LEU A 1 670 ? 2.870 -18.630 -44.493 1.00 97.25 670 LEU A C 1
ATOM 5162 O O . LEU A 1 670 ? 1.992 -17.987 -43.924 1.00 97.25 670 LEU A O 1
ATOM 5166 N N . VAL A 1 671 ? 4.171 -18.464 -44.210 1.00 97.38 671 VAL A N 1
ATOM 5167 C CA . VAL A 1 671 ? 4.640 -17.458 -43.238 1.00 97.38 671 VAL A CA 1
ATOM 5168 C C . VAL A 1 671 ? 4.184 -16.065 -43.648 1.00 97.38 671 VAL A C 1
ATOM 5170 O O . VAL A 1 671 ? 3.606 -15.363 -42.831 1.00 97.38 671 VAL A O 1
ATOM 5173 N N . ALA A 1 672 ? 4.395 -15.676 -44.907 1.00 96.31 672 ALA A N 1
ATOM 5174 C CA . ALA A 1 672 ? 3.981 -14.369 -45.407 1.00 96.31 672 ALA A CA 1
ATOM 5175 C C . ALA A 1 672 ? 2.462 -14.154 -45.283 1.00 96.31 672 ALA A C 1
ATOM 5177 O O . ALA A 1 672 ? 2.031 -13.085 -44.865 1.00 96.31 672 ALA A O 1
ATOM 5178 N N . ALA A 1 673 ? 1.660 -15.175 -45.599 1.00 93.12 673 ALA A N 1
ATOM 5179 C CA . ALA A 1 673 ? 0.202 -15.092 -45.571 1.00 93.12 673 ALA A CA 1
ATOM 5180 C C . ALA A 1 673 ? -0.382 -14.988 -44.150 1.00 93.12 673 ALA A C 1
ATOM 5182 O O . ALA A 1 673 ? -1.362 -14.274 -43.945 1.00 93.12 673 ALA A O 1
ATOM 5183 N N . TYR A 1 674 ? 0.205 -15.674 -43.162 1.00 94.75 674 TYR A N 1
ATOM 5184 C CA . TYR A 1 674 ? -0.194 -15.504 -41.761 1.00 94.75 674 TYR A CA 1
ATOM 5185 C C . TYR A 1 674 ? 0.363 -14.209 -41.162 1.00 94.75 674 TYR A C 1
ATOM 5187 O O . TYR A 1 674 ? -0.340 -13.543 -40.409 1.00 94.75 674 TYR A O 1
ATOM 5195 N N . LEU A 1 675 ? 1.591 -13.821 -41.509 1.00 94.88 675 LEU A N 1
ATOM 5196 C CA . LEU A 1 675 ? 2.253 -12.653 -40.925 1.00 94.88 675 LEU A CA 1
ATOM 5197 C C . LEU A 1 675 ? 1.635 -11.326 -41.389 1.00 94.88 675 LEU A C 1
ATOM 5199 O O . LEU A 1 675 ? 1.662 -10.354 -40.639 1.00 94.88 675 LEU A O 1
ATOM 5203 N N . SER A 1 676 ? 1.053 -11.281 -42.592 1.00 91.69 676 SER A N 1
ATOM 5204 C CA . SER A 1 676 ? 0.393 -10.086 -43.135 1.00 91.69 676 SER A CA 1
ATOM 5205 C C . SER A 1 676 ? -0.970 -9.777 -42.500 1.00 91.69 676 SER A C 1
ATOM 5207 O O . SER A 1 676 ? -1.446 -8.646 -42.587 1.00 91.69 676 SER A O 1
ATOM 5209 N N . ARG A 1 677 ? -1.603 -10.753 -41.838 1.00 87.19 677 ARG A N 1
ATOM 5210 C CA . ARG A 1 677 ? -2.835 -10.556 -41.050 1.00 87.19 677 ARG A CA 1
ATOM 5211 C C . ARG A 1 677 ? -2.483 -9.961 -39.688 1.00 87.19 677 ARG A C 1
ATOM 5213 O O . ARG A 1 677 ? -1.335 -10.072 -39.276 1.00 87.19 677 ARG A O 1
ATOM 5220 N N . SER A 1 678 ? -3.422 -9.306 -39.011 1.00 86.12 678 SER A N 1
ATOM 5221 C CA . SER A 1 678 ? -3.184 -8.687 -37.699 1.00 86.12 678 SER A CA 1
ATOM 5222 C C . SER A 1 678 ? -3.118 -9.710 -36.562 1.00 86.12 678 SER A C 1
ATOM 5224 O O . SER A 1 678 ? -3.740 -10.766 -36.638 1.00 86.12 678 SER A O 1
ATOM 5226 N N . ASP A 1 679 ? -2.378 -9.358 -35.510 1.00 86.75 679 ASP A N 1
ATOM 5227 C CA . ASP A 1 679 ? -2.297 -10.065 -34.223 1.00 86.75 679 ASP A CA 1
ATOM 5228 C C . ASP A 1 679 ? -1.857 -11.546 -34.246 1.00 86.75 679 ASP A C 1
ATOM 5230 O O . ASP A 1 679 ? -2.054 -12.267 -33.270 1.00 86.75 679 ASP A O 1
ATOM 5234 N N . ASN A 1 680 ? -1.227 -12.015 -35.323 1.00 91.06 680 ASN A N 1
ATOM 5235 C CA . ASN A 1 680 ? -0.716 -13.383 -35.414 1.00 91.06 680 ASN A CA 1
ATOM 5236 C C . ASN A 1 680 ? 0.700 -13.506 -34.844 1.00 91.06 680 ASN A C 1
ATOM 5238 O O . ASN A 1 680 ? 1.560 -12.663 -35.100 1.00 91.06 680 ASN A O 1
ATOM 5242 N N . ILE A 1 681 ? 0.982 -14.628 -34.181 1.00 94.50 681 ILE A N 1
ATOM 5243 C CA . ILE A 1 681 ? 2.350 -15.047 -33.854 1.00 94.50 681 ILE A CA 1
ATOM 5244 C C . ILE A 1 681 ? 2.744 -16.145 -34.837 1.00 94.50 681 ILE A C 1
ATOM 5246 O O . ILE A 1 681 ? 2.240 -17.268 -34.785 1.00 94.50 681 ILE A O 1
ATOM 5250 N N . VAL A 1 682 ? 3.659 -15.828 -35.749 1.00 96.44 682 VAL A N 1
ATOM 5251 C CA . VAL A 1 682 ? 4.127 -16.764 -36.772 1.00 96.44 682 VAL A CA 1
ATOM 5252 C C . VAL A 1 682 ? 5.500 -17.291 -36.390 1.00 96.44 682 VAL A C 1
ATOM 5254 O O . 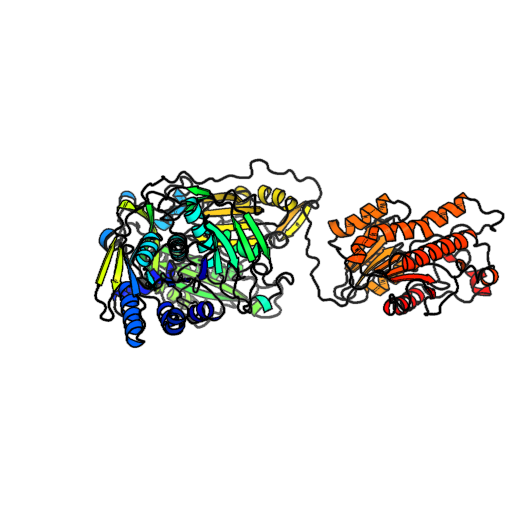VAL A 1 682 ? 6.498 -16.577 -36.439 1.00 96.44 682 VAL A O 1
ATOM 5257 N N . ILE A 1 683 ? 5.565 -18.569 -36.033 1.00 97.56 683 ILE A N 1
ATOM 5258 C CA . ILE A 1 683 ? 6.798 -19.256 -35.661 1.00 97.56 683 ILE A CA 1
ATOM 5259 C C . ILE A 1 683 ? 7.355 -19.964 -36.900 1.00 97.56 683 ILE A C 1
ATOM 5261 O O . ILE A 1 683 ? 6.810 -20.956 -37.385 1.00 97.56 683 ILE A O 1
ATOM 5265 N N . ALA A 1 684 ? 8.467 -19.458 -37.422 1.00 96.81 684 ALA A N 1
ATOM 5266 C CA . ALA A 1 684 ? 9.159 -19.970 -38.594 1.00 96.81 684 ALA A CA 1
ATOM 5267 C C . ALA A 1 684 ? 10.271 -20.959 -38.198 1.00 96.81 684 ALA A C 1
ATOM 5269 O O . ALA A 1 684 ? 11.381 -20.565 -37.835 1.00 96.81 684 ALA A O 1
ATOM 5270 N N . GLY A 1 685 ? 9.985 -22.258 -38.315 1.00 95.94 685 GLY A N 1
ATOM 5271 C CA . GLY A 1 685 ? 10.933 -23.348 -38.083 1.00 95.94 685 GLY A CA 1
ATOM 5272 C C . GLY A 1 685 ? 11.883 -23.564 -39.265 1.00 95.94 685 GLY A C 1
ATOM 5273 O O . GLY A 1 685 ? 11.461 -23.978 -40.353 1.00 95.94 685 GLY A O 1
ATOM 5274 N N . VAL A 1 686 ? 13.177 -23.314 -39.054 1.00 94.31 686 VAL A N 1
ATOM 5275 C CA . VAL A 1 686 ? 14.235 -23.391 -40.077 1.00 94.31 686 VAL A CA 1
ATOM 5276 C C . VAL A 1 686 ? 15.489 -24.079 -39.530 1.00 94.31 686 VAL A C 1
ATOM 5278 O O . VAL A 1 686 ? 15.832 -23.930 -38.363 1.00 94.31 686 VAL A O 1
ATOM 5281 N N . ARG A 1 687 ? 16.223 -24.821 -40.370 1.00 92.12 687 ARG A N 1
ATOM 5282 C CA . ARG A 1 687 ? 17.441 -25.539 -39.928 1.00 92.12 687 ARG A CA 1
ATOM 5283 C C . ARG A 1 687 ? 18.591 -24.601 -39.552 1.00 92.12 687 ARG A C 1
ATOM 5285 O O . ARG A 1 687 ? 19.312 -24.861 -38.592 1.00 92.12 687 ARG A O 1
ATOM 5292 N N . ASP A 1 688 ? 18.742 -23.523 -40.315 1.00 88.44 688 ASP A N 1
ATOM 5293 C CA . ASP A 1 688 ? 19.744 -22.482 -40.105 1.00 88.44 688 ASP A CA 1
ATOM 5294 C C . ASP A 1 688 ? 19.052 -21.111 -40.086 1.00 88.44 688 ASP A C 1
ATOM 5296 O O . ASP A 1 688 ? 18.714 -20.580 -41.149 1.00 88.44 688 ASP A O 1
ATOM 5300 N N . PRO A 1 689 ? 18.797 -20.547 -38.892 1.00 86.81 689 PRO A N 1
ATOM 5301 C CA . PRO A 1 689 ? 18.198 -19.227 -38.762 1.00 86.81 689 PRO A CA 1
ATOM 5302 C C . PRO A 1 689 ? 19.022 -18.126 -39.427 1.00 86.81 689 PRO A C 1
ATOM 5304 O O . PRO A 1 689 ? 18.435 -17.232 -40.026 1.00 86.81 689 PRO A O 1
ATOM 5307 N N . SER A 1 690 ? 20.357 -18.200 -39.389 1.00 83.19 690 SER A N 1
ATOM 5308 C CA . SER A 1 690 ? 21.223 -17.128 -39.898 1.00 83.19 690 SER A CA 1
ATOM 5309 C C . SER A 1 690 ? 21.021 -16.887 -41.397 1.00 83.19 690 SER A C 1
ATOM 5311 O O . SER A 1 690 ? 20.921 -15.745 -41.832 1.00 83.19 690 SER A O 1
ATOM 5313 N N . ALA A 1 691 ? 20.823 -17.961 -42.164 1.00 80.06 691 ALA A N 1
ATOM 5314 C CA . ALA A 1 691 ? 20.530 -17.905 -43.594 1.00 80.06 691 ALA A CA 1
ATOM 5315 C C . ALA A 1 691 ? 19.071 -17.524 -43.926 1.00 80.06 691 ALA A C 1
ATOM 5317 O O . ALA A 1 691 ? 18.740 -17.306 -45.092 1.00 80.06 691 ALA A O 1
ATOM 5318 N N . ALA A 1 692 ? 18.177 -17.490 -42.933 1.00 83.56 692 ALA A N 1
ATOM 5319 C CA . ALA A 1 692 ? 16.747 -17.230 -43.109 1.00 83.56 692 ALA A CA 1
ATOM 5320 C C . ALA A 1 692 ? 16.306 -15.838 -42.622 1.00 83.56 692 ALA A C 1
ATOM 5322 O O . ALA A 1 692 ? 15.250 -15.367 -43.046 1.00 83.56 692 ALA A O 1
ATOM 5323 N N . VAL A 1 693 ? 17.104 -15.189 -41.765 1.00 80.62 693 VAL A N 1
ATOM 5324 C CA . VAL A 1 693 ? 16.816 -13.882 -41.147 1.00 80.62 693 VAL A CA 1
ATOM 5325 C C . VAL A 1 693 ? 16.467 -12.828 -42.197 1.00 80.62 693 VAL A C 1
ATOM 5327 O O . VAL A 1 693 ? 15.377 -12.265 -42.135 1.00 80.62 693 VAL A O 1
ATOM 5330 N N . ASP A 1 694 ? 17.325 -12.610 -43.196 1.00 82.62 694 ASP A N 1
ATOM 5331 C CA . ASP A 1 694 ? 17.113 -11.553 -44.198 1.00 82.62 694 ASP A CA 1
ATOM 5332 C C . ASP A 1 694 ? 15.859 -11.802 -45.046 1.00 82.62 694 ASP A C 1
ATOM 5334 O O . ASP A 1 694 ? 15.103 -10.886 -45.371 1.00 82.62 694 ASP A O 1
ATOM 5338 N N . VAL A 1 695 ? 15.603 -13.070 -45.374 1.00 86.06 695 VAL A N 1
ATOM 5339 C CA . VAL A 1 695 ? 14.491 -13.480 -46.239 1.00 86.06 695 VAL A CA 1
ATOM 5340 C C . VAL A 1 695 ? 13.141 -13.348 -45.536 1.00 86.06 695 VAL A C 1
ATOM 5342 O O . VAL A 1 695 ? 12.147 -13.035 -46.195 1.00 86.06 695 VAL A O 1
ATOM 5345 N N . LEU A 1 696 ? 13.091 -13.625 -44.232 1.00 89.56 696 LEU A N 1
ATOM 5346 C CA . LEU A 1 696 ? 11.852 -13.641 -43.455 1.00 89.56 696 LEU A CA 1
ATOM 5347 C C . LEU A 1 696 ? 11.567 -12.300 -42.769 1.00 89.56 696 LEU A C 1
ATOM 5349 O O . LEU A 1 696 ? 10.407 -11.909 -42.675 1.00 89.56 696 LEU A O 1
ATOM 5353 N N . ASN A 1 697 ? 12.595 -11.543 -42.373 1.00 85.81 697 ASN A N 1
ATOM 5354 C CA . ASN A 1 697 ? 12.396 -10.202 -41.821 1.00 85.81 697 ASN A CA 1
ATOM 5355 C C . ASN A 1 697 ? 11.908 -9.187 -42.859 1.00 85.81 697 ASN A C 1
ATOM 5357 O O . ASN A 1 697 ? 11.255 -8.222 -42.476 1.00 85.81 697 ASN A O 1
ATOM 5361 N N . GLY A 1 698 ? 12.175 -9.416 -44.148 1.00 85.69 698 GLY A N 1
ATOM 5362 C CA . GLY A 1 698 ? 11.669 -8.581 -45.241 1.00 85.69 698 GLY A CA 1
ATOM 5363 C C . GLY A 1 698 ? 10.198 -8.813 -45.616 1.00 85.69 698 GLY A C 1
ATOM 5364 O O . GLY A 1 698 ? 9.735 -8.220 -46.587 1.00 85.69 698 GLY A O 1
ATOM 5365 N N . LEU A 1 699 ? 9.475 -9.693 -44.915 1.00 92.12 699 LEU A N 1
ATOM 5366 C CA . LEU A 1 699 ? 8.054 -9.946 -45.167 1.00 92.12 699 LEU A CA 1
ATOM 5367 C C . LEU A 1 699 ? 7.171 -8.851 -44.552 1.00 92.12 699 LEU A C 1
ATOM 5369 O O . LEU A 1 699 ? 7.458 -8.343 -43.468 1.00 92.12 699 LEU A O 1
ATOM 5373 N N . GLU A 1 700 ? 6.077 -8.521 -45.242 1.00 90.31 700 GLU A N 1
ATOM 5374 C CA . GLU A 1 700 ? 5.059 -7.590 -44.749 1.00 90.31 700 GLU A CA 1
ATOM 5375 C C . GLU A 1 700 ? 4.401 -8.130 -43.472 1.00 90.31 700 GLU A C 1
ATOM 5377 O O . GLU A 1 700 ? 4.115 -9.326 -43.368 1.00 90.31 700 GLU A O 1
ATOM 5382 N N . ARG A 1 701 ? 4.182 -7.243 -42.494 1.00 93.75 701 ARG A N 1
ATOM 5383 C CA . ARG A 1 701 ? 3.613 -7.584 -41.187 1.00 93.75 701 ARG A CA 1
ATOM 5384 C C . ARG A 1 701 ? 2.329 -6.806 -40.957 1.00 93.75 701 ARG A C 1
ATOM 5386 O O . ARG A 1 701 ? 2.336 -5.578 -41.034 1.00 93.75 701 ARG A O 1
ATOM 5393 N N . GLY A 1 702 ? 1.256 -7.521 -40.641 1.00 86.38 702 GLY A N 1
ATOM 5394 C CA . GLY A 1 702 ? 0.020 -6.917 -40.169 1.00 86.38 702 GLY A CA 1
ATOM 5395 C C . GLY A 1 702 ? 0.214 -6.265 -38.802 1.00 86.38 702 GLY A C 1
ATOM 5396 O O . GLY A 1 702 ? 1.121 -6.618 -38.041 1.00 86.38 702 GLY A O 1
ATOM 5397 N N . THR A 1 703 ? -0.641 -5.298 -38.476 1.00 83.50 703 THR A N 1
ATOM 5398 C CA . THR A 1 703 ? -0.604 -4.615 -37.180 1.00 83.50 703 THR A CA 1
ATOM 5399 C C . THR A 1 703 ? -0.663 -5.632 -36.047 1.00 83.50 703 THR A C 1
ATOM 5401 O O . THR A 1 703 ? -1.562 -6.466 -35.997 1.00 83.50 703 THR A O 1
ATOM 5404 N N . GLY A 1 704 ? 0.308 -5.560 -35.139 1.00 79.44 704 GLY A N 1
ATOM 5405 C CA . GLY A 1 704 ? 0.332 -6.418 -33.963 1.00 79.44 704 GLY A CA 1
ATOM 5406 C C . GLY A 1 704 ? 0.853 -7.838 -34.183 1.00 79.44 704 GLY A C 1
ATOM 5407 O O . GLY A 1 704 ? 0.940 -8.553 -33.191 1.00 79.44 704 GLY A O 1
ATOM 5408 N N . SER A 1 705 ? 1.224 -8.217 -35.410 1.00 86.75 705 SER A N 1
ATOM 5409 C CA . SER A 1 705 ? 1.767 -9.543 -35.721 1.00 86.75 705 SER A CA 1
ATOM 5410 C C . SER A 1 705 ? 3.274 -9.638 -35.524 1.00 86.75 705 SER A C 1
ATOM 5412 O O . SER A 1 705 ? 4.034 -8.712 -35.827 1.00 86.75 705 SER A O 1
ATOM 5414 N N . GLU A 1 706 ? 3.715 -10.802 -35.064 1.00 92.38 706 GLU A N 1
ATOM 5415 C CA . GLU A 1 706 ? 5.101 -11.094 -34.731 1.00 92.38 706 GLU A CA 1
ATOM 5416 C C . GLU A 1 706 ? 5.620 -12.305 -35.514 1.00 92.38 706 GLU A C 1
ATOM 5418 O O . GLU A 1 706 ? 4.901 -13.268 -35.777 1.00 92.38 706 GLU A O 1
ATOM 5423 N N . LEU A 1 707 ? 6.900 -12.251 -35.888 1.00 93.94 707 LEU A N 1
ATOM 5424 C CA . LEU A 1 707 ? 7.622 -13.353 -36.515 1.00 93.94 707 LEU A CA 1
ATOM 5425 C C . LEU A 1 707 ? 8.691 -13.861 -35.546 1.00 93.94 707 LEU A C 1
ATOM 5427 O O . LEU A 1 707 ? 9.621 -13.123 -35.220 1.00 93.94 707 LEU A O 1
ATOM 5431 N N . LEU A 1 708 ? 8.604 -15.136 -35.174 1.00 92.81 708 LEU A N 1
ATOM 5432 C CA . LEU A 1 708 ? 9.588 -15.823 -34.343 1.00 92.81 708 LEU A CA 1
ATOM 5433 C C . LEU A 1 708 ? 10.406 -16.794 -35.197 1.00 92.81 708 LEU A C 1
ATOM 5435 O O . LEU A 1 708 ? 9.858 -17.674 -35.855 1.00 92.81 708 LEU A O 1
ATOM 5439 N N . LEU A 1 709 ? 11.730 -16.653 -35.194 1.00 91.25 709 LEU A N 1
ATOM 5440 C CA . LEU A 1 709 ? 12.641 -17.553 -35.905 1.00 91.25 709 LEU A CA 1
ATOM 5441 C C . LEU A 1 709 ? 13.093 -18.677 -34.975 1.00 91.25 709 LEU A C 1
ATOM 5443 O O . LEU A 1 709 ? 13.772 -18.426 -33.983 1.00 91.25 709 LEU A O 1
ATOM 5447 N N . LEU A 1 710 ? 12.769 -19.919 -35.330 1.00 91.88 710 LEU A N 1
ATOM 5448 C CA . LEU A 1 710 ? 13.071 -21.090 -34.514 1.00 91.88 710 LEU A CA 1
ATOM 5449 C C . LEU A 1 710 ? 14.045 -22.018 -35.239 1.00 91.88 710 LEU A C 1
ATOM 5451 O O . LEU A 1 710 ? 13.762 -22.494 -36.343 1.00 91.88 710 LEU A O 1
ATOM 5455 N N . ARG A 1 711 ? 15.188 -22.319 -34.609 1.00 93.38 711 ARG A N 1
ATOM 5456 C CA . ARG A 1 711 ? 16.098 -23.351 -35.117 1.00 93.38 711 ARG A CA 1
ATOM 5457 C C . ARG A 1 711 ? 15.459 -24.724 -34.929 1.00 93.38 711 ARG A C 1
ATOM 5459 O O . ARG A 1 711 ? 15.318 -25.179 -33.801 1.00 93.38 711 ARG A O 1
ATOM 5466 N N . LEU A 1 712 ? 15.112 -25.386 -36.027 1.00 93.75 712 LEU A N 1
ATOM 5467 C CA . LEU A 1 712 ? 14.382 -26.648 -36.010 1.00 93.75 712 LEU A CA 1
ATOM 5468 C C . LEU A 1 712 ? 14.837 -27.561 -37.155 1.00 93.75 712 LEU A C 1
ATOM 5470 O O . LEU A 1 712 ? 14.576 -27.287 -38.330 1.00 93.75 712 LEU A O 1
ATOM 5474 N N . ASP A 1 713 ? 15.488 -28.671 -36.805 1.00 94.19 713 ASP A N 1
ATOM 5475 C CA . ASP A 1 713 ? 15.728 -29.797 -37.705 1.00 94.19 713 ASP A CA 1
ATOM 5476 C C . ASP A 1 713 ? 14.803 -30.962 -37.343 1.00 94.19 713 ASP A C 1
ATOM 5478 O O . ASP A 1 713 ? 15.009 -31.656 -36.352 1.00 94.19 713 ASP A O 1
ATOM 5482 N N . VAL A 1 714 ? 13.787 -31.197 -38.177 1.00 93.31 714 VAL A N 1
ATOM 5483 C CA . VAL A 1 714 ? 12.771 -32.239 -37.947 1.00 93.31 714 VAL A CA 1
ATOM 5484 C C . VAL A 1 714 ? 13.337 -33.666 -37.957 1.00 93.31 714 VAL A C 1
ATOM 5486 O O . VAL A 1 714 ? 12.671 -34.592 -37.502 1.00 93.31 714 VAL A O 1
ATOM 5489 N N . THR A 1 715 ? 14.558 -33.875 -38.457 1.00 92.19 715 THR A N 1
ATOM 5490 C CA . THR A 1 715 ? 15.187 -35.205 -38.459 1.00 92.19 715 THR A CA 1
ATOM 5491 C C . THR A 1 715 ? 15.780 -35.580 -37.100 1.00 92.19 715 THR A C 1
ATOM 5493 O O . THR A 1 715 ? 15.875 -36.768 -36.778 1.00 92.19 715 THR A O 1
ATOM 5496 N N . LEU A 1 716 ? 16.100 -34.590 -36.262 1.00 90.94 716 LEU A N 1
ATOM 5497 C CA . LEU A 1 716 ? 16.753 -34.767 -34.967 1.00 90.94 716 LEU A CA 1
ATOM 5498 C C . LEU A 1 716 ? 15.748 -34.566 -33.834 1.00 90.94 716 LEU A C 1
ATOM 5500 O O . LEU A 1 716 ? 15.235 -33.468 -33.647 1.00 90.94 716 LEU A O 1
ATOM 5504 N N . ASP A 1 717 ? 15.502 -35.611 -33.045 1.00 86.75 717 ASP A N 1
ATOM 5505 C CA . ASP A 1 717 ? 14.519 -35.560 -31.953 1.00 86.75 717 ASP A CA 1
ATOM 5506 C C . ASP A 1 717 ? 14.868 -34.484 -30.912 1.00 86.75 717 ASP A C 1
ATOM 5508 O O . ASP A 1 717 ? 14.053 -33.616 -30.616 1.00 86.75 717 ASP A O 1
ATOM 5512 N N . SER A 1 718 ? 16.140 -34.430 -30.504 1.00 86.00 718 SER A N 1
ATOM 5513 C CA . SER A 1 718 ? 16.658 -33.398 -29.600 1.00 86.00 718 SER A CA 1
ATOM 5514 C C . SER A 1 718 ? 16.524 -31.979 -30.154 1.00 86.00 718 SER A C 1
ATOM 5516 O O . SER A 1 718 ? 16.388 -31.032 -29.382 1.00 86.00 718 SER A O 1
ATOM 5518 N N . SER A 1 719 ? 16.546 -31.800 -31.482 1.00 91.25 719 SER A N 1
ATOM 5519 C CA . SER A 1 719 ? 16.314 -30.484 -32.081 1.00 91.25 719 SER A CA 1
ATOM 5520 C C . SER A 1 719 ? 14.853 -30.074 -31.975 1.00 91.25 719 SER A C 1
ATOM 5522 O O . SER A 1 719 ? 14.607 -28.885 -31.807 1.00 91.25 719 SER A O 1
ATOM 5524 N N . VAL A 1 720 ? 13.908 -31.007 -32.116 1.00 89.62 720 VAL A N 1
ATOM 5525 C CA . VAL A 1 720 ? 12.472 -30.723 -32.002 1.00 89.62 720 VAL A CA 1
ATOM 5526 C C . VAL A 1 720 ? 12.108 -30.451 -30.547 1.00 89.62 720 VAL A C 1
ATOM 5528 O O . VAL A 1 720 ? 11.470 -29.441 -30.276 1.00 89.62 720 VAL A O 1
ATOM 5531 N N . GLU A 1 721 ? 12.588 -31.284 -29.626 1.00 86.94 721 GLU A N 1
ATOM 5532 C CA . GLU A 1 721 ? 12.415 -31.108 -28.181 1.00 86.94 721 GLU A CA 1
ATOM 5533 C C . GLU A 1 721 ? 12.947 -29.742 -27.724 1.00 86.94 721 GLU A C 1
ATOM 5535 O O . GLU A 1 721 ? 12.178 -28.905 -27.257 1.00 86.94 721 GLU A O 1
ATOM 5540 N N . THR A 1 722 ? 14.229 -29.450 -27.988 1.00 85.25 722 THR A N 1
ATOM 5541 C CA . THR A 1 722 ? 14.856 -28.166 -27.613 1.00 85.25 722 THR A CA 1
ATOM 5542 C C . THR A 1 722 ? 14.121 -26.974 -28.225 1.00 85.25 722 THR A C 1
ATOM 5544 O O . THR A 1 722 ? 14.002 -25.920 -27.602 1.00 85.25 722 THR A O 1
ATOM 5547 N N . ALA A 1 723 ? 13.646 -27.110 -29.465 1.00 87.62 723 ALA A N 1
ATOM 5548 C CA . ALA A 1 723 ? 12.926 -26.044 -30.143 1.00 87.62 723 ALA A CA 1
ATOM 5549 C C . ALA A 1 723 ? 11.554 -25.791 -29.503 1.00 87.62 723 ALA A C 1
ATOM 5551 O O . ALA A 1 723 ? 11.209 -24.638 -29.264 1.00 87.62 723 ALA A O 1
ATOM 5552 N N . VAL A 1 724 ? 10.790 -26.841 -29.191 1.00 84.69 724 VAL A N 1
ATOM 5553 C CA . VAL A 1 724 ? 9.470 -26.707 -28.560 1.00 84.69 724 VAL A CA 1
ATOM 5554 C C . VAL A 1 724 ? 9.587 -26.217 -27.116 1.00 84.69 724 VAL A C 1
ATOM 5556 O O . VAL A 1 724 ? 8.871 -25.294 -26.735 1.00 84.69 724 VAL A O 1
ATOM 5559 N N . GLU A 1 725 ? 10.538 -26.734 -26.337 1.00 80.50 725 GLU A N 1
ATOM 5560 C CA . GLU A 1 725 ? 10.847 -26.195 -25.006 1.00 80.50 725 GLU A CA 1
ATOM 5561 C C . GLU A 1 725 ? 11.276 -24.724 -25.084 1.00 80.50 725 GLU A C 1
ATOM 5563 O O . GLU A 1 725 ? 10.851 -23.892 -24.281 1.00 80.50 725 GLU A O 1
ATOM 5568 N N . GLY A 1 726 ? 12.078 -24.379 -26.096 1.00 76.44 726 GLY A N 1
ATOM 5569 C CA . GLY A 1 726 ? 12.505 -23.013 -26.376 1.00 76.44 726 GLY A CA 1
ATOM 5570 C C . GLY A 1 726 ? 11.352 -22.058 -26.693 1.00 76.44 726 GLY A C 1
ATOM 5571 O O . GLY A 1 726 ? 11.462 -20.872 -26.387 1.00 76.44 726 GLY A O 1
ATOM 5572 N N . LEU A 1 727 ? 10.230 -22.543 -27.236 1.00 80.62 727 LEU A N 1
ATOM 5573 C CA . LEU A 1 727 ? 9.042 -21.718 -27.475 1.00 80.62 727 LEU A CA 1
ATOM 5574 C C . LEU A 1 727 ? 8.375 -21.289 -26.168 1.00 80.62 727 LEU A C 1
ATOM 5576 O O . LEU A 1 727 ? 8.105 -20.102 -25.991 1.00 80.62 727 LEU A O 1
ATOM 5580 N N . SER A 1 728 ? 8.190 -22.211 -25.224 1.00 68.81 728 SER A N 1
ATOM 5581 C CA . SER A 1 728 ? 7.639 -21.878 -23.905 1.00 68.81 728 SER A CA 1
ATOM 5582 C C . SER A 1 728 ? 8.615 -21.064 -23.060 1.00 68.81 728 SER A C 1
ATOM 5584 O O . SER A 1 728 ? 8.243 -20.042 -22.492 1.00 68.81 728 SER A O 1
ATOM 5586 N N . ILE A 1 729 ? 9.882 -21.482 -23.008 1.00 62.78 729 ILE A N 1
ATOM 5587 C CA . ILE A 1 729 ? 10.885 -20.909 -22.100 1.00 62.78 729 ILE A CA 1
ATOM 5588 C C . ILE A 1 729 ? 11.474 -19.600 -22.641 1.00 62.78 729 ILE A C 1
ATOM 5590 O O . ILE A 1 729 ? 11.704 -18.668 -21.876 1.00 62.78 729 ILE A O 1
ATOM 5594 N N . GLY A 1 730 ? 11.774 -19.538 -23.939 1.00 60.84 730 GLY A N 1
ATOM 5595 C CA . GLY A 1 730 ? 12.494 -18.423 -24.562 1.00 60.84 730 GLY A CA 1
ATOM 5596 C C . GLY A 1 730 ? 11.594 -17.380 -25.218 1.00 60.84 730 GLY A C 1
ATOM 5597 O O . GLY A 1 730 ? 11.996 -16.225 -25.324 1.00 60.84 730 GLY A O 1
ATOM 5598 N N . HIS A 1 731 ? 10.389 -17.775 -25.639 1.00 64.31 731 HIS A N 1
ATOM 5599 C CA . HIS A 1 731 ? 9.464 -16.897 -26.357 1.00 64.31 731 HIS A CA 1
ATOM 5600 C C . HIS A 1 731 ? 8.119 -16.700 -25.651 1.00 64.31 731 HIS A C 1
ATOM 5602 O O . HIS A 1 731 ? 7.322 -15.917 -26.143 1.00 64.31 731 HIS A O 1
ATOM 5608 N N . GLY A 1 732 ? 7.860 -17.362 -24.513 1.00 71.69 732 GLY A N 1
ATOM 5609 C CA . GLY A 1 732 ? 6.611 -17.227 -23.749 1.00 71.69 732 GLY A CA 1
ATOM 5610 C C . GLY A 1 732 ? 5.384 -17.858 -24.418 1.00 71.69 732 GLY A C 1
ATOM 5611 O O . GLY A 1 732 ? 4.253 -17.603 -24.004 1.00 71.69 732 GLY A O 1
ATOM 5612 N N . VAL A 1 733 ? 5.589 -18.669 -25.458 1.00 80.81 733 VAL A N 1
ATOM 5613 C CA . VAL A 1 733 ? 4.519 -19.331 -26.207 1.00 80.81 733 VAL A CA 1
ATOM 5614 C C . VAL A 1 733 ? 4.042 -20.548 -25.410 1.00 80.81 733 VAL A C 1
ATOM 5616 O O . VAL A 1 733 ? 4.673 -21.607 -25.411 1.00 80.81 733 VAL A O 1
ATOM 5619 N N . ASN A 1 734 ? 2.921 -20.377 -24.706 1.00 84.06 734 ASN A N 1
ATOM 5620 C CA . ASN A 1 734 ? 2.316 -21.401 -23.839 1.00 84.06 734 ASN A CA 1
ATOM 5621 C C . ASN A 1 734 ? 1.145 -22.155 -24.498 1.00 84.06 734 ASN A C 1
ATOM 5623 O O . ASN A 1 734 ? 0.646 -23.136 -23.944 1.00 84.06 734 ASN A O 1
ATOM 5627 N N . SER A 1 735 ? 0.722 -21.712 -25.682 1.00 92.06 735 SER A N 1
ATOM 5628 C CA . SER A 1 735 ? -0.273 -22.371 -26.526 1.00 92.06 735 SER A CA 1
ATOM 5629 C C . SER A 1 735 ? 0.110 -22.241 -27.998 1.00 92.06 735 SER A C 1
ATOM 5631 O O . SER A 1 735 ? 0.635 -21.210 -28.414 1.00 92.06 735 SER A O 1
ATOM 5633 N N . ILE A 1 736 ? -0.154 -23.280 -28.793 1.00 95.56 736 ILE A N 1
ATOM 5634 C CA . ILE A 1 736 ? -0.007 -23.245 -30.255 1.00 95.56 736 ILE A CA 1
ATOM 5635 C C . ILE A 1 736 ? -1.351 -23.629 -30.865 1.00 95.56 736 ILE A C 1
ATOM 5637 O O . ILE A 1 736 ? -1.775 -24.775 -30.746 1.00 95.56 736 ILE A O 1
ATOM 5641 N N . ASP A 1 737 ? -2.009 -22.692 -31.542 1.00 95.25 737 ASP A N 1
ATOM 5642 C CA . ASP A 1 737 ? -3.299 -22.953 -32.188 1.00 95.25 737 ASP A CA 1
ATOM 5643 C C . ASP A 1 737 ? -3.143 -23.886 -33.389 1.00 95.25 737 ASP A C 1
ATOM 5645 O O . ASP A 1 737 ? -4.028 -24.688 -33.699 1.00 95.25 737 ASP A O 1
ATOM 5649 N N . MET A 1 738 ? -2.005 -23.789 -34.082 1.00 96.25 738 MET A N 1
ATOM 5650 C CA . MET A 1 738 ? -1.777 -24.553 -35.295 1.00 96.25 738 MET A CA 1
ATOM 5651 C C . MET A 1 738 ? -0.319 -24.926 -35.531 1.00 96.25 738 MET A C 1
ATOM 5653 O O . MET A 1 738 ? 0.590 -24.107 -35.420 1.00 96.25 738 MET A O 1
ATOM 5657 N N . VAL A 1 739 ? -0.106 -26.161 -35.973 1.00 98.38 739 VAL A N 1
ATOM 5658 C CA . VAL A 1 739 ? 1.181 -26.638 -36.477 1.00 98.38 739 VAL A CA 1
ATOM 5659 C C . VAL A 1 739 ? 1.019 -27.048 -37.936 1.00 98.38 739 VAL A C 1
ATOM 5661 O O . VAL A 1 739 ? 0.272 -27.974 -38.249 1.00 98.38 739 VAL A O 1
ATOM 5664 N N . ILE A 1 740 ? 1.748 -26.383 -38.831 1.00 98.38 740 ILE A N 1
ATOM 5665 C CA . ILE A 1 740 ? 1.848 -26.739 -40.246 1.00 98.38 740 ILE A CA 1
ATOM 5666 C C . ILE A 1 740 ? 3.192 -27.436 -40.489 1.00 98.38 740 ILE A C 1
ATOM 5668 O O . ILE A 1 740 ? 4.253 -26.811 -40.615 1.00 98.38 740 ILE A O 1
ATOM 5672 N N . SER A 1 741 ? 3.142 -28.765 -40.582 1.00 98.12 741 SER A N 1
ATOM 5673 C CA . SER A 1 741 ? 4.289 -29.607 -40.918 1.00 98.12 741 SER A CA 1
ATOM 5674 C C . SER A 1 741 ? 4.543 -29.569 -42.429 1.00 98.12 741 SER A C 1
ATOM 5676 O O . SER A 1 741 ? 4.002 -30.371 -43.193 1.00 98.12 741 SER A O 1
ATOM 5678 N N . ASN A 1 742 ? 5.335 -28.586 -42.866 1.00 98.00 742 ASN A N 1
ATOM 5679 C CA . ASN A 1 742 ? 5.655 -28.338 -44.276 1.00 98.00 742 ASN A CA 1
ATOM 5680 C C . ASN A 1 742 ? 7.064 -28.810 -44.685 1.00 98.00 742 ASN A C 1
ATOM 5682 O O . ASN A 1 742 ? 7.302 -29.066 -45.866 1.00 98.00 742 ASN A O 1
ATOM 5686 N N . ALA A 1 743 ? 8.003 -28.950 -43.744 1.00 95.31 743 ALA A N 1
ATOM 5687 C CA . ALA A 1 743 ? 9.355 -29.412 -44.047 1.00 95.31 743 ALA A CA 1
ATOM 5688 C C . ALA A 1 743 ? 9.335 -30.752 -44.806 1.00 95.31 743 ALA A C 1
ATOM 5690 O O . ALA A 1 743 ? 8.764 -31.740 -44.350 1.00 95.31 743 ALA A O 1
ATOM 5691 N N . GLY A 1 744 ? 9.979 -30.784 -45.975 1.00 93.88 744 GLY A N 1
ATOM 5692 C CA . GLY A 1 744 ? 10.034 -31.979 -46.805 1.00 93.88 744 GLY A CA 1
ATOM 5693 C C . GLY A 1 744 ? 11.101 -31.917 -47.892 1.00 93.88 744 GLY A C 1
ATOM 5694 O O . GLY A 1 744 ? 11.563 -30.840 -48.279 1.00 93.88 744 GLY A O 1
ATOM 5695 N N . VAL A 1 745 ? 11.494 -33.089 -48.385 1.00 93.75 745 VAL A N 1
ATOM 5696 C CA . VAL A 1 745 ? 12.500 -33.271 -49.436 1.00 93.75 745 VAL A CA 1
ATOM 5697 C C . VAL A 1 745 ? 11.995 -34.191 -50.539 1.00 93.75 745 VAL A C 1
ATOM 5699 O O . VAL A 1 745 ? 11.239 -35.132 -50.292 1.00 93.75 745 VAL A O 1
ATOM 5702 N N . HIS A 1 746 ? 12.458 -33.911 -51.752 1.00 91.75 746 HIS A N 1
ATOM 5703 C CA . HIS A 1 746 ? 12.392 -34.798 -52.903 1.00 91.75 746 HIS A CA 1
ATOM 5704 C C . HIS A 1 746 ? 13.724 -34.688 -53.649 1.00 91.75 746 HIS A C 1
ATOM 5706 O O . HIS A 1 746 ? 14.003 -33.660 -54.264 1.00 91.75 746 HIS A O 1
ATOM 5712 N N . THR A 1 747 ? 14.579 -35.701 -53.524 1.00 88.56 747 THR A N 1
ATOM 5713 C CA . THR A 1 747 ? 15.950 -35.678 -54.066 1.00 88.56 747 THR A CA 1
ATOM 5714 C C . THR A 1 747 ? 16.278 -36.861 -54.971 1.00 88.56 747 THR A C 1
ATOM 5716 O O . THR A 1 747 ? 17.333 -36.853 -55.598 1.00 88.56 747 THR A O 1
ATOM 5719 N N . ASP A 1 748 ? 15.392 -37.854 -55.076 1.00 87.25 748 ASP A N 1
ATOM 5720 C CA . ASP A 1 748 ? 15.608 -39.067 -55.868 1.00 87.25 748 ASP A CA 1
ATOM 5721 C C . ASP A 1 748 ? 14.502 -39.248 -56.923 1.00 87.25 748 ASP A C 1
ATOM 5723 O O . ASP A 1 748 ? 13.314 -39.249 -56.595 1.00 87.25 748 ASP A O 1
ATOM 5727 N N . TYR A 1 749 ? 14.918 -39.393 -58.185 1.00 87.62 749 TYR A N 1
ATOM 5728 C CA . TYR A 1 749 ? 14.068 -39.679 -59.351 1.00 87.62 749 TYR A CA 1
ATOM 5729 C C . TYR A 1 749 ? 14.380 -41.071 -59.931 1.00 87.62 749 TYR A C 1
ATOM 5731 O O . TYR A 1 749 ? 14.269 -41.316 -61.135 1.00 87.62 749 TYR A O 1
ATOM 5739 N N . THR A 1 750 ? 14.867 -41.988 -59.102 1.00 88.69 750 THR A N 1
ATOM 5740 C CA . THR A 1 750 ? 15.233 -43.331 -59.530 1.00 88.69 750 THR A CA 1
ATOM 5741 C C . THR A 1 750 ? 13.964 -44.186 -59.613 1.00 88.69 750 THR A C 1
ATOM 5743 O O . THR A 1 750 ? 13.147 -44.183 -58.689 1.00 88.69 750 THR A O 1
ATOM 5746 N N . PRO A 1 751 ? 13.748 -44.953 -60.702 1.00 89.44 751 PRO A N 1
ATOM 5747 C CA . PRO A 1 751 ? 12.640 -45.901 -60.758 1.00 89.44 751 PRO A CA 1
ATOM 5748 C C . PRO A 1 751 ? 12.657 -46.829 -59.542 1.00 89.44 751 PRO A C 1
ATOM 5750 O O . PRO A 1 751 ? 13.720 -47.323 -59.177 1.00 89.44 751 PRO A O 1
ATOM 5753 N N . MET A 1 752 ? 11.488 -47.115 -58.961 1.00 89.25 752 MET A N 1
ATOM 5754 C CA . MET A 1 752 ? 11.376 -47.844 -57.685 1.00 89.25 752 MET A CA 1
ATOM 5755 C C . MET A 1 752 ? 12.172 -49.160 -57.658 1.00 89.25 752 MET A C 1
ATOM 5757 O O . MET A 1 752 ? 12.816 -49.471 -56.666 1.00 89.25 752 MET A O 1
ATOM 5761 N N . ALA A 1 753 ? 12.218 -49.897 -58.773 1.00 91.38 753 ALA A N 1
ATOM 5762 C CA . ALA A 1 753 ? 12.982 -51.144 -58.894 1.00 91.38 753 ALA A CA 1
ATOM 5763 C C . ALA A 1 753 ? 14.515 -50.990 -58.743 1.00 91.38 753 ALA A C 1
ATOM 5765 O O . ALA A 1 753 ? 15.224 -51.990 -58.672 1.00 91.38 753 ALA A O 1
ATOM 5766 N N . LYS A 1 754 ? 15.034 -49.758 -58.753 1.00 93.00 754 LYS A N 1
ATOM 5767 C CA . LYS A 1 754 ? 16.459 -49.414 -58.627 1.00 93.00 754 LYS A CA 1
ATOM 5768 C C . LYS A 1 754 ? 16.737 -48.421 -57.494 1.00 93.00 754 LYS A C 1
ATOM 5770 O O . LYS A 1 754 ? 17.892 -48.052 -57.304 1.00 93.00 754 LYS A O 1
ATOM 5775 N N . ALA A 1 755 ? 15.703 -47.956 -56.795 1.00 92.19 755 ALA A N 1
ATOM 5776 C CA . ALA A 1 755 ? 15.862 -47.024 -55.691 1.00 92.19 755 ALA A CA 1
ATOM 5777 C C . ALA A 1 755 ? 16.627 -47.696 -54.543 1.00 92.19 755 ALA A C 1
ATOM 5779 O O . ALA A 1 755 ? 16.396 -48.869 -54.241 1.00 92.19 755 ALA A O 1
ATOM 5780 N N . SER A 1 756 ? 17.539 -46.961 -53.907 1.00 94.25 756 SER A N 1
ATOM 5781 C CA . SER A 1 756 ? 18.245 -47.472 -52.736 1.00 94.25 756 SER A CA 1
ATOM 5782 C C . SER A 1 756 ? 17.380 -47.348 -51.481 1.00 94.25 756 SER A C 1
ATOM 5784 O O . SER A 1 756 ? 16.534 -46.453 -51.367 1.00 94.25 756 SER A O 1
ATOM 5786 N N . ILE A 1 757 ? 17.597 -48.243 -50.516 1.00 94.75 757 ILE A N 1
ATOM 5787 C CA . ILE A 1 757 ? 16.900 -48.183 -49.226 1.00 94.75 757 ILE A CA 1
ATOM 5788 C C . ILE A 1 757 ? 17.300 -46.916 -48.472 1.00 94.75 757 ILE A C 1
ATOM 5790 O O . ILE A 1 757 ? 16.467 -46.310 -47.811 1.00 94.75 757 ILE A O 1
ATOM 5794 N N . GLU A 1 758 ? 18.539 -46.462 -48.631 1.00 93.81 758 GLU A N 1
ATOM 5795 C CA . GLU A 1 758 ? 19.048 -45.237 -48.022 1.00 93.81 758 GLU A CA 1
ATOM 5796 C C . GLU A 1 758 ? 18.302 -44.003 -48.543 1.00 93.81 758 GLU A C 1
ATOM 5798 O O . GLU A 1 758 ? 17.915 -43.143 -47.754 1.00 93.81 758 GLU A O 1
ATOM 5803 N N . ALA A 1 759 ? 18.038 -43.933 -49.855 1.00 91.44 759 ALA A N 1
ATOM 5804 C CA . ALA A 1 759 ? 17.256 -42.849 -50.442 1.00 91.44 759 ALA A CA 1
ATOM 5805 C C . ALA A 1 759 ? 15.816 -42.861 -49.912 1.00 91.44 759 ALA A C 1
ATOM 5807 O O . ALA A 1 759 ? 15.272 -41.807 -49.576 1.00 91.44 759 ALA A O 1
ATOM 5808 N N . LEU A 1 760 ? 15.212 -44.048 -49.784 1.00 94.38 760 LEU A N 1
ATOM 5809 C CA . LEU A 1 760 ? 13.884 -44.207 -49.194 1.00 94.38 760 LEU A CA 1
ATOM 5810 C C . LEU A 1 760 ? 13.849 -43.790 -47.719 1.00 94.38 760 LEU A C 1
ATOM 5812 O O . LEU A 1 760 ? 12.985 -43.002 -47.331 1.00 94.38 760 LEU A O 1
ATOM 5816 N N . GLN A 1 761 ? 14.810 -44.255 -46.922 1.00 96.06 761 GLN A N 1
ATOM 5817 C CA . GLN A 1 761 ? 14.926 -43.939 -45.502 1.00 96.06 761 GLN A CA 1
ATOM 5818 C C . GLN A 1 761 ? 15.102 -42.435 -45.283 1.00 96.06 761 GLN A C 1
ATOM 5820 O O . GLN A 1 761 ? 14.376 -41.854 -44.486 1.00 96.06 761 GLN A O 1
ATOM 5825 N N . GLN A 1 762 ? 15.970 -41.777 -46.058 1.00 95.75 762 GLN A N 1
ATOM 5826 C CA . GLN A 1 762 ? 16.176 -40.330 -45.970 1.00 95.75 762 GLN A CA 1
ATOM 5827 C C . GLN A 1 762 ? 14.876 -39.542 -46.210 1.00 95.75 762 GLN A C 1
ATOM 5829 O O . GLN A 1 762 ? 14.599 -38.566 -45.509 1.00 95.75 762 GLN A O 1
ATOM 5834 N N . HIS A 1 763 ? 14.064 -39.948 -47.193 1.00 96.94 763 HIS A N 1
ATOM 5835 C CA . HIS A 1 763 ? 12.778 -39.297 -47.451 1.00 96.94 763 HIS A CA 1
ATOM 5836 C C . HIS A 1 763 ? 11.770 -39.579 -46.335 1.00 96.94 763 HIS A C 1
ATOM 5838 O O . HIS A 1 763 ? 11.035 -38.671 -45.954 1.00 96.94 763 HIS A O 1
ATOM 5844 N N . ILE A 1 764 ? 11.735 -40.800 -45.793 1.00 97.50 764 ILE A N 1
ATOM 5845 C CA . ILE A 1 764 ? 10.870 -41.167 -44.662 1.00 97.50 764 ILE A CA 1
ATOM 5846 C C . ILE A 1 764 ? 11.235 -40.369 -43.404 1.00 97.50 764 ILE A C 1
ATOM 5848 O O . ILE A 1 764 ? 10.341 -39.799 -42.772 1.00 97.50 764 ILE A O 1
ATOM 5852 N N . ASP A 1 765 ? 12.524 -40.273 -43.076 1.00 96.25 765 ASP A N 1
ATOM 5853 C CA . ASP A 1 765 ? 13.022 -39.579 -41.885 1.00 96.25 765 ASP A CA 1
ATOM 5854 C C . ASP A 1 765 ? 12.581 -38.114 -41.862 1.00 96.25 765 ASP A C 1
ATOM 5856 O O . ASP A 1 765 ? 12.134 -37.608 -40.832 1.00 96.25 765 ASP A O 1
ATOM 5860 N N . VAL A 1 766 ? 12.650 -37.442 -43.013 1.00 95.50 766 VAL A N 1
ATOM 5861 C CA . VAL A 1 766 ? 12.237 -36.041 -43.140 1.00 95.50 766 VAL A CA 1
ATOM 5862 C C . VAL A 1 766 ? 10.718 -35.914 -43.284 1.00 95.50 766 VAL A C 1
ATOM 5864 O O . VAL A 1 766 ? 10.085 -35.200 -42.511 1.00 95.50 766 VAL A O 1
ATOM 5867 N N . ASN A 1 767 ? 10.124 -36.574 -44.285 1.00 97.69 767 ASN A N 1
ATOM 5868 C CA . ASN A 1 767 ? 8.759 -36.283 -44.731 1.00 97.69 767 ASN A CA 1
ATOM 5869 C C . ASN A 1 767 ? 7.680 -36.911 -43.843 1.00 97.69 767 ASN A C 1
ATOM 5871 O O . ASN A 1 767 ? 6.557 -36.416 -43.853 1.00 97.69 767 ASN A O 1
ATOM 5875 N N . ALA A 1 768 ? 7.989 -37.999 -43.131 1.00 97.56 768 ALA A N 1
ATOM 5876 C CA . ALA A 1 768 ? 7.023 -38.739 -42.320 1.00 97.56 768 ALA A CA 1
ATOM 5877 C C . ALA A 1 768 ? 7.403 -38.733 -40.835 1.00 97.56 768 ALA A C 1
ATOM 5879 O O . ALA A 1 768 ? 6.643 -38.223 -40.012 1.00 97.56 768 ALA A O 1
ATOM 5880 N N . TYR A 1 769 ? 8.590 -39.237 -40.479 1.00 97.81 769 TYR A N 1
ATOM 5881 C CA . TYR A 1 769 ? 9.017 -39.285 -39.077 1.00 97.81 769 TYR A CA 1
ATOM 5882 C C . TYR A 1 769 ? 9.207 -37.890 -38.487 1.00 97.81 769 TYR A C 1
ATOM 5884 O O . TYR A 1 769 ? 8.798 -37.661 -37.351 1.00 97.81 769 TYR A O 1
ATOM 5892 N N . GLY A 1 770 ? 9.738 -36.940 -39.259 1.00 96.69 770 GLY A N 1
ATOM 5893 C CA . GLY A 1 770 ? 9.843 -35.550 -38.824 1.00 96.69 770 GLY A CA 1
ATOM 5894 C C . GLY A 1 770 ? 8.494 -34.923 -38.464 1.00 96.69 770 GLY A C 1
ATOM 5895 O O . GLY A 1 770 ? 8.388 -34.235 -37.451 1.00 96.69 770 GLY A O 1
ATOM 5896 N N . ALA A 1 771 ? 7.438 -35.216 -39.230 1.00 97.44 771 ALA A N 1
ATOM 5897 C CA . ALA A 1 771 ? 6.088 -34.744 -38.926 1.00 97.44 771 ALA A CA 1
ATOM 5898 C C . ALA A 1 771 ? 5.518 -35.392 -37.653 1.00 97.44 771 ALA A C 1
ATOM 5900 O O . ALA A 1 771 ? 4.902 -34.704 -36.843 1.00 97.44 771 ALA A O 1
ATOM 5901 N N . LEU A 1 772 ? 5.748 -36.695 -37.456 1.00 97.50 772 LEU A N 1
ATOM 5902 C CA . LEU A 1 772 ? 5.309 -37.403 -36.252 1.00 97.50 772 LEU A CA 1
ATOM 5903 C C . LEU A 1 772 ? 5.998 -36.867 -34.991 1.00 97.50 772 LEU A C 1
ATOM 5905 O O . LEU A 1 772 ? 5.316 -36.571 -34.013 1.00 97.50 772 LEU A O 1
ATOM 5909 N N . LYS A 1 773 ? 7.325 -36.690 -35.026 1.00 96.69 773 LYS A N 1
ATOM 5910 C CA . LYS A 1 773 ? 8.088 -36.103 -33.911 1.00 96.69 773 LYS A CA 1
ATOM 5911 C C . LYS A 1 773 ? 7.576 -34.707 -33.579 1.00 96.69 773 LYS A C 1
ATOM 5913 O O . LYS A 1 773 ? 7.322 -34.396 -32.421 1.00 96.69 773 LYS A O 1
ATOM 5918 N N . LEU A 1 774 ? 7.368 -33.882 -34.607 1.00 97.25 774 LEU A N 1
ATOM 5919 C CA . LEU A 1 774 ? 6.829 -32.540 -34.434 1.00 97.25 774 LEU A CA 1
ATOM 5920 C C . LEU A 1 774 ? 5.464 -32.565 -33.740 1.00 97.25 774 LEU A C 1
ATOM 5922 O O . LEU A 1 774 ? 5.265 -31.812 -32.791 1.00 97.25 774 LEU A O 1
ATOM 5926 N N . PHE A 1 775 ? 4.549 -33.439 -34.170 1.00 97.88 775 PHE A N 1
ATOM 5927 C CA . PHE A 1 775 ? 3.251 -33.611 -33.516 1.00 97.88 775 PHE A CA 1
ATOM 5928 C C . PHE A 1 775 ? 3.405 -34.004 -32.044 1.00 97.88 775 PHE A C 1
ATOM 5930 O O . PHE A 1 775 ? 2.812 -33.371 -31.178 1.00 97.88 775 PHE A O 1
ATOM 5937 N N . GLN A 1 776 ? 4.218 -35.023 -31.754 1.00 96.81 776 GLN A N 1
ATOM 5938 C CA . GLN A 1 776 ? 4.413 -35.544 -30.397 1.00 96.81 776 GLN A CA 1
ATOM 5939 C C . GLN A 1 776 ? 4.919 -34.467 -29.433 1.00 96.81 776 GLN A C 1
ATOM 5941 O O . GLN A 1 776 ? 4.365 -34.319 -28.345 1.00 96.81 776 GLN A O 1
ATOM 5946 N N . HIS A 1 777 ? 5.919 -33.689 -29.852 1.00 95.94 777 HIS A N 1
ATOM 5947 C CA . HIS A 1 777 ? 6.516 -32.647 -29.014 1.00 95.94 777 HIS A CA 1
ATOM 5948 C C . HIS A 1 777 ? 5.627 -31.409 -28.879 1.00 95.94 777 HIS A C 1
ATOM 5950 O O . HIS A 1 777 ? 5.591 -30.802 -27.817 1.00 95.94 777 HIS A O 1
ATOM 5956 N N . THR A 1 778 ? 4.862 -31.044 -29.912 1.00 96.94 778 THR A N 1
ATOM 5957 C CA . THR A 1 778 ? 3.968 -29.868 -29.866 1.00 96.94 778 THR A CA 1
ATOM 5958 C C . THR A 1 778 ? 2.606 -30.146 -29.232 1.00 96.94 778 THR A C 1
ATOM 5960 O O . THR A 1 778 ? 1.916 -29.202 -28.849 1.00 96.94 778 THR A O 1
ATOM 5963 N N . LEU A 1 779 ? 2.211 -31.415 -29.072 1.00 96.38 779 LEU A N 1
ATOM 5964 C CA . LEU A 1 779 ? 0.904 -31.808 -28.538 1.00 96.38 779 LEU A CA 1
ATOM 5965 C C . LEU A 1 779 ? 0.549 -31.162 -27.185 1.00 96.38 779 LEU A C 1
ATOM 5967 O O . LEU A 1 779 ? -0.592 -30.715 -27.052 1.00 96.38 779 LEU A O 1
ATOM 5971 N N . PRO A 1 780 ? 1.460 -31.051 -26.197 1.00 94.06 780 PRO A N 1
ATOM 5972 C CA . PRO A 1 780 ? 1.159 -30.360 -24.945 1.00 94.06 780 PRO A CA 1
ATOM 5973 C C . PRO A 1 780 ? 0.772 -28.888 -25.146 1.00 94.06 780 PRO A C 1
ATOM 5975 O O . PRO A 1 780 ? -0.188 -28.434 -24.534 1.00 94.06 780 PRO A O 1
ATOM 5978 N N . LEU A 1 781 ? 1.457 -28.163 -26.041 1.00 93.56 781 LEU A N 1
ATOM 5979 C CA . LEU A 1 781 ? 1.149 -26.758 -26.343 1.00 93.56 781 LEU A CA 1
ATOM 5980 C C . LEU A 1 781 ? -0.121 -26.608 -27.180 1.00 93.56 781 LEU A C 1
ATOM 5982 O O . LEU A 1 781 ? -0.872 -25.655 -26.993 1.00 93.56 781 LEU A O 1
ATOM 5986 N N . MET A 1 782 ? -0.382 -27.553 -28.084 1.00 95.62 782 MET A N 1
ATOM 5987 C CA . MET A 1 782 ? -1.628 -27.580 -28.850 1.00 95.62 782 MET A CA 1
ATOM 5988 C C . MET A 1 782 ? -2.843 -27.803 -27.943 1.00 95.62 782 MET A C 1
ATOM 5990 O O . MET A 1 782 ? -3.860 -27.143 -28.108 1.00 95.62 782 MET A O 1
ATOM 5994 N N . ARG A 1 783 ? -2.742 -28.665 -26.927 1.00 93.75 783 ARG A N 1
ATOM 5995 C CA . ARG A 1 783 ? -3.838 -28.906 -25.969 1.00 93.75 783 ARG A CA 1
ATOM 5996 C C . ARG A 1 783 ? -4.195 -27.705 -25.093 1.00 93.75 783 ARG A C 1
ATOM 5998 O O . ARG A 1 783 ? -5.264 -27.704 -24.492 1.00 93.75 783 ARG A O 1
ATOM 6005 N N . SER A 1 784 ? -3.324 -26.702 -25.028 1.00 90.31 784 SER A N 1
ATOM 6006 C CA . SER A 1 784 ? -3.612 -25.424 -24.373 1.00 90.31 784 SER A CA 1
ATOM 6007 C C . SER A 1 784 ? -4.444 -24.475 -25.247 1.00 90.31 784 SER A C 1
ATOM 6009 O O . SER A 1 784 ? -4.950 -23.481 -24.734 1.00 90.31 784 SER A O 1
ATOM 6011 N N . ALA A 1 785 ? -4.574 -24.744 -26.552 1.00 89.06 785 ALA A N 1
ATOM 6012 C CA . ALA A 1 785 ? -5.401 -23.961 -27.467 1.00 89.06 785 ALA A CA 1
ATOM 6013 C C . ALA A 1 785 ? -6.868 -24.426 -27.445 1.00 89.06 785 ALA A C 1
ATOM 6015 O O . ALA A 1 785 ? -7.172 -25.576 -27.130 1.00 89.06 785 ALA A O 1
ATOM 6016 N N . SER A 1 786 ? -7.793 -23.538 -27.818 1.00 84.81 786 SER A N 1
ATOM 6017 C CA . SER A 1 786 ? -9.235 -23.831 -27.833 1.00 84.81 786 SER A CA 1
ATOM 6018 C C . SER A 1 786 ? -9.645 -24.774 -28.971 1.00 84.81 786 SER A C 1
ATOM 6020 O O . SER A 1 786 ? -10.490 -25.646 -28.776 1.00 84.81 786 SER A O 1
ATOM 6022 N N . THR A 1 787 ? -9.043 -24.621 -30.156 1.00 87.62 787 THR A N 1
ATOM 6023 C CA . THR A 1 787 ? -9.303 -25.455 -31.343 1.00 87.62 787 THR A CA 1
ATOM 6024 C C . THR A 1 787 ? -7.997 -25.822 -32.061 1.00 87.62 787 THR A C 1
ATOM 6026 O O . THR A 1 787 ? -7.717 -25.274 -33.133 1.00 87.62 787 THR A O 1
ATOM 6029 N N . PRO A 1 788 ? -7.167 -26.716 -31.495 1.00 96.25 788 PRO A N 1
ATOM 6030 C CA . PRO A 1 788 ? -5.855 -27.016 -32.054 1.00 96.25 788 PRO A CA 1
ATOM 6031 C C . PRO A 1 788 ? -5.917 -27.763 -33.387 1.00 96.25 788 PRO A C 1
ATOM 6033 O O . PRO A 1 788 ? -6.706 -28.698 -33.572 1.00 96.25 788 PRO A O 1
ATOM 6036 N N . LYS A 1 789 ? -5.032 -27.376 -34.312 1.00 97.88 789 LYS A N 1
ATOM 6037 C CA . LYS A 1 789 ? -4.951 -27.926 -35.673 1.00 97.88 789 LYS A CA 1
ATOM 6038 C C . LYS A 1 789 ? -3.534 -28.410 -36.004 1.00 97.88 789 LYS A C 1
ATOM 6040 O O . LYS A 1 789 ? -2.577 -27.644 -35.953 1.00 97.88 789 LYS A O 1
ATOM 6045 N N . PHE A 1 790 ? -3.403 -29.660 -36.437 1.00 98.44 790 PHE A N 1
ATOM 6046 C CA . PHE A 1 790 ? -2.185 -30.210 -37.026 1.00 98.44 790 PHE A CA 1
ATOM 6047 C C . PHE A 1 790 ? -2.384 -30.481 -38.521 1.00 98.44 790 PHE A C 1
ATOM 6049 O O . PHE A 1 790 ? -3.145 -31.365 -38.926 1.00 98.44 790 PHE A O 1
ATOM 6056 N N . ILE A 1 791 ? -1.674 -29.721 -39.351 1.00 98.25 791 ILE A N 1
ATOM 6057 C CA . ILE A 1 791 ? -1.784 -29.761 -40.808 1.00 98.25 791 ILE A CA 1
ATOM 6058 C C . ILE A 1 791 ? -0.481 -30.299 -41.394 1.00 98.25 791 ILE A C 1
ATOM 6060 O O . ILE A 1 791 ? 0.573 -29.673 -41.293 1.00 98.25 791 ILE A O 1
ATOM 6064 N N . ALA A 1 792 ? -0.539 -31.458 -42.041 1.00 98.25 792 ALA A N 1
ATOM 6065 C CA . ALA A 1 792 ? 0.622 -32.057 -42.688 1.00 98.25 792 ALA A CA 1
ATOM 6066 C C . ALA A 1 792 ? 0.608 -31.794 -44.197 1.00 98.25 792 ALA A C 1
ATOM 6068 O O . ALA A 1 792 ? -0.283 -32.271 -44.904 1.00 98.25 792 ALA A O 1
ATOM 6069 N N . ILE A 1 793 ? 1.619 -31.092 -44.718 1.00 98.00 793 ILE A N 1
ATOM 6070 C CA . ILE A 1 793 ? 1.741 -30.857 -46.161 1.00 98.00 793 ILE A CA 1
ATOM 6071 C C . ILE A 1 793 ? 2.260 -32.134 -46.831 1.00 98.00 793 ILE A C 1
ATOM 6073 O O . ILE A 1 793 ? 3.446 -32.482 -46.791 1.00 98.00 793 ILE A O 1
ATOM 6077 N N . SER A 1 794 ? 1.333 -32.862 -47.441 1.00 97.12 794 SER A N 1
ATOM 6078 C CA . SER A 1 794 ? 1.553 -34.089 -48.194 1.00 97.12 794 SER A CA 1
ATOM 6079 C C . SER A 1 794 ? 1.627 -33.806 -49.704 1.00 97.12 794 SER A C 1
ATOM 6081 O O . SER A 1 794 ? 2.070 -32.742 -50.133 1.00 97.12 794 SER A O 1
ATOM 6083 N N . SER A 1 795 ? 1.275 -34.781 -50.538 1.00 94.25 795 SER A N 1
ATOM 6084 C CA . SER A 1 795 ? 1.227 -34.659 -51.995 1.00 94.25 795 SER A CA 1
ATOM 6085 C C . SER A 1 795 ? 0.260 -35.682 -52.572 1.00 94.25 795 SER A C 1
ATOM 6087 O O . SER A 1 795 ? 0.160 -36.787 -52.044 1.00 94.25 795 SER A O 1
ATOM 6089 N N . ILE A 1 796 ? -0.397 -35.357 -53.689 1.00 91.69 796 ILE A N 1
ATOM 6090 C CA . ILE A 1 796 ? -1.274 -36.295 -54.415 1.00 91.69 796 ILE A CA 1
ATOM 6091 C C . ILE A 1 796 ? -0.550 -37.593 -54.813 1.00 91.69 796 ILE A C 1
ATOM 6093 O O . ILE A 1 796 ? -1.172 -38.636 -54.944 1.00 91.69 796 ILE A O 1
ATOM 6097 N N . VAL A 1 797 ? 0.779 -37.547 -54.941 1.00 90.94 797 VAL A N 1
ATOM 6098 C CA . VAL A 1 797 ? 1.644 -38.708 -55.221 1.00 90.94 797 VAL A CA 1
ATOM 6099 C C . VAL A 1 797 ? 1.661 -39.712 -54.057 1.00 90.94 797 VAL A C 1
ATOM 6101 O O . VAL A 1 797 ? 1.999 -40.874 -54.242 1.00 90.94 797 VAL A O 1
ATOM 6104 N N . GLY A 1 798 ? 1.296 -39.274 -52.850 1.00 92.38 798 GLY A N 1
ATOM 6105 C CA . GLY A 1 798 ? 1.092 -40.141 -51.694 1.00 92.38 798 GLY A CA 1
ATOM 6106 C C . GLY A 1 798 ? -0.271 -40.835 -51.668 1.00 92.38 798 GLY A C 1
ATOM 6107 O O . GLY A 1 798 ? -0.514 -41.567 -50.715 1.00 92.38 798 GLY A O 1
ATOM 6108 N N . SER A 1 799 ? -1.150 -40.595 -52.654 1.00 93.69 799 SER A N 1
ATOM 6109 C CA . SER A 1 799 ? -2.410 -41.333 -52.779 1.00 93.69 799 SER A CA 1
ATOM 6110 C C . SER A 1 799 ? -2.182 -42.672 -53.466 1.00 93.69 799 SER A C 1
ATOM 6112 O O . SER A 1 799 ? -1.746 -42.717 -54.620 1.00 93.69 799 SER A O 1
ATOM 6114 N N . MET A 1 800 ? -2.533 -43.755 -52.778 1.00 89.38 800 MET A N 1
ATOM 6115 C CA . MET A 1 800 ? -2.474 -45.106 -53.334 1.00 89.38 800 MET A CA 1
ATOM 6116 C C . MET A 1 800 ? -3.468 -45.287 -54.489 1.00 89.38 800 MET A C 1
ATOM 6118 O O . MET A 1 800 ? -3.149 -45.952 -55.474 1.00 89.38 800 MET A O 1
ATOM 6122 N N . GLU A 1 801 ? -4.642 -44.652 -54.416 1.00 89.19 801 GLU A N 1
ATOM 6123 C CA . GLU A 1 801 ? -5.645 -44.701 -55.490 1.00 89.19 801 GLU A CA 1
ATOM 6124 C C . GLU A 1 801 ? -5.203 -43.932 -56.751 1.00 89.19 801 GLU A C 1
ATOM 6126 O O . GLU A 1 801 ? -5.543 -44.301 -57.876 1.00 89.19 801 GLU A O 1
ATOM 6131 N N . HIS A 1 802 ? -4.399 -42.876 -56.593 1.00 86.69 802 HIS A N 1
ATOM 6132 C CA . HIS A 1 802 ? -3.927 -42.048 -57.707 1.00 86.69 802 HIS A CA 1
ATOM 6133 C C . HIS A 1 802 ? -2.553 -42.461 -58.259 1.00 86.69 802 HIS A C 1
ATOM 6135 O O . HIS A 1 802 ? -2.012 -41.747 -59.109 1.00 86.69 802 HIS A O 1
ATOM 6141 N N . LEU A 1 803 ? -1.982 -43.599 -57.846 1.00 82.94 803 LEU A N 1
ATOM 6142 C CA . LEU A 1 803 ? -0.652 -44.039 -58.297 1.00 82.94 803 LEU A CA 1
ATOM 6143 C C . LEU A 1 803 ? -0.535 -44.126 -59.823 1.00 82.94 803 LEU A C 1
ATOM 6145 O O . LEU A 1 803 ? 0.422 -43.611 -60.397 1.00 82.94 803 LEU A O 1
ATOM 6149 N N . GLU A 1 804 ? -1.529 -44.702 -60.504 1.00 80.69 804 GLU A N 1
ATOM 6150 C CA . GLU A 1 804 ? -1.514 -44.808 -61.972 1.00 80.69 804 GLU A CA 1
ATOM 6151 C C . GLU A 1 804 ? -1.579 -43.432 -62.650 1.00 80.69 804 GLU A C 1
ATOM 6153 O O . GLU A 1 804 ? -0.882 -43.177 -63.632 1.00 80.69 804 GLU A O 1
ATOM 6158 N N . LYS A 1 805 ? -2.366 -42.506 -62.085 1.00 75.00 805 LYS A N 1
ATOM 6159 C CA . LYS A 1 805 ? -2.521 -41.130 -62.588 1.00 75.00 805 LYS A CA 1
ATOM 6160 C C . LYS A 1 805 ? -1.278 -40.269 -62.332 1.00 75.00 805 LYS A C 1
ATOM 6162 O O . LYS A 1 805 ? -1.047 -39.299 -63.048 1.00 75.00 805 LYS A O 1
ATOM 6167 N N . THR A 1 806 ? -0.478 -40.614 -61.324 1.00 74.31 806 THR A N 1
ATOM 6168 C CA . THR A 1 806 ? 0.724 -39.870 -60.912 1.00 74.31 806 THR A CA 1
ATOM 6169 C C . THR A 1 806 ? 2.035 -40.506 -61.394 1.00 74.31 806 THR A C 1
ATOM 6171 O O . THR A 1 806 ? 3.097 -39.908 -61.223 1.00 74.31 806 THR A O 1
ATOM 6174 N N . ALA A 1 807 ? 1.981 -41.638 -62.109 1.00 74.12 807 ALA A N 1
ATOM 6175 C CA . ALA A 1 807 ? 3.130 -42.364 -62.677 1.00 74.12 807 ALA A CA 1
ATOM 6176 C C . ALA A 1 807 ? 3.854 -41.647 -63.845 1.00 74.12 807 ALA A C 1
ATOM 6178 O O . ALA A 1 807 ? 4.591 -42.257 -64.620 1.00 74.12 807 ALA A O 1
ATOM 6179 N N . VAL A 1 808 ? 3.668 -40.334 -63.992 1.00 72.56 808 VAL A N 1
ATOM 6180 C CA . VAL A 1 808 ? 4.260 -39.514 -65.060 1.00 72.56 808 VAL A CA 1
ATOM 6181 C C . VAL A 1 808 ? 5.781 -39.351 -64.947 1.00 72.56 808 VAL A C 1
ATOM 6183 O O . VAL A 1 808 ? 6.413 -39.016 -65.958 1.00 72.56 808 VAL A O 1
ATOM 6186 N N . MET A 1 809 ? 6.352 -39.618 -63.765 1.00 75.50 809 MET A N 1
ATOM 6187 C CA . MET A 1 809 ? 7.788 -39.629 -63.463 1.00 75.50 809 MET A CA 1
ATOM 6188 C C . MET A 1 809 ? 8.139 -40.692 -62.401 1.00 75.50 809 MET A C 1
ATOM 6190 O O . MET A 1 809 ? 7.278 -41.071 -61.608 1.00 75.50 809 MET A O 1
ATOM 6194 N N . PRO A 1 810 ? 9.400 -41.163 -62.342 1.00 84.12 810 PRO A N 1
ATOM 6195 C CA . PRO A 1 810 ? 9.886 -42.108 -61.329 1.00 84.12 810 PRO A CA 1
ATOM 6196 C C . PRO A 1 810 ? 10.059 -41.455 -59.942 1.00 84.12 810 PRO A C 1
ATOM 6198 O O . PRO A 1 810 ? 11.166 -41.299 -59.446 1.00 84.12 810 PRO A O 1
ATOM 6201 N N . ILE A 1 811 ? 8.952 -41.076 -59.303 1.00 86.75 811 ILE A N 1
ATOM 6202 C CA . ILE A 1 811 ? 8.917 -40.374 -58.003 1.00 86.75 811 ILE A CA 1
ATOM 6203 C C . ILE A 1 811 ? 8.469 -41.282 -56.847 1.00 86.75 811 ILE A C 1
ATOM 6205 O O . ILE A 1 811 ? 7.945 -40.822 -55.832 1.00 86.75 811 ILE A O 1
ATOM 6209 N N . GLY A 1 812 ? 8.662 -42.593 -57.001 1.00 88.44 812 GLY A N 1
ATOM 6210 C CA . GLY A 1 812 ? 8.121 -43.599 -56.088 1.00 88.44 812 GLY A CA 1
ATOM 6211 C C . GLY A 1 812 ? 8.669 -43.505 -54.660 1.00 88.44 812 GLY A C 1
ATOM 6212 O O . GLY A 1 812 ? 7.912 -43.704 -53.715 1.00 88.44 812 GLY A O 1
ATOM 6213 N N . VAL A 1 813 ? 9.946 -43.146 -54.484 1.00 93.81 813 VAL A N 1
ATOM 6214 C CA . VAL A 1 813 ? 10.555 -42.928 -53.156 1.00 93.81 813 VAL A CA 1
ATOM 6215 C C . VAL A 1 813 ? 9.849 -41.796 -52.399 1.00 93.81 813 VAL A C 1
ATOM 6217 O O . VAL A 1 813 ? 9.466 -41.947 -51.238 1.00 93.81 813 VAL A O 1
ATOM 6220 N N . TYR A 1 814 ? 9.613 -40.672 -53.079 1.00 93.81 814 TYR A N 1
ATOM 6221 C CA . TYR A 1 814 ? 8.885 -39.541 -52.511 1.00 93.81 814 TYR A CA 1
ATOM 6222 C C . TYR A 1 814 ? 7.424 -39.900 -52.219 1.00 93.81 814 TYR A C 1
ATOM 6224 O O . TYR A 1 814 ? 6.949 -39.649 -51.110 1.00 93.81 814 TYR A O 1
ATOM 6232 N N . GLY A 1 815 ? 6.746 -40.552 -53.171 1.00 93.75 815 GLY A N 1
ATOM 6233 C CA . GLY A 1 815 ? 5.376 -41.043 -53.009 1.00 93.75 815 GLY A CA 1
ATOM 6234 C C . GLY A 1 815 ? 5.211 -41.943 -51.787 1.00 93.75 815 GLY A C 1
ATOM 6235 O O . GLY A 1 815 ? 4.342 -41.682 -50.960 1.00 93.75 815 GLY A O 1
ATOM 6236 N N . ALA A 1 816 ? 6.106 -42.918 -51.598 1.00 94.81 816 ALA A N 1
ATOM 6237 C CA . ALA A 1 816 ? 6.094 -43.809 -50.437 1.00 94.81 816 ALA A CA 1
ATOM 6238 C C . ALA A 1 816 ? 6.213 -43.042 -49.107 1.00 94.81 816 ALA A C 1
ATOM 6240 O O . ALA A 1 816 ? 5.460 -43.306 -48.170 1.00 94.81 816 ALA A O 1
ATOM 6241 N N . SER A 1 817 ? 7.096 -42.038 -49.032 1.00 97.25 817 SER A N 1
ATOM 6242 C CA . SER A 1 817 ? 7.224 -41.203 -47.828 1.00 97.25 817 SER A CA 1
ATOM 6243 C C . SER A 1 817 ? 5.956 -40.386 -47.527 1.00 97.25 817 SER A C 1
ATOM 6245 O O . SER A 1 817 ? 5.588 -40.220 -46.364 1.00 97.25 817 SER A O 1
ATOM 6247 N N . LYS A 1 818 ? 5.248 -39.907 -48.561 1.00 97.19 818 LYS A N 1
ATOM 6248 C CA . LYS A 1 818 ? 3.997 -39.145 -48.415 1.00 97.19 818 LYS A CA 1
ATOM 6249 C C . LYS A 1 818 ? 2.789 -40.035 -48.119 1.00 97.19 818 LYS A C 1
ATOM 6251 O O . LYS A 1 818 ? 1.939 -39.634 -47.332 1.00 97.19 818 LYS A O 1
ATOM 6256 N N . ALA A 1 819 ? 2.751 -41.255 -48.653 1.00 97.00 819 ALA A N 1
ATOM 6257 C CA . ALA A 1 819 ? 1.757 -42.261 -48.282 1.00 97.00 819 ALA A CA 1
ATOM 6258 C C . ALA A 1 819 ? 1.886 -42.652 -46.798 1.00 97.00 819 ALA A C 1
ATOM 6260 O O . ALA A 1 819 ? 0.888 -42.714 -46.080 1.00 97.00 819 ALA A O 1
ATOM 6261 N N . LEU A 1 820 ? 3.118 -42.826 -46.301 1.00 98.06 820 LEU A N 1
ATOM 6262 C CA . LEU A 1 820 ? 3.362 -43.063 -44.876 1.00 98.06 820 LEU A CA 1
ATOM 6263 C C . LEU A 1 820 ? 2.913 -41.874 -44.011 1.00 98.06 820 LEU A C 1
ATOM 6265 O O . LEU A 1 820 ? 2.263 -42.079 -42.988 1.00 98.06 820 LEU A O 1
ATOM 6269 N N . LEU A 1 821 ? 3.204 -40.637 -44.430 1.00 98.25 821 LEU A N 1
ATOM 6270 C CA . LEU A 1 821 ? 2.706 -39.435 -43.754 1.00 98.25 821 LEU A CA 1
ATOM 6271 C C . LEU A 1 821 ? 1.168 -39.410 -43.692 1.00 98.25 821 LEU A C 1
ATOM 6273 O O . LEU A 1 821 ? 0.613 -39.154 -42.625 1.00 98.25 821 LEU A O 1
ATOM 6277 N N . ASN A 1 822 ? 0.486 -39.712 -44.802 1.00 98.06 822 ASN A N 1
ATOM 6278 C CA . ASN A 1 822 ? -0.978 -39.774 -44.857 1.00 98.06 822 ASN A CA 1
ATOM 6279 C C . ASN A 1 822 ? -1.531 -40.807 -43.864 1.00 98.06 822 ASN A C 1
ATOM 6281 O O . ASN A 1 822 ? -2.465 -40.509 -43.120 1.00 98.06 822 ASN A O 1
ATOM 6285 N N . TYR A 1 823 ? -0.920 -41.996 -43.796 1.00 98.00 823 TYR A N 1
ATOM 6286 C CA . TYR A 1 823 ? -1.301 -43.022 -42.826 1.00 98.00 823 TYR A CA 1
ATOM 6287 C C . TYR A 1 823 ? -1.130 -42.539 -41.380 1.00 98.00 823 TYR A C 1
ATOM 6289 O O . TYR A 1 823 ? -2.052 -42.681 -40.576 1.00 98.00 823 TYR A O 1
ATOM 6297 N N . ILE A 1 824 ? 0.023 -41.941 -41.052 1.00 98.25 824 ILE A N 1
ATOM 6298 C CA . ILE A 1 824 ? 0.303 -41.404 -39.711 1.00 98.25 824 ILE A CA 1
ATOM 6299 C C . ILE A 1 824 ? -0.768 -40.386 -39.321 1.00 98.25 824 ILE A C 1
ATOM 6301 O O . ILE A 1 824 ? -1.382 -40.521 -38.268 1.00 98.25 824 ILE A O 1
ATOM 6305 N N . VAL A 1 825 ? -1.042 -39.403 -40.178 1.00 97.88 825 VAL A N 1
ATOM 6306 C CA . VAL A 1 825 ? -2.019 -38.343 -39.893 1.00 97.88 825 VAL A CA 1
ATOM 6307 C C . VAL A 1 825 ? -3.429 -38.905 -39.757 1.00 97.88 825 VAL A C 1
ATOM 6309 O O . VAL A 1 825 ? -4.150 -38.533 -38.829 1.00 97.88 825 VAL A O 1
ATOM 6312 N N . LYS A 1 826 ? -3.815 -39.857 -40.617 1.00 97.12 826 LYS A N 1
ATOM 6313 C CA . LYS A 1 826 ? -5.109 -40.533 -40.494 1.00 97.12 826 LYS A CA 1
ATOM 6314 C C . LYS A 1 826 ? -5.230 -41.270 -39.166 1.00 97.12 826 LYS A C 1
ATOM 6316 O O . LYS A 1 826 ? -6.297 -41.258 -38.553 1.00 97.12 826 LYS A O 1
ATOM 6321 N N . ARG A 1 827 ? -4.147 -41.908 -38.716 1.00 97.88 827 ARG A N 1
ATOM 6322 C CA . ARG A 1 827 ? -4.118 -42.612 -37.437 1.00 97.88 827 ARG A CA 1
ATOM 6323 C C . ARG A 1 827 ? -4.190 -41.646 -36.255 1.00 97.88 827 ARG A C 1
ATOM 6325 O O . ARG A 1 827 ? -4.989 -41.887 -35.355 1.00 97.88 827 ARG A O 1
ATOM 6332 N N . LEU A 1 828 ? -3.451 -40.536 -36.301 1.00 97.50 828 LEU A N 1
ATOM 6333 C CA . LEU A 1 828 ? -3.510 -39.477 -35.289 1.00 97.50 828 LEU A CA 1
ATOM 6334 C C . LEU A 1 828 ? -4.927 -38.914 -35.143 1.00 97.50 828 LEU A C 1
ATOM 6336 O O . LEU A 1 828 ? -5.406 -38.802 -34.024 1.00 97.50 828 LEU A O 1
ATOM 6340 N N . ALA A 1 829 ? -5.642 -38.672 -36.245 1.00 97.00 829 ALA A N 1
ATOM 6341 C CA . ALA A 1 829 ? -7.033 -38.209 -36.199 1.00 97.00 829 ALA A CA 1
ATOM 6342 C C . ALA A 1 829 ? -7.998 -39.193 -35.501 1.00 97.00 829 ALA A C 1
ATOM 6344 O O . ALA A 1 829 ? -9.027 -38.788 -34.964 1.00 97.00 829 ALA A O 1
ATOM 6345 N N . ILE A 1 830 ? -7.689 -40.496 -35.511 1.00 95.94 830 ILE A N 1
ATOM 6346 C CA . ILE A 1 830 ? -8.488 -41.529 -34.831 1.00 95.94 830 ILE A CA 1
ATOM 6347 C C . ILE A 1 830 ? -8.145 -41.592 -33.335 1.00 95.94 830 ILE A C 1
ATOM 6349 O O . ILE A 1 830 ? -9.039 -41.786 -32.506 1.00 95.94 830 ILE A O 1
ATOM 6353 N N . GLU A 1 831 ? -6.859 -41.471 -32.999 1.00 96.44 831 GLU A N 1
ATOM 6354 C CA . GLU A 1 831 ? -6.332 -41.669 -31.642 1.00 96.44 831 GLU A CA 1
ATOM 6355 C C . GLU A 1 831 ? -6.352 -40.394 -30.784 1.00 96.44 831 GLU A C 1
ATOM 6357 O O . GLU A 1 831 ? -6.511 -40.484 -29.568 1.00 96.44 831 GLU A O 1
ATOM 6362 N N . VAL A 1 832 ? -6.247 -39.216 -31.400 1.00 96.44 832 VAL A N 1
ATOM 6363 C CA . VAL A 1 832 ? -6.164 -37.903 -30.744 1.00 96.44 832 VAL A CA 1
ATOM 6364 C C . VAL A 1 832 ? -7.341 -37.043 -31.201 1.00 96.44 832 VAL A C 1
ATOM 6366 O O . VAL A 1 832 ? -7.260 -36.284 -32.162 1.00 96.44 832 VAL A O 1
ATOM 6369 N N . LYS A 1 833 ? -8.482 -37.216 -30.529 1.00 92.31 833 LYS A N 1
ATOM 6370 C CA . LYS A 1 833 ? -9.778 -36.633 -30.930 1.00 92.31 833 LYS A CA 1
ATOM 6371 C C . LYS A 1 833 ? -9.968 -35.172 -30.527 1.00 92.31 833 LYS A C 1
ATOM 6373 O O . LYS A 1 833 ? -10.966 -34.571 -30.898 1.00 92.31 833 LYS A O 1
ATOM 6378 N N . ASP A 1 834 ? -9.046 -34.634 -29.746 1.00 93.75 834 ASP A N 1
ATOM 6379 C CA . ASP A 1 834 ? -9.014 -33.252 -29.280 1.00 93.75 834 ASP A CA 1
ATOM 6380 C C . ASP A 1 834 ? -8.217 -32.324 -30.214 1.00 93.75 834 ASP A C 1
ATOM 6382 O O . ASP A 1 834 ? -8.192 -31.122 -29.980 1.00 93.75 834 ASP A O 1
ATOM 6386 N N . VAL A 1 835 ? -7.606 -32.851 -31.287 1.00 97.25 835 VAL A N 1
ATOM 6387 C CA . VAL A 1 835 ? -6.823 -32.084 -32.272 1.00 97.25 835 VAL A CA 1
ATOM 6388 C C . VAL A 1 835 ? -7.299 -32.389 -33.694 1.00 97.25 835 VAL A C 1
ATOM 6390 O O . VAL A 1 835 ? -7.347 -33.547 -34.113 1.00 97.25 835 VAL A O 1
ATOM 6393 N N . VAL A 1 836 ? -7.595 -31.355 -34.488 1.00 97.94 836 VAL A N 1
ATOM 6394 C CA . VAL A 1 836 ? -7.905 -31.526 -35.918 1.00 97.94 836 VAL A CA 1
ATOM 6395 C C . VAL A 1 836 ? -6.628 -31.930 -36.645 1.00 97.94 836 VAL A C 1
ATOM 6397 O O . VAL A 1 836 ? -5.718 -31.120 -36.770 1.00 97.94 836 VAL A O 1
ATOM 6400 N N . SER A 1 837 ? -6.546 -33.165 -37.137 1.00 98.12 837 SER A N 1
ATOM 6401 C CA . SER A 1 837 ? -5.348 -33.680 -37.814 1.00 98.12 837 SER A CA 1
ATOM 6402 C C . SER A 1 837 ? -5.668 -34.007 -39.266 1.00 98.12 837 SER A C 1
ATOM 6404 O O . SER A 1 837 ? -6.455 -34.912 -39.514 1.00 98.12 837 SER A O 1
ATOM 6406 N N . MET A 1 838 ? -5.084 -33.309 -40.240 1.00 97.31 838 MET A N 1
ATOM 6407 C CA . MET A 1 838 ? -5.387 -33.545 -41.662 1.00 97.31 838 MET A CA 1
ATOM 6408 C C . MET A 1 838 ? -4.165 -33.426 -42.574 1.00 97.31 838 MET A C 1
ATOM 6410 O O . MET A 1 838 ? -3.194 -32.729 -42.270 1.00 97.31 838 MET A O 1
ATOM 6414 N N . SER A 1 839 ? -4.216 -34.132 -43.704 1.00 98.12 839 SER A N 1
ATOM 6415 C CA . SER A 1 839 ? -3.189 -34.071 -44.745 1.00 98.12 839 SER A CA 1
ATOM 6416 C C . SER A 1 839 ? -3.637 -33.130 -45.854 1.00 98.12 839 SER A C 1
ATOM 6418 O O . SER A 1 839 ? -4.799 -33.155 -46.260 1.00 98.12 839 SER A O 1
ATOM 6420 N N . MET A 1 840 ? -2.711 -32.332 -46.385 1.00 97.38 840 MET A N 1
ATOM 6421 C CA . MET A 1 840 ? -2.998 -31.409 -47.482 1.00 97.38 840 MET A CA 1
ATOM 6422 C C . MET A 1 840 ? -2.104 -31.634 -48.690 1.00 97.38 840 MET A C 1
ATOM 6424 O O . MET A 1 840 ? -0.892 -31.756 -48.547 1.00 97.38 840 MET A O 1
ATOM 6428 N N . ALA A 1 841 ? -2.680 -31.657 -49.891 1.00 96.06 841 ALA A N 1
ATOM 6429 C CA . ALA A 1 841 ? -1.914 -31.623 -51.132 1.00 96.06 841 ALA A CA 1
ATOM 6430 C C . ALA A 1 841 ? -1.841 -30.176 -51.655 1.00 96.06 841 ALA A C 1
ATOM 6432 O O . ALA A 1 841 ? -2.870 -29.623 -52.051 1.00 96.06 841 ALA A O 1
ATOM 6433 N N . PRO A 1 842 ? -0.645 -29.567 -51.742 1.00 95.38 842 PRO A N 1
ATOM 6434 C CA . PRO A 1 842 ? -0.500 -28.146 -52.071 1.00 95.38 842 PRO A CA 1
ATOM 6435 C C . PRO A 1 842 ? -0.731 -27.820 -53.558 1.00 95.38 842 PRO A C 1
ATOM 6437 O O . PRO A 1 842 ? -0.645 -26.662 -53.957 1.00 95.38 842 PRO A O 1
ATOM 6440 N N . GLY A 1 843 ? -1.000 -28.826 -54.395 1.00 91.19 843 GLY A N 1
ATOM 6441 C CA . GLY A 1 843 ? -1.021 -28.694 -55.851 1.00 91.19 843 GLY A CA 1
ATOM 6442 C C . GLY A 1 843 ? 0.371 -28.843 -56.475 1.00 91.19 843 GLY A C 1
ATOM 6443 O O . GLY A 1 843 ? 1.326 -29.271 -55.824 1.00 91.19 843 GLY A O 1
ATOM 6444 N N . TYR A 1 844 ? 0.478 -28.523 -57.765 1.00 89.88 844 TYR A N 1
ATOM 6445 C CA . TYR A 1 844 ? 1.746 -28.509 -58.496 1.00 89.88 844 TYR A CA 1
ATOM 6446 C C . TYR A 1 844 ? 2.342 -27.094 -58.440 1.00 89.88 844 TYR A C 1
ATOM 6448 O O . TYR A 1 844 ? 1.919 -26.214 -59.185 1.00 89.88 844 TYR A O 1
ATOM 6456 N N . VAL A 1 845 ? 3.268 -26.863 -57.502 1.00 92.00 845 VAL A N 1
ATOM 6457 C CA . VAL A 1 845 ? 3.698 -25.514 -57.080 1.00 92.00 845 VAL A CA 1
ATOM 6458 C C . VAL A 1 845 ? 5.100 -25.167 -57.576 1.00 92.00 845 VAL A C 1
ATOM 6460 O O . VAL A 1 845 ? 6.038 -25.943 -57.383 1.00 92.00 845 VAL A O 1
ATOM 6463 N N . ASP A 1 846 ? 5.257 -23.970 -58.144 1.00 90.56 846 ASP A N 1
ATOM 6464 C CA . ASP A 1 846 ? 6.517 -23.447 -58.678 1.00 90.56 846 ASP A CA 1
ATOM 6465 C C . ASP A 1 846 ? 7.546 -23.162 -57.570 1.00 90.56 846 ASP A C 1
ATOM 6467 O O . ASP A 1 846 ? 7.553 -22.102 -56.944 1.00 90.56 846 ASP A O 1
ATOM 6471 N N . THR A 1 847 ? 8.394 -24.153 -57.285 1.00 90.38 847 THR A N 1
ATOM 6472 C CA . THR A 1 847 ? 9.423 -24.122 -56.234 1.00 90.38 847 THR A CA 1
ATOM 6473 C C . THR A 1 847 ? 10.711 -24.804 -56.700 1.00 90.38 847 THR A C 1
ATOM 6475 O O . THR A 1 847 ? 10.698 -25.602 -57.641 1.00 90.38 847 THR A O 1
ATOM 6478 N N . ASP A 1 848 ? 11.814 -24.586 -55.976 1.00 86.44 848 ASP A N 1
ATOM 6479 C CA . ASP A 1 848 ? 13.103 -25.259 -56.219 1.00 86.44 848 ASP A CA 1
ATOM 6480 C C . ASP A 1 848 ? 12.984 -26.792 -56.283 1.00 86.44 848 ASP A C 1
ATOM 6482 O O . ASP A 1 848 ? 13.755 -27.447 -56.981 1.00 86.44 848 ASP A O 1
ATOM 6486 N N . MET A 1 849 ? 12.010 -27.374 -55.568 1.00 84.56 849 MET A N 1
ATOM 6487 C CA . MET A 1 849 ? 11.786 -28.822 -55.515 1.00 84.56 849 MET A CA 1
ATOM 6488 C C . MET A 1 849 ? 11.395 -29.401 -56.879 1.00 84.56 849 MET A C 1
ATOM 6490 O O . MET A 1 849 ? 11.796 -30.518 -57.205 1.00 84.56 849 MET A O 1
ATOM 6494 N N . ILE A 1 850 ? 10.637 -28.649 -57.682 1.00 81.81 850 ILE A N 1
ATOM 6495 C CA . ILE A 1 850 ? 10.172 -29.108 -58.996 1.00 81.81 850 ILE A CA 1
ATOM 6496 C C . ILE A 1 850 ? 11.042 -28.597 -60.147 1.00 81.81 850 ILE A C 1
ATOM 6498 O O . ILE A 1 850 ? 10.906 -29.097 -61.260 1.00 81.81 850 ILE A O 1
ATOM 6502 N N . ALA A 1 851 ? 11.956 -27.650 -59.903 1.00 80.12 851 ALA A N 1
ATOM 6503 C CA . ALA A 1 851 ? 12.803 -27.048 -60.935 1.00 80.12 851 ALA A CA 1
ATOM 6504 C C . ALA A 1 851 ? 13.505 -28.072 -61.860 1.00 80.12 851 ALA A C 1
ATOM 6506 O O . ALA A 1 851 ? 13.472 -27.864 -63.075 1.00 80.12 851 ALA A O 1
ATOM 6507 N N . PRO A 1 852 ? 14.041 -29.215 -61.368 1.00 77.38 852 PRO A N 1
ATOM 6508 C CA . PRO A 1 852 ? 14.664 -30.228 -62.230 1.00 77.38 852 PRO A CA 1
ATOM 6509 C C . PRO A 1 852 ? 13.698 -30.936 -63.194 1.00 77.38 852 PRO A C 1
ATOM 6511 O O . PRO A 1 852 ? 14.133 -31.525 -64.179 1.00 77.38 852 PRO A O 1
ATOM 6514 N N . SER A 1 853 ? 12.394 -30.901 -62.911 1.00 73.62 853 SER A N 1
ATOM 6515 C CA . SER A 1 853 ? 11.356 -31.640 -63.642 1.00 73.62 853 SER A CA 1
ATOM 6516 C C . SER A 1 853 ? 10.280 -30.751 -64.275 1.00 73.62 853 SER A C 1
ATOM 6518 O O . SER A 1 853 ? 9.387 -31.251 -64.965 1.00 73.62 853 SER A O 1
ATOM 6520 N N . LYS A 1 854 ? 10.381 -29.429 -64.079 1.00 78.94 854 LYS A N 1
ATOM 6521 C CA . LYS A 1 854 ? 9.322 -28.458 -64.370 1.00 78.94 854 LYS A CA 1
ATOM 6522 C C . LYS A 1 854 ? 8.841 -28.511 -65.817 1.00 78.94 854 LYS A C 1
ATOM 6524 O O . LYS A 1 854 ? 7.644 -28.619 -66.057 1.00 78.94 854 LYS A O 1
ATOM 6529 N N . SER A 1 855 ? 9.768 -28.509 -66.775 1.00 76.94 855 SER A N 1
ATOM 6530 C CA . SER A 1 855 ? 9.453 -28.519 -68.211 1.00 76.94 855 SER A CA 1
ATOM 6531 C C . SER A 1 855 ? 8.717 -29.785 -68.660 1.00 76.94 855 SER A C 1
ATOM 6533 O O . SER A 1 855 ? 7.817 -29.717 -69.493 1.00 76.94 855 SER A O 1
ATOM 6535 N N . VAL A 1 856 ? 9.066 -30.945 -68.095 1.00 76.56 856 VAL A N 1
ATOM 6536 C CA . VAL A 1 856 ? 8.427 -32.233 -68.414 1.00 76.56 856 VAL A CA 1
ATOM 6537 C C . VAL A 1 856 ? 7.038 -32.318 -67.790 1.00 76.56 856 VAL A C 1
ATOM 6539 O O . VAL A 1 856 ? 6.102 -32.813 -68.416 1.00 76.56 856 VAL A O 1
ATOM 6542 N N . MET A 1 857 ? 6.899 -31.834 -66.560 1.00 76.38 857 MET A N 1
ATOM 6543 C CA . MET A 1 857 ? 5.645 -31.879 -65.819 1.00 76.38 857 MET A CA 1
ATOM 6544 C C . MET A 1 857 ? 4.627 -30.863 -66.346 1.00 76.38 857 MET A C 1
ATOM 6546 O O . MET A 1 857 ? 3.466 -31.224 -66.515 1.00 76.38 857 MET A O 1
ATOM 6550 N N . GLU A 1 858 ? 5.038 -29.651 -66.728 1.00 80.31 858 GLU A N 1
ATOM 6551 C CA . GLU A 1 858 ? 4.121 -28.650 -67.298 1.00 80.31 858 GLU A CA 1
ATOM 6552 C C . GLU A 1 858 ? 3.447 -29.116 -68.597 1.00 80.31 858 GLU A C 1
ATOM 6554 O O . GLU A 1 858 ? 2.285 -28.790 -68.842 1.00 80.31 858 GLU A O 1
ATOM 6559 N N . LEU A 1 859 ? 4.135 -29.943 -69.393 1.00 74.38 859 LEU A N 1
ATOM 6560 C CA . LEU A 1 859 ? 3.574 -30.569 -70.595 1.00 74.38 859 LEU A CA 1
ATOM 6561 C C . LEU A 1 859 ? 2.521 -31.644 -70.287 1.00 74.38 859 LEU A C 1
ATOM 6563 O O . LEU A 1 859 ? 1.667 -31.911 -71.129 1.00 74.38 859 LEU A O 1
ATOM 6567 N N . LYS A 1 860 ? 2.596 -32.292 -69.117 1.00 73.94 860 LYS A N 1
ATOM 6568 C CA . LYS A 1 860 ? 1.773 -33.463 -68.770 1.00 73.94 860 LYS A CA 1
ATOM 6569 C C . LYS A 1 860 ? 0.633 -33.158 -67.801 1.00 73.94 860 LYS A C 1
ATOM 6571 O O . LYS A 1 860 ? -0.417 -33.780 -67.910 1.00 73.94 860 LYS A O 1
ATOM 6576 N N . VAL A 1 861 ? 0.841 -32.249 -66.848 1.00 73.94 861 VAL A N 1
ATOM 6577 C CA . VAL A 1 861 ? -0.106 -31.964 -65.752 1.00 73.94 861 VAL A CA 1
ATOM 6578 C C . VAL A 1 861 ? -0.547 -30.497 -65.683 1.00 73.94 861 VAL A C 1
ATOM 6580 O O . VAL A 1 861 ? -1.342 -30.143 -64.818 1.00 73.94 861 VAL A O 1
ATOM 6583 N N . GLY A 1 862 ? -0.088 -29.654 -66.616 1.00 80.12 862 GLY A N 1
ATOM 6584 C CA . GLY A 1 862 ? -0.437 -28.234 -66.688 1.00 80.12 862 GLY A CA 1
ATOM 6585 C C . GLY A 1 862 ? 0.553 -27.316 -65.966 1.00 80.12 862 GLY A C 1
ATOM 6586 O O . GLY A 1 862 ? 1.506 -27.765 -65.330 1.00 80.12 862 GLY A O 1
ATOM 6587 N N . LYS A 1 863 ? 0.347 -25.999 -66.103 1.00 85.31 863 LYS A N 1
ATOM 6588 C CA . LYS A 1 863 ? 1.241 -24.978 -65.531 1.00 85.31 863 LYS A CA 1
ATOM 6589 C C . LYS A 1 863 ? 1.279 -25.054 -64.006 1.00 85.31 863 LYS A C 1
ATOM 6591 O O . LYS A 1 863 ? 0.240 -25.232 -63.373 1.00 85.31 863 LYS A O 1
ATOM 6596 N N . ALA A 1 864 ? 2.467 -24.863 -63.437 1.00 87.69 864 ALA A N 1
ATOM 6597 C CA . ALA A 1 864 ? 2.624 -24.756 -61.994 1.00 87.69 864 ALA A CA 1
ATOM 6598 C C . ALA A 1 864 ? 1.942 -23.485 -61.457 1.00 87.69 864 ALA A C 1
ATOM 6600 O O . ALA A 1 864 ? 2.014 -22.424 -62.083 1.00 87.69 864 ALA A O 1
ATOM 6601 N N . ILE A 1 865 ? 1.297 -23.595 -60.296 1.00 93.12 865 ILE A N 1
ATOM 6602 C CA . ILE A 1 865 ? 0.760 -22.445 -59.554 1.00 93.12 865 ILE A CA 1
ATOM 6603 C C . ILE A 1 865 ? 1.862 -21.792 -58.719 1.00 93.12 865 ILE A C 1
ATOM 6605 O O . ILE A 1 865 ? 2.867 -22.430 -58.388 1.00 93.12 865 ILE A O 1
ATOM 6609 N N . SER A 1 866 ? 1.687 -20.523 -58.353 1.00 93.88 866 SER A N 1
ATOM 6610 C CA . SER A 1 866 ? 2.662 -19.849 -57.493 1.00 93.88 866 SER A CA 1
ATOM 6611 C C . SER A 1 866 ? 2.595 -20.366 -56.045 1.00 93.88 866 SER A C 1
ATOM 6613 O O . SER A 1 866 ? 1.538 -20.825 -55.595 1.00 93.88 866 SER A O 1
ATOM 6615 N N . PRO A 1 867 ? 3.690 -20.262 -55.266 1.00 94.88 867 PRO A N 1
ATOM 6616 C CA . PRO A 1 867 ? 3.659 -20.562 -53.835 1.00 94.88 867 PRO A CA 1
ATOM 6617 C C . PRO A 1 867 ? 2.594 -19.775 -53.065 1.00 94.88 867 PRO A C 1
ATOM 6619 O O . PRO A 1 867 ? 1.956 -20.342 -52.184 1.00 94.88 867 PRO A O 1
ATOM 6622 N N . SER A 1 868 ? 2.364 -18.506 -53.421 1.00 90.81 868 SER A N 1
ATOM 6623 C CA . SER A 1 868 ? 1.325 -17.674 -52.802 1.00 90.81 868 SER A CA 1
ATOM 6624 C C . SER A 1 868 ? -0.083 -18.188 -53.103 1.00 90.81 868 SER A C 1
ATOM 6626 O O . SER A 1 868 ? -0.868 -18.328 -52.178 1.00 90.81 868 SER A O 1
ATOM 6628 N N . GLN A 1 869 ? -0.375 -18.568 -54.355 1.00 91.12 869 GLN A N 1
ATOM 6629 C CA . GLN A 1 869 ? -1.676 -19.147 -54.730 1.00 91.12 869 GLN A CA 1
ATOM 6630 C C . GLN A 1 869 ? -1.960 -20.456 -53.983 1.00 91.12 869 GLN A C 1
ATOM 6632 O O . GLN A 1 869 ? -3.079 -20.695 -53.539 1.00 91.12 869 GLN A O 1
ATOM 6637 N N . SER A 1 870 ? -0.938 -21.304 -53.834 1.00 94.50 870 SER A N 1
ATOM 6638 C CA . SER A 1 870 ? -1.036 -22.535 -53.046 1.00 94.50 870 SER A CA 1
ATOM 6639 C C . SER A 1 870 ? -1.300 -22.232 -51.566 1.00 94.50 870 SER A C 1
ATOM 6641 O O . SER A 1 870 ? -2.193 -22.828 -50.971 1.00 94.50 870 SER A O 1
ATOM 6643 N N . ALA A 1 871 ? -0.558 -21.286 -50.979 1.00 93.31 871 ALA A N 1
ATOM 6644 C CA . ALA A 1 871 ? -0.721 -20.884 -49.585 1.00 93.31 871 ALA A CA 1
ATOM 6645 C C . ALA A 1 871 ? -2.114 -20.298 -49.310 1.00 93.31 871 ALA A C 1
ATOM 6647 O O . ALA A 1 871 ? -2.770 -20.756 -48.384 1.00 93.31 871 ALA A O 1
ATOM 6648 N N . GLU A 1 872 ? -2.583 -19.350 -50.124 1.00 87.06 872 GLU A N 1
ATOM 6649 C CA . GLU A 1 872 ? -3.904 -18.719 -49.983 1.00 87.06 872 GLU A CA 1
ATOM 6650 C C . GLU A 1 872 ? -5.033 -19.754 -50.008 1.00 87.06 872 GLU A C 1
ATOM 6652 O O . GLU A 1 872 ? -5.817 -19.810 -49.064 1.00 87.06 872 GLU A O 1
ATOM 6657 N N . GLY A 1 873 ? -5.049 -20.646 -51.006 1.00 85.06 873 GLY A N 1
ATOM 6658 C CA . GLY A 1 873 ? -6.060 -21.703 -51.063 1.00 85.06 873 GLY A CA 1
ATOM 6659 C C . GLY A 1 873 ? -5.997 -22.644 -49.854 1.00 85.06 873 GLY A C 1
ATOM 6660 O O . GLY A 1 873 ? -7.024 -22.992 -49.272 1.00 85.06 873 GLY A O 1
ATOM 6661 N N . MET A 1 874 ? -4.792 -23.019 -49.406 1.00 95.19 874 MET A N 1
ATOM 6662 C CA . MET A 1 874 ? -4.666 -23.839 -48.200 1.00 95.19 874 MET A CA 1
ATOM 6663 C C . MET A 1 874 ? -5.174 -23.118 -46.948 1.00 95.19 874 MET A C 1
ATOM 6665 O O . MET A 1 874 ? -5.797 -23.763 -46.111 1.00 95.19 874 MET A O 1
ATOM 6669 N N . LEU A 1 875 ? -4.935 -21.811 -46.810 1.00 90.25 875 LEU A N 1
ATOM 6670 C CA . LEU A 1 875 ? -5.430 -21.023 -45.679 1.00 90.25 875 LEU A CA 1
ATOM 6671 C C . LEU A 1 875 ? -6.961 -21.034 -45.613 1.00 90.25 875 LEU A C 1
ATOM 6673 O O . LEU A 1 875 ? -7.498 -21.168 -44.513 1.00 90.25 875 LEU A O 1
ATOM 6677 N N . ASP A 1 876 ? -7.645 -20.949 -46.756 1.00 84.62 876 ASP A N 1
ATOM 6678 C CA . ASP A 1 876 ? -9.112 -21.012 -46.825 1.00 84.62 876 ASP A CA 1
ATOM 6679 C C . ASP A 1 876 ? -9.631 -22.371 -46.329 1.00 84.62 876 ASP A C 1
ATOM 6681 O O . ASP A 1 876 ? -10.494 -22.439 -45.453 1.00 84.62 876 ASP A O 1
ATOM 6685 N N . VAL A 1 877 ? -9.026 -23.468 -46.796 1.00 90.12 877 VAL A N 1
ATOM 6686 C CA . VAL A 1 877 ? -9.381 -24.826 -46.345 1.00 90.12 877 VAL A CA 1
ATOM 6687 C C . VAL A 1 877 ? -9.094 -25.021 -44.851 1.00 90.12 877 VAL A C 1
ATOM 6689 O O . VAL A 1 877 ? -9.894 -25.612 -44.125 1.00 90.12 877 VAL A O 1
ATOM 6692 N N . ILE A 1 878 ? -7.951 -24.530 -44.367 1.00 93.69 878 ILE A N 1
ATOM 6693 C CA . ILE A 1 878 ? -7.546 -24.648 -42.962 1.00 93.69 878 ILE A CA 1
ATOM 6694 C C . ILE A 1 878 ? -8.467 -23.826 -42.048 1.00 93.69 878 ILE A C 1
ATOM 6696 O O . ILE A 1 878 ? -8.753 -24.255 -40.923 1.00 93.69 878 ILE A O 1
ATOM 6700 N N . ALA A 1 879 ? -8.933 -22.658 -42.495 1.00 86.12 879 ALA A N 1
ATOM 6701 C CA . ALA A 1 879 ? -9.843 -21.814 -41.727 1.00 86.12 879 ALA A CA 1
ATOM 6702 C C . ALA A 1 879 ? -11.150 -22.558 -41.405 1.00 86.12 879 ALA A C 1
ATOM 6704 O O . ALA A 1 879 ? -11.578 -22.563 -40.250 1.00 86.12 879 ALA A O 1
ATOM 6705 N N . GLU A 1 880 ? -11.706 -23.281 -42.379 1.00 86.06 880 GLU A N 1
ATOM 6706 C CA . GLU A 1 880 ? -12.956 -24.043 -42.241 1.00 86.06 880 GLU A CA 1
ATOM 6707 C C . GLU A 1 880 ? -12.794 -25.433 -41.593 1.00 86.06 880 GLU A C 1
ATOM 6709 O O . GLU A 1 880 ? -13.785 -26.128 -41.350 1.00 86.06 880 GLU A O 1
ATOM 6714 N N . ALA A 1 881 ? -11.562 -25.856 -41.297 1.00 89.19 881 ALA A N 1
ATOM 6715 C CA . ALA A 1 881 ? -11.272 -27.183 -40.763 1.00 89.19 881 ALA A CA 1
ATOM 6716 C C . ALA A 1 881 ? -11.823 -27.390 -39.337 1.00 89.19 881 ALA A C 1
ATOM 6718 O O . ALA A 1 881 ? -11.517 -26.610 -38.428 1.00 89.19 881 ALA A O 1
ATOM 6719 N N . THR A 1 882 ? -12.566 -28.484 -39.124 1.00 92.06 882 THR A N 1
ATOM 6720 C CA . THR A 1 882 ? -13.115 -28.899 -37.816 1.00 92.06 882 THR A CA 1
ATOM 6721 C C . THR A 1 882 ? -12.890 -30.388 -37.551 1.00 92.06 882 THR A C 1
ATOM 6723 O O . THR A 1 882 ? -12.575 -31.160 -38.463 1.00 92.06 882 THR A O 1
ATOM 6726 N N . LEU A 1 883 ? -13.082 -30.809 -36.294 1.00 90.88 883 LEU A N 1
ATOM 6727 C CA . LEU A 1 883 ? -12.953 -32.211 -35.886 1.00 90.88 883 LEU A CA 1
ATOM 6728 C C . LEU A 1 883 ? -13.915 -33.124 -36.657 1.00 90.88 883 LEU A C 1
ATOM 6730 O O . LEU A 1 883 ? -13.540 -34.228 -37.039 1.00 90.88 883 LEU A O 1
ATOM 6734 N N . GLU A 1 884 ? -15.131 -32.650 -36.920 1.00 88.69 884 GLU A N 1
ATOM 6735 C CA . GLU A 1 884 ? -16.203 -33.418 -37.556 1.00 88.69 884 GLU A CA 1
ATOM 6736 C C . GLU A 1 884 ? -16.097 -33.436 -39.080 1.00 88.69 884 GLU A C 1
ATOM 6738 O O . GLU A 1 884 ? -16.491 -34.420 -39.702 1.00 88.69 884 GLU A O 1
ATOM 6743 N N . LYS A 1 885 ? -15.627 -32.337 -39.686 1.00 86.75 885 LYS A N 1
ATOM 6744 C CA . LYS A 1 885 ? -15.672 -32.154 -41.143 1.00 86.75 885 LYS A CA 1
ATOM 6745 C C . LYS A 1 885 ? -14.397 -32.577 -41.858 1.00 86.75 885 LYS A C 1
ATOM 6747 O O . LYS A 1 885 ? -14.483 -33.071 -42.975 1.00 86.75 885 LYS A O 1
ATOM 6752 N N . THR A 1 886 ? -13.230 -32.314 -41.270 1.00 90.81 886 THR A N 1
ATOM 6753 C CA . THR A 1 886 ? -11.953 -32.407 -41.998 1.00 90.81 886 THR A CA 1
ATOM 6754 C C . THR A 1 886 ? -10.889 -33.227 -41.276 1.00 90.81 886 THR A C 1
ATOM 6756 O O . THR A 1 886 ? -9.920 -33.646 -41.913 1.00 90.81 886 THR A O 1
ATOM 6759 N N . SER A 1 887 ? -11.047 -33.514 -39.978 1.00 95.38 887 SER A N 1
ATOM 6760 C CA . SER A 1 887 ? -10.074 -34.333 -39.247 1.00 95.38 887 SER A CA 1
ATOM 6761 C C . SER A 1 887 ? -9.996 -35.752 -39.813 1.00 95.38 887 SER A C 1
ATOM 6763 O O . SER A 1 887 ? -10.980 -36.476 -39.954 1.00 95.38 887 SER A O 1
ATOM 6765 N N . GLY A 1 888 ? -8.785 -36.157 -40.169 1.00 95.38 888 GLY A N 1
ATOM 6766 C CA . GLY A 1 888 ? -8.480 -37.414 -40.823 1.00 95.38 888 GLY A CA 1
ATOM 6767 C C . GLY A 1 888 ? -8.800 -37.427 -42.314 1.00 95.38 888 GLY A C 1
ATOM 6768 O O . GLY A 1 888 ? -8.825 -38.515 -42.871 1.00 95.38 888 GLY A O 1
ATOM 6769 N N . HIS A 1 889 ? -9.059 -36.298 -42.969 1.00 96.88 889 HIS A N 1
ATOM 6770 C CA . HIS A 1 889 ? -9.246 -36.235 -44.422 1.00 96.88 889 HIS A CA 1
ATOM 6771 C C . HIS A 1 889 ? -7.940 -35.860 -45.139 1.00 96.88 889 HIS A C 1
ATOM 6773 O O . HIS A 1 889 ? -6.991 -35.352 -44.531 1.00 96.88 889 HIS A O 1
ATOM 6779 N N . PHE A 1 890 ? -7.883 -36.139 -46.444 1.00 97.31 890 PHE A N 1
ATOM 6780 C CA . PHE A 1 890 ? -6.793 -35.713 -47.319 1.00 97.31 890 PHE A CA 1
ATOM 6781 C C . PHE A 1 890 ? -7.344 -34.744 -48.364 1.00 97.31 890 PHE A C 1
ATOM 6783 O O . PHE A 1 890 ? -8.147 -35.132 -49.203 1.00 97.31 890 PHE A O 1
ATOM 6790 N N . ILE A 1 891 ? -6.968 -33.467 -48.278 1.00 96.38 891 ILE A N 1
ATOM 6791 C CA . ILE A 1 891 ? -7.643 -32.381 -49.006 1.00 96.38 891 ILE A CA 1
ATOM 6792 C C . ILE A 1 891 ? -6.632 -31.602 -49.850 1.00 96.38 891 ILE A C 1
ATOM 6794 O O . ILE A 1 891 ? -5.499 -31.363 -49.438 1.00 96.38 891 ILE A O 1
ATOM 6798 N N . ARG A 1 892 ? -7.004 -31.209 -51.064 1.00 94.88 892 ARG A N 1
ATOM 6799 C CA . ARG A 1 892 ? -6.183 -30.359 -51.928 1.00 94.88 892 ARG A CA 1
ATOM 6800 C C . ARG A 1 892 ? -6.299 -28.885 -51.521 1.00 94.88 892 ARG A C 1
ATOM 6802 O O . ARG A 1 892 ? -7.268 -28.490 -50.887 1.00 94.88 892 ARG A O 1
ATOM 6809 N N . TYR A 1 893 ? -5.325 -28.062 -51.912 1.00 93.12 893 TYR A N 1
ATOM 6810 C CA . TYR A 1 893 ? -5.310 -26.616 -51.638 1.00 93.12 893 TYR A CA 1
ATOM 6811 C C . TYR A 1 893 ? -6.570 -25.851 -52.091 1.00 93.12 893 TYR A C 1
ATOM 6813 O O . TYR A 1 893 ? -6.777 -24.741 -51.638 1.00 93.12 893 TYR A O 1
ATOM 6821 N N . ASP A 1 894 ? -7.400 -26.403 -52.975 1.00 89.50 894 ASP A N 1
ATOM 6822 C CA . ASP A 1 894 ? -8.651 -25.799 -53.455 1.00 89.50 894 ASP A CA 1
ATOM 6823 C C . ASP A 1 894 ? -9.911 -26.434 -52.833 1.00 89.50 894 ASP A C 1
ATOM 6825 O O . ASP A 1 894 ? -11.014 -26.277 -53.351 1.00 89.50 894 ASP A O 1
ATOM 6829 N N . GLY A 1 895 ? -9.751 -27.192 -51.744 1.00 89.50 895 GLY A N 1
ATOM 6830 C CA . GLY A 1 895 ? -10.847 -27.820 -51.003 1.00 89.50 895 GLY A CA 1
ATOM 6831 C C . GLY A 1 895 ? -11.318 -29.163 -51.563 1.00 89.50 895 GLY A C 1
ATOM 6832 O O . GLY A 1 895 ? -12.156 -29.816 -50.945 1.00 89.50 895 GLY A O 1
ATOM 6833 N N . GLN A 1 896 ? -10.775 -29.627 -52.694 1.00 92.88 896 GLN A N 1
ATOM 6834 C CA . GLN A 1 896 ? -11.131 -30.939 -53.234 1.00 92.88 896 GLN A CA 1
ATOM 6835 C C . GLN A 1 896 ? -10.581 -32.068 -52.350 1.00 92.88 896 GLN A C 1
ATOM 6837 O O . GLN A 1 896 ? -9.370 -32.180 -52.160 1.00 92.88 896 GLN A O 1
ATOM 6842 N N . GLU A 1 897 ? -11.449 -32.958 -51.873 1.00 92.81 897 GLU A N 1
ATOM 6843 C CA . GLU A 1 897 ? -11.022 -34.177 -51.184 1.00 92.81 897 GLU A CA 1
ATOM 6844 C C . GLU A 1 897 ? -10.327 -35.154 -52.150 1.00 92.81 897 GLU A C 1
ATOM 6846 O O . GLU A 1 897 ? -10.767 -35.374 -53.283 1.00 92.81 897 GLU A O 1
ATOM 6851 N N . ILE A 1 898 ? -9.215 -35.728 -51.697 1.00 92.62 898 ILE A N 1
ATOM 6852 C CA . ILE A 1 898 ? -8.390 -36.694 -52.416 1.00 92.62 898 ILE A CA 1
ATOM 6853 C C . ILE A 1 898 ? -8.505 -38.035 -51.692 1.00 92.62 898 ILE A C 1
ATOM 6855 O O . ILE A 1 898 ? -8.388 -38.108 -50.469 1.00 92.62 898 ILE A O 1
ATOM 6859 N N . ALA A 1 899 ? -8.676 -39.113 -52.452 1.00 90.38 899 ALA A N 1
ATOM 6860 C CA . ALA A 1 899 ? -8.529 -40.460 -51.916 1.00 90.38 899 ALA A CA 1
ATOM 6861 C C . ALA A 1 899 ? -7.123 -40.679 -51.318 1.00 90.38 899 ALA A C 1
ATOM 6863 O O . ALA A 1 899 ? -6.145 -40.109 -51.808 1.00 90.38 899 ALA A O 1
ATOM 6864 N N . TRP A 1 900 ? -7.007 -41.498 -50.268 1.00 86.25 900 TRP A N 1
ATOM 6865 C CA . TRP A 1 900 ? -5.701 -41.842 -49.681 1.00 86.25 900 TRP A CA 1
ATOM 6866 C C . TRP A 1 900 ? -4.812 -42.683 -50.594 1.00 86.25 900 TRP A C 1
ATOM 6868 O O . TRP A 1 900 ? -5.224 -43.098 -51.704 1.00 86.25 900 TRP A O 1
#